Protein AF-0000000070791834 (afdb_homodimer)

Organism: Mycobacterium bovis (strain ATCC BAA-935 / AF2122/97) (NCBI:txid233413)

Secondary structure (DSSP, 8-state):
-------HHHHHHHHHHHHHHHHTS-GGG--TTSBGGGGT--HHHHHHHHHHHHHHH-----TTHHHHS-BHHHHHHHHHS---HHHHHHHHS--STTTTT-S-TT--EEEEEEEEEBTTTB-SHHHHHHHHHTT---EEPPP----TTGGG----EE--S-SS---TTTTT--HHHHTTS-HHHHHHHHHHHHHHHHHT--GGGGTTS-EEEEEE----HHHHHHHHS--PPP-TTHHHHH-SHHHHHHHHHHHT--S-EEEEE-GGGHHHHHHHHHHHHHHTTS-SEEEEEEEE----SHHHHHHHHHT-B-SSS---TTSTT---B-BB-EEEEEEEEEHHHHHHTT----EEE---------S-SSTTS--HHHHHHHHHHHHHHHT--GGG--EEE------HHHHHHHHHHHIIIIITT--TTSPPEEE-SHHHH-B-GGGHHHHHHHHHH---/-------HHHHHHHHHHHHHHHHTS-GGG--TTSBGGGGT--HHHHHHHHHHHHHHH-----TTHHHHS-BHHHHHHHHHS---HHHHHHHHS--STTTTT---TT--EEEEEEEEEBTTTB-SHHHHHHHHHTT---EEPPP----TTGGG----EE--S-SS---TTTTT--HHHHTTS-HHHHHHHHHHHHHHHHHT--GGGGTTS-EEEEEE----HHHHHHHHS--PPP-TTHHHHH-SHHHHHHHHHHHT--S-EEEEE-GGGHHHHHHHHHHHHHHTTS-SEEEEEEEE----SHHHHHHHHHT-B-SSS---TTSTT---B-BB-EEEEEEEEEHHHHHHTT----EEE---------S-SSTTS--HHHHHHHHHHHHHHHT--GGG--EEE------HHHHHHHHHHHIIIIITT--TTSPPEEE-SHHHH-B-GGGHHHHHHHHHH---

InterPro domains:
  IPR009081 Phosphopantetheine binding ACP domain [PF00550] (14-77)
  IPR009081 Phosphopantetheine binding ACP domain [PS50075] (5-83)
  IPR014030 Beta-ketoacyl synthase-like, N-terminal domain [PF00109] (107-346)
  IPR014031 Beta-ketoacyl synthase, C-terminal domain [PF02801] (354-456)
  IPR016039 Thiolase-like [G3DSA:3.40.47.10] (104-458)
  IPR016039 Thiolase-like [SSF53901] (106-456)
  IPR018201 Beta-ketoacyl synthase, active site [PS00606] (259-275)
  IPR020841 Polyketide synthase, beta-ketoacyl synthase domain [PS52004] (106-460)
  IPR020841 Polyketide synthase, beta-ketoacyl synthase domain [SM00825] (109-459)
  IPR036736 ACP-like superfamily [G3DSA:1.10.1200.10] (2-85)
  IPR036736 ACP-like superfamily [SSF47336] (7-121)
  IPR050091 Polyketide and Nonribosomal Peptide Biosynthesis Enzymes [PTHR43775] (90-456)

Nearest PDB structures (foldseek):
  7uwr-assembly1_B  TM=9.574E-01  e=1.425E-37  Streptomyces venezuelae
  6c9u-assembly1_A  TM=9.153E-01  e=6.834E-39  Saccharopolyspora erythraea
  4mz0-assembly1_B  TM=8.789E-01  e=1.156E-39  Moorena producens 3L
  4na3-assembly1_A  TM=9.513E-01  e=1.397E-35  Bacillus subtilis subsp. subtilis str. 168
  8i4z-assembly1_B  TM=9.394E-01  e=8.568E-33  Streptomyces chartreusis NRRL 3882

Foldseek 3Di:
DPPPPDDLVNLLVVVLVLLCVQLVHHSVPDDQQDFSVLSPDDPVSLQCVQVVCCVVPVDPDDSCLCVLQRGSSSSSCCRRVVCHLVVLAVVQPPPPPLVVPPQDLQFWKFFQFKFKFFAPRDTGLVSVVVCVVVVAARKDADDPPVPPCCVLSRAIFFEGPDLLDADCVVLSHDPVLSNLADSLLRQLLVRLVRRCVRSVHDLQSQAQAQEEEFEQEADQQSVVSVVPDPDDDDDPNNCLRRPQQNSQVSNCVSSNHDAHGDYAYPKQCRQVVSVVVVSSCQSSVSHFKYKGKYWFHDDHSVVVVVCVVVQAAAPVNFQDFLDPNQRHFHEFGMMMITMMGRPVVCVVVVGDGLDIQRFAFDDAQPDDPDRPAHHLVVLLVRVVVRCVSSVHQLQPAAEDADLRRSHPRRNVSNVVSNCVRNVPPHDPVRDRHYHYCCRRGTRRISRRNNVSVSVVSSDD/DPPPPPDLVNLLVVVLVLLCVQLVHHSVPDDQQDFSVLSPDDPVSLQCVQVVCCVVPVDPDDSCLCVLQRGSSSSSCCRRVVCHLVVLAVVQPPPPPLVVPPQDLQFWKFFQFKFKFFAPRDTGLVSVVVCVVVVAARKDADDPPVPPCCVLSRAIFFEGPDLLDADCVVLSHDPVLSNLADSLLRQLLVRLVRRCVRSVHDLQSQAQAQEEEFEQEADQQSVVSVVPDPDDDDDPNNCLRRPQQNSQVSNCVSSNHDAHGDYAYPKQCRQVVSVVVVSSCQSSVSHFKYKGKYWFHDDHSVVVVVCVVVQAAAPVNFQDFLDPNQRHFHEFGMMMITMMGRPVVCVVVVGDGLDIQRFAFDDAQPDDPDRPAHHLVVLLVRVVVRCVSSVHQLQPAAEDADLRRSHPRRNVSNVVSNCVRNVPPHDPVRDRHYHYCCRRGTRRISRRNNVSVSVVSSDD

Radius of gyration: 27.68 Å; Cα contacts (8 Å, |Δi|>4): 1989; chains: 2; bounding box: 63×102×67 Å

pLDDT: mean 88.22, std 13.07, range [26.06, 98.94]

Structure (mmCIF, N/CA/C/O backbone):
data_AF-0000000070791834-model_v1
#
loop_
_entity.id
_entity.type
_entity.pdbx_description
1 polymer 'PROBABLE MEMBRANE BOUND POLYKETIDE SYNTHASE PKS6A'
#
loop_
_atom_site.group_PDB
_atom_site.id
_atom_site.type_symbol
_atom_site.label_atom_id
_atom_site.label_alt_id
_atom_site.label_comp_id
_atom_site.label_asym_id
_atom_site.label_entity_id
_atom_site.label_seq_id
_atom_site.pdbx_PDB_ins_code
_atom_site.Cartn_x
_atom_site.Cartn_y
_atom_site.Cartn_z
_atom_site.occupancy
_atom_site.B_iso_or_equiv
_atom_site.auth_seq_id
_atom_site.auth_comp_id
_atom_site.auth_asym_id
_atom_site.auth_atom_id
_atom_site.pdbx_PDB_model_num
ATOM 1 N N . MET A 1 1 ? -9.789 49.188 34.062 1 26.08 1 MET A N 1
ATOM 2 C CA . MET A 1 1 ? -9.148 48.312 33.094 1 26.08 1 MET A CA 1
ATOM 3 C C . MET A 1 1 ? -9.992 47.062 32.812 1 26.08 1 MET A C 1
ATOM 5 O O . MET A 1 1 ? -10.219 46.25 33.719 1 26.08 1 MET A O 1
ATOM 9 N N . THR A 1 2 ? -11.148 47.094 32.312 1 33.62 2 THR A N 1
ATOM 10 C CA . THR A 1 2 ? -12.352 46.281 32.344 1 33.62 2 THR A CA 1
ATOM 11 C C . THR A 1 2 ? -12.031 44.844 31.984 1 33.62 2 THR A C 1
ATOM 13 O O . THR A 1 2 ? -11.461 44.562 30.922 1 33.62 2 THR A O 1
ATOM 16 N N . ASP A 1 3 ? -11.641 43.875 32.844 1 38.69 3 ASP A N 1
ATOM 17 C CA . ASP A 1 3 ? -11.117 42.531 33.156 1 38.69 3 ASP A CA 1
ATOM 18 C C . ASP A 1 3 ? -11.828 41.469 32.312 1 38.69 3 ASP A C 1
ATOM 20 O O . ASP A 1 3 ? -12 40.344 32.781 1 38.69 3 ASP A O 1
ATOM 24 N N . GLY A 1 4 ? -12.766 41.688 31.406 1 46.06 4 GLY A N 1
ATOM 25 C CA . GLY A 1 4 ? -13.812 40.844 30.906 1 46.06 4 GLY A CA 1
ATOM 26 C C . GLY A 1 4 ? -13.289 39.531 30.297 1 46.06 4 GLY A C 1
ATOM 27 O O . GLY A 1 4 ? -12.492 39.562 29.359 1 46.06 4 GLY A O 1
ATOM 28 N N . SER A 1 5 ? -13.25 38.375 31.078 1 64 5 SER A N 1
ATOM 29 C CA . SER A 1 5 ? -12.828 37 30.844 1 64 5 SER A CA 1
ATOM 30 C C . SER A 1 5 ? -13.266 36.531 29.453 1 64 5 SER A C 1
ATOM 32 O O . SER A 1 5 ? -14.422 36.688 29.078 1 64 5 SER A O 1
ATOM 34 N N . VAL A 1 6 ? -12.375 36.5 28.5 1 80.75 6 VAL A N 1
ATOM 35 C CA . VAL A 1 6 ? -12.641 35.969 27.172 1 80.75 6 VAL A CA 1
ATOM 36 C C . VAL A 1 6 ? -13.297 34.594 27.281 1 80.75 6 VAL A C 1
ATOM 38 O O . VAL A 1 6 ? -12.75 33.688 27.906 1 80.75 6 VAL A O 1
ATOM 41 N N . THR A 1 7 ? -14.609 34.625 27.078 1 84.75 7 THR A N 1
ATOM 42 C CA . THR A 1 7 ? -15.367 33.375 27.125 1 84.75 7 THR A CA 1
ATOM 43 C C . THR A 1 7 ? -15.375 32.688 25.766 1 84.75 7 THR A C 1
ATOM 45 O O . THR A 1 7 ? -15 33.312 24.75 1 84.75 7 THR A O 1
ATOM 48 N N . ALA A 1 8 ? -15.719 31.453 25.828 1 89.62 8 ALA A N 1
ATOM 49 C CA . ALA A 1 8 ? -15.844 30.688 24.594 1 89.62 8 ALA A CA 1
ATOM 50 C C . ALA A 1 8 ? -16.859 31.328 23.641 1 89.62 8 ALA A C 1
ATOM 52 O O . ALA A 1 8 ? -16.641 31.375 22.422 1 89.62 8 ALA A O 1
ATOM 53 N N . ASP A 1 9 ? -17.938 31.844 24.188 1 90.88 9 ASP A N 1
ATOM 54 C CA . ASP A 1 9 ? -19 32.438 23.391 1 90.88 9 ASP A CA 1
ATOM 55 C C . ASP A 1 9 ? -18.5 33.688 22.656 1 90.88 9 ASP A C 1
ATOM 57 O O . ASP A 1 9 ? -18.844 33.906 21.5 1 90.88 9 ASP A O 1
ATOM 61 N N . LYS A 1 10 ? -17.75 34.469 23.312 1 91.44 10 LYS A N 1
ATOM 62 C CA . LYS A 1 10 ? -17.203 35.656 22.719 1 91.44 10 LYS A CA 1
ATOM 63 C C . LYS A 1 10 ? -16.25 35.312 21.578 1 91.44 10 LYS A C 1
ATOM 65 O O . LYS A 1 10 ? -16.25 36 20.531 1 91.44 10 LYS A O 1
ATOM 70 N N . LEU A 1 11 ? -15.461 34.344 21.844 1 92.19 11 LEU A N 1
ATOM 71 C CA . LEU A 1 11 ? -14.516 33.906 20.828 1 92.19 11 LEU A CA 1
ATOM 72 C C . LEU A 1 11 ? -15.25 33.344 19.625 1 92.19 11 LEU A C 1
ATOM 74 O O . LEU A 1 11 ? -14.875 33.594 18.469 1 92.19 11 LEU A O 1
ATOM 78 N N . GLN A 1 12 ? -16.25 32.5 19.891 1 92.94 12 GLN A N 1
ATOM 79 C CA . GLN A 1 12 ? -17.031 31.922 18.812 1 92.94 12 GLN A CA 1
ATOM 80 C C . GLN A 1 12 ? -17.703 33 17.969 1 92.94 12 GLN A C 1
ATOM 82 O O . GLN A 1 12 ? -17.75 32.906 16.734 1 92.94 12 GLN A O 1
ATOM 87 N N . LYS A 1 13 ? -18.234 33.969 18.609 1 91.81 13 LYS A N 1
ATOM 88 C CA . LYS A 1 13 ? -18.859 35.094 17.891 1 91.81 13 LYS A CA 1
ATOM 89 C C . LYS A 1 13 ? -17.844 35.812 17.031 1 91.81 13 LYS A C 1
ATOM 91 O O . LYS A 1 13 ? -18.125 36.156 15.883 1 91.81 13 LYS A O 1
ATOM 96 N N . TRP A 1 14 ? -16.703 36.062 17.594 1 92.44 14 TRP A N 1
ATOM 97 C CA . TRP A 1 14 ? -15.648 36.719 16.844 1 92.44 14 TRP A CA 1
ATOM 98 C C . TRP A 1 14 ? -15.266 35.906 15.609 1 92.44 14 TRP A C 1
ATOM 100 O O . TRP A 1 14 ? -15.125 36.469 14.516 1 92.44 14 TRP A O 1
ATOM 110 N N . PHE A 1 15 ? -15.062 34.594 15.805 1 92.44 15 PHE A N 1
ATOM 111 C CA . PHE A 1 15 ? -14.68 33.75 14.695 1 92.44 15 PHE A CA 1
ATOM 112 C C . PHE A 1 15 ? -15.75 33.75 13.617 1 92.44 15 PHE A C 1
ATOM 114 O O . PHE A 1 15 ? -15.438 33.75 12.422 1 92.44 15 PHE A O 1
ATOM 121 N N . ARG A 1 16 ? -16.984 33.688 14.016 1 91.75 16 ARG A N 1
ATOM 122 C CA . ARG A 1 16 ? -18.078 33.688 13.039 1 91.75 16 ARG A CA 1
ATOM 123 C C . ARG A 1 16 ? -18.047 35 12.219 1 91.75 16 ARG A C 1
ATOM 125 O O . ARG A 1 16 ? -18.234 34.969 11 1 91.75 16 ARG A O 1
ATOM 132 N N . GLU A 1 17 ? -17.844 36.094 12.844 1 90.12 17 GLU A N 1
ATOM 133 C CA . GLU A 1 17 ? -17.766 37.375 12.164 1 90.12 17 GLU A CA 1
ATOM 134 C C . GLU A 1 17 ? -16.531 37.438 11.266 1 90.12 17 GLU A C 1
ATOM 136 O O . GLU A 1 17 ? -16.609 37.906 10.125 1 90.12 17 GLU A O 1
ATOM 141 N N . TYR A 1 18 ? -15.445 37.031 11.875 1 90.69 18 TYR A N 1
ATOM 142 C CA . TYR A 1 18 ? -14.188 37.031 11.141 1 90.69 18 TYR A CA 1
ATOM 143 C C . TYR A 1 18 ? -14.281 36.219 9.875 1 90.69 18 TYR A C 1
ATOM 145 O O . TYR A 1 18 ? -13.922 36.688 8.789 1 90.69 18 TYR A O 1
ATOM 153 N N . LEU A 1 19 ? -14.766 34.969 10 1 89.5 19 LEU A N 1
ATOM 154 C CA . LEU A 1 19 ? -14.852 34.031 8.883 1 89.5 19 LEU A CA 1
ATOM 155 C C . LEU A 1 19 ? -15.914 34.469 7.883 1 89.5 19 LEU A C 1
ATOM 157 O O . LEU A 1 19 ? -15.703 34.375 6.672 1 89.5 19 LEU A O 1
ATOM 161 N N . SER A 1 20 ? -17 34.938 8.383 1 88.44 20 SER A N 1
ATOM 162 C CA . SER A 1 20 ? -18.062 35.438 7.504 1 88.44 20 SER A CA 1
ATOM 163 C C . SER A 1 20 ? -17.562 36.562 6.605 1 88.44 20 SER A C 1
ATOM 165 O O . SER A 1 20 ? -17.922 36.625 5.43 1 88.44 20 SER A O 1
ATOM 167 N N . THR A 1 21 ? -16.766 37.406 7.102 1 86.06 21 THR A N 1
ATOM 168 C CA . THR A 1 21 ? -16.234 38.531 6.363 1 86.06 21 THR A CA 1
ATOM 169 C C . THR A 1 21 ? -15.234 38.094 5.305 1 86.06 21 THR A C 1
ATOM 171 O O . THR A 1 21 ? -15.227 38.594 4.184 1 86.06 21 THR A O 1
ATOM 174 N N . HIS A 1 22 ? -14.461 37.094 5.66 1 85.12 22 HIS A N 1
ATOM 175 C CA . HIS A 1 22 ? -13.391 36.656 4.777 1 85.12 22 HIS A CA 1
ATOM 176 C C . HIS A 1 22 ? -13.906 35.719 3.703 1 85.12 22 HIS A C 1
ATOM 178 O O . HIS A 1 22 ? -13.367 35.656 2.6 1 85.12 22 HIS A O 1
ATOM 184 N N . ILE A 1 23 ? -14.93 34.906 4.055 1 81.12 23 ILE A N 1
ATOM 185 C CA . ILE A 1 23 ? -15.43 33.906 3.105 1 81.12 23 ILE A CA 1
ATOM 186 C C . ILE A 1 23 ? -16.719 34.438 2.465 1 81.12 23 ILE A C 1
ATOM 188 O O . ILE A 1 23 ? -17.281 33.781 1.582 1 81.12 23 ILE A O 1
ATOM 192 N N . GLU A 1 24 ? -17.188 35.594 2.752 1 79.31 24 GLU A N 1
ATOM 193 C CA . GLU A 1 24 ? -18.359 36.25 2.205 1 79.31 24 GLU A CA 1
ATOM 194 C C . GLU A 1 24 ? -19.609 35.375 2.363 1 79.31 24 GLU A C 1
ATOM 196 O O . GLU A 1 24 ? -20.328 35.125 1.39 1 79.31 24 GLU A O 1
ATOM 201 N N . CYS A 1 25 ? -19.844 34.875 3.471 1 79.25 25 CYS A N 1
ATOM 202 C CA . CYS A 1 25 ? -21.047 34.125 3.803 1 79.25 25 CYS A CA 1
ATOM 203 C C . CYS A 1 25 ? -21.703 34.688 5.074 1 79.25 25 CYS A C 1
ATOM 205 O O . CYS A 1 25 ? -21.141 35.562 5.73 1 79.25 25 CYS A O 1
ATOM 207 N N . HIS A 1 26 ? -22.984 34.281 5.223 1 80.25 26 HIS A N 1
ATOM 208 C CA . HIS A 1 26 ? -23.672 34.688 6.445 1 80.25 26 HIS A CA 1
ATOM 209 C C . HIS A 1 26 ? -23.047 34.031 7.672 1 80.25 26 HIS A C 1
ATOM 211 O O . HIS A 1 26 ? -22.672 32.875 7.637 1 80.25 26 HIS A O 1
ATOM 217 N N . PRO A 1 27 ? -22.875 34.719 8.703 1 79.81 27 PRO A N 1
ATOM 218 C CA . PRO A 1 27 ? -22.234 34.219 9.922 1 79.81 27 PRO A CA 1
ATOM 219 C C . PRO A 1 27 ? -22.891 32.938 10.43 1 79.81 27 PRO A C 1
ATOM 221 O O . PRO A 1 27 ? -22.219 32.062 10.969 1 79.81 27 PRO A O 1
ATOM 224 N N . ASN A 1 28 ? -24.141 32.75 10.203 1 77.88 28 ASN A N 1
ATOM 225 C CA . ASN A 1 28 ? -24.859 31.594 10.695 1 77.88 28 ASN A CA 1
ATOM 226 C C . ASN A 1 28 ? -24.562 30.344 9.875 1 77.88 28 ASN A C 1
ATOM 228 O O . ASN A 1 28 ? -24.844 29.234 10.297 1 77.88 28 ASN A O 1
ATOM 232 N N . GLU A 1 29 ? -23.891 30.547 8.844 1 78.88 29 GLU A N 1
ATOM 233 C CA . GLU A 1 29 ? -23.609 29.422 7.941 1 78.88 29 GLU A CA 1
ATOM 234 C C . GLU A 1 29 ? -22.203 28.875 8.18 1 78.88 29 GLU A C 1
AT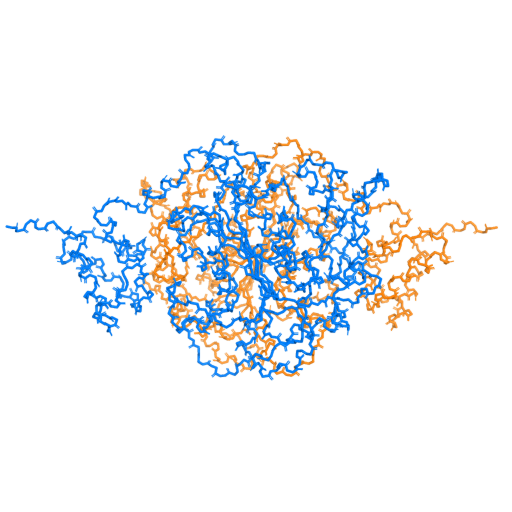OM 236 O O . GLU A 1 29 ? -21.828 27.859 7.602 1 78.88 29 GLU A O 1
ATOM 241 N N . VAL A 1 30 ? -21.562 29.562 9.078 1 83.75 30 VAL A N 1
ATOM 242 C CA . VAL A 1 30 ? -20.172 29.172 9.32 1 83.75 30 VAL A CA 1
ATOM 243 C C . VAL A 1 30 ? -20.125 28.094 10.391 1 83.75 30 VAL A C 1
ATOM 245 O O . VAL A 1 30 ? -20.578 28.297 11.516 1 83.75 30 VAL A O 1
ATOM 248 N N . SER A 1 31 ? -19.672 26.922 9.984 1 84.56 31 SER A N 1
ATOM 249 C CA . SER A 1 31 ? -19.422 25.875 10.977 1 84.56 31 SER A CA 1
ATOM 250 C C . SER A 1 31 ? -18.062 26.094 11.648 1 84.56 31 SER A C 1
ATOM 252 O O . SER A 1 31 ? -17.047 26.281 10.977 1 84.56 31 SER A O 1
ATOM 254 N N . LEU A 1 32 ? -18.078 26.094 12.992 1 89.5 32 LEU A N 1
ATOM 255 C CA . LEU A 1 32 ? -16.859 26.344 13.75 1 89.5 32 LEU A CA 1
ATOM 256 C C . LEU A 1 32 ? -16.125 25.031 14.031 1 89.5 32 LEU A C 1
ATOM 258 O O . LEU A 1 32 ? -15.047 25.047 14.633 1 89.5 32 LEU A O 1
ATOM 262 N N . ASP A 1 33 ? -16.641 23.906 13.461 1 83.94 33 ASP A N 1
ATOM 263 C CA . ASP A 1 33 ? -16.031 22.609 13.711 1 83.94 33 ASP A CA 1
ATOM 264 C C . ASP A 1 33 ? -15.281 22.109 12.477 1 83.94 33 ASP A C 1
ATOM 266 O O . ASP A 1 33 ? -14.594 21.094 12.539 1 83.94 33 ASP A O 1
ATOM 270 N N . VAL A 1 34 ? -15.383 22.906 11.414 1 81.75 34 VAL A N 1
ATOM 271 C CA . VAL A 1 34 ? -14.703 22.562 10.172 1 81.75 34 VAL A CA 1
ATOM 272 C C . VAL A 1 34 ? -13.344 23.266 10.117 1 81.75 34 VAL A C 1
ATOM 274 O O . VAL A 1 34 ? -13.203 24.406 10.562 1 81.75 34 VAL A O 1
ATOM 277 N N . PRO A 1 35 ? -12.359 22.547 9.602 1 82.56 35 PRO A N 1
ATOM 278 C CA . PRO A 1 35 ? -11.07 23.234 9.461 1 82.56 35 PRO A CA 1
ATOM 279 C C . PRO A 1 35 ? -11.195 24.562 8.727 1 82.56 35 PRO A C 1
ATOM 281 O O . PRO A 1 35 ? -11.914 24.672 7.734 1 82.56 35 PRO A O 1
ATOM 284 N N . ILE A 1 36 ? -10.5 25.531 9.25 1 83 36 ILE A N 1
ATOM 285 C CA . ILE A 1 36 ? -10.641 26.906 8.812 1 83 36 ILE A CA 1
ATOM 286 C C . ILE A 1 36 ? -10.312 27.016 7.324 1 83 36 ILE A C 1
ATOM 288 O O . ILE A 1 36 ? -10.992 27.734 6.586 1 83 36 ILE A O 1
ATOM 292 N N . ARG A 1 37 ? -9.391 26.234 6.902 1 78.62 37 ARG A N 1
ATOM 293 C CA . ARG A 1 37 ? -9.008 26.297 5.496 1 78.62 37 ARG A CA 1
ATOM 294 C C . ARG A 1 37 ? -10.094 25.703 4.605 1 78.62 37 ARG A C 1
ATOM 296 O O . ARG A 1 37 ? -10.266 26.141 3.465 1 78.62 37 ARG A O 1
ATOM 303 N N . ASP A 1 38 ? -10.766 24.75 5.102 1 77.62 38 ASP A N 1
ATOM 304 C CA . ASP A 1 38 ? -11.812 24.094 4.332 1 77.62 38 ASP A CA 1
ATOM 305 C C . ASP A 1 38 ? -13.008 25.016 4.121 1 77.62 38 ASP A C 1
ATOM 307 O O . ASP A 1 38 ? -13.852 24.766 3.26 1 77.62 38 ASP A O 1
ATOM 311 N N . LEU A 1 39 ? -13 26.109 4.887 1 77.69 39 LEU A N 1
ATOM 312 C CA . LEU A 1 39 ? -14.055 27.094 4.75 1 77.69 39 LEU A CA 1
ATOM 313 C C . LEU A 1 39 ? -13.75 28.062 3.611 1 77.69 39 LEU A C 1
ATOM 315 O O . LEU A 1 39 ? -14.602 28.875 3.24 1 77.69 39 LEU A O 1
ATOM 319 N N . GLY A 1 40 ? -12.539 27.953 3.053 1 75.19 40 GLY A N 1
ATOM 320 C CA . GLY A 1 40 ? -12.219 28.766 1.888 1 75.19 40 GLY A CA 1
ATOM 321 C C . GLY A 1 40 ? -11.211 29.859 2.18 1 75.19 40 GLY A C 1
ATOM 322 O O . GLY A 1 40 ? -10.898 30.672 1.307 1 75.19 40 GLY A O 1
ATOM 323 N N . LEU A 1 41 ? -10.727 29.859 3.396 1 78.69 41 LEU A N 1
ATOM 324 C CA . LEU A 1 41 ? -9.727 30.859 3.734 1 78.69 41 LEU A CA 1
ATOM 325 C C . LEU A 1 41 ? -8.383 30.531 3.096 1 78.69 41 LEU A C 1
ATOM 327 O O . LEU A 1 41 ? -7.984 29.375 3.047 1 78.69 41 LEU A O 1
ATOM 331 N N . LYS A 1 42 ? -7.789 31.562 2.668 1 74.62 42 LYS A N 1
ATOM 332 C CA . LYS A 1 42 ? -6.441 31.406 2.129 1 74.62 42 LYS A CA 1
ATOM 333 C C . LYS A 1 42 ? -5.422 31.219 3.248 1 74.62 42 LYS A C 1
ATOM 335 O O . LYS A 1 42 ? -5.672 31.594 4.395 1 74.62 42 LYS A O 1
ATOM 340 N N . SER A 1 43 ? -4.312 30.625 2.857 1 73.06 43 SER A N 1
ATOM 341 C CA . SER A 1 43 ? -3.273 30.312 3.838 1 73.06 43 SER A CA 1
ATOM 342 C C . SER A 1 43 ? -2.818 31.578 4.57 1 73.06 43 SER A C 1
ATOM 344 O O . SER A 1 43 ? -2.59 31.547 5.781 1 73.06 43 SER A O 1
ATOM 346 N N . ILE A 1 44 ? -2.777 32.656 3.85 1 72.88 44 ILE A N 1
ATOM 347 C CA . ILE A 1 44 ? -2.285 33.906 4.426 1 72.88 44 ILE A CA 1
ATOM 348 C C . ILE A 1 44 ? -3.275 34.406 5.469 1 72.88 44 ILE A C 1
ATOM 350 O O . ILE A 1 44 ? -2.875 35 6.48 1 72.88 44 ILE A O 1
ATOM 354 N N . ASP A 1 45 ? -4.551 34.156 5.148 1 81 45 ASP A N 1
ATOM 355 C CA . ASP A 1 45 ? -5.582 34.594 6.086 1 81 45 ASP A CA 1
ATOM 356 C C . ASP A 1 45 ? -5.574 33.75 7.352 1 81 45 ASP A C 1
ATOM 358 O O . ASP A 1 45 ? -5.809 34.25 8.453 1 81 45 ASP A O 1
ATOM 362 N N . VAL A 1 46 ? -5.293 32.469 7.148 1 83.44 46 VAL A N 1
ATOM 363 C CA . VAL A 1 46 ? -5.227 31.562 8.281 1 83.44 46 VAL A CA 1
ATOM 364 C C . VAL A 1 46 ? -4.051 31.938 9.18 1 83.44 46 VAL A C 1
ATOM 366 O O . VAL A 1 46 ? -4.172 31.938 10.406 1 83.44 46 VAL A O 1
ATOM 369 N N . LEU A 1 47 ? -2.969 32.375 8.594 1 78.5 47 LEU A N 1
ATOM 370 C CA . LEU A 1 47 ? -1.757 32.719 9.328 1 78.5 47 LEU A CA 1
ATOM 371 C C . LEU A 1 47 ? -1.953 34.031 10.125 1 78.5 47 LEU A C 1
ATOM 373 O O . LEU A 1 47 ? -1.251 34.25 11.109 1 78.5 47 LEU A O 1
ATOM 377 N N . ALA A 1 48 ? -2.924 34.844 9.758 1 85.06 48 ALA A N 1
ATOM 378 C CA . ALA A 1 48 ? -3.156 36.125 10.398 1 85.06 48 ALA A CA 1
ATOM 379 C C . ALA A 1 48 ? -4.016 35.969 11.648 1 85.06 48 ALA A C 1
ATOM 381 O O . ALA A 1 48 ? -4.047 36.875 12.508 1 85.06 48 ALA A O 1
ATOM 382 N N . ILE A 1 49 ? -4.609 34.875 11.805 1 88.88 49 ILE A N 1
ATOM 383 C CA . ILE A 1 49 ? -5.629 34.656 12.828 1 88.88 49 ILE A CA 1
ATOM 384 C C . ILE A 1 49 ? -5.008 34.812 14.211 1 88.88 49 ILE A C 1
ATOM 386 O O . ILE A 1 49 ? -5.543 35.562 15.062 1 88.88 49 ILE A O 1
ATOM 390 N N . PRO A 1 50 ? -3.881 34.188 14.477 1 86.69 50 PRO A N 1
ATOM 391 C CA . PRO A 1 50 ? -3.287 34.344 15.805 1 86.69 50 PRO A CA 1
ATOM 392 C C . PRO A 1 50 ? -3.01 35.812 16.141 1 86.69 50 PRO A C 1
ATOM 394 O O . PRO A 1 50 ? -3.283 36.25 17.266 1 86.69 50 PRO A O 1
ATOM 397 N N . GLY A 1 51 ? -2.477 36.5 15.188 1 86.25 51 GLY A N 1
ATOM 398 C CA . GLY A 1 51 ? -2.227 37.938 15.398 1 86.25 51 GLY A CA 1
ATOM 399 C C . GLY A 1 51 ? -3.492 38.719 15.656 1 86.25 51 GLY A C 1
ATOM 400 O O . GLY A 1 51 ? -3.535 39.562 16.578 1 86.25 51 GLY A O 1
ATOM 401 N N . ASP A 1 52 ? -4.535 38.469 14.891 1 90.31 52 ASP A N 1
ATOM 402 C CA . ASP A 1 52 ? -5.809 39.156 15.031 1 90.31 52 ASP A CA 1
ATOM 403 C C . ASP A 1 52 ? -6.449 38.875 16.391 1 90.31 52 ASP A C 1
ATOM 405 O O . ASP A 1 52 ? -7.016 39.75 17.016 1 90.31 52 ASP A O 1
ATOM 409 N N . LEU A 1 53 ? -6.387 37.656 16.766 1 88.88 53 LEU A N 1
ATOM 410 C CA . LEU A 1 53 ? -6.922 37.281 18.062 1 88.88 53 LEU A CA 1
ATOM 411 C C . LEU A 1 53 ? -6.152 37.938 19.188 1 88.88 53 LEU A C 1
ATOM 413 O O . LEU A 1 53 ? -6.738 38.344 20.203 1 88.88 53 LEU A O 1
ATOM 417 N N . GLY A 1 54 ? -4.852 37.969 19.031 1 87.19 54 GLY A N 1
ATOM 418 C CA . GLY A 1 54 ? -4.02 38.656 20 1 87.19 54 GLY A CA 1
ATOM 419 C C . GLY A 1 54 ? -4.355 40.125 20.125 1 87.19 54 GLY A C 1
ATOM 420 O O . GLY A 1 54 ? -4.469 40.656 21.25 1 87.19 54 GLY A O 1
ATOM 421 N N . ASP A 1 55 ? -4.535 40.75 19.047 1 88.12 55 ASP A N 1
ATOM 422 C CA . ASP A 1 55 ? -4.852 42.188 19.031 1 88.12 55 ASP A CA 1
ATOM 423 C C . ASP A 1 55 ? -6.203 42.438 19.688 1 88.12 55 ASP A C 1
ATOM 425 O O . ASP A 1 55 ? -6.359 43.438 20.438 1 88.12 55 ASP A O 1
ATOM 429 N N . ARG A 1 56 ? -7.117 41.562 19.406 1 89 56 ARG A N 1
ATOM 430 C CA . ARG A 1 56 ? -8.492 41.781 19.844 1 89 56 ARG A CA 1
ATOM 431 C C . ARG A 1 56 ? -8.672 41.375 21.297 1 89 56 ARG A C 1
ATOM 433 O O . ARG A 1 56 ? -9.422 42.031 22.047 1 89 56 ARG A O 1
ATOM 440 N N . PHE A 1 57 ? -8.039 40.25 21.688 1 88.75 57 PHE A N 1
ATOM 441 C CA . PHE A 1 57 ? -8.367 39.688 22.984 1 88.75 57 PHE A CA 1
ATOM 442 C C . PHE A 1 57 ? -7.137 39.625 23.875 1 88.75 57 PHE A C 1
ATOM 444 O O . PHE A 1 57 ? -7.234 39.25 25.047 1 88.75 57 PHE A O 1
ATOM 451 N N . GLY A 1 58 ? -5.984 39.906 23.344 1 80.88 58 GLY A N 1
ATOM 452 C CA . GLY A 1 58 ? -4.773 39.969 24.156 1 80.88 58 GLY A CA 1
ATOM 453 C C . GLY A 1 58 ? -4.109 38.594 24.328 1 80.88 58 GLY A C 1
ATOM 454 O O . GLY A 1 58 ? -3.268 38.438 25.203 1 80.88 58 GLY A O 1
ATOM 455 N N . PHE A 1 59 ? -4.5 37.562 23.484 1 74.19 59 PHE A N 1
ATOM 456 C CA . PHE A 1 59 ? -3.865 36.281 23.562 1 74.19 59 PHE A CA 1
ATOM 457 C C . PHE A 1 59 ? -2.479 36.312 22.922 1 74.19 59 PHE A C 1
ATOM 459 O O . PHE A 1 59 ? -2.262 37 21.922 1 74.19 59 PHE A O 1
ATOM 466 N N . CYS A 1 60 ? -1.52 35.719 23.609 1 78 60 CYS A N 1
ATOM 467 C CA . CYS A 1 60 ? -0.274 35.344 22.938 1 78 60 CYS A CA 1
ATOM 468 C C . CYS A 1 60 ? -0.377 33.969 22.328 1 78 60 CYS A C 1
ATOM 470 O O . CYS A 1 60 ? -0.252 32.938 23.016 1 78 60 CYS A O 1
ATOM 472 N N . ILE A 1 61 ? -0.742 33.906 21.047 1 79.25 61 ILE A N 1
ATOM 473 C CA . ILE A 1 61 ? -1.005 32.656 20.359 1 79.25 61 ILE A CA 1
ATOM 474 C C . ILE A 1 61 ? 0.148 32.344 19.406 1 79.25 61 ILE A C 1
ATOM 476 O O . ILE A 1 61 ? 0.521 33.156 18.578 1 79.25 61 ILE A O 1
ATOM 480 N N . PRO A 1 62 ? 0.729 31.172 19.578 1 76.94 62 PRO A N 1
ATOM 481 C CA . PRO A 1 62 ? 1.767 30.766 18.625 1 76.94 62 PRO A CA 1
ATOM 482 C C . PRO A 1 62 ? 1.28 30.812 17.172 1 76.94 62 PRO A C 1
ATOM 484 O O . PRO A 1 62 ? 0.126 30.469 16.891 1 76.94 62 PRO A O 1
ATOM 487 N N . ASP A 1 63 ? 2.17 31.172 16.25 1 77.5 63 ASP A N 1
ATOM 488 C CA . ASP A 1 63 ? 1.845 31.328 14.836 1 77.5 63 ASP A CA 1
ATOM 489 C C . ASP A 1 63 ? 1.247 30.047 14.266 1 77.5 63 ASP A C 1
ATOM 491 O O . ASP A 1 63 ? 0.356 30.109 13.414 1 77.5 63 ASP A O 1
ATOM 495 N N . LEU A 1 64 ? 1.653 28.906 14.852 1 77.12 64 LEU A N 1
ATOM 496 C CA . LEU A 1 64 ? 1.253 27.641 14.242 1 77.12 64 LEU A CA 1
ATOM 497 C C . LEU A 1 64 ? 0.092 27.016 15 1 77.12 64 LEU A C 1
ATOM 499 O O . LEU A 1 64 ? -0.333 25.906 14.68 1 77.12 64 LEU A O 1
ATOM 503 N N . ALA A 1 65 ? -0.461 27.719 15.875 1 81.25 65 ALA A N 1
ATOM 504 C CA . ALA A 1 65 ? -1.538 27.188 16.719 1 81.25 65 ALA A CA 1
ATOM 505 C C . ALA A 1 65 ? -2.746 26.797 15.859 1 81.25 65 ALA A C 1
ATOM 507 O O . ALA A 1 65 ? -3.453 25.828 16.188 1 81.25 65 ALA A O 1
ATOM 508 N N . VAL A 1 66 ? -2.936 27.547 14.773 1 84 66 VAL A N 1
ATOM 509 C CA . VAL A 1 66 ? -4.086 27.312 13.906 1 84 66 VAL A CA 1
ATOM 510 C C . VAL A 1 66 ? -3.893 26 13.141 1 84 66 VAL A C 1
ATOM 512 O O . VAL A 1 66 ? -4.867 25.375 12.727 1 84 66 VAL A O 1
ATOM 515 N N . TRP A 1 67 ? -2.721 25.594 13.008 1 81.56 67 TRP A N 1
ATOM 516 C CA . TRP A 1 67 ? -2.459 24.344 12.281 1 81.56 67 TRP A CA 1
ATOM 517 C C . TRP A 1 67 ? -2.52 23.141 13.219 1 81.56 67 TRP A C 1
ATOM 519 O O . TRP A 1 67 ? -2.795 22.031 12.781 1 81.56 67 TRP A O 1
ATOM 529 N N . ASP A 1 68 ? -2.314 23.406 14.5 1 79.88 68 ASP A N 1
ATOM 530 C CA . ASP A 1 68 ? -2.49 22.391 15.523 1 79.88 68 ASP A CA 1
ATOM 531 C C . ASP A 1 68 ? -3.969 22.203 15.859 1 79.88 68 ASP A C 1
ATOM 533 O O . ASP A 1 68 ? -4.367 21.141 16.328 1 79.88 68 ASP A O 1
ATOM 537 N N . ASN A 1 69 ? -4.672 23.266 15.695 1 82.88 69 ASN A N 1
ATOM 538 C CA . ASN A 1 69 ? -6.098 23.328 15.992 1 82.88 69 ASN A CA 1
ATOM 539 C C . ASN A 1 69 ? -6.906 23.781 14.773 1 82.88 69 ASN A C 1
ATOM 541 O O . ASN A 1 69 ? -7.293 24.938 14.672 1 82.88 69 ASN A O 1
ATOM 545 N N . PRO A 1 70 ? -7.215 22.828 13.953 1 82.94 70 PRO A N 1
ATOM 546 C CA . PRO A 1 70 ? -7.652 23.172 12.602 1 82.94 70 PRO A CA 1
ATOM 547 C C . PRO A 1 70 ? -9 23.891 12.586 1 82.94 70 PRO A C 1
ATOM 549 O O . PRO A 1 70 ? -9.289 24.656 11.656 1 82.94 70 PRO A O 1
ATOM 552 N N . SER A 1 71 ? -9.859 23.719 13.57 1 85.12 71 SER A N 1
ATOM 553 C CA . SER A 1 71 ? -11.148 24.391 13.578 1 85.12 71 SER A CA 1
ATOM 554 C C . SER A 1 71 ? -11.172 25.531 14.594 1 85.12 71 SER A C 1
ATOM 556 O O . SER A 1 71 ? -10.32 25.594 15.484 1 85.12 71 SER A O 1
ATOM 558 N N . ALA A 1 72 ? -12.086 26.422 14.375 1 89.5 72 ALA A N 1
ATOM 559 C CA . ALA A 1 72 ? -12.234 27.531 15.312 1 89.5 72 ALA A CA 1
ATOM 560 C C . ALA A 1 72 ? -12.477 27.031 16.734 1 89.5 72 ALA A C 1
ATOM 562 O O . ALA A 1 72 ? -11.844 27.5 17.688 1 89.5 72 ALA A O 1
ATOM 563 N N . ASN A 1 73 ? -13.297 26.016 16.812 1 88.56 73 ASN A N 1
ATOM 564 C CA . ASN A 1 73 ? -13.602 25.484 18.141 1 88.56 73 ASN A CA 1
ATOM 565 C C . ASN A 1 73 ? -12.391 24.781 18.734 1 88.56 73 ASN A C 1
ATOM 567 O O . ASN A 1 73 ? -12.164 24.859 19.953 1 88.56 73 ASN A O 1
ATOM 571 N N . ASP A 1 74 ? -11.633 24.172 17.906 1 86 74 ASP A N 1
ATOM 572 C CA . ASP A 1 74 ? -10.398 23.578 18.406 1 86 74 ASP A CA 1
ATOM 573 C C . ASP A 1 74 ? -9.461 24.641 18.969 1 86 74 ASP A C 1
ATOM 575 O O . ASP A 1 74 ? -8.852 24.438 20.016 1 86 74 ASP A O 1
ATOM 579 N N . LEU A 1 75 ? -9.352 25.734 18.25 1 86.88 75 LEU A N 1
ATOM 580 C CA . LEU A 1 75 ? -8.477 26.812 18.672 1 86.88 75 LEU A CA 1
ATOM 581 C C . LEU A 1 75 ? -8.992 27.469 19.938 1 86.88 75 LEU A C 1
ATOM 583 O O . LEU A 1 75 ? -8.227 27.734 20.859 1 86.88 75 LEU A O 1
ATOM 587 N N . ILE A 1 76 ? -10.266 27.672 20.016 1 87.94 76 ILE A N 1
ATOM 588 C CA . ILE A 1 76 ? -10.898 28.266 21.188 1 87.94 76 ILE A CA 1
ATOM 589 C C . ILE A 1 76 ? -10.648 27.391 22.406 1 87.94 76 ILE A C 1
ATOM 591 O O . ILE A 1 76 ? -10.266 27.891 23.469 1 87.94 76 ILE A O 1
ATOM 595 N N . ASP A 1 77 ? -10.867 26.125 22.219 1 84.88 77 ASP A N 1
ATOM 596 C CA . ASP A 1 77 ? -10.664 25.188 23.328 1 84.88 77 ASP A CA 1
ATOM 597 C C . ASP A 1 77 ? -9.211 25.219 23.797 1 84.88 77 ASP A C 1
ATOM 599 O O . ASP A 1 77 ? -8.938 25.141 25 1 84.88 77 ASP A O 1
ATOM 603 N N . SER A 1 78 ? -8.328 25.266 22.875 1 81.69 78 SER A N 1
ATOM 604 C CA . SER A 1 78 ? -6.914 25.297 23.219 1 81.69 78 SER A CA 1
ATOM 605 C C . SER A 1 78 ? -6.555 26.562 23.984 1 81.69 78 SER A C 1
ATOM 607 O O . SER A 1 78 ? -5.715 26.531 24.891 1 81.69 78 SER A O 1
ATOM 609 N N . LEU A 1 79 ? -7.203 27.594 23.594 1 81.44 79 LEU A N 1
ATOM 610 C CA . LEU A 1 79 ? -6.914 28.891 24.219 1 81.44 79 LEU A CA 1
ATOM 611 C C . LEU A 1 79 ? -7.5 28.969 25.625 1 81.44 79 LEU A C 1
ATOM 613 O O . LEU A 1 79 ? -6.863 29.5 26.531 1 81.44 79 LEU A O 1
ATOM 617 N N . LEU A 1 80 ? -8.742 28.422 25.828 1 80.56 80 LEU A N 1
ATOM 618 C CA . LEU A 1 80 ? -9.477 28.609 27.078 1 80.56 80 LEU A CA 1
ATOM 619 C C . LEU A 1 80 ? -9.164 27.484 28.047 1 80.56 80 LEU A C 1
ATOM 621 O O . LEU A 1 80 ? -9.133 27.703 29.266 1 80.56 80 LEU A O 1
ATOM 625 N N . ASN A 1 81 ? -9.359 26.25 27.656 1 66.19 81 ASN A N 1
ATOM 626 C CA . ASN A 1 81 ? -9.328 25.109 28.562 1 66.19 81 ASN A CA 1
ATOM 627 C C . ASN A 1 81 ? -7.93 24.5 28.656 1 66.19 81 ASN A C 1
ATOM 629 O O . ASN A 1 81 ? -7.707 23.562 29.422 1 66.19 81 ASN A O 1
ATOM 633 N N . GLN A 1 82 ? -7.137 25.141 28.281 1 57.5 82 GLN A N 1
ATOM 634 C CA . GLN A 1 82 ? -5.797 24.562 28.297 1 57.5 82 GLN A CA 1
ATOM 635 C C . GLN A 1 82 ? -5.836 23.078 27.953 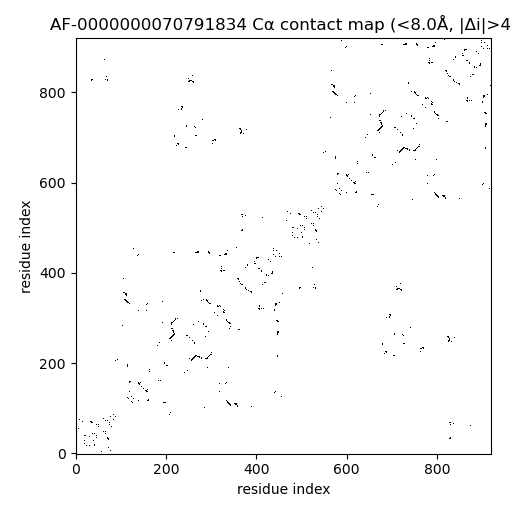1 57.5 82 GLN A C 1
ATOM 637 O O . GLN A 1 82 ? -4.91 22.344 28.281 1 57.5 82 GLN A O 1
ATOM 642 N N . ARG A 1 83 ? -7.195 22.594 27.844 1 55.06 83 ARG A N 1
ATOM 643 C CA . ARG A 1 83 ? -7.281 21.188 27.453 1 55.06 83 ARG A CA 1
ATOM 644 C C . ARG A 1 83 ? -6.668 20.953 26.078 1 55.06 83 ARG A C 1
ATOM 646 O O . ARG A 1 83 ? -7.246 21.359 25.062 1 55.06 83 ARG A O 1
ATOM 653 N N . SER A 1 84 ? -5.363 20.719 26.062 1 58.81 84 SER A N 1
ATOM 654 C CA . SER A 1 84 ? -4.48 20.734 24.906 1 58.81 84 SER A CA 1
ATOM 655 C C . SER A 1 84 ? -4.562 19.422 24.125 1 58.81 84 SER A C 1
ATOM 657 O O . SER A 1 84 ? -5.012 18.406 24.656 1 58.81 84 SER A O 1
ATOM 659 N N . ALA A 1 85 ? -4.883 19.547 22.875 1 63.62 85 ALA A N 1
ATOM 660 C CA . ALA A 1 85 ? -4.605 18.375 22.031 1 63.62 85 ALA A CA 1
ATOM 661 C C . ALA A 1 85 ? -3.641 17.422 22.734 1 63.62 85 ALA A C 1
ATOM 663 O O . ALA A 1 85 ? -3.779 16.203 22.609 1 63.62 85 ALA A O 1
ATOM 664 N N . ASP A 1 86 ? -2.986 17.906 23.641 1 65.38 86 ASP A N 1
ATOM 665 C CA . ASP A 1 86 ? -1.999 17.094 24.344 1 65.38 86 ASP A CA 1
ATOM 666 C C . ASP A 1 86 ? -2.664 16.234 25.422 1 65.38 86 ASP A C 1
ATOM 668 O O . ASP A 1 86 ? -2.297 15.07 25.609 1 65.38 86 ASP A O 1
ATOM 672 N N . SER A 1 87 ? -3.688 16.844 26.031 1 67.19 87 SER A N 1
ATOM 673 C CA . SER A 1 87 ? -4.391 16.094 27.062 1 67.19 87 SER A CA 1
ATOM 674 C C . SER A 1 87 ? -5.188 14.938 26.453 1 67.19 87 SER A C 1
ATOM 676 O O . SER A 1 87 ? -5.25 13.852 27.016 1 67.19 87 SER A O 1
ATOM 678 N N . LEU A 1 88 ? -5.75 15.234 25.438 1 68 88 LEU A N 1
ATOM 679 C CA . LEU A 1 88 ? -6.512 14.188 24.75 1 68 88 LEU A CA 1
ATOM 680 C C . LEU A 1 88 ? -5.59 13.07 24.281 1 68 88 LEU A C 1
ATOM 682 O O . LEU A 1 88 ? -5.918 11.891 24.422 1 68 88 LEU A O 1
ATOM 686 N N . ARG A 1 89 ? -4.559 13.422 23.734 1 71.38 89 ARG A N 1
ATOM 687 C CA . ARG A 1 89 ? -3.582 12.43 23.312 1 71.38 89 ARG A CA 1
ATOM 688 C C . ARG A 1 89 ? -3.102 11.594 24.5 1 71.38 89 ARG A C 1
ATOM 690 O O . ARG A 1 89 ? -2.941 10.375 24.391 1 71.38 89 ARG A O 1
ATOM 697 N N . GLU A 1 90 ? -2.865 12.266 25.531 1 68.62 90 GLU A N 1
ATOM 698 C CA . GLU A 1 90 ? -2.439 11.57 26.75 1 68.62 90 GLU A CA 1
ATOM 699 C C . GLU A 1 90 ? -3.521 10.617 27.25 1 68.62 90 GLU A C 1
ATOM 701 O O . GLU A 1 90 ? -3.215 9.539 27.75 1 68.62 90 GLU A O 1
ATOM 706 N N . SER A 1 91 ? -4.762 11.07 27.062 1 66.81 91 SER A N 1
ATOM 707 C CA . SER A 1 91 ? -5.867 10.234 27.516 1 66.81 91 SER A CA 1
ATOM 708 C C . SER A 1 91 ? -5.977 8.961 26.688 1 66.81 91 SER A C 1
ATOM 710 O O . SER A 1 91 ? -6.465 7.938 27.172 1 66.81 91 SER A O 1
ATOM 712 N N . HIS A 1 92 ? -5.68 9.141 25.469 1 65.56 92 HIS A N 1
ATOM 713 C CA . HIS A 1 92 ? -5.684 7.953 24.609 1 65.56 92 HIS A CA 1
ATOM 714 C C . HIS A 1 92 ? -4.477 7.066 24.906 1 65.56 92 HIS A C 1
ATOM 716 O O . HIS A 1 92 ? -4.477 5.883 24.547 1 65.56 92 HIS A O 1
ATOM 722 N N . GLY A 1 93 ? -3.383 7.77 25.188 1 59.72 93 GLY A N 1
ATOM 723 C CA . GLY A 1 93 ? -2.109 7.098 25.375 1 59.72 93 GLY A CA 1
ATOM 724 C C . GLY A 1 93 ? -2.15 6.039 26.469 1 59.72 93 GLY A C 1
ATOM 725 O O . GLY A 1 93 ? -2.449 6.34 27.625 1 59.72 93 GLY A O 1
ATOM 726 N N . HIS A 1 94 ? -2.791 4.883 26.109 1 49.88 94 HIS A N 1
ATOM 727 C CA . HIS A 1 94 ? -2.619 3.797 27.078 1 49.88 94 HIS A CA 1
ATOM 728 C C . HIS A 1 94 ? -1.258 3.875 27.75 1 49.88 94 HIS A C 1
ATOM 730 O O . HIS A 1 94 ? -0.246 4.141 27.094 1 49.88 94 HIS A O 1
ATOM 736 N N . ALA A 1 95 ? -1.2 4.148 29.016 1 38.66 95 ALA A N 1
ATOM 737 C CA . ALA A 1 95 ? -0.017 4.07 29.875 1 38.66 95 ALA A CA 1
ATOM 738 C C . ALA A 1 95 ? 1.105 3.299 29.188 1 38.66 95 ALA A C 1
ATOM 740 O O . ALA A 1 95 ? 0.863 2.551 28.234 1 38.66 95 ALA A O 1
ATOM 741 N N . ASP A 1 96 ? 2.316 3.383 29.75 1 44.72 96 ASP A N 1
ATOM 742 C CA . ASP A 1 96 ? 3.598 2.701 29.594 1 44.72 96 ASP A CA 1
ATOM 743 C C . ASP A 1 96 ? 3.402 1.301 29.016 1 44.72 96 ASP A C 1
ATOM 745 O O . ASP A 1 96 ? 4.211 0.404 29.266 1 44.72 96 ASP A O 1
ATOM 749 N N . ARG A 1 97 ? 2.322 1.087 28.531 1 42.22 97 ARG A N 1
ATOM 750 C CA . ARG A 1 97 ? 2.162 -0.33 28.219 1 42.22 97 ARG A CA 1
ATOM 751 C C . ARG A 1 97 ? 3.059 -0.739 27.062 1 42.22 97 ARG A C 1
ATOM 753 O O . ARG A 1 97 ? 3.113 -1.916 26.688 1 42.22 97 ARG A O 1
ATOM 760 N N . ASN A 1 98 ? 3.242 0.263 26.094 1 44.03 98 ASN A N 1
ATOM 761 C CA . ASN A 1 98 ? 4.176 0.031 25 1 44.03 98 ASN A CA 1
ATOM 762 C C . ASN A 1 98 ? 5.426 -0.704 25.469 1 44.03 98 ASN A C 1
ATOM 764 O O . ASN A 1 98 ? 5.918 -1.605 24.781 1 44.03 98 ASN A O 1
ATOM 768 N N . THR A 1 99 ? 6.109 0.177 26.406 1 37.06 99 THR A N 1
ATOM 769 C CA . THR A 1 99 ? 7.477 -0.16 26.797 1 37.06 99 THR A CA 1
ATOM 770 C C . THR A 1 99 ? 7.52 -1.491 27.531 1 37.06 99 THR A C 1
ATOM 772 O O . THR A 1 99 ? 8.594 -2.021 27.812 1 37.06 99 THR A O 1
ATOM 775 N N . GLN A 1 100 ? 6.484 -1.724 28.203 1 36.19 100 GLN A N 1
ATOM 776 C CA . GLN A 1 100 ? 6.773 -2.865 29.062 1 36.19 100 GLN A CA 1
ATOM 777 C C . GLN A 1 100 ? 6.664 -4.18 28.297 1 36.19 100 GLN A C 1
ATOM 779 O O . GLN A 1 100 ? 6.633 -5.254 28.891 1 36.19 100 GLN A O 1
ATOM 784 N N . GLY A 1 101 ? 7.004 -4.164 27.094 1 40.66 101 GLY A N 1
ATOM 785 C CA . GLY A 1 101 ? 7.277 -5.434 26.438 1 40.66 101 GLY A CA 1
ATOM 786 C C . GLY A 1 101 ? 6.109 -6.398 26.5 1 40.66 101 GLY A C 1
ATOM 787 O O . GLY A 1 101 ? 6.293 -7.613 26.391 1 40.66 101 GLY A O 1
ATOM 788 N N . ARG A 1 102 ? 4.918 -5.992 27.141 1 41.09 102 ARG A N 1
ATOM 789 C CA . ARG A 1 102 ? 3.988 -7.07 27.453 1 41.09 102 ARG A CA 1
ATOM 790 C C . ARG A 1 102 ? 3.207 -7.5 26.219 1 41.09 102 ARG A C 1
ATOM 792 O O . ARG A 1 102 ? 2.396 -8.422 26.281 1 41.09 102 ARG A O 1
ATOM 799 N N . GLY A 1 103 ? 3.148 -6.723 25.109 1 50.5 103 GLY A N 1
ATOM 800 C CA . GLY A 1 103 ? 2.363 -7.359 24.062 1 50.5 103 GLY A CA 1
ATOM 801 C C . GLY A 1 103 ? 3.107 -8.477 23.359 1 50.5 103 GLY A C 1
ATOM 802 O O . GLY A 1 103 ? 4.332 -8.43 23.234 1 50.5 103 GLY A O 1
ATOM 803 N N . SER A 1 104 ? 2.545 -9.641 23.422 1 60.31 104 SER A N 1
ATOM 804 C CA . SER A 1 104 ? 3.061 -10.781 22.656 1 60.31 104 SER A CA 1
ATOM 805 C C . SER A 1 104 ? 2.766 -10.625 21.172 1 60.31 104 SER A C 1
ATOM 807 O O . SER A 1 104 ? 1.67 -10.211 20.797 1 60.31 104 SER A O 1
ATOM 809 N N . ILE A 1 105 ? 3.768 -10.617 20.406 1 65.81 105 ILE A N 1
ATOM 810 C CA . ILE A 1 105 ? 3.639 -10.641 18.953 1 65.81 105 ILE A CA 1
ATOM 811 C C . ILE A 1 105 ? 2.535 -11.609 18.547 1 65.81 105 ILE A C 1
ATOM 813 O O . ILE A 1 105 ? 1.948 -11.484 17.469 1 65.81 105 ILE A O 1
ATOM 817 N N . ASN A 1 106 ? 2.094 -12.297 19.562 1 74.75 106 ASN A N 1
ATOM 818 C CA . ASN A 1 106 ? 1.138 -13.336 19.203 1 74.75 106 ASN A CA 1
ATOM 819 C C . ASN A 1 106 ? -0.237 -13.062 19.812 1 74.75 106 ASN A C 1
ATOM 821 O O . ASN A 1 106 ? -1.099 -13.945 19.828 1 74.75 106 ASN A O 1
ATOM 825 N N . GLU A 1 107 ? -0.413 -11.891 20.281 1 87 107 GLU A N 1
ATOM 826 C CA . GLU A 1 107 ? -1.732 -11.586 20.828 1 87 107 GLU A CA 1
ATOM 827 C C . GLU A 1 107 ? -2.797 -11.602 19.734 1 87 107 GLU A C 1
ATOM 829 O O . GLU A 1 107 ? -2.656 -10.922 18.703 1 87 107 GLU A O 1
ATOM 834 N N . PRO A 1 108 ? -3.885 -12.422 20 1 94.81 108 PRO A N 1
ATOM 835 C CA . PRO A 1 108 ? -4.957 -12.438 19 1 94.81 108 PRO A CA 1
ATOM 836 C C . PRO A 1 108 ? -5.652 -11.086 18.859 1 94.81 108 PRO A C 1
ATOM 838 O O . PRO A 1 108 ? -5.535 -10.234 19.75 1 94.81 108 PRO A O 1
ATOM 841 N N . VAL A 1 109 ? -6.312 -10.891 17.781 1 97.5 109 VAL A N 1
ATOM 842 C CA . VAL A 1 109 ? -6.977 -9.633 17.484 1 97.5 109 VAL A CA 1
ATOM 843 C C . VAL A 1 109 ? -8.484 -9.859 17.359 1 97.5 109 VAL A C 1
ATOM 845 O O . VAL A 1 109 ? -8.93 -10.805 16.719 1 97.5 109 VAL A O 1
ATOM 848 N N . ALA A 1 110 ? -9.281 -9.016 18 1 98 110 ALA A N 1
ATOM 849 C CA . ALA A 1 110 ? -10.742 -9.102 17.969 1 98 110 ALA A CA 1
ATOM 850 C C . ALA A 1 110 ? -11.305 -8.273 16.812 1 98 110 ALA A C 1
ATOM 852 O O . ALA A 1 110 ? -10.852 -7.148 16.578 1 98 110 ALA A O 1
ATOM 853 N N . VAL A 1 111 ? -12.188 -8.875 16.094 1 98.5 111 VAL A N 1
ATOM 854 C CA . VAL A 1 111 ? -13.062 -8.102 15.219 1 98.5 111 VAL A CA 1
ATOM 855 C C . VAL A 1 111 ? -14.258 -7.582 16.016 1 98.5 111 VAL A C 1
ATOM 857 O O . VAL A 1 111 ? -15.07 -8.367 16.516 1 98.5 111 VAL A O 1
ATOM 860 N N . ILE A 1 112 ? -14.414 -6.254 16.094 1 98.38 112 ILE A N 1
ATOM 861 C CA . ILE A 1 112 ? -15.406 -5.719 17.016 1 98.38 112 ILE A CA 1
ATOM 862 C C . ILE A 1 112 ? -16.469 -4.945 16.234 1 98.38 112 ILE A C 1
ATOM 864 O O . ILE A 1 112 ? -17.484 -4.52 16.812 1 98.38 112 ILE A O 1
ATOM 868 N N . GLY A 1 113 ? -16.312 -4.746 14.961 1 98.19 113 GLY A N 1
ATOM 869 C CA . GLY A 1 113 ? -17.266 -4.07 14.094 1 98.19 113 GLY A CA 1
ATOM 870 C C . GLY A 1 113 ? -17.094 -4.426 12.633 1 98.19 113 GLY A C 1
ATOM 871 O O . GLY A 1 113 ? -16.016 -4.82 12.203 1 98.19 113 GLY A O 1
ATOM 872 N N . VAL A 1 114 ? -18.234 -4.277 11.898 1 98.31 114 VAL A N 1
ATOM 873 C CA . VAL A 1 114 ? -18.234 -4.613 10.484 1 98.31 114 VAL A CA 1
ATOM 874 C C . VAL A 1 114 ? -19.156 -3.654 9.734 1 98.31 114 VAL A C 1
ATOM 876 O O . VAL A 1 114 ? -20.234 -3.299 10.227 1 98.31 114 VAL A O 1
ATOM 879 N N . GLY A 1 115 ? -18.656 -3.174 8.609 1 98.31 115 GLY A N 1
ATOM 880 C CA . GLY A 1 115 ? -19.484 -2.52 7.598 1 98.31 115 GLY A CA 1
ATOM 881 C C . GLY A 1 115 ? -19.219 -3.045 6.199 1 98.31 115 GLY A C 1
ATOM 882 O O . GLY A 1 115 ? -18.094 -3.408 5.859 1 98.31 115 GLY A O 1
ATOM 883 N N . CYS A 1 116 ? -20.328 -3.133 5.402 1 98.25 116 CYS A N 1
ATOM 884 C CA . CYS A 1 116 ? -20.109 -3.568 4.027 1 98.25 116 CYS A CA 1
ATOM 885 C C . CYS A 1 116 ? -21.188 -3.023 3.104 1 98.25 116 CYS A C 1
ATOM 887 O O . CYS A 1 116 ? -22.281 -2.691 3.555 1 98.25 116 CYS A O 1
ATOM 889 N N . ARG A 1 117 ? -20.875 -2.809 1.927 1 98.5 117 ARG A N 1
ATOM 890 C CA . ARG A 1 117 ? -21.719 -2.482 0.783 1 98.5 117 ARG A CA 1
ATOM 891 C C . ARG A 1 117 ? -21.391 -3.367 -0.414 1 98.5 117 ARG A C 1
ATOM 893 O O . ARG A 1 117 ? -20.312 -3.232 -1.013 1 98.5 117 ARG A O 1
ATOM 900 N N . PHE A 1 118 ? -22.281 -4.312 -0.694 1 98.56 118 PHE A N 1
ATOM 901 C CA . PHE A 1 118 ? -22.062 -5.273 -1.771 1 98.56 118 PHE A CA 1
ATOM 902 C C . PHE A 1 118 ? -23.25 -5.277 -2.738 1 98.56 118 PHE A C 1
ATOM 904 O O . PHE A 1 118 ? -24.297 -4.715 -2.443 1 98.56 118 PHE A O 1
ATOM 911 N N . PRO A 1 119 ? -23.062 -5.801 -3.938 1 97.81 119 PRO A N 1
ATOM 912 C CA . PRO A 1 119 ? -24.188 -5.949 -4.875 1 97.81 119 PRO A CA 1
ATOM 913 C C . PRO A 1 119 ? -25.359 -6.73 -4.281 1 97.81 119 PRO A C 1
ATOM 915 O O . PRO A 1 119 ? -25.156 -7.637 -3.469 1 97.81 119 PRO A O 1
ATOM 918 N N . GLY A 1 120 ? -26.578 -6.449 -4.793 1 97.31 120 GLY A N 1
ATOM 919 C CA . GLY A 1 120 ? -27.75 -7.113 -4.262 1 97.31 120 GLY A CA 1
ATOM 920 C C . GLY A 1 120 ? -28.391 -6.367 -3.107 1 97.31 120 GLY A C 1
ATOM 921 O O . GLY A 1 120 ? -29.047 -6.969 -2.26 1 97.31 120 GLY A O 1
ATOM 922 N N . ASP A 1 121 ? -28.094 -5.121 -2.988 1 96.62 121 ASP A N 1
ATOM 923 C CA . ASP A 1 121 ? -28.625 -4.238 -1.956 1 96.62 121 ASP A CA 1
ATOM 924 C C . ASP A 1 121 ? -28.172 -4.672 -0.567 1 96.62 121 ASP A C 1
ATOM 926 O O . ASP A 1 121 ? -28.953 -4.66 0.385 1 96.62 121 ASP A O 1
ATOM 930 N N . ILE A 1 122 ? -26.984 -5.133 -0.525 1 98 122 ILE A N 1
ATOM 931 C CA . ILE A 1 122 ? -26.375 -5.527 0.747 1 98 122 ILE A CA 1
ATOM 932 C C . ILE A 1 122 ? -25.719 -4.316 1.405 1 98 122 ILE A C 1
ATOM 934 O O . ILE A 1 122 ? -24.703 -3.82 0.926 1 98 122 ILE A O 1
ATOM 938 N N . ASP A 1 123 ? -26.219 -3.83 2.514 1 97 123 ASP A N 1
ATOM 939 C CA . ASP A 1 123 ? -25.703 -2.617 3.143 1 97 123 ASP A CA 1
ATOM 940 C C . ASP A 1 123 ? -25.312 -2.875 4.594 1 97 123 ASP A C 1
ATOM 942 O O . ASP A 1 123 ? -25.422 -1.988 5.441 1 97 123 ASP A O 1
ATOM 946 N N . GLY A 1 124 ? -24.938 -4.121 4.852 1 96.5 124 GLY A N 1
ATOM 947 C CA . GLY A 1 124 ? -24.5 -4.516 6.18 1 96.5 124 GLY A CA 1
ATOM 948 C C . GLY A 1 124 ? -24.406 -6.02 6.359 1 96.5 124 GLY A C 1
ATOM 949 O O . GLY A 1 124 ? -24.844 -6.777 5.496 1 96.5 124 GLY A O 1
ATOM 950 N N . PRO A 1 125 ? -23.828 -6.402 7.473 1 95.44 125 PRO A N 1
ATOM 951 C CA . PRO A 1 125 ? -23.594 -7.832 7.688 1 95.44 125 PRO A CA 1
ATOM 952 C C . PRO A 1 125 ? -24.891 -8.633 7.812 1 95.44 125 PRO A C 1
ATOM 954 O O . PRO A 1 125 ? -24.938 -9.789 7.383 1 95.44 125 PRO A O 1
ATOM 957 N N . GLU A 1 126 ? -25.938 -8.055 8.398 1 95.56 126 GLU A N 1
ATOM 958 C CA . GLU A 1 126 ? -27.203 -8.758 8.531 1 95.56 126 GLU A CA 1
ATOM 959 C C . GLU A 1 126 ? -27.812 -9.055 7.164 1 95.56 126 GLU A C 1
ATOM 961 O O . GLU A 1 126 ? -28.281 -10.172 6.91 1 95.56 126 GLU A O 1
ATOM 966 N N . ARG A 1 127 ? -27.828 -8.062 6.344 1 96.75 127 ARG A N 1
ATOM 967 C CA . ARG A 1 127 ? -28.359 -8.258 5.004 1 96.75 127 ARG A CA 1
ATOM 968 C C . ARG A 1 127 ? -27.5 -9.234 4.203 1 96.75 127 ARG A C 1
ATOM 970 O O . ARG A 1 127 ? -28.031 -9.992 3.387 1 96.75 127 ARG A O 1
ATOM 977 N N . LEU A 1 128 ? -26.203 -9.188 4.398 1 97.69 128 LEU A N 1
ATOM 978 C CA . LEU A 1 128 ? -25.328 -10.156 3.752 1 97.69 128 LEU A CA 1
ATOM 979 C C . LEU A 1 128 ? -25.719 -11.586 4.148 1 97.69 128 LEU A C 1
ATOM 981 O O . LEU A 1 128 ? -25.812 -12.469 3.293 1 97.69 128 LEU A O 1
ATOM 985 N N . TRP A 1 129 ? -25.922 -11.773 5.453 1 96.44 129 TRP A N 1
ATOM 986 C CA . TRP A 1 129 ? -26.328 -13.086 5.953 1 96.44 129 TRP A CA 1
ATOM 987 C C . TRP A 1 129 ? -27.609 -13.555 5.281 1 96.44 129 TRP A C 1
ATOM 989 O O . TRP A 1 129 ? -27.688 -14.68 4.785 1 96.44 129 TRP A O 1
ATOM 999 N N . ASP A 1 130 ? -28.609 -12.68 5.211 1 96.94 130 ASP A N 1
ATOM 1000 C CA . ASP A 1 130 ? -29.891 -13.023 4.59 1 96.94 130 ASP A CA 1
ATOM 1001 C C . ASP A 1 130 ? -29.703 -13.359 3.109 1 96.94 130 ASP A C 1
ATOM 1003 O O . ASP A 1 130 ? -30.25 -14.344 2.619 1 96.94 130 ASP A O 1
ATOM 1007 N N . PHE A 1 131 ? -28.969 -12.578 2.465 1 97.56 131 PHE A N 1
ATOM 1008 C CA . PHE A 1 131 ? -28.75 -12.742 1.034 1 97.56 131 PHE A CA 1
ATOM 1009 C C . PHE A 1 131 ? -28.109 -14.094 0.736 1 97.56 131 PHE A C 1
ATOM 1011 O O . PHE A 1 131 ? -28.516 -14.789 -0.195 1 97.56 131 PHE A O 1
ATOM 1018 N N . LEU A 1 132 ? -27.094 -14.492 1.568 1 96.81 132 LEU A N 1
ATOM 1019 C CA . LEU A 1 132 ? -26.359 -15.742 1.367 1 96.81 132 LEU A CA 1
ATOM 1020 C C . LEU A 1 132 ? -27.219 -16.938 1.737 1 96.81 132 LEU A C 1
ATOM 1022 O O . LEU A 1 132 ? -27.203 -17.969 1.051 1 96.81 132 LEU A O 1
ATOM 1026 N N . THR A 1 133 ? -27.969 -16.844 2.826 1 95.88 133 THR A N 1
ATOM 1027 C CA . THR A 1 133 ? -28.797 -17.953 3.275 1 95.88 133 THR A CA 1
ATOM 1028 C C . THR A 1 133 ? -29.969 -18.188 2.314 1 95.88 133 THR A C 1
ATOM 1030 O O . THR A 1 133 ? -30.469 -19.312 2.195 1 95.88 133 THR A O 1
ATOM 1033 N N . GLU A 1 134 ? -30.328 -17.156 1.586 1 96.94 134 GLU A N 1
ATOM 1034 C CA . GLU A 1 134 ? -31.375 -17.266 0.567 1 96.94 134 GLU A CA 1
ATOM 1035 C C . GLU A 1 134 ? -30.797 -17.75 -0.759 1 96.94 134 GLU A C 1
ATOM 1037 O O . GLU A 1 134 ? -31.531 -17.922 -1.734 1 96.94 134 GLU A O 1
ATOM 1042 N N . LYS A 1 135 ? -29.453 -17.938 -0.825 1 96.25 135 LYS A N 1
ATOM 1043 C CA . LYS A 1 135 ? -28.734 -18.469 -1.98 1 96.25 135 LYS A CA 1
ATOM 1044 C C . LYS A 1 135 ? -28.938 -17.578 -3.203 1 96.25 135 LYS A C 1
ATOM 1046 O O . LYS A 1 135 ? -29.156 -18.062 -4.309 1 96.25 135 LYS A O 1
ATOM 1051 N N . LYS A 1 136 ? -28.859 -16.266 -2.949 1 97.12 136 LYS A N 1
ATOM 1052 C CA . LYS A 1 136 ? -29.109 -15.297 -4.02 1 97.12 136 LYS A CA 1
ATOM 1053 C C . LYS A 1 136 ? -27.812 -14.984 -4.777 1 97.12 136 LYS A C 1
ATOM 1055 O O . LYS A 1 136 ? -26.719 -15.227 -4.273 1 97.12 136 LYS A O 1
ATOM 1060 N N . CYS A 1 137 ? -27.969 -14.539 -5.996 1 97.12 137 CYS A N 1
ATOM 1061 C CA . CYS A 1 137 ? -26.891 -14.102 -6.891 1 97.12 137 CYS A CA 1
ATOM 1062 C C . CYS A 1 137 ? -27.125 -12.672 -7.367 1 97.12 137 CYS A C 1
ATOM 1064 O O . CYS A 1 137 ? -28.188 -12.359 -7.906 1 97.12 137 CYS A O 1
ATOM 1066 N N . ALA A 1 138 ? -26.125 -11.836 -7.215 1 97.56 138 ALA A N 1
ATOM 1067 C CA . ALA A 1 138 ? -26.297 -10.422 -7.508 1 97.56 138 ALA A CA 1
ATOM 1068 C C . ALA A 1 138 ? -25.672 -10.062 -8.852 1 97.56 138 ALA A C 1
ATOM 1070 O O . ALA A 1 138 ? -25.516 -8.883 -9.18 1 97.56 138 ALA A O 1
ATOM 1071 N N . ILE A 1 139 ? -25.266 -11.023 -9.664 1 96.12 139 ILE A N 1
ATOM 1072 C CA . ILE A 1 139 ? -24.656 -10.773 -10.961 1 96.12 139 ILE A CA 1
ATOM 1073 C C . ILE A 1 139 ? -25.703 -10.297 -11.953 1 96.12 139 ILE A C 1
ATOM 1075 O O . ILE A 1 139 ? -26.766 -10.914 -12.102 1 96.12 139 ILE A O 1
ATOM 1079 N N . THR A 1 140 ? -25.469 -9.188 -12.609 1 93.44 140 THR A N 1
ATOM 1080 C CA . THR A 1 140 ? -26.359 -8.586 -13.594 1 93.44 140 THR A CA 1
ATOM 1081 C C . THR A 1 140 ? -25.547 -8.031 -14.773 1 93.44 140 THR A C 1
ATOM 1083 O O . THR A 1 140 ? -24.328 -8.031 -14.75 1 93.44 140 THR A O 1
ATOM 1086 N N . ALA A 1 141 ? -26.281 -7.586 -15.812 1 89.12 141 ALA A N 1
ATOM 1087 C CA . ALA A 1 141 ? -25.641 -6.801 -16.859 1 89.12 141 ALA A CA 1
ATOM 1088 C C . ALA A 1 141 ? -25.141 -5.465 -16.328 1 89.12 141 ALA A C 1
ATOM 1090 O O . ALA A 1 141 ? -25.609 -4.988 -15.289 1 89.12 141 ALA A O 1
ATOM 1091 N N . TYR A 1 142 ? -24.156 -4.961 -16.953 1 88.44 142 TYR A N 1
ATOM 1092 C CA . TYR A 1 142 ? -23.625 -3.668 -16.547 1 88.44 142 TYR A CA 1
ATOM 1093 C C . TYR A 1 142 ? -24.703 -2.6 -16.547 1 88.44 142 TYR A C 1
ATOM 1095 O O . TYR A 1 142 ? -25.438 -2.457 -17.531 1 88.44 142 TYR A O 1
ATOM 1103 N N . PRO A 1 143 ? -24.75 -1.867 -15.445 1 85.31 143 PRO A N 1
ATOM 1104 C CA . PRO A 1 143 ? -25.766 -0.813 -15.383 1 85.31 143 PRO A CA 1
ATOM 1105 C C . PRO A 1 143 ? -25.406 0.396 -16.25 1 85.31 143 PRO A C 1
ATOM 1107 O O . PRO A 1 143 ? -24.234 0.733 -16.391 1 85.31 143 PRO A O 1
ATOM 1110 N N . ASP A 1 144 ? -26.344 1.001 -16.922 1 80 144 ASP A N 1
ATOM 1111 C CA . ASP A 1 144 ? -26.094 2.211 -17.703 1 80 144 ASP A CA 1
ATOM 1112 C C . ASP A 1 144 ? -25.781 3.395 -16.797 1 80 144 ASP A C 1
ATOM 1114 O O . ASP A 1 144 ? -26.688 3.957 -16.172 1 80 144 ASP A O 1
ATOM 1118 N N . ARG A 1 145 ? -24.438 3.674 -16.641 1 79.25 145 ARG A N 1
ATOM 1119 C CA . ARG A 1 145 ? -24.031 4.785 -15.789 1 79.25 145 ARG A CA 1
ATOM 1120 C C . ARG A 1 145 ? -23.656 6.004 -16.625 1 79.25 145 ARG A C 1
ATOM 1122 O O . ARG A 1 145 ? -23.109 6.977 -16.094 1 79.25 145 ARG A O 1
ATOM 1129 N N . GLY A 1 146 ? -24.062 5.977 -17.859 1 69.06 146 GLY A N 1
ATOM 1130 C CA . GLY A 1 146 ? -23.812 7.125 -18.703 1 69.06 146 GLY A CA 1
ATOM 1131 C C . GLY A 1 146 ? -22.359 7.227 -19.156 1 69.06 146 GLY A C 1
ATOM 1132 O O . GLY A 1 146 ? -21.938 8.266 -19.672 1 69.06 146 GLY A O 1
ATOM 1133 N N . PHE A 1 147 ? -21.703 6.184 -18.828 1 61.5 147 PHE A N 1
ATOM 1134 C CA . PHE A 1 147 ? -20.344 6.254 -19.312 1 61.5 147 PHE A CA 1
ATOM 1135 C C . PHE A 1 147 ? -20.281 6.016 -20.812 1 61.5 147 PHE A C 1
ATOM 1137 O O . PHE A 1 147 ? -21.062 5.223 -21.344 1 61.5 147 PHE A O 1
ATOM 1144 N N . THR A 1 148 ? -19.875 7.012 -21.516 1 54.03 148 THR A N 1
ATOM 1145 C CA . THR A 1 148 ? -19.875 6.996 -22.984 1 54.03 148 THR A CA 1
ATOM 1146 C C . THR A 1 148 ? -19.453 5.621 -23.5 1 54.03 148 THR A C 1
ATOM 1148 O O . THR A 1 148 ? -19.953 5.176 -24.547 1 54.03 148 THR A O 1
ATOM 1151 N N . ASN A 1 149 ? -18.5 5.047 -23 1 52.66 149 ASN A N 1
ATOM 1152 C CA . ASN A 1 149 ? -17.984 3.814 -23.578 1 52.66 149 ASN A CA 1
ATOM 1153 C C . ASN A 1 149 ? -18.531 2.58 -22.875 1 52.66 149 ASN A C 1
ATOM 1155 O O . ASN A 1 149 ? -17.922 1.512 -22.906 1 52.66 149 ASN A O 1
ATOM 1159 N N . ALA A 1 150 ? -19.719 2.74 -22.312 1 51.28 150 ALA A N 1
ATOM 1160 C CA . ALA A 1 150 ? -20.359 1.702 -21.516 1 51.28 150 ALA A CA 1
ATOM 1161 C C . ALA A 1 150 ? -20.625 0.447 -22.344 1 51.28 150 ALA A C 1
ATOM 1163 O O . ALA A 1 150 ? -20.609 -0.667 -21.812 1 51.28 150 ALA A O 1
ATOM 1164 N N . GLY A 1 151 ? -21.047 0.655 -23.531 1 49.06 151 GLY A N 1
ATOM 1165 C CA . GLY A 1 151 ? -21.391 -0.476 -24.375 1 49.06 151 GLY A CA 1
ATOM 1166 C C . GLY A 1 151 ? -20.281 -1.508 -24.453 1 49.06 151 GLY A C 1
ATOM 1167 O O . GLY A 1 151 ? -20.516 -2.646 -24.875 1 49.06 151 GLY A O 1
ATOM 1168 N N . THR A 1 152 ? -19.125 -1.029 -24.234 1 53.53 152 THR A N 1
ATOM 1169 C CA . THR A 1 152 ? -17.984 -1.929 -24.375 1 53.53 152 THR A CA 1
ATOM 1170 C C . THR A 1 152 ? -17.781 -2.734 -23.094 1 53.53 152 THR A C 1
ATOM 1172 O O . THR A 1 152 ? -16.891 -3.578 -23.016 1 53.53 152 THR A O 1
ATOM 1175 N N . PHE A 1 153 ? -18.703 -2.391 -22.109 1 55.47 153 PHE A N 1
ATOM 1176 C CA . PHE A 1 153 ? -18.688 -3.127 -20.859 1 55.47 153 PHE A CA 1
ATOM 1177 C C . PHE A 1 153 ? -19.578 -4.359 -20.938 1 55.47 153 PHE A C 1
ATOM 1179 O O . PHE A 1 153 ? -20.719 -4.344 -20.469 1 55.47 153 PHE A O 1
ATOM 1186 N N . ALA A 1 154 ? -19.609 -5.008 -22.047 1 56.78 154 ALA A N 1
ATOM 1187 C CA . ALA A 1 154 ? -20.578 -6.082 -22.297 1 56.78 154 ALA A CA 1
ATOM 1188 C C . ALA A 1 154 ? -20.469 -7.168 -21.234 1 56.78 154 ALA A C 1
ATOM 1190 O O . ALA A 1 154 ? -21.141 -8.203 -21.328 1 56.78 154 ALA A O 1
ATOM 1191 N N . GLU A 1 155 ? -19.844 -6.844 -20.125 1 76.12 155 GLU A N 1
ATOM 1192 C CA . GLU A 1 155 ? -19.578 -8.008 -19.281 1 76.12 155 GLU A CA 1
ATOM 1193 C C . GLU A 1 155 ? -20.469 -8.008 -18.047 1 76.12 155 GLU A C 1
ATOM 1195 O O . GLU A 1 155 ? -20.969 -6.965 -17.625 1 76.12 155 GLU A O 1
ATOM 1200 N N . SER A 1 156 ? -21.141 -9.078 -17.812 1 89.19 156 SER A N 1
ATOM 1201 C CA . SER A 1 156 ? -21.844 -9.297 -16.562 1 89.19 156 SER A CA 1
ATOM 1202 C C . SER A 1 156 ? -20.906 -9.125 -15.367 1 89.19 156 SER A C 1
ATOM 1204 O O . SER A 1 156 ? -19.688 -9.273 -15.5 1 89.19 156 SER A O 1
ATOM 1206 N N . GLY A 1 157 ? -21.516 -8.609 -14.242 1 94.81 157 GLY A N 1
ATOM 1207 C CA . GLY A 1 157 ? -20.75 -8.422 -13.016 1 94.81 157 GLY A CA 1
ATOM 1208 C C . GLY A 1 157 ? -21.625 -8.109 -11.82 1 94.81 157 GLY A C 1
ATOM 1209 O O . GLY A 1 157 ? -22.844 -8.055 -11.93 1 94.81 157 GLY A O 1
ATOM 1210 N N . GLY A 1 158 ? -21.047 -8.148 -10.68 1 96.69 158 GLY A N 1
ATOM 1211 C CA . GLY A 1 158 ? -21.703 -7.629 -9.492 1 96.69 158 GLY A CA 1
ATOM 1212 C C . GLY A 1 158 ? -21.562 -6.125 -9.344 1 96.69 158 GLY A C 1
ATOM 1213 O O . GLY A 1 158 ? -20.453 -5.617 -9.148 1 96.69 158 GLY A O 1
ATOM 1214 N N . PHE A 1 159 ? -22.75 -5.414 -9.359 1 95.81 159 PHE A N 1
ATOM 1215 C CA . PHE A 1 159 ? -22.688 -3.955 -9.391 1 95.81 159 PHE A CA 1
ATOM 1216 C C . PHE A 1 159 ? -23.453 -3.354 -8.234 1 95.81 159 PHE A C 1
ATOM 1218 O O . PHE A 1 159 ? -24.531 -3.855 -7.863 1 95.81 159 PHE A O 1
ATOM 1225 N N . LEU A 1 160 ? -22.812 -2.297 -7.645 1 96.75 160 LEU A N 1
ATOM 1226 C CA . LEU A 1 160 ? -23.562 -1.494 -6.68 1 96.75 160 LEU A CA 1
ATOM 1227 C C . LEU A 1 160 ? -24.641 -0.674 -7.371 1 96.75 160 LEU A C 1
ATOM 1229 O O . LEU A 1 160 ? -24.453 -0.206 -8.492 1 96.75 160 LEU A O 1
ATOM 1233 N N . LYS A 1 161 ? -25.688 -0.472 -6.668 1 91.19 161 LYS A N 1
ATOM 1234 C CA . LYS A 1 161 ? -26.812 0.286 -7.219 1 91.19 161 LYS A CA 1
ATOM 1235 C C . LYS A 1 161 ? -26.453 1.76 -7.379 1 91.19 161 LYS A C 1
ATOM 1237 O O . LYS A 1 161 ? -26.844 2.396 -8.359 1 91.19 161 LYS A O 1
ATOM 1242 N N . ASP A 1 162 ? -25.781 2.307 -6.414 1 89.62 162 ASP A N 1
ATOM 1243 C CA . ASP A 1 162 ? -25.438 3.725 -6.414 1 89.62 162 ASP A CA 1
ATOM 1244 C C . ASP A 1 162 ? -23.953 3.93 -6.086 1 89.62 162 ASP A C 1
ATOM 1246 O O . ASP A 1 162 ? -23.516 3.637 -4.973 1 89.62 162 ASP A O 1
ATOM 1250 N N . VAL A 1 163 ? -23.25 4.473 -7.074 1 90.44 163 VAL A N 1
ATOM 1251 C CA . VAL A 1 163 ? -21.844 4.789 -6.828 1 90.44 163 VAL A CA 1
ATOM 1252 C C . VAL A 1 163 ? -21.641 6.301 -6.918 1 90.44 163 VAL A C 1
ATOM 1254 O O . VAL A 1 163 ? -20.562 6.801 -6.605 1 90.44 163 VAL A O 1
ATOM 1257 N N . ALA A 1 164 ? -22.656 7.016 -7.242 1 86.56 164 ALA A N 1
ATOM 1258 C CA . ALA A 1 164 ? -22.562 8.461 -7.445 1 86.56 164 ALA A CA 1
ATOM 1259 C C . ALA A 1 164 ? -22.984 9.219 -6.195 1 86.56 164 ALA A C 1
ATOM 1261 O O . ALA A 1 164 ? -22.438 10.273 -5.883 1 86.56 164 ALA A O 1
ATOM 1262 N N . GLY A 1 165 ? -23.922 8.711 -5.484 1 89.06 165 GLY A N 1
ATOM 1263 C CA . GLY A 1 165 ? -24.453 9.406 -4.324 1 89.06 165 GLY A CA 1
ATOM 1264 C C . GLY A 1 165 ? -23.469 9.492 -3.174 1 89.06 165 GLY A C 1
ATOM 1265 O O . GLY A 1 165 ? -22.703 8.555 -2.941 1 89.06 165 GLY A O 1
ATOM 1266 N N . PHE A 1 166 ? -23.594 10.719 -2.555 1 92 166 PHE A N 1
ATOM 1267 C CA . PHE A 1 166 ? -22.688 10.938 -1.433 1 92 166 PHE A CA 1
ATOM 1268 C C . PHE A 1 166 ? -23.188 12.094 -0.564 1 92 166 PHE A C 1
ATOM 1270 O O . PHE A 1 166 ? -23.547 13.148 -1.078 1 92 166 PHE A O 1
ATOM 1277 N N . ASP A 1 167 ? -23.234 11.836 0.718 1 93.06 167 ASP A N 1
ATOM 1278 C CA . ASP A 1 167 ? -23.609 12.891 1.646 1 93.06 167 ASP A CA 1
ATOM 1279 C C . ASP A 1 167 ? -22.406 13.742 2.035 1 93.06 167 ASP A C 1
ATOM 1281 O O . ASP A 1 167 ? -21.891 13.633 3.156 1 93.06 167 ASP A O 1
ATOM 1285 N N . ASN A 1 168 ? -22.062 14.586 1.163 1 92.94 168 ASN A N 1
ATOM 1286 C CA . ASN A 1 168 ? -20.859 15.398 1.366 1 92.94 168 ASN A CA 1
ATOM 1287 C C . ASN A 1 168 ? -21 16.297 2.586 1 92.94 168 ASN A C 1
ATOM 1289 O O . ASN A 1 168 ? -20.016 16.578 3.275 1 92.94 168 ASN A O 1
ATOM 1293 N N . ARG A 1 169 ? -22.203 16.781 2.959 1 89.56 169 ARG A N 1
ATOM 1294 C CA . ARG A 1 169 ? -22.422 17.656 4.102 1 89.56 169 ARG A CA 1
ATOM 1295 C C . ARG A 1 169 ? -22.125 16.938 5.414 1 89.56 169 ARG A C 1
ATOM 1297 O O . ARG A 1 169 ? -21.516 17.5 6.316 1 89.56 169 ARG A O 1
ATOM 1304 N N . PHE A 1 170 ? -22.578 15.703 5.375 1 91.88 170 PHE A N 1
ATOM 1305 C CA . PHE A 1 170 ? -22.328 14.898 6.57 1 91.88 170 PHE A CA 1
ATOM 1306 C C . PHE A 1 170 ? -20.844 14.773 6.836 1 91.88 170 PHE A C 1
ATOM 1308 O O . PHE A 1 170 ? -20.406 14.805 7.988 1 91.88 170 PHE A O 1
ATOM 1315 N N . PHE A 1 171 ? -20.031 14.648 5.879 1 93.44 171 PHE A N 1
ATOM 1316 C CA . PHE A 1 171 ? -18.609 14.398 6.023 1 93.44 171 PHE A CA 1
ATOM 1317 C C . PHE A 1 171 ? -17.812 15.695 5.926 1 93.44 171 PHE A C 1
ATOM 1319 O O . PHE A 1 171 ? -16.594 15.68 5.801 1 93.44 171 PHE A O 1
ATOM 1326 N N . ASP A 1 172 ? -18.484 16.844 5.832 1 86.56 172 ASP A N 1
ATOM 1327 C CA . ASP A 1 172 ? -17.875 18.172 5.82 1 86.56 172 ASP A CA 1
ATOM 1328 C C . ASP A 1 172 ? -16.984 18.359 4.594 1 86.56 172 ASP A C 1
ATOM 1330 O O . ASP A 1 172 ? -15.867 18.844 4.707 1 86.56 172 ASP A O 1
ATOM 1334 N N . ILE A 1 173 ? -17.438 17.859 3.467 1 90.31 173 ILE A N 1
ATOM 1335 C CA . ILE A 1 173 ? -16.703 18 2.207 1 90.31 173 ILE A CA 1
ATOM 1336 C C . ILE A 1 173 ? -17.469 18.938 1.273 1 90.31 173 ILE A C 1
ATOM 1338 O O . ILE A 1 173 ? -18.641 18.703 0.974 1 90.31 173 ILE A O 1
ATOM 1342 N N . PRO A 1 174 ? -16.844 20.031 0.829 1 85.81 174 PRO A N 1
ATOM 1343 C CA . PRO A 1 174 ? -17.531 20.938 -0.099 1 85.81 174 PRO A CA 1
ATOM 1344 C C . PRO A 1 174 ? -18 20.234 -1.374 1 85.81 174 PRO A C 1
ATOM 1346 O O . PRO A 1 174 ? -17.359 19.281 -1.826 1 85.81 174 PRO A O 1
ATOM 1349 N N . PRO A 1 175 ? -19.047 20.734 -1.933 1 88.94 175 PRO A N 1
ATOM 1350 C CA . PRO A 1 175 ? -19.625 20.094 -3.111 1 88.94 175 PRO A CA 1
ATOM 1351 C C . PRO A 1 175 ? -18.641 19.984 -4.27 1 88.94 175 PRO A C 1
ATOM 1353 O O . PRO A 1 175 ? -18.594 18.969 -4.961 1 88.94 175 PRO A O 1
ATOM 1356 N N . ASP A 1 176 ? -17.828 21 -4.5 1 87.31 176 ASP A N 1
ATOM 1357 C CA . ASP A 1 176 ? -16.891 21.016 -5.613 1 87.31 176 ASP A CA 1
ATOM 1358 C C . ASP A 1 176 ? -15.812 19.938 -5.434 1 87.31 176 ASP A C 1
ATOM 1360 O O . ASP A 1 176 ? -15.375 19.312 -6.406 1 87.31 176 ASP A O 1
ATOM 1364 N N . GLU A 1 177 ? -15.445 19.766 -4.211 1 90.88 177 GLU A N 1
ATOM 1365 C CA . GLU A 1 177 ? -14.492 18.703 -3.918 1 90.88 177 GLU A CA 1
ATOM 1366 C C . GLU A 1 177 ? -15.133 17.328 -4.074 1 90.88 177 GLU A C 1
ATOM 1368 O O . GLU A 1 177 ? -14.531 16.406 -4.648 1 90.88 177 GLU A O 1
ATOM 1373 N N . ALA A 1 178 ? -16.344 17.188 -3.609 1 94.12 178 ALA A N 1
ATOM 1374 C CA . ALA A 1 178 ? -17.062 15.914 -3.656 1 94.12 178 ALA A CA 1
ATOM 1375 C C . ALA A 1 178 ? -17.234 15.43 -5.094 1 94.12 178 ALA A C 1
ATOM 1377 O O . ALA A 1 178 ? -17.156 14.227 -5.363 1 94.12 178 ALA A O 1
ATOM 1378 N N . LEU A 1 179 ? -17.406 16.344 -5.973 1 91.75 179 LEU A N 1
ATOM 1379 C CA . LEU A 1 179 ? -17.641 16.031 -7.379 1 91.75 179 LEU A CA 1
ATOM 1380 C C . LEU A 1 179 ? -16.391 15.445 -8.023 1 91.75 179 LEU A C 1
ATOM 1382 O O . LEU A 1 179 ? -16.484 14.742 -9.031 1 91.75 179 LEU A O 1
ATOM 1386 N N . ARG A 1 180 ? -15.273 15.703 -7.398 1 92.19 180 ARG A N 1
ATOM 1387 C CA . ARG A 1 180 ? -14.016 15.305 -8 1 92.19 180 ARG A CA 1
ATOM 1388 C C . ARG A 1 180 ? -13.406 14.117 -7.262 1 92.19 180 ARG A C 1
ATOM 1390 O O . ARG A 1 180 ? -12.281 13.703 -7.555 1 92.19 180 ARG A O 1
ATOM 1397 N N . MET A 1 181 ? -14.188 13.547 -6.391 1 95.56 181 MET A N 1
ATOM 1398 C CA . MET A 1 181 ? -13.672 12.453 -5.578 1 95.56 181 MET A CA 1
ATOM 1399 C C . MET A 1 181 ? -13.883 11.109 -6.273 1 95.56 181 MET A C 1
ATOM 1401 O O . MET A 1 181 ? -14.961 10.852 -6.809 1 95.56 181 MET A O 1
ATOM 1405 N N . ASP A 1 182 ? -12.859 10.297 -6.266 1 95.81 182 ASP A N 1
ATOM 1406 C CA . ASP A 1 182 ? -13.023 8.883 -6.594 1 95.81 182 ASP A CA 1
ATOM 1407 C C . ASP A 1 182 ? -14.156 8.258 -5.793 1 95.81 182 ASP A C 1
ATOM 1409 O O . ASP A 1 182 ? -14.18 8.344 -4.562 1 95.81 182 ASP A O 1
ATOM 1413 N N . PRO A 1 183 ? -15.164 7.625 -6.453 1 96.12 183 PRO A N 1
ATOM 1414 C CA . PRO A 1 183 ? -16.25 6.984 -5.715 1 96.12 183 PRO A CA 1
ATOM 1415 C C . PRO A 1 183 ? -15.758 6.031 -4.633 1 96.12 183 PRO A C 1
ATOM 1417 O O . PRO A 1 183 ? -16.422 5.852 -3.609 1 96.12 183 PRO A O 1
ATOM 1420 N N . GLN A 1 184 ? -14.609 5.465 -4.762 1 97.44 184 GLN A N 1
ATOM 1421 C CA . GLN A 1 184 ? -14.047 4.566 -3.756 1 97.44 184 GLN A CA 1
ATOM 1422 C C . GLN A 1 184 ? -13.781 5.305 -2.445 1 97.44 184 GLN A C 1
ATOM 1424 O O . GLN A 1 184 ? -13.938 4.73 -1.363 1 97.44 184 GLN A O 1
ATOM 1429 N N . GLN A 1 185 ? -13.32 6.578 -2.535 1 97.62 185 GLN A N 1
ATOM 1430 C CA . GLN A 1 185 ? -13.125 7.391 -1.337 1 97.62 185 GLN A CA 1
ATOM 1431 C C . GLN A 1 185 ? -14.445 7.594 -0.59 1 97.62 185 GLN A C 1
ATOM 1433 O O . GLN A 1 185 ? -14.5 7.453 0.634 1 97.62 185 GLN A O 1
ATOM 1438 N N . ARG A 1 186 ? -15.469 7.902 -1.343 1 97.5 186 ARG A N 1
ATOM 1439 C CA . ARG A 1 186 ? -16.781 8.164 -0.776 1 97.5 186 ARG A CA 1
ATOM 1440 C C . ARG A 1 186 ? -17.359 6.91 -0.117 1 97.5 186 ARG A C 1
ATOM 1442 O O . ARG A 1 186 ? -17.828 6.965 1.019 1 97.5 186 ARG A O 1
ATOM 1449 N N . LEU A 1 187 ? -17.266 5.824 -0.829 1 97.19 187 LEU A N 1
ATOM 1450 C CA . LEU A 1 187 ? -17.781 4.555 -0.331 1 97.19 187 LEU A CA 1
ATOM 1451 C C . LEU A 1 187 ? -17.078 4.148 0.961 1 97.19 187 LEU A C 1
ATOM 1453 O O . LEU A 1 187 ? -17.734 3.717 1.917 1 97.19 187 LEU A O 1
ATOM 1457 N N . LEU A 1 188 ? -15.82 4.289 1.009 1 97.88 188 LEU A N 1
ATOM 1458 C CA . LEU A 1 188 ? -15.055 3.871 2.178 1 97.88 188 LEU A CA 1
ATOM 1459 C C . LEU A 1 188 ? -15.375 4.754 3.381 1 97.88 188 LEU A C 1
ATOM 1461 O O . LEU A 1 188 ? -15.352 4.289 4.523 1 97.88 188 LEU A O 1
ATOM 1465 N N . LEU A 1 189 ? -15.562 6.055 3.141 1 97.88 189 LEU A N 1
ATOM 1466 C CA . LEU A 1 189 ? -15.961 6.949 4.227 1 97.88 189 LEU A CA 1
ATOM 1467 C C . LEU A 1 189 ? -17.266 6.484 4.855 1 97.88 189 LEU A C 1
ATOM 1469 O O . LEU A 1 189 ? -17.359 6.363 6.082 1 97.88 189 LEU A O 1
ATOM 1473 N N . GLU A 1 190 ? -18.219 6.223 4.039 1 97.94 190 GLU A N 1
ATOM 1474 C CA . GLU A 1 190 ? -19.531 5.809 4.516 1 97.94 190 GLU A CA 1
ATOM 1475 C C . GLU A 1 190 ? -19.453 4.473 5.25 1 97.94 190 GLU A C 1
ATOM 1477 O O . GLU A 1 190 ? -19.969 4.336 6.355 1 97.94 190 GLU A O 1
ATOM 1482 N N . VAL A 1 191 ? -18.797 3.51 4.648 1 98.25 191 VAL A N 1
ATOM 1483 C CA . VAL A 1 191 ? -18.781 2.158 5.195 1 98.25 191 VAL A CA 1
ATOM 1484 C C . VAL A 1 191 ? -17.922 2.123 6.453 1 98.25 191 VAL A C 1
ATOM 1486 O O . VAL A 1 191 ? -18.203 1.373 7.391 1 98.25 191 VAL A O 1
ATOM 1489 N N . SER A 1 192 ? -16.875 2.957 6.52 1 98.56 192 SER A N 1
ATOM 1490 C CA . SER A 1 192 ? -16.078 3.068 7.742 1 98.56 192 SER A CA 1
ATOM 1491 C C . SER A 1 192 ? -16.906 3.613 8.891 1 98.56 192 SER A C 1
ATOM 1493 O O . SER A 1 192 ? -16.812 3.135 10.023 1 98.56 192 SER A O 1
ATOM 1495 N N . TRP A 1 193 ? -17.703 4.621 8.594 1 98 193 TRP A N 1
ATOM 1496 C CA . TRP A 1 193 ? -18.625 5.172 9.594 1 98 193 TRP A CA 1
ATOM 1497 C C . TRP A 1 193 ? -19.578 4.102 10.109 1 98 193 TRP A C 1
ATOM 1499 O O . TRP A 1 193 ? -19.766 3.959 11.32 1 98 193 TRP A O 1
ATOM 1509 N N . GLU A 1 194 ? -20.141 3.367 9.227 1 98 194 GLU A N 1
ATOM 1510 C CA . GLU A 1 194 ? -21.078 2.312 9.578 1 98 194 GLU A CA 1
ATOM 1511 C C . GLU A 1 194 ? -20.406 1.214 10.398 1 98 194 GLU A C 1
ATOM 1513 O O . GLU A 1 194 ? -21.016 0.648 11.305 1 98 194 GLU A O 1
ATOM 1518 N N . ALA A 1 195 ? -19.172 0.884 10.07 1 98.44 195 ALA A N 1
ATOM 1519 C CA . ALA A 1 195 ? -18.422 -0.125 10.82 1 98.44 195 ALA A CA 1
ATOM 1520 C C . ALA A 1 195 ? -18.203 0.32 12.266 1 98.44 195 ALA A C 1
ATOM 1522 O O . ALA A 1 195 ? -18.297 -0.49 13.195 1 98.44 195 ALA A O 1
ATOM 1523 N N . LEU A 1 196 ? -17.875 1.592 12.461 1 98.5 196 LEU A N 1
ATOM 1524 C CA . LEU A 1 196 ? -17.672 2.123 13.805 1 98.5 196 LEU A CA 1
ATOM 1525 C C . LEU A 1 196 ? -18.984 2.104 14.586 1 98.5 196 LEU A C 1
ATOM 1527 O O . LEU A 1 196 ? -19 1.78 15.781 1 98.5 196 LEU A O 1
ATOM 1531 N N . GLU A 1 197 ? -20.078 2.486 13.883 1 97.62 197 GLU A N 1
ATOM 1532 C CA . GLU A 1 197 ? -21.391 2.387 14.516 1 97.62 197 GLU A CA 1
ATOM 1533 C C . GLU A 1 197 ? -21.688 0.953 14.945 1 97.62 197 GLU A C 1
ATOM 1535 O O . GLU A 1 197 ? -22.188 0.719 16.047 1 97.62 197 GLU A O 1
ATOM 1540 N N . HIS A 1 198 ? -21.422 0.047 14.086 1 97.56 198 HIS A N 1
ATOM 1541 C CA . HIS A 1 198 ? -21.625 -1.366 14.375 1 97.56 198 HIS A CA 1
ATOM 1542 C C . HIS A 1 198 ? -20.797 -1.805 15.578 1 97.56 198 HIS A C 1
ATOM 1544 O O . HIS A 1 198 ? -21.219 -2.65 16.359 1 97.56 198 HIS A O 1
ATOM 1550 N N . ALA A 1 199 ? -19.625 -1.237 15.75 1 97.75 199 ALA A N 1
ATOM 1551 C CA . ALA A 1 199 ? -18.719 -1.561 16.859 1 97.75 199 ALA A CA 1
ATOM 1552 C C . ALA A 1 199 ? -19.156 -0.876 18.141 1 97.75 199 ALA A C 1
ATOM 1554 O O . ALA A 1 199 ? -18.625 -1.157 19.219 1 97.75 199 ALA A O 1
ATOM 1555 N N . GLY A 1 200 ? -20.109 0.038 18.031 1 97.56 200 GLY A N 1
ATOM 1556 C CA . GLY A 1 200 ? -20.531 0.81 19.188 1 97.56 200 GLY A CA 1
ATOM 1557 C C . GLY A 1 200 ? -19.516 1.862 19.609 1 97.56 200 GLY A C 1
ATOM 1558 O O . GLY A 1 200 ? -19.438 2.221 20.781 1 97.56 200 GLY A O 1
ATOM 1559 N N . ILE A 1 201 ? -18.719 2.277 18.688 1 97.19 201 ILE A N 1
ATOM 1560 C CA . ILE A 1 201 ? -17.719 3.297 18.984 1 97.19 201 ILE A CA 1
ATOM 1561 C C . ILE A 1 201 ? -18.203 4.656 18.484 1 97.19 201 ILE A C 1
ATOM 1563 O O . ILE A 1 201 ? -18.531 4.809 17.297 1 97.19 201 ILE A O 1
ATOM 1567 N N . ILE A 1 202 ? -18.25 5.59 19.359 1 94.62 202 ILE A N 1
ATOM 1568 C CA . ILE A 1 202 ? -18.562 6.969 18.984 1 94.62 202 ILE A CA 1
ATOM 1569 C C . ILE A 1 202 ? -17.344 7.598 18.297 1 94.62 202 ILE A C 1
ATOM 1571 O O . ILE A 1 202 ? -16.281 7.719 18.906 1 94.62 202 ILE A O 1
ATOM 1575 N N . PRO A 1 203 ? -17.453 7.969 17.078 1 91.81 203 PRO A N 1
ATOM 1576 C CA . PRO A 1 203 ? -16.297 8.453 16.328 1 91.81 203 PRO A CA 1
ATOM 1577 C C . PRO A 1 203 ? -15.547 9.578 17.047 1 91.81 203 PRO A C 1
ATOM 1579 O O . PRO A 1 203 ? -14.312 9.609 17.047 1 91.81 203 PRO A O 1
ATOM 1582 N N . GLU A 1 204 ? -16.219 10.469 17.719 1 88.25 204 GLU A N 1
ATOM 1583 C CA . GLU A 1 204 ? -15.602 11.578 18.438 1 88.25 204 GLU A CA 1
ATOM 1584 C C . GLU A 1 204 ? -14.664 11.078 19.531 1 88.25 204 GLU A C 1
ATOM 1586 O O . GLU A 1 204 ? -13.695 11.75 19.891 1 88.25 204 GLU A O 1
ATOM 1591 N N . SER A 1 205 ? -14.961 9.914 20.016 1 92.38 205 SER A N 1
ATOM 1592 C CA . SER A 1 205 ? -14.148 9.344 21.078 1 92.38 205 SER A CA 1
ATOM 1593 C C . SER A 1 205 ? -12.789 8.906 20.562 1 92.38 205 SER A C 1
ATOM 1595 O O . SER A 1 205 ? -11.867 8.672 21.359 1 92.38 205 SER A O 1
ATOM 1597 N N . LEU A 1 206 ? -12.602 8.812 19.25 1 94.81 206 LEU A N 1
ATOM 1598 C CA . LEU A 1 206 ? -11.344 8.359 18.656 1 94.81 206 LEU A CA 1
ATOM 1599 C C . LEU A 1 206 ? -10.438 9.539 18.344 1 94.81 206 LEU A C 1
ATOM 1601 O O . LEU A 1 206 ? -9.281 9.344 17.953 1 94.81 206 LEU A O 1
ATOM 1605 N N . ARG A 1 207 ? -10.945 10.766 18.516 1 91.31 207 ARG A N 1
ATOM 1606 C CA . ARG A 1 207 ? -10.18 11.945 18.125 1 91.31 207 ARG A CA 1
ATOM 1607 C C . ARG A 1 207 ? -8.797 11.938 18.766 1 91.31 207 ARG A C 1
ATOM 1609 O O . ARG A 1 207 ? -8.672 11.711 19.984 1 91.31 207 ARG A O 1
ATOM 1616 N N . LEU A 1 208 ? -7.73 12.078 17.875 1 90.38 208 LEU A N 1
ATOM 1617 C CA . LEU A 1 208 ? -6.324 12.203 18.25 1 90.38 208 LEU A CA 1
ATOM 1618 C C . LEU A 1 208 ? -5.789 10.891 18.812 1 90.38 208 LEU A C 1
ATOM 1620 O O . LEU A 1 208 ? -4.676 10.844 19.344 1 90.38 208 LEU A O 1
ATOM 1624 N N . SER A 1 209 ? -6.582 9.773 18.703 1 94.44 209 SER A N 1
ATOM 1625 C CA . SER A 1 209 ? -6.121 8.453 19.125 1 94.44 209 SER A CA 1
ATOM 1626 C C . SER A 1 209 ? -5.18 7.844 18.094 1 94.44 209 SER A C 1
ATOM 1628 O O . SER A 1 209 ? -5.113 8.305 16.953 1 94.44 209 SER A O 1
ATOM 1630 N N . ARG A 1 210 ? -4.516 6.797 18.531 1 96 210 ARG A N 1
ATOM 1631 C CA . ARG A 1 210 ? -3.656 6.031 17.641 1 96 210 ARG A CA 1
ATOM 1632 C C . ARG A 1 210 ? -4.449 4.957 16.906 1 96 210 ARG A C 1
ATOM 1634 O O . ARG A 1 210 ? -4.078 3.781 16.922 1 96 210 ARG A O 1
ATOM 1641 N N . THR A 1 211 ? -5.516 5.398 16.281 1 98.06 211 THR A N 1
ATOM 1642 C CA . THR A 1 211 ? -6.316 4.52 15.43 1 98.06 211 THR A CA 1
ATOM 1643 C C . THR A 1 211 ? -5.758 4.473 14.016 1 98.06 211 THR A C 1
ATOM 1645 O O . THR A 1 211 ? -5.562 5.512 13.383 1 98.06 211 THR A O 1
ATOM 1648 N N . GLY A 1 212 ? -5.465 3.238 13.562 1 98.69 212 GLY A N 1
ATOM 1649 C CA . GLY A 1 212 ? -4.895 3.07 12.234 1 98.69 212 GLY A CA 1
ATOM 1650 C C . GLY A 1 212 ? -5.941 2.791 11.172 1 98.69 212 GLY A C 1
ATOM 1651 O O . GLY A 1 212 ? -7.043 2.334 11.484 1 98.69 212 GLY A O 1
ATOM 1652 N N . VAL A 1 213 ? -5.652 3.143 9.953 1 98.94 213 VAL A N 1
ATOM 1653 C CA . VAL A 1 213 ? -6.469 2.857 8.781 1 98.94 213 VAL A CA 1
ATOM 1654 C C . VAL A 1 213 ? -5.637 2.117 7.738 1 98.94 213 VAL A C 1
ATOM 1656 O O . VAL A 1 213 ? -4.605 2.621 7.285 1 98.94 213 VAL A O 1
ATOM 1659 N N . PHE A 1 214 ? -6.004 0.894 7.398 1 98.88 214 PHE A N 1
ATOM 1660 C CA . PHE A 1 214 ? -5.355 0.05 6.402 1 98.88 214 PHE A CA 1
ATOM 1661 C C . PHE A 1 214 ? -6.336 -0.357 5.312 1 98.88 214 PHE A C 1
ATOM 1663 O O . PHE A 1 214 ? -7.328 -1.04 5.582 1 98.88 214 PHE A O 1
ATOM 1670 N N . VAL A 1 215 ? -6.062 0.033 4.043 1 98.88 215 VAL A N 1
ATOM 1671 C CA . VAL A 1 215 ? -7.055 -0.199 3 1 98.88 215 VAL A CA 1
ATOM 1672 C C . VAL A 1 215 ? -6.398 -0.902 1.812 1 98.88 215 VAL A C 1
ATOM 1674 O O . VAL A 1 215 ? -5.379 -0.442 1.295 1 98.88 215 VAL A O 1
ATOM 1677 N N . GLY A 1 216 ? -6.949 -2.053 1.422 1 98.62 216 GLY A N 1
ATOM 1678 C CA . GLY A 1 216 ? -6.555 -2.715 0.188 1 98.62 216 GLY A CA 1
ATOM 1679 C C . GLY A 1 216 ? -7.27 -2.17 -1.035 1 98.62 216 GLY A C 1
ATOM 1680 O O . GLY A 1 216 ? -8.492 -2.271 -1.143 1 98.62 216 GLY A O 1
ATOM 1681 N N . VAL A 1 217 ? -6.535 -1.558 -1.959 1 97.25 217 VAL A N 1
ATOM 1682 C CA . VAL A 1 217 ? -7.074 -1.015 -3.201 1 97.25 217 VAL A CA 1
ATOM 1683 C C . VAL A 1 217 ? -6.141 -1.343 -4.359 1 97.25 217 VAL A C 1
ATOM 1685 O O . VAL A 1 217 ? -4.922 -1.195 -4.242 1 97.25 217 VAL A O 1
ATOM 1688 N N . SER A 1 218 ? -6.758 -1.82 -5.469 1 95.56 218 SER A N 1
ATOM 1689 C CA . SER A 1 218 ? -5.91 -2.135 -6.617 1 95.56 218 SER A CA 1
ATOM 1690 C C . SER A 1 218 ? -6.43 -1.465 -7.883 1 95.56 218 SER A C 1
ATOM 1692 O O . SER A 1 218 ? -5.797 -1.549 -8.938 1 95.56 218 SER A O 1
ATOM 1694 N N . SER A 1 219 ? -7.508 -0.753 -7.82 1 92.94 219 SER A N 1
ATOM 1695 C CA . SER A 1 219 ? -8.125 -0.174 -9.008 1 92.94 219 SER A CA 1
ATOM 1696 C C . SER A 1 219 ? -7.707 1.281 -9.195 1 92.94 219 SER A C 1
ATOM 1698 O O . SER A 1 219 ? -7.598 2.029 -8.219 1 92.94 219 SER A O 1
ATOM 1700 N N . THR A 1 220 ? -7.512 1.638 -10.445 1 91.38 220 THR A N 1
ATOM 1701 C CA . THR A 1 220 ? -7.238 3.018 -10.828 1 91.38 220 THR A CA 1
ATOM 1702 C C . THR A 1 220 ? -8.281 3.52 -11.828 1 91.38 220 THR A C 1
ATOM 1704 O O . THR A 1 220 ? -7.973 4.352 -12.688 1 91.38 220 THR A O 1
ATOM 1707 N N . ASP A 1 221 ? -9.438 2.998 -11.781 1 91.38 221 ASP A N 1
ATOM 1708 C CA . ASP A 1 221 ? -10.461 3.27 -12.781 1 91.38 221 ASP A CA 1
ATOM 1709 C C . ASP A 1 221 ? -10.805 4.758 -12.828 1 91.38 221 ASP A C 1
ATOM 1711 O O . ASP A 1 221 ? -11.031 5.312 -13.906 1 91.38 221 ASP A O 1
ATOM 1715 N N . TYR A 1 222 ? -10.875 5.387 -11.711 1 92.06 222 TYR A N 1
ATOM 1716 C CA . TYR A 1 222 ? -11.258 6.797 -11.688 1 92.06 222 TYR A CA 1
ATOM 1717 C C . TYR A 1 222 ? -10.219 7.648 -12.406 1 92.06 222 TYR A C 1
ATOM 1719 O O . TYR A 1 222 ? -10.57 8.562 -13.156 1 92.06 222 TYR A O 1
ATOM 1727 N N . VAL A 1 223 ? -9.008 7.32 -12.133 1 90.62 223 VAL A N 1
ATOM 1728 C CA . VAL A 1 223 ? -7.922 8.047 -12.781 1 90.62 223 VAL A CA 1
ATOM 1729 C C . VAL A 1 223 ? -8.008 7.859 -14.289 1 90.62 223 VAL A C 1
ATOM 1731 O O . VAL A 1 223 ? -7.801 8.805 -15.055 1 90.62 223 VAL A O 1
ATOM 1734 N N . ARG A 1 224 ? -8.281 6.668 -14.727 1 88.19 224 ARG A N 1
ATOM 1735 C CA . ARG A 1 224 ? -8.461 6.383 -16.156 1 88.19 224 ARG A CA 1
ATOM 1736 C C . ARG A 1 224 ? -9.609 7.199 -16.734 1 88.19 224 ARG A C 1
ATOM 1738 O O . ARG A 1 224 ? -9.477 7.793 -17.797 1 88.19 224 ARG A O 1
ATOM 1745 N N . LEU A 1 225 ? -10.664 7.207 -16.016 1 86.62 225 LEU A N 1
ATOM 1746 C CA . LEU A 1 225 ? -11.867 7.898 -16.453 1 86.62 225 LEU A CA 1
ATOM 1747 C C . LEU A 1 225 ? -11.609 9.391 -16.625 1 86.62 225 LEU A C 1
ATOM 1749 O O . LEU A 1 225 ? -11.969 9.977 -17.641 1 86.62 225 LEU A O 1
ATOM 1753 N N . VAL A 1 226 ? -11.008 9.984 -15.648 1 86.56 226 VAL A N 1
ATOM 1754 C CA . VAL A 1 226 ? -10.766 11.422 -15.648 1 86.56 226 VAL A CA 1
ATOM 1755 C C . VAL A 1 226 ? -9.758 11.773 -16.734 1 86.56 226 VAL A C 1
ATOM 1757 O O . VAL A 1 226 ? -9.891 12.797 -17.422 1 86.56 226 VAL A O 1
ATOM 1760 N N . SER A 1 227 ? -8.781 10.938 -16.906 1 84.12 227 SER A N 1
ATOM 1761 C CA . SER A 1 227 ? -7.738 11.203 -17.891 1 84.12 227 SER A CA 1
ATOM 1762 C C . SER A 1 227 ? -8.273 11.086 -19.312 1 84.12 227 SER A C 1
ATOM 1764 O O . SER A 1 227 ? -7.797 11.773 -20.219 1 84.12 227 SER A O 1
ATOM 1766 N N . ALA A 1 228 ? -9.164 10.195 -19.484 1 79 228 ALA A N 1
ATOM 1767 C CA . ALA A 1 228 ? -9.742 9.977 -20.812 1 79 228 ALA A CA 1
ATOM 1768 C C . ALA A 1 228 ? -10.688 11.117 -21.188 1 79 228 ALA A C 1
ATOM 1770 O O . ALA A 1 228 ? -11 11.312 -22.359 1 79 228 ALA A O 1
ATOM 1771 N N . SER A 1 229 ? -11.188 11.648 -20.109 1 75 229 SER A N 1
ATOM 1772 C CA . SER A 1 229 ? -12.164 12.703 -20.359 1 75 229 SER A CA 1
ATOM 1773 C C . SER A 1 229 ? -11.484 14.008 -20.766 1 75 229 SER A C 1
ATOM 1775 O O . SER A 1 229 ? -10.352 14.273 -20.375 1 75 229 SER A O 1
ATOM 1777 N N . ALA A 1 230 ? -11.648 14.359 -22.078 1 61.75 230 ALA A N 1
ATOM 1778 C CA . ALA A 1 230 ? -11.07 15.539 -22.719 1 61.75 230 ALA A CA 1
ATOM 1779 C C . ALA A 1 230 ? -10.828 16.656 -21.703 1 61.75 230 ALA A C 1
ATOM 1781 O O . ALA A 1 230 ? -11.133 16.5 -20.516 1 61.75 230 ALA A O 1
ATOM 1782 N N . GLN A 1 231 ? -10.859 17.859 -22.031 1 59.91 231 GLN A N 1
ATOM 1783 C CA . GLN A 1 231 ? -10.359 19.219 -21.766 1 59.91 231 GLN A CA 1
ATOM 1784 C C . GLN A 1 231 ? -10.969 19.797 -20.5 1 59.91 231 GLN A C 1
ATOM 1786 O O . GLN A 1 231 ? -11.922 20.578 -20.562 1 59.91 231 GLN A O 1
ATOM 1791 N N . GLN A 1 232 ? -10.711 18.969 -19.391 1 66.31 232 GLN A N 1
ATOM 1792 C CA . GLN A 1 232 ? -11.227 19.719 -18.234 1 66.31 232 GLN A CA 1
ATOM 1793 C C . GLN A 1 232 ? -10.133 20.547 -17.594 1 66.31 232 GLN A C 1
ATOM 1795 O O . GLN A 1 232 ? -8.961 20.172 -17.594 1 66.31 232 GLN A O 1
ATOM 1800 N N . LYS A 1 233 ? -10.555 21.719 -17.203 1 79.62 233 LYS A N 1
ATOM 1801 C CA . LYS A 1 233 ? -9.672 22.625 -16.469 1 79.62 233 LYS A CA 1
ATOM 1802 C C . LYS A 1 233 ? -9.211 21.984 -15.156 1 79.62 233 LYS A C 1
ATOM 1804 O O . LYS A 1 233 ? -10.008 21.375 -14.445 1 79.62 233 LYS A O 1
ATOM 1809 N N . SER A 1 234 ? -7.965 22.062 -14.938 1 83.94 234 SER A N 1
ATOM 1810 C CA . SER A 1 234 ? -7.395 21.547 -13.695 1 83.94 234 SER A CA 1
ATOM 1811 C C . SER A 1 234 ? -7.949 22.297 -12.484 1 83.94 234 SER A C 1
ATOM 1813 O O . SER A 1 234 ? -8.219 23.5 -12.555 1 83.94 234 SER A O 1
ATOM 1815 N N . THR A 1 235 ? -8.195 21.609 -11.406 1 85.06 235 THR A N 1
ATOM 1816 C CA . THR A 1 235 ? -8.625 22.188 -10.141 1 85.06 235 THR A CA 1
ATOM 1817 C C . THR A 1 235 ? -7.707 21.75 -9 1 85.06 235 THR A C 1
ATOM 1819 O O . THR A 1 235 ? -6.867 20.875 -9.18 1 85.06 235 THR A O 1
ATOM 1822 N N . ILE A 1 236 ? -7.93 22.312 -7.855 1 83.75 236 ILE A N 1
ATOM 1823 C CA . ILE A 1 236 ? -7.137 22.016 -6.668 1 83.75 236 ILE A CA 1
ATOM 1824 C C . ILE A 1 236 ? -7.453 20.594 -6.184 1 83.75 236 ILE A C 1
ATOM 1826 O O . ILE A 1 236 ? -6.68 20.016 -5.422 1 83.75 236 ILE A O 1
ATOM 1830 N N . TRP A 1 237 ? -8.555 20 -6.711 1 88.75 237 TRP A N 1
ATOM 1831 C CA . TRP A 1 237 ? -9.047 18.75 -6.156 1 88.75 237 TRP A CA 1
ATOM 1832 C C . TRP A 1 237 ? -8.625 17.562 -7.023 1 88.75 237 TRP A C 1
ATOM 1834 O O . TRP A 1 237 ? -8.828 16.406 -6.645 1 88.75 237 TRP A O 1
ATOM 1844 N N . ASP A 1 238 ? -8.016 17.797 -8.133 1 87.5 238 ASP A N 1
ATOM 1845 C CA . ASP A 1 238 ? -7.719 16.75 -9.094 1 87.5 238 ASP A CA 1
ATOM 1846 C C . ASP A 1 238 ? -6.77 15.711 -8.5 1 87.5 238 ASP A C 1
ATOM 1848 O O . ASP A 1 238 ? -7 14.5 -8.633 1 87.5 238 ASP A O 1
ATOM 1852 N N . ASN A 1 239 ? -5.781 16.219 -7.781 1 90 239 ASN A N 1
ATOM 1853 C CA . ASN A 1 239 ? -4.789 15.289 -7.254 1 90 239 ASN A CA 1
ATOM 1854 C C . ASN A 1 239 ? -5.328 14.516 -6.055 1 90 239 ASN A C 1
ATOM 1856 O O . ASN A 1 239 ? -5.129 13.305 -5.949 1 90 239 ASN A O 1
ATOM 1860 N N . THR A 1 240 ? -6.066 15.164 -5.207 1 92.19 240 THR A N 1
ATOM 1861 C CA . THR A 1 240 ? -6.602 14.477 -4.035 1 92.19 240 THR A CA 1
ATOM 1862 C C . THR A 1 240 ? -7.742 13.547 -4.43 1 92.19 240 THR A C 1
ATOM 1864 O O . THR A 1 240 ? -7.902 12.469 -3.848 1 92.19 240 THR A O 1
ATOM 1867 N N . GLY A 1 241 ? -8.492 13.93 -5.406 1 93.25 241 GLY A N 1
ATOM 1868 C CA . GLY A 1 241 ? -9.633 13.141 -5.824 1 93.25 241 GLY A CA 1
ATOM 1869 C C . GLY A 1 241 ? -9.242 11.812 -6.445 1 93.25 241 GLY A C 1
ATOM 1870 O O . GLY A 1 241 ? -9.961 10.82 -6.305 1 93.25 241 GLY A O 1
ATOM 1871 N N . GLY A 1 242 ? -8.109 11.805 -7.074 1 92.75 242 GLY A N 1
ATOM 1872 C CA . GLY A 1 242 ? -7.723 10.609 -7.812 1 92.75 242 GLY A CA 1
ATOM 1873 C C . GLY A 1 242 ? -6.57 9.859 -7.172 1 92.75 242 GLY A C 1
ATOM 1874 O O . GLY A 1 242 ? -6.141 8.82 -7.68 1 92.75 242 GLY A O 1
ATOM 1875 N N . SER A 1 243 ? -6.074 10.328 -6.07 1 94.12 243 SER A N 1
ATOM 1876 C CA . SER A 1 243 ? -4.926 9.695 -5.426 1 94.12 243 SER A CA 1
ATOM 1877 C C . SER A 1 243 ? -5.359 8.531 -4.543 1 94.12 243 SER A C 1
ATOM 1879 O O . SER A 1 243 ? -6.281 8.664 -3.736 1 94.12 243 SER A O 1
ATOM 1881 N N . SER A 1 244 ? -4.66 7.414 -4.656 1 95.12 244 SER A N 1
ATOM 1882 C CA . SER A 1 244 ? -5.012 6.223 -3.891 1 95.12 244 SER A CA 1
ATOM 1883 C C . SER A 1 244 ? -4.754 6.43 -2.4 1 95.12 244 SER A C 1
ATOM 1885 O O . SER A 1 244 ? -5.504 5.93 -1.561 1 95.12 244 SER A O 1
ATOM 1887 N N . SER A 1 245 ? -3.643 7.152 -2.047 1 97 245 SER A N 1
ATOM 1888 C CA . SER A 1 245 ? -3.316 7.355 -0.639 1 97 245 SER A CA 1
ATOM 1889 C C . SER A 1 245 ? -4.457 8.055 0.097 1 97 245 SER A C 1
ATOM 1891 O O . SER A 1 245 ? -4.684 7.801 1.282 1 97 245 SER A O 1
ATOM 1893 N N . ILE A 1 246 ? -5.184 8.914 -0.622 1 96.94 246 ILE A N 1
ATOM 1894 C CA . ILE A 1 246 ? -6.211 9.75 -0.02 1 96.94 246 ILE A CA 1
ATOM 1895 C C . ILE A 1 246 ? -7.398 8.883 0.406 1 96.94 246 ILE A C 1
ATOM 1897 O O . ILE A 1 246 ? -8.164 9.266 1.294 1 96.94 246 ILE A O 1
ATOM 1901 N N . ILE A 1 247 ? -7.539 7.715 -0.159 1 96.88 247 ILE A N 1
ATOM 1902 C CA . ILE A 1 247 ? -8.625 6.801 0.193 1 96.88 247 ILE A CA 1
ATOM 1903 C C . ILE A 1 247 ? -8.555 6.465 1.682 1 96.88 247 ILE A C 1
ATOM 1905 O O . ILE A 1 247 ? -9.57 6.477 2.377 1 96.88 247 ILE A O 1
ATOM 1909 N N . ALA A 1 248 ? -7.402 6.223 2.197 1 98.25 248 ALA A N 1
ATOM 1910 C CA . ALA A 1 248 ? -7.207 5.957 3.619 1 98.25 248 ALA A CA 1
ATOM 1911 C C . ALA A 1 248 ? -7.102 7.258 4.41 1 98.25 248 ALA A C 1
ATOM 1913 O O . ALA A 1 248 ? -7.691 7.387 5.488 1 98.25 248 ALA A O 1
ATOM 1914 N N . ASN A 1 249 ? -6.406 8.227 3.852 1 97.25 249 ASN A N 1
ATOM 1915 C CA . ASN A 1 249 ? -6.105 9.461 4.566 1 97.25 249 ASN A CA 1
ATOM 1916 C C . ASN A 1 249 ? -7.371 10.258 4.871 1 97.25 249 ASN A C 1
ATOM 1918 O O . ASN A 1 249 ? -7.449 10.945 5.891 1 97.25 249 ASN A O 1
ATOM 1922 N N . ARG A 1 250 ? -8.32 10.188 3.967 1 96.69 250 ARG A N 1
ATOM 1923 C CA . ARG A 1 250 ? -9.562 10.914 4.16 1 96.69 250 ARG A CA 1
ATOM 1924 C C . ARG A 1 250 ? -10.312 10.414 5.391 1 96.69 250 ARG A C 1
ATOM 1926 O O . ARG A 1 250 ? -11.008 11.18 6.059 1 96.69 250 ARG A O 1
ATOM 1933 N N . ILE A 1 251 ? -10.258 9.156 5.633 1 98.06 251 ILE A N 1
ATOM 1934 C CA . ILE A 1 251 ? -10.867 8.586 6.832 1 98.06 251 ILE A CA 1
ATOM 1935 C C . ILE A 1 251 ? -10.164 9.125 8.078 1 98.06 251 ILE A C 1
ATOM 1937 O O . ILE A 1 251 ? -10.812 9.586 9.016 1 98.06 251 ILE A O 1
ATOM 1941 N N . SER A 1 252 ? -8.812 9.078 8.086 1 98.12 252 SER A N 1
ATOM 1942 C CA . SER A 1 252 ? -8.023 9.586 9.203 1 98.12 252 SER A CA 1
ATOM 1943 C C . SER A 1 252 ? -8.289 11.07 9.445 1 98.12 252 SER A C 1
ATOM 1945 O O . SER A 1 252 ? -8.391 11.508 10.586 1 98.12 252 SER A O 1
ATOM 1947 N N . TYR A 1 253 ? -8.406 11.797 8.344 1 95.06 253 TYR A N 1
ATOM 1948 C CA . TYR A 1 253 ? -8.656 13.234 8.398 1 95.06 253 TYR A CA 1
ATOM 1949 C C . TYR A 1 253 ? -10.023 13.531 9 1 95.06 253 TYR A C 1
ATOM 1951 O O . TYR A 1 253 ? -10.141 14.352 9.906 1 95.06 253 TYR A O 1
ATOM 1959 N N . PHE A 1 254 ? -11.047 12.867 8.531 1 94.81 254 PHE A N 1
ATOM 1960 C CA . PHE A 1 254 ? -12.422 13.117 8.961 1 94.81 254 PHE A CA 1
ATOM 1961 C C . PHE A 1 254 ? -12.594 12.742 10.43 1 94.81 254 PHE A C 1
ATOM 1963 O O . PHE A 1 254 ? -13.211 13.492 11.195 1 94.81 254 PHE A O 1
ATOM 1970 N N . LEU A 1 255 ? -11.977 11.602 10.812 1 95.88 255 LEU A N 1
ATOM 1971 C CA . LEU A 1 255 ? -12.133 11.102 12.18 1 95.88 255 LEU A CA 1
ATOM 1972 C C . LEU A 1 255 ? -11.133 11.766 13.117 1 95.88 255 LEU A C 1
ATOM 1974 O O . LEU A 1 255 ? -11.227 11.609 14.336 1 95.88 255 LEU A O 1
ATOM 1978 N N . ASP A 1 256 ? -10.148 12.492 12.602 1 94 256 ASP A N 1
ATOM 1979 C CA . ASP A 1 256 ? -9.086 13.133 13.375 1 94 256 ASP A CA 1
ATOM 1980 C C . ASP A 1 256 ? -8.312 12.102 14.195 1 94 256 ASP A C 1
ATOM 1982 O O . ASP A 1 256 ? -8.148 12.266 15.406 1 94 256 ASP A O 1
ATOM 1986 N N . ILE A 1 257 ? -7.918 11.039 13.539 1 96.06 257 ILE A N 1
ATOM 1987 C CA . ILE A 1 257 ? -7.16 9.984 14.195 1 96.06 257 ILE A CA 1
ATOM 1988 C C . ILE A 1 257 ? -5.723 9.984 13.68 1 96.06 257 ILE A C 1
ATOM 1990 O O . ILE A 1 257 ? -5.457 10.406 12.555 1 96.06 257 ILE A O 1
ATOM 1994 N N . GLN A 1 258 ? -4.773 9.461 14.477 1 96.06 258 GLN A N 1
ATOM 1995 C CA . GLN A 1 258 ? -3.367 9.742 14.195 1 96.06 258 GLN A CA 1
ATOM 1996 C C . GLN A 1 258 ? -2.549 8.453 14.141 1 96.06 258 GLN A C 1
ATOM 1998 O O . GLN A 1 258 ? -1.33 8.477 14.32 1 96.06 258 GLN A O 1
ATOM 2003 N N . GLY A 1 259 ? -3.154 7.273 13.969 1 97.31 259 GLY A N 1
ATOM 2004 C CA . GLY A 1 259 ? -2.422 6.055 13.68 1 97.31 259 GLY A CA 1
ATOM 2005 C C . GLY A 1 259 ? -1.964 5.961 12.234 1 97.31 259 GLY A C 1
ATOM 2006 O O . GLY A 1 259 ? -2.143 6.906 11.461 1 97.31 259 GLY A O 1
ATOM 2007 N N . PRO A 1 260 ? -1.348 4.809 11.898 1 98.19 260 PRO A N 1
ATOM 2008 C CA . PRO A 1 260 ? -0.965 4.617 10.5 1 98.19 260 PRO A CA 1
ATOM 2009 C C . PRO A 1 260 ? -2.146 4.742 9.539 1 98.19 260 PRO A C 1
ATOM 2011 O O . PRO A 1 260 ? -3.26 4.324 9.867 1 98.19 260 PRO A O 1
ATOM 2014 N N . SER A 1 261 ? -1.967 5.352 8.422 1 98.69 261 SER A N 1
ATOM 2015 C CA . SER A 1 261 ? -2.939 5.492 7.344 1 98.69 261 SER A CA 1
ATOM 2016 C C . SER A 1 261 ? -2.348 5.059 6.008 1 98.69 261 SER A C 1
ATOM 2018 O O . SER A 1 261 ? -1.637 5.828 5.359 1 98.69 261 SER A O 1
ATOM 2020 N N . ILE A 1 262 ? -2.672 3.805 5.562 1 98.75 262 ILE A N 1
ATOM 2021 C CA . ILE A 1 262 ? -1.87 3.17 4.523 1 98.75 262 ILE A CA 1
ATOM 2022 C C . ILE A 1 262 ? -2.787 2.514 3.492 1 98.75 262 ILE A C 1
ATOM 2024 O O . ILE A 1 262 ? -3.73 1.805 3.854 1 98.75 262 ILE A O 1
ATOM 2028 N N . VAL A 1 263 ? -2.525 2.777 2.242 1 98.75 263 VAL A N 1
ATOM 2029 C CA . VAL A 1 263 ? -3.123 2.004 1.159 1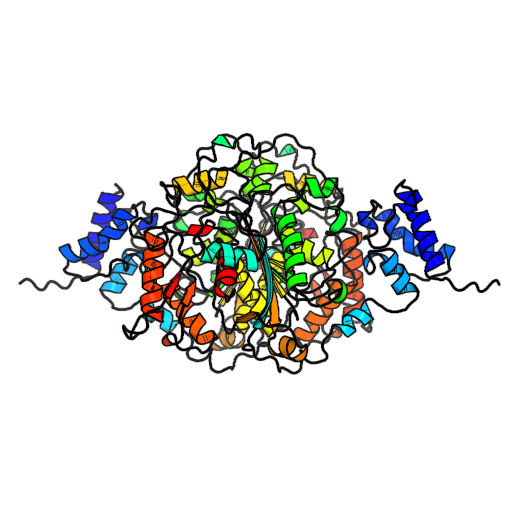 98.75 263 VAL A CA 1
ATOM 2030 C C . VAL A 1 263 ? -2.145 0.928 0.691 1 98.75 263 VAL A C 1
ATOM 2032 O O . VAL A 1 263 ? -0.958 1.201 0.499 1 98.75 263 VAL A O 1
ATOM 2035 N N . ILE A 1 264 ? -2.711 -0.284 0.549 1 98.56 264 ILE A N 1
ATOM 2036 C CA . ILE A 1 264 ? -1.94 -1.472 0.2 1 98.56 264 ILE A CA 1
ATOM 2037 C C . ILE A 1 264 ? -2.428 -2.029 -1.136 1 98.56 264 ILE A C 1
ATOM 2039 O O . ILE A 1 264 ? -3.633 -2.184 -1.348 1 98.56 264 ILE A O 1
ATOM 2043 N N . ASP A 1 265 ? -1.441 -2.307 -2.039 1 98.38 265 ASP A N 1
ATOM 2044 C CA . ASP A 1 265 ? -1.808 -2.924 -3.311 1 98.38 265 ASP A CA 1
ATOM 2045 C C . ASP A 1 265 ? -0.984 -4.184 -3.564 1 98.38 265 ASP A C 1
ATOM 2047 O O . ASP A 1 265 ? 0.212 -4.105 -3.852 1 98.38 265 ASP A O 1
ATOM 2051 N N . THR A 1 266 ? -1.611 -5.301 -3.434 1 98.06 266 THR A N 1
ATOM 2052 C CA . THR A 1 266 ? -1.083 -6.605 -3.824 1 98.06 266 THR A CA 1
ATOM 2053 C C . THR A 1 266 ? -2.039 -7.312 -4.781 1 98.06 266 THR A C 1
ATOM 2055 O O . THR A 1 266 ? -2.182 -8.539 -4.734 1 98.06 266 THR A O 1
ATOM 2058 N N . ALA A 1 267 ? -2.83 -6.535 -5.488 1 96.69 267 ALA A N 1
ATOM 2059 C CA . ALA A 1 267 ? -3.844 -6.992 -6.434 1 96.69 267 ALA A CA 1
ATOM 2060 C C . ALA A 1 267 ? -5.062 -7.547 -5.703 1 96.69 267 ALA A C 1
ATOM 2062 O O . ALA A 1 267 ? -5.645 -6.871 -4.848 1 96.69 267 ALA A O 1
ATOM 2063 N N . CYS A 1 268 ? -5.484 -8.727 -6.012 1 96.56 268 CYS A N 1
ATOM 2064 C CA . CYS A 1 268 ? -6.746 -9.242 -5.484 1 96.56 268 CYS A CA 1
ATOM 2065 C C . CYS A 1 268 ? -6.609 -9.617 -4.016 1 96.56 268 CYS A C 1
ATOM 2067 O O . CYS A 1 268 ? -7.613 -9.758 -3.311 1 96.56 268 CYS A O 1
ATOM 2069 N N . SER A 1 269 ? -5.402 -9.773 -3.496 1 97.62 269 SER A N 1
ATOM 2070 C CA . SER A 1 269 ? -5.176 -10.133 -2.1 1 97.62 269 SER A CA 1
ATOM 2071 C C . SER A 1 269 ? -5.016 -8.891 -1.229 1 97.62 269 SER A C 1
ATOM 2073 O O . SER A 1 269 ? -4.762 -9 -0.027 1 97.62 269 SER A O 1
ATOM 2075 N N . SER A 1 270 ? -5.16 -7.715 -1.738 1 98.56 270 SER A N 1
ATOM 2076 C CA . SER A 1 270 ? -4.797 -6.449 -1.11 1 98.56 270 SER A CA 1
ATOM 2077 C C . SER A 1 270 ? -5.461 -6.297 0.254 1 98.56 270 SER A C 1
ATOM 2079 O O . SER A 1 270 ? -4.805 -5.926 1.23 1 98.56 270 SER A O 1
ATOM 2081 N N . SER A 1 271 ? -6.742 -6.551 0.354 1 98.75 271 SER A N 1
ATOM 2082 C CA . SER A 1 271 ? -7.441 -6.266 1.602 1 98.75 271 SER A CA 1
ATOM 2083 C C . SER A 1 271 ? -7.102 -7.293 2.674 1 98.75 271 SER A C 1
ATOM 2085 O O . SER A 1 271 ? -7.113 -6.98 3.867 1 98.75 271 SER A O 1
ATOM 2087 N N . LEU A 1 272 ? -6.766 -8.547 2.312 1 98.38 272 LEU A N 1
ATOM 2088 C CA . LEU A 1 272 ? -6.324 -9.516 3.311 1 98.38 272 LEU A CA 1
ATOM 2089 C C . LEU A 1 272 ? -4.918 -9.188 3.801 1 98.38 272 LEU A C 1
ATOM 2091 O O . LEU A 1 272 ? -4.598 -9.422 4.969 1 98.38 272 LEU A O 1
ATOM 2095 N N . VAL A 1 273 ? -4.09 -8.719 2.881 1 98.69 273 VAL A N 1
ATOM 2096 C CA . VAL A 1 273 ? -2.766 -8.266 3.289 1 98.69 273 VAL A CA 1
ATOM 2097 C C . VAL A 1 273 ? -2.895 -7.055 4.211 1 98.69 273 VAL A C 1
ATOM 2099 O O . VAL A 1 273 ? -2.129 -6.91 5.168 1 98.69 273 VAL A O 1
ATOM 2102 N N . ALA A 1 274 ? -3.887 -6.199 3.912 1 98.75 274 ALA A N 1
ATOM 2103 C CA . ALA A 1 274 ? -4.164 -5.078 4.809 1 98.75 274 ALA A CA 1
ATOM 2104 C C . ALA A 1 274 ? -4.52 -5.57 6.207 1 98.75 274 ALA A C 1
ATOM 2106 O O . ALA A 1 274 ? -4.078 -4.996 7.207 1 98.75 274 ALA A O 1
ATOM 2107 N N . VAL A 1 275 ? -5.277 -6.613 6.297 1 98.56 275 VAL A N 1
ATOM 2108 C CA . VAL A 1 275 ? -5.633 -7.199 7.586 1 98.56 275 VAL A CA 1
ATOM 2109 C C . VAL A 1 275 ? -4.375 -7.695 8.297 1 98.56 275 VAL A C 1
ATOM 2111 O O . VAL A 1 275 ? -4.191 -7.449 9.492 1 98.56 275 VAL A O 1
ATOM 2114 N N . HIS A 1 276 ? -3.527 -8.383 7.566 1 97.88 276 HIS A N 1
ATOM 2115 C CA . HIS A 1 276 ? -2.275 -8.875 8.125 1 97.88 276 HIS A CA 1
ATOM 2116 C C . HIS A 1 276 ? -1.443 -7.742 8.711 1 97.88 276 HIS A C 1
ATOM 2118 O O . HIS A 1 276 ? -0.959 -7.844 9.844 1 97.88 276 HIS A O 1
ATOM 2124 N N . LEU A 1 277 ? -1.329 -6.695 7.973 1 98 277 LEU A N 1
ATOM 2125 C CA . LEU A 1 277 ? -0.499 -5.578 8.406 1 98 277 LEU A CA 1
ATOM 2126 C C . LEU A 1 277 ? -1.13 -4.859 9.594 1 98 277 LEU A C 1
ATOM 2128 O O . LEU A 1 277 ? -0.423 -4.383 10.484 1 98 277 LEU A O 1
ATOM 2132 N N . ALA A 1 278 ? -2.436 -4.746 9.586 1 98.06 278 ALA A N 1
ATOM 2133 C CA . ALA A 1 278 ? -3.125 -4.145 10.727 1 98.06 278 ALA A CA 1
ATOM 2134 C C . ALA A 1 278 ? -2.914 -4.969 11.992 1 98.06 278 ALA A C 1
ATOM 2136 O O . ALA A 1 278 ? -2.686 -4.418 13.07 1 98.06 278 ALA A O 1
ATOM 2137 N N . CYS A 1 279 ? -2.99 -6.266 11.859 1 96.62 279 CYS A N 1
ATOM 2138 C CA . CYS A 1 279 ? -2.744 -7.137 13 1 96.62 279 CYS A CA 1
ATOM 2139 C C . CYS A 1 279 ? -1.328 -6.953 13.531 1 96.62 279 CYS A C 1
ATOM 2141 O O . CYS A 1 279 ? -1.119 -6.895 14.742 1 96.62 279 CYS A O 1
ATOM 2143 N N . ARG A 1 280 ? -0.373 -6.863 12.633 1 93.94 280 ARG A N 1
ATOM 2144 C CA . ARG A 1 280 ? 1.006 -6.625 13.047 1 93.94 280 ARG A CA 1
ATOM 2145 C C . ARG A 1 280 ? 1.145 -5.281 13.75 1 93.94 280 ARG A C 1
ATOM 2147 O O . ARG A 1 280 ? 1.852 -5.168 14.758 1 93.94 280 ARG A O 1
ATOM 2154 N N . SER A 1 281 ? 0.47 -4.254 13.195 1 95 281 SER A N 1
ATOM 2155 C CA . SER A 1 281 ? 0.512 -2.92 13.789 1 95 281 SER A CA 1
ATOM 2156 C C . SER A 1 281 ? -0.054 -2.924 15.203 1 95 281 SER A C 1
ATOM 2158 O O . SER A 1 281 ? 0.474 -2.25 16.094 1 95 281 SER A O 1
ATOM 2160 N N . LEU A 1 282 ? -1.105 -3.646 15.398 1 94.69 282 LEU A N 1
ATOM 2161 C CA . LEU A 1 282 ? -1.702 -3.791 16.719 1 94.69 282 LEU A CA 1
ATOM 2162 C C . LEU A 1 282 ? -0.758 -4.527 17.672 1 94.69 282 LEU A C 1
ATOM 2164 O O . LEU A 1 282 ? -0.606 -4.141 18.828 1 94.69 282 LEU A O 1
ATOM 2168 N N . SER A 1 283 ? -0.106 -5.52 17.141 1 89.81 283 SER A N 1
ATOM 2169 C CA . SER A 1 283 ? 0.788 -6.336 17.953 1 89.81 283 SER A CA 1
ATOM 2170 C C . SER A 1 283 ? 2.033 -5.559 18.359 1 89.81 283 SER A C 1
ATOM 2172 O O . SER A 1 283 ? 2.576 -5.77 19.453 1 89.81 283 SER A O 1
ATOM 2174 N N . THR A 1 284 ? 2.463 -4.707 17.453 1 86.56 284 THR A N 1
ATOM 2175 C CA . THR A 1 284 ? 3.686 -3.959 17.734 1 86.56 284 THR A CA 1
ATOM 2176 C C . THR A 1 284 ? 3.363 -2.617 18.375 1 86.56 284 THR A C 1
ATOM 2178 O O . THR A 1 284 ? 4.258 -1.8 18.609 1 86.56 284 THR A O 1
ATOM 2181 N N . TRP A 1 285 ? 2.08 -2.289 18.594 1 89.56 285 TRP A N 1
ATOM 2182 C CA . TRP A 1 285 ? 1.594 -1.119 19.312 1 89.56 285 TRP A CA 1
ATOM 2183 C C . TRP A 1 285 ? 1.809 0.152 18.5 1 89.56 285 TRP A C 1
ATOM 2185 O O . TRP A 1 285 ? 1.98 1.235 19.062 1 89.56 285 TRP A O 1
ATOM 2195 N N . ASP A 1 286 ? 1.862 -0.074 17.203 1 91.5 286 ASP A N 1
ATOM 2196 C CA . ASP A 1 286 ? 1.853 1.101 16.328 1 91.5 286 ASP A CA 1
ATOM 2197 C C . ASP A 1 286 ? 0.484 1.779 16.344 1 91.5 286 ASP A C 1
ATOM 2199 O O . ASP A 1 286 ? 0.377 2.975 16.062 1 91.5 286 ASP A O 1
ATOM 2203 N N . CYS A 1 287 ? -0.571 1.027 16.594 1 95.25 287 CYS A N 1
ATOM 2204 C CA . CYS A 1 287 ? -1.923 1.546 16.781 1 95.25 287 CYS A CA 1
ATOM 2205 C C . CYS A 1 287 ? -2.676 0.749 17.844 1 95.25 287 CYS A C 1
ATOM 2207 O O . CYS A 1 287 ? -2.227 -0.321 18.25 1 95.25 287 CYS A O 1
ATOM 2209 N N . ASP A 1 288 ? -3.785 1.254 18.281 1 95.69 288 ASP A N 1
ATOM 2210 C CA . ASP A 1 288 ? -4.574 0.621 19.344 1 95.69 288 ASP A CA 1
ATOM 2211 C C . ASP A 1 288 ? -5.883 0.062 18.781 1 95.69 288 ASP A C 1
ATOM 2213 O O . ASP A 1 288 ? -6.438 -0.894 19.328 1 95.69 288 ASP A O 1
ATOM 2217 N N . ILE A 1 289 ? -6.391 0.682 17.844 1 97.94 289 ILE A N 1
ATOM 2218 C CA . ILE A 1 289 ? -7.551 0.28 17.047 1 97.94 289 ILE A CA 1
ATOM 2219 C C . ILE A 1 289 ? -7.234 0.422 15.57 1 97.94 289 ILE A C 1
ATOM 2221 O O . ILE A 1 289 ? -6.406 1.249 15.18 1 97.94 289 ILE A O 1
ATOM 2225 N N . ALA A 1 290 ? -7.777 -0.442 14.766 1 98.81 290 ALA A N 1
ATOM 2226 C CA . ALA A 1 290 ? -7.523 -0.344 13.328 1 98.81 290 ALA A CA 1
ATOM 2227 C C . ALA A 1 290 ? -8.82 -0.496 12.531 1 98.81 290 ALA A C 1
ATOM 2229 O O . ALA A 1 290 ? -9.617 -1.391 12.805 1 98.81 290 ALA A O 1
ATOM 2230 N N . LEU A 1 291 ? -9.102 0.44 11.672 1 98.94 291 LEU A N 1
ATOM 2231 C CA . LEU A 1 291 ? -10.062 0.252 10.586 1 98.94 291 LEU A CA 1
ATOM 2232 C C . LEU A 1 291 ? -9.391 -0.378 9.375 1 98.94 291 LEU A C 1
ATOM 2234 O O . LEU A 1 291 ? -8.422 0.168 8.844 1 98.94 291 LEU A O 1
ATOM 2238 N N . VAL A 1 292 ? -9.844 -1.561 8.992 1 98.94 292 VAL A N 1
ATOM 2239 C CA . VAL A 1 292 ? -9.25 -2.283 7.875 1 98.94 292 VAL A CA 1
ATOM 2240 C C . VAL A 1 292 ? -10.305 -2.551 6.812 1 98.94 292 VAL A C 1
ATOM 2242 O O . VAL A 1 292 ? -11.406 -3.025 7.121 1 98.94 292 VAL A O 1
ATOM 2245 N N . GLY A 1 293 ? -10 -2.252 5.559 1 98.38 293 GLY A N 1
ATOM 2246 C CA . GLY A 1 293 ? -11.031 -2.463 4.551 1 98.38 293 GLY A CA 1
ATOM 2247 C C . GLY A 1 293 ? -10.469 -2.574 3.145 1 98.38 293 GLY A C 1
ATOM 2248 O O . GLY A 1 293 ? -9.266 -2.758 2.963 1 98.38 293 GLY A O 1
ATOM 2249 N N . GLY A 1 294 ? -11.273 -2.676 2.189 1 98.62 294 GLY A N 1
ATOM 2250 C CA . GLY A 1 294 ? -11.023 -2.686 0.756 1 98.62 294 GLY A CA 1
ATOM 2251 C C . GLY A 1 294 ? -12.211 -2.203 -0.059 1 98.62 294 GLY A C 1
ATOM 2252 O O . GLY A 1 294 ? -13.344 -2.191 0.43 1 98.62 294 GLY A O 1
ATOM 2253 N N . THR A 1 295 ? -11.93 -1.742 -1.247 1 98.5 295 THR A N 1
ATOM 2254 C CA . THR A 1 295 ? -12.977 -1.229 -2.127 1 98.5 295 THR A CA 1
ATOM 2255 C C . THR A 1 295 ? -12.633 -1.505 -3.588 1 98.5 295 THR A C 1
ATOM 2257 O O . THR A 1 295 ? -11.477 -1.743 -3.928 1 98.5 295 THR A O 1
ATOM 2260 N N . ASN A 1 296 ? -13.633 -1.606 -4.371 1 98.06 296 ASN A N 1
ATOM 2261 C CA . ASN A 1 296 ? -13.531 -1.731 -5.824 1 98.06 296 ASN A CA 1
ATOM 2262 C C . ASN A 1 296 ? -14.758 -1.161 -6.523 1 98.06 296 ASN A C 1
ATOM 2264 O O . ASN A 1 296 ? -15.891 -1.508 -6.18 1 98.06 296 ASN A O 1
ATOM 2268 N N . VAL A 1 297 ? -14.57 -0.262 -7.371 1 95.81 297 VAL A N 1
ATOM 2269 C CA . VAL A 1 297 ? -15.633 0.306 -8.203 1 95.81 297 VAL A CA 1
ATOM 2270 C C . VAL A 1 297 ? -15.234 0.222 -9.672 1 95.81 297 VAL A C 1
ATOM 2272 O O . VAL A 1 297 ? -14.109 0.568 -10.039 1 95.81 297 VAL A O 1
ATOM 2275 N N . LEU A 1 298 ? -16.109 -0.276 -10.492 1 93.38 298 LEU A N 1
ATOM 2276 C CA . LEU A 1 298 ? -15.859 -0.53 -11.906 1 93.38 298 LEU A CA 1
ATOM 2277 C C . LEU A 1 298 ? -16.453 0.581 -12.773 1 93.38 298 LEU A C 1
ATOM 2279 O O . LEU A 1 298 ? -17.625 0.527 -13.148 1 93.38 298 LEU A O 1
ATOM 2283 N N . ILE A 1 299 ? -15.516 1.553 -13.211 1 89.94 299 ILE A N 1
ATOM 2284 C CA . ILE A 1 299 ? -16.078 2.695 -13.93 1 89.94 299 ILE A CA 1
ATOM 2285 C C . ILE A 1 299 ? -15.219 2.996 -15.164 1 89.94 299 ILE A C 1
ATOM 2287 O O . ILE A 1 299 ? -15.336 4.074 -15.758 1 89.94 299 ILE A O 1
ATOM 2291 N N . SER A 1 300 ? -14.312 2.135 -15.508 1 88.31 300 SER A N 1
ATOM 2292 C CA . SER A 1 300 ? -13.508 2.25 -16.719 1 88.31 300 SER A CA 1
ATOM 2293 C C . SER A 1 300 ? -13.523 0.948 -17.516 1 88.31 300 SER A C 1
ATOM 2295 O O . SER A 1 300 ? -13.383 -0.135 -16.953 1 88.31 300 SER A O 1
ATOM 2297 N N . PRO A 1 301 ? -13.586 0.96 -18.828 1 83.81 301 PRO A N 1
ATOM 2298 C CA . PRO A 1 301 ? -13.664 -0.244 -19.656 1 83.81 301 PRO A CA 1
ATOM 2299 C C . PRO A 1 301 ? -12.297 -0.889 -19.891 1 83.81 301 PRO A C 1
ATOM 2301 O O . PRO A 1 301 ? -12.219 -2.08 -20.203 1 83.81 301 PRO A O 1
ATOM 2304 N N . GLU A 1 302 ? -11.219 -0.153 -19.719 1 85.31 302 GLU A N 1
ATOM 2305 C CA . GLU A 1 302 ? -9.898 -0.579 -20.156 1 85.31 302 GLU A CA 1
ATOM 2306 C C . GLU A 1 302 ? -9.453 -1.85 -19.438 1 85.31 302 GLU A C 1
ATOM 2308 O O . GLU A 1 302 ? -8.953 -2.783 -20.078 1 85.31 302 GLU A O 1
ATOM 2313 N N . PRO A 1 303 ? -9.68 -1.912 -18.141 1 89.12 303 PRO A N 1
ATOM 2314 C CA . PRO A 1 303 ? -9.266 -3.146 -17.469 1 89.12 303 PRO A CA 1
ATOM 2315 C C . PRO A 1 303 ? -10.023 -4.375 -17.969 1 89.12 303 PRO A C 1
ATOM 2317 O O . PRO A 1 303 ? -9.477 -5.477 -18 1 89.12 303 PRO A O 1
ATOM 2320 N N . TRP A 1 304 ? -11.227 -4.219 -18.422 1 89.44 304 TRP A N 1
ATOM 2321 C CA . TRP A 1 304 ? -12.008 -5.324 -18.969 1 89.44 304 TRP A CA 1
ATOM 2322 C C . TRP A 1 304 ? -11.344 -5.891 -20.219 1 89.44 304 TRP A C 1
ATOM 2324 O O . TRP A 1 304 ? -11.289 -7.109 -20.406 1 89.44 304 TRP A O 1
ATOM 2334 N N . GLY A 1 305 ? -10.953 -4.953 -21.078 1 87 305 GLY A N 1
ATOM 2335 C CA . GLY A 1 305 ? -10.258 -5.391 -22.281 1 87 305 GLY A CA 1
ATOM 2336 C C . GLY A 1 305 ? -9.031 -6.234 -21.984 1 87 305 GLY A C 1
ATOM 2337 O O . GLY A 1 305 ? -8.812 -7.266 -22.625 1 87 305 GLY A O 1
ATOM 2338 N N . GLY A 1 306 ? -8.234 -5.785 -21.031 1 88.38 306 GLY A N 1
ATOM 2339 C CA . GLY A 1 306 ? -7.055 -6.535 -20.641 1 88.38 306 GLY A CA 1
ATOM 2340 C C . GLY A 1 306 ? -7.375 -7.91 -20.078 1 88.38 306 GLY A C 1
ATOM 2341 O O . GLY A 1 306 ? -6.707 -8.891 -20.422 1 88.38 306 GLY A O 1
ATOM 2342 N N . PHE A 1 307 ? -8.375 -8.016 -19.281 1 90.31 307 PHE A N 1
ATOM 2343 C CA . PHE A 1 307 ? -8.766 -9.289 -18.672 1 90.31 307 PHE A CA 1
ATOM 2344 C C . PHE A 1 307 ? -9.32 -10.234 -19.734 1 90.31 307 PHE A C 1
ATOM 2346 O O . PHE A 1 307 ? -9.109 -11.445 -19.656 1 90.31 307 PHE A O 1
ATOM 2353 N N . ARG A 1 308 ? -10.023 -9.664 -20.641 1 88.62 308 ARG A N 1
ATOM 2354 C CA . ARG A 1 308 ? -10.555 -10.477 -21.734 1 88.62 308 ARG A CA 1
ATOM 2355 C C . ARG A 1 308 ? -9.43 -11.094 -22.547 1 88.62 308 ARG A C 1
ATOM 2357 O O . ARG A 1 308 ? -9.461 -12.289 -22.859 1 88.62 308 ARG A O 1
ATOM 2364 N N . GLU A 1 309 ? -8.5 -10.25 -22.922 1 88.06 309 GLU A N 1
ATOM 2365 C CA . GLU A 1 309 ? -7.371 -10.719 -23.719 1 88.06 309 GLU A CA 1
ATOM 2366 C C . GLU A 1 309 ? -6.551 -11.758 -22.953 1 88.06 309 GLU A C 1
ATOM 2368 O O . GLU A 1 309 ? -5.988 -12.672 -23.562 1 88.06 309 GLU A O 1
ATOM 2373 N N . ALA A 1 310 ? -6.555 -11.609 -21.641 1 85.62 310 ALA A N 1
ATOM 2374 C CA . ALA A 1 310 ? -5.816 -12.555 -20.812 1 85.62 310 ALA A CA 1
ATOM 2375 C C . ALA A 1 310 ? -6.594 -13.852 -20.625 1 85.62 310 ALA A C 1
ATOM 2377 O O . ALA A 1 310 ? -6.055 -14.844 -20.141 1 85.62 310 ALA A O 1
ATOM 2378 N N . GLY A 1 311 ? -7.859 -13.875 -20.953 1 85.25 311 GLY A N 1
ATOM 2379 C CA . GLY A 1 311 ? -8.68 -15.078 -20.906 1 85.25 311 GLY A CA 1
ATOM 2380 C C . GLY A 1 311 ? -9.125 -15.438 -19.516 1 85.25 311 GLY A C 1
ATOM 2381 O O . GLY A 1 311 ? -9.352 -16.609 -19.219 1 85.25 311 GLY A O 1
ATOM 2382 N N . ILE A 1 312 ? -9.281 -14.422 -18.672 1 88.75 312 ILE A N 1
ATOM 2383 C CA . ILE A 1 312 ? -9.562 -14.789 -17.281 1 88.75 312 ILE A CA 1
ATOM 2384 C C . ILE A 1 312 ? -11.023 -14.453 -16.953 1 88.75 312 ILE A C 1
ATOM 2386 O O . ILE A 1 312 ? -11.523 -14.844 -15.891 1 88.75 312 ILE A O 1
ATOM 2390 N N . LEU A 1 313 ? -11.711 -13.797 -17.875 1 92.38 313 LEU A N 1
ATOM 2391 C CA . LEU A 1 313 ? -13.117 -13.484 -17.641 1 92.38 313 LEU A CA 1
ATOM 2392 C C . LEU A 1 313 ? -14.008 -14.648 -18.062 1 92.38 313 LEU A C 1
ATOM 2394 O O . LEU A 1 313 ? -13.758 -15.305 -19.078 1 92.38 313 LEU A O 1
ATOM 2398 N N . SER A 1 314 ? -15.008 -14.812 -17.281 1 93.56 314 SER A N 1
ATOM 2399 C CA . SER A 1 314 ? -15.992 -15.836 -17.609 1 93.56 314 SER A CA 1
ATOM 2400 C C . SER A 1 314 ? -16.688 -15.531 -18.938 1 93.56 314 SER A C 1
ATOM 2402 O O . SER A 1 314 ? -17.094 -14.398 -19.172 1 93.56 314 SER A O 1
ATOM 2404 N N . GLN A 1 315 ? -16.859 -16.516 -19.688 1 88.56 315 GLN A N 1
ATOM 2405 C CA . GLN A 1 315 ? -17.562 -16.391 -20.969 1 88.56 315 GLN A CA 1
ATOM 2406 C C . GLN A 1 315 ? -19.078 -16.5 -20.766 1 88.56 315 GLN A C 1
ATOM 2408 O O . GLN A 1 315 ? -19.844 -15.992 -21.594 1 88.56 315 GLN A O 1
ATOM 2413 N N . THR A 1 316 ? -19.469 -17.062 -19.734 1 88.81 316 THR A N 1
ATOM 2414 C CA . THR A 1 316 ? -20.891 -17.281 -19.469 1 88.81 316 THR A CA 1
ATOM 2415 C C . THR A 1 316 ? -21.453 -16.172 -18.578 1 88.81 316 THR A C 1
ATOM 2417 O O . THR A 1 316 ? -22.656 -16.062 -18.391 1 88.81 316 THR A O 1
ATOM 2420 N N . GLY A 1 317 ? -20.547 -15.43 -18 1 89.31 317 GLY A N 1
ATOM 2421 C CA . GLY A 1 317 ? -20.984 -14.328 -17.156 1 89.31 317 GLY A CA 1
ATOM 2422 C C . GLY A 1 317 ? -21.344 -14.766 -15.742 1 89.31 317 GLY A C 1
ATOM 2423 O O . GLY A 1 317 ? -22 -14.023 -15.008 1 89.31 317 GLY A O 1
ATOM 2424 N N . CYS A 1 318 ? -20.969 -15.938 -15.406 1 90.62 318 CYS A N 1
ATOM 2425 C CA . CYS A 1 318 ? -21.188 -16.469 -14.07 1 90.62 318 CYS A CA 1
ATOM 2426 C C . CYS A 1 318 ? -19.891 -17 -13.469 1 90.62 318 CYS A C 1
ATOM 2428 O O . CYS A 1 318 ? -19.047 -17.531 -14.188 1 90.62 318 CYS A O 1
ATOM 2430 N N . CYS A 1 319 ? -19.766 -16.719 -12.203 1 93.12 319 CYS A N 1
ATOM 2431 C CA . CYS A 1 319 ? -18.609 -17.281 -11.508 1 93.12 319 CYS A CA 1
ATOM 2432 C C . CYS A 1 319 ? -18.922 -18.672 -10.969 1 93.12 319 CYS A C 1
ATOM 2434 O O . CYS A 1 319 ? -19.75 -18.828 -10.07 1 93.12 319 CYS A O 1
ATOM 2436 N N . HIS A 1 320 ? -18.281 -19.672 -11.445 1 93.69 320 HIS A N 1
ATOM 2437 C CA . HIS A 1 320 ? -18.5 -21.062 -11.07 1 93.69 320 HIS A CA 1
ATOM 2438 C C . HIS A 1 320 ? -17.328 -21.594 -10.25 1 93.69 320 HIS A C 1
ATOM 2440 O O . HIS A 1 320 ? -16.734 -22.609 -10.609 1 93.69 320 HIS A O 1
ATOM 2446 N N . ALA A 1 321 ? -17.109 -21 -9.125 1 94.75 321 ALA A N 1
ATOM 2447 C CA . ALA A 1 321 ? -15.953 -21.359 -8.305 1 94.75 321 ALA A CA 1
ATOM 2448 C C . ALA A 1 321 ? -15.969 -22.828 -7.938 1 94.75 321 ALA A C 1
ATOM 2450 O O . ALA A 1 321 ? -16.969 -23.344 -7.434 1 94.75 321 ALA A O 1
ATOM 2451 N N . PHE A 1 322 ? -14.883 -23.578 -8.234 1 93.56 322 PHE A N 1
ATOM 2452 C CA . PHE A 1 322 ? -14.594 -24.953 -7.891 1 93.56 322 PHE A CA 1
ATOM 2453 C C . PHE A 1 322 ? -15.57 -25.906 -8.586 1 93.56 322 PHE A C 1
ATOM 2455 O O . PHE A 1 322 ? -15.734 -27.047 -8.164 1 93.56 322 PHE A O 1
ATOM 2462 N N . ASP A 1 323 ? -16.25 -25.406 -9.562 1 93.44 323 ASP A N 1
ATOM 2463 C CA . ASP A 1 323 ? -17.141 -26.234 -10.383 1 93.44 323 ASP A CA 1
ATOM 2464 C C . ASP A 1 323 ? -16.438 -26.672 -11.664 1 93.44 323 ASP A C 1
ATOM 2466 O O . ASP A 1 323 ? -15.531 -26.016 -12.148 1 93.44 323 ASP A O 1
ATOM 2470 N N . LYS A 1 324 ? -16.891 -27.766 -12.156 1 91.88 324 LYS A N 1
ATOM 2471 C CA . LYS A 1 324 ? -16.344 -28.266 -13.414 1 91.88 324 LYS A CA 1
ATOM 2472 C C . LYS A 1 324 ? -16.562 -27.266 -14.547 1 91.88 324 LYS A C 1
ATOM 2474 O O . LYS A 1 324 ? -15.82 -27.25 -15.523 1 91.88 324 LYS A O 1
ATOM 2479 N N . SER A 1 325 ? -17.5 -26.453 -14.375 1 92.5 325 SER A N 1
ATOM 2480 C CA . SER A 1 325 ? -17.859 -25.484 -15.406 1 92.5 325 SER A CA 1
ATOM 2481 C C . SER A 1 325 ? -17.125 -24.156 -15.211 1 92.5 325 SER A C 1
ATOM 2483 O O . SER A 1 325 ? -17.391 -23.172 -15.898 1 92.5 325 SER A O 1
ATOM 2485 N N . ALA A 1 326 ? -16.172 -24.156 -14.273 1 93.06 326 ALA A N 1
ATOM 2486 C CA . ALA A 1 326 ? -15.414 -22.938 -14.039 1 93.06 326 ALA A CA 1
ATOM 2487 C C . ALA A 1 326 ? -14.758 -22.438 -15.328 1 93.06 326 ALA A C 1
ATOM 2489 O O . ALA A 1 326 ? -13.977 -23.172 -15.945 1 93.06 326 ALA A O 1
ATOM 2490 N N . ASP A 1 327 ? -15.078 -21.188 -15.711 1 92 327 ASP A N 1
ATOM 2491 C CA . ASP A 1 327 ? -14.562 -20.688 -16.984 1 92 327 ASP A CA 1
ATOM 2492 C C . ASP A 1 327 ? -14.023 -19.266 -16.844 1 92 327 ASP A C 1
ATOM 2494 O O . ASP A 1 327 ? -13.805 -18.578 -17.844 1 92 327 ASP A O 1
ATOM 2498 N N . GLY A 1 328 ? -13.961 -18.781 -15.617 1 92.94 328 GLY A N 1
ATOM 2499 C CA . GLY A 1 328 ? -13.367 -17.469 -15.453 1 92.94 328 GLY A CA 1
ATOM 2500 C C . GLY A 1 328 ? -14.016 -16.656 -14.352 1 92.94 328 GLY A C 1
ATOM 2501 O O . GLY A 1 328 ? -15.039 -17.062 -13.797 1 92.94 328 GLY A O 1
ATOM 2502 N N . MET A 1 329 ? -13.469 -15.531 -14.109 1 94.5 329 MET A N 1
ATOM 2503 C CA . MET A 1 329 ? -13.953 -14.664 -13.039 1 94.5 329 MET A CA 1
ATOM 2504 C C . MET A 1 329 ? -15.031 -13.727 -13.555 1 94.5 329 MET A C 1
ATOM 2506 O O . MET A 1 329 ? -15.148 -13.5 -14.766 1 94.5 329 MET A O 1
ATOM 2510 N N . VAL A 1 330 ? -15.859 -13.273 -12.727 1 95.75 330 VAL A N 1
ATOM 2511 C CA . VAL A 1 330 ? -16.828 -12.211 -12.93 1 95.75 330 VAL A CA 1
ATOM 2512 C C . VAL A 1 330 ? -16.531 -11.047 -11.992 1 95.75 330 VAL A C 1
ATOM 2514 O O . VAL A 1 330 ? -16.516 -11.211 -10.766 1 95.75 330 VAL A O 1
ATOM 2517 N N . ARG A 1 331 ? -16.281 -9.883 -12.555 1 96 331 ARG A N 1
ATOM 2518 C CA . ARG A 1 331 ? -15.836 -8.758 -11.742 1 96 331 ARG A CA 1
ATOM 2519 C C . ARG A 1 331 ? -16.969 -8.227 -10.875 1 96 331 ARG A C 1
ATOM 2521 O O . ARG A 1 331 ? -18.156 -8.445 -11.18 1 96 331 ARG A O 1
ATOM 2528 N N . GLY A 1 332 ? -16.656 -7.602 -9.805 1 96.94 332 GLY A N 1
ATOM 2529 C CA . GLY A 1 332 ? -17.656 -7.055 -8.898 1 96.94 332 GLY A CA 1
ATOM 2530 C C . GLY A 1 332 ? -17.203 -5.77 -8.227 1 96.94 332 GLY A C 1
ATOM 2531 O O . GLY A 1 332 ? -16 -5.465 -8.195 1 96.94 332 GLY A O 1
ATOM 2532 N N . GLU A 1 333 ? -18.219 -5.008 -7.777 1 97.44 333 GLU A N 1
ATOM 2533 C CA . GLU A 1 333 ? -18.016 -3.793 -6.992 1 97.44 333 GLU A CA 1
ATOM 2534 C C . GLU A 1 333 ? -18.344 -4.031 -5.52 1 97.44 333 GLU A C 1
ATOM 2536 O O . GLU A 1 333 ? -19.062 -4.973 -5.18 1 97.44 333 GLU A O 1
ATOM 2541 N N . GLY A 1 334 ? -17.719 -3.135 -4.695 1 98.38 334 GLY A N 1
ATOM 2542 C CA . GLY A 1 334 ? -18.125 -3.188 -3.301 1 98.38 334 GLY A CA 1
ATOM 2543 C C . GLY A 1 334 ? -17.078 -2.635 -2.352 1 98.38 334 GLY A C 1
ATOM 2544 O O . GLY A 1 334 ? -16.047 -2.127 -2.789 1 98.38 334 GLY A O 1
ATOM 2545 N N . CYS A 1 335 ? -17.438 -2.678 -1.135 1 98.5 335 CYS A N 1
ATOM 2546 C CA . CYS A 1 335 ? -16.609 -2.16 -0.052 1 98.5 335 CYS A CA 1
ATOM 2547 C C . CYS A 1 335 ? -16.875 -2.922 1.243 1 98.5 335 CYS A C 1
ATOM 2549 O O . CYS A 1 335 ? -18.016 -3.256 1.555 1 98.5 335 CYS A O 1
ATOM 2551 N N . GLY A 1 336 ? -15.852 -3.314 1.903 1 98.69 336 GLY A N 1
ATOM 2552 C CA . GLY A 1 336 ? -15.922 -3.887 3.238 1 98.69 336 GLY A CA 1
ATOM 2553 C C . GLY A 1 336 ? -14.938 -3.266 4.207 1 98.69 336 GLY A C 1
ATOM 2554 O O . GLY A 1 336 ? -13.82 -2.916 3.824 1 98.69 336 GLY A O 1
ATOM 2555 N N . VAL A 1 337 ? -15.367 -3.066 5.461 1 98.81 337 VAL A N 1
ATOM 2556 C CA . VAL A 1 337 ? -14.516 -2.531 6.52 1 98.81 337 VAL A CA 1
ATOM 2557 C C . VAL A 1 337 ? -14.75 -3.309 7.812 1 98.81 337 VAL A C 1
ATOM 2559 O O . VAL A 1 337 ? -15.891 -3.609 8.164 1 98.81 337 VAL A O 1
ATOM 2562 N N . ILE A 1 338 ? -13.688 -3.668 8.484 1 98.81 338 ILE A N 1
ATOM 2563 C CA . ILE A 1 338 ? -13.789 -4.238 9.828 1 98.81 338 ILE A CA 1
ATOM 2564 C C . ILE A 1 338 ? -13.016 -3.365 10.812 1 98.81 338 ILE A C 1
ATOM 2566 O O . ILE A 1 338 ? -12.102 -2.635 10.422 1 98.81 338 ILE A O 1
ATOM 2570 N N . VAL A 1 339 ? -13.445 -3.396 12.039 1 98.81 339 VAL A N 1
ATOM 2571 C CA . VAL A 1 339 ? -12.766 -2.715 1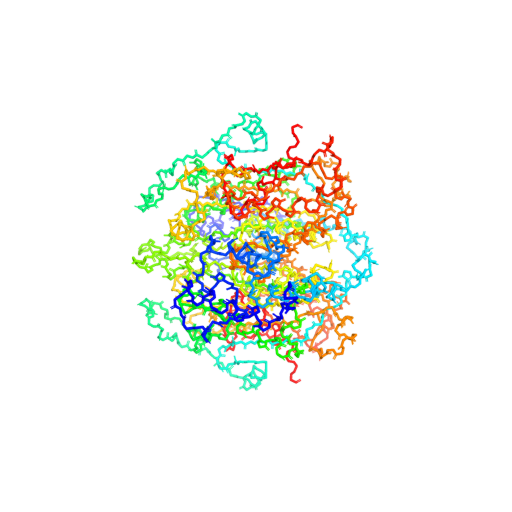3.133 1 98.81 339 VAL A CA 1
ATOM 2572 C C . VAL A 1 339 ? -12.047 -3.738 14.008 1 98.81 339 VAL A C 1
ATOM 2574 O O . VAL A 1 339 ? -12.664 -4.688 14.5 1 98.81 339 VAL A O 1
ATOM 2577 N N . LEU A 1 340 ? -10.734 -3.564 14.227 1 98.69 340 LEU A N 1
ATOM 2578 C CA . LEU A 1 340 ? -9.898 -4.5 14.969 1 98.69 340 LEU A CA 1
ATOM 2579 C C . LEU A 1 340 ? -9.367 -3.861 16.25 1 98.69 340 LEU A C 1
ATOM 2581 O O . LEU A 1 340 ? -9.086 -2.66 16.266 1 98.69 340 LEU A O 1
ATOM 2585 N N . GLN A 1 341 ? -9.242 -4.645 17.203 1 98.19 341 GLN A N 1
ATOM 2586 C CA . GLN A 1 341 ? -8.641 -4.273 18.469 1 98.19 341 GLN A CA 1
ATOM 2587 C C . GLN A 1 341 ? -7.949 -5.469 19.125 1 98.19 341 GLN A C 1
ATOM 2589 O O . GLN A 1 341 ? -8.359 -6.617 18.922 1 98.19 341 GLN A O 1
ATOM 2594 N N . ARG A 1 342 ? -6.801 -5.207 19.781 1 96.88 342 ARG A N 1
ATOM 2595 C CA . ARG A 1 342 ? -6.215 -6.305 20.547 1 96.88 342 ARG A CA 1
ATOM 2596 C C . ARG A 1 342 ? -7.27 -6.988 21.406 1 96.88 342 ARG A C 1
ATOM 2598 O O . ARG A 1 342 ? -8.102 -6.32 22.031 1 96.88 342 ARG A O 1
ATOM 2605 N N . LEU A 1 343 ? -7.273 -8.281 21.453 1 96.5 343 LEU A N 1
ATOM 2606 C CA . LEU A 1 343 ? -8.297 -9.047 22.156 1 96.5 343 LEU A CA 1
ATOM 2607 C C . LEU A 1 343 ? -8.344 -8.664 23.641 1 96.5 343 LEU A C 1
ATOM 2609 O O . LEU A 1 343 ? -9.422 -8.5 24.203 1 96.5 343 LEU A O 1
ATOM 2613 N N . SER A 1 344 ? -7.199 -8.523 24.281 1 95 344 SER A N 1
ATOM 2614 C CA . SER A 1 344 ? -7.137 -8.164 25.688 1 95 344 SER A CA 1
ATOM 2615 C C . SER A 1 344 ? -7.805 -6.816 25.953 1 95 344 SER A C 1
ATOM 2617 O O . SER A 1 344 ? -8.562 -6.668 26.906 1 95 344 SER A O 1
ATOM 2619 N N . ASP A 1 345 ? -7.562 -5.832 25.078 1 95.44 345 ASP A N 1
ATOM 2620 C CA . ASP A 1 345 ? -8.164 -4.512 25.219 1 95.44 345 ASP A CA 1
ATOM 2621 C C . ASP A 1 345 ? -9.68 -4.574 25 1 95.44 345 ASP A C 1
ATOM 2623 O O . ASP A 1 345 ? -10.438 -3.92 25.703 1 95.44 345 ASP A O 1
ATOM 2627 N N . ALA A 1 346 ? -10.086 -5.301 23.984 1 96.69 346 ALA A N 1
ATOM 2628 C CA . ALA A 1 346 ? -11.508 -5.445 23.672 1 96.69 346 ALA A CA 1
ATOM 2629 C C . ALA A 1 346 ? -12.258 -6.043 24.859 1 96.69 346 ALA A C 1
ATOM 2631 O O . ALA A 1 346 ? -13.359 -5.594 25.203 1 96.69 346 ALA A O 1
ATOM 2632 N N . ARG A 1 347 ? -11.664 -7.039 25.5 1 96.69 347 ARG A N 1
ATOM 2633 C CA . ARG A 1 347 ? -12.273 -7.68 26.656 1 96.69 347 ARG A CA 1
ATOM 2634 C C . ARG A 1 347 ? -12.328 -6.723 27.844 1 96.69 347 ARG A C 1
ATOM 2636 O O . ARG A 1 347 ? -13.344 -6.641 28.531 1 96.69 347 ARG A O 1
ATOM 2643 N N . LEU A 1 348 ? -11.258 -6.07 28.062 1 95.25 348 LEU A N 1
ATOM 2644 C CA . LEU A 1 348 ? -11.172 -5.121 29.172 1 95.25 348 LEU A CA 1
ATOM 2645 C C . LEU A 1 348 ? -12.242 -4.039 29.047 1 95.25 348 LEU A C 1
ATOM 2647 O O . LEU A 1 348 ? -12.812 -3.596 30.047 1 95.25 348 LEU A O 1
ATOM 2651 N N . GLU A 1 349 ? -12.492 -3.66 27.812 1 94.81 349 GLU A N 1
ATOM 2652 C CA . GLU A 1 349 ? -13.43 -2.568 27.562 1 94.81 349 GLU A CA 1
ATOM 2653 C C . GLU A 1 349 ? -14.852 -3.092 27.375 1 94.81 349 GLU A C 1
ATOM 2655 O O . GLU A 1 349 ? -15.781 -2.318 27.125 1 94.81 349 GLU A O 1
ATOM 2660 N N . GLY A 1 350 ? -15.055 -4.391 27.438 1 96.38 350 GLY A N 1
ATOM 2661 C CA . GLY A 1 350 ? -16.375 -4.996 27.344 1 96.38 350 GLY A CA 1
ATOM 2662 C C . GLY A 1 350 ? -16.984 -4.902 25.953 1 96.38 350 GLY A C 1
ATOM 2663 O O . GLY A 1 350 ? -18.203 -4.77 25.812 1 96.38 350 GLY A O 1
ATOM 2664 N N . ARG A 1 351 ? -16.188 -4.938 24.938 1 96.19 351 ARG A N 1
ATOM 2665 C CA . ARG A 1 351 ? -16.656 -4.859 23.547 1 96.19 351 ARG A CA 1
ATOM 2666 C C . ARG A 1 351 ? -17.328 -6.164 23.125 1 96.19 351 ARG A C 1
ATOM 2668 O O . ARG A 1 351 ? -16.969 -7.242 23.594 1 96.19 351 ARG A O 1
ATOM 2675 N N . ARG A 1 352 ? -18.297 -5.969 22.297 1 95.62 352 ARG A N 1
ATOM 2676 C CA . ARG A 1 352 ? -18.781 -7.145 21.594 1 95.62 352 ARG A CA 1
ATOM 2677 C C . ARG A 1 352 ? -17.734 -7.691 20.641 1 95.62 352 ARG A C 1
ATOM 2679 O O . ARG A 1 352 ? -17.156 -6.945 19.844 1 95.62 352 ARG A O 1
ATOM 2686 N N . ILE A 1 353 ? -17.422 -8.977 20.688 1 97.19 353 ILE A N 1
ATOM 2687 C CA . ILE A 1 353 ? -16.422 -9.625 19.844 1 97.19 353 ILE A CA 1
ATOM 2688 C C . ILE A 1 353 ? -17.125 -10.5 18.812 1 97.19 353 ILE A C 1
ATOM 2690 O O . ILE A 1 353 ? -17.797 -11.477 19.156 1 97.19 353 ILE A O 1
ATOM 2694 N N . LEU A 1 354 ? -16.953 -10.203 17.547 1 96.94 354 LEU A N 1
ATOM 2695 C CA . LEU A 1 354 ? -17.609 -10.922 16.453 1 96.94 354 LEU A CA 1
ATOM 2696 C C . LEU A 1 354 ? -16.797 -12.133 16.031 1 96.94 354 LEU A C 1
ATOM 2698 O O . LEU A 1 354 ? -17.359 -13.164 15.656 1 96.94 354 LEU A O 1
ATOM 2702 N N . ALA A 1 355 ? -15.508 -12.031 16 1 97.31 355 ALA A N 1
ATOM 2703 C CA . ALA A 1 355 ? -14.547 -13.055 15.625 1 97.31 355 ALA A CA 1
ATOM 2704 C C . ALA A 1 355 ? -13.172 -12.766 16.219 1 97.31 355 ALA A C 1
ATOM 2706 O O . ALA A 1 355 ? -12.898 -11.641 16.656 1 97.31 355 ALA A O 1
ATOM 2707 N N . ILE A 1 356 ? -12.359 -13.75 16.344 1 97.38 356 ILE A N 1
ATOM 2708 C CA . ILE A 1 356 ? -10.984 -13.609 16.812 1 97.38 356 ILE A CA 1
ATOM 2709 C C . ILE A 1 356 ? -10.016 -14.055 15.727 1 97.38 356 ILE A C 1
ATOM 2711 O O . ILE A 1 356 ? -10.109 -15.172 15.219 1 97.38 356 ILE A O 1
ATOM 2715 N N . LEU A 1 357 ? -9.203 -13.156 15.266 1 97.06 357 LEU A N 1
ATOM 2716 C CA . LEU A 1 357 ? -8.094 -13.484 14.367 1 97.06 357 LEU A CA 1
ATOM 2717 C C . LEU A 1 357 ? -6.887 -13.977 15.148 1 97.06 357 LEU A C 1
ATOM 2719 O O . LEU A 1 357 ? -6.273 -13.219 15.898 1 97.06 357 LEU A O 1
ATOM 2723 N N . THR A 1 358 ? -6.5 -15.203 14.922 1 95.69 358 THR A N 1
ATOM 2724 C CA . THR A 1 358 ? -5.5 -15.844 15.773 1 95.69 358 THR A CA 1
ATOM 2725 C C . THR A 1 358 ? -4.145 -15.883 15.07 1 95.69 358 THR A C 1
ATOM 2727 O O . THR A 1 358 ? -3.117 -16.109 15.719 1 95.69 358 THR A O 1
ATOM 2730 N N . GLY A 1 359 ? -4.184 -15.695 13.766 1 94.44 359 GLY A N 1
ATOM 2731 C CA . GLY A 1 359 ? -2.947 -15.703 13 1 94.44 359 GLY A CA 1
ATOM 2732 C C . GLY A 1 359 ? -3.141 -15.305 11.547 1 94.44 359 GLY A C 1
ATOM 2733 O O . GLY A 1 359 ? -4.273 -15.234 11.062 1 94.44 359 GLY A O 1
ATOM 2734 N N . SER A 1 360 ? -2.105 -15.016 10.898 1 95.81 360 SER A N 1
ATOM 2735 C CA . SER A 1 360 ? -2.092 -14.664 9.477 1 95.81 360 SER A CA 1
ATOM 2736 C C . SER A 1 360 ? -0.714 -14.898 8.867 1 95.81 360 SER A C 1
ATOM 2738 O O . SER A 1 360 ? 0.279 -15.016 9.586 1 95.81 360 SER A O 1
ATOM 2740 N N . ALA A 1 361 ? -0.695 -15.008 7.566 1 96.31 361 ALA A N 1
ATOM 2741 C CA . ALA A 1 361 ? 0.559 -15.156 6.832 1 96.31 361 ALA A CA 1
ATOM 2742 C C . ALA A 1 361 ? 0.463 -14.523 5.445 1 96.31 361 ALA A C 1
ATOM 2744 O O . ALA A 1 361 ? -0.624 -14.445 4.867 1 96.31 361 ALA A O 1
ATOM 2745 N N . VAL A 1 362 ? 1.524 -14.023 4.992 1 97.38 362 VAL A N 1
ATOM 2746 C CA . VAL A 1 362 ? 1.638 -13.43 3.662 1 97.38 362 VAL A CA 1
ATOM 2747 C C . VAL A 1 362 ? 2.877 -13.977 2.957 1 97.38 362 VAL A C 1
ATOM 2749 O O . VAL A 1 362 ? 3.928 -14.148 3.578 1 97.38 362 VAL A O 1
ATOM 2752 N N . ASN A 1 363 ? 2.742 -14.336 1.729 1 96.12 363 ASN A N 1
ATOM 2753 C CA . ASN A 1 363 ? 3.871 -14.656 0.859 1 96.12 363 ASN A CA 1
ATOM 2754 C C . ASN A 1 363 ? 3.592 -14.266 -0.589 1 96.12 363 ASN A C 1
ATOM 2756 O O . ASN A 1 363 ? 2.734 -13.414 -0.854 1 96.12 363 ASN A O 1
ATOM 2760 N N . GLN A 1 364 ? 4.402 -14.641 -1.456 1 94.31 364 GLN A N 1
ATOM 2761 C CA . GLN A 1 364 ? 4.27 -14.43 -2.895 1 94.31 364 GLN A CA 1
ATOM 2762 C C . GLN A 1 364 ? 4.621 -15.703 -3.668 1 94.31 364 GLN A C 1
ATOM 2764 O O . GLN A 1 364 ? 5.305 -16.578 -3.146 1 94.31 364 GLN A O 1
ATOM 2769 N N . ASP A 1 365 ? 4.199 -15.758 -4.859 1 91 365 ASP A N 1
ATOM 2770 C CA . ASP A 1 365 ? 4.301 -16.969 -5.676 1 91 365 ASP A CA 1
ATOM 2771 C C . ASP A 1 365 ? 5.746 -17.219 -6.094 1 91 365 ASP A C 1
ATOM 2773 O O . ASP A 1 365 ? 6.141 -18.375 -6.309 1 91 365 ASP A O 1
ATOM 2777 N N . GLY A 1 366 ? 6.582 -16.219 -6.125 1 91.69 366 GLY A N 1
ATOM 2778 C CA . GLY A 1 366 ? 7.824 -16.344 -6.867 1 91.69 366 GLY A CA 1
ATOM 2779 C C . GLY A 1 366 ? 7.613 -16.516 -8.359 1 91.69 366 GLY A C 1
ATOM 2780 O O . GLY A 1 366 ? 6.738 -15.883 -8.945 1 91.69 366 GLY A O 1
ATOM 2781 N N . LYS A 1 367 ? 8.5 -17.25 -8.906 1 86.62 367 LYS A N 1
ATOM 2782 C CA . LYS A 1 367 ? 8.344 -17.531 -10.328 1 86.62 367 LYS A CA 1
ATOM 2783 C C . LYS A 1 367 ? 7.258 -18.578 -10.562 1 86.62 367 LYS A C 1
ATOM 2785 O O . LYS A 1 367 ? 7.176 -19.562 -9.836 1 86.62 367 LYS A O 1
ATOM 2790 N N . SER A 1 368 ? 6.32 -18.281 -11.414 1 83.75 368 SER A N 1
ATOM 2791 C CA . SER A 1 368 ? 5.234 -19.156 -11.836 1 83.75 368 SER A CA 1
ATOM 2792 C C . SER A 1 368 ? 5.094 -19.172 -13.352 1 83.75 368 SER A C 1
ATOM 2794 O O . SER A 1 368 ? 5.883 -18.562 -14.062 1 83.75 368 SER A O 1
ATOM 2796 N N . ASN A 1 369 ? 4.234 -19.984 -13.875 1 80 369 ASN A N 1
ATOM 2797 C CA . ASN A 1 369 ? 4.031 -20.031 -15.32 1 80 369 ASN A CA 1
ATOM 2798 C C . ASN A 1 369 ? 3.234 -18.812 -15.812 1 80 369 ASN A C 1
ATOM 2800 O O . ASN A 1 369 ? 2.176 -18.969 -16.422 1 80 369 ASN A O 1
ATOM 2804 N N . GLY A 1 370 ? 3.834 -17.734 -15.586 1 80 370 GLY A N 1
ATOM 2805 C CA . GLY A 1 370 ? 3.244 -16.438 -15.844 1 80 370 GLY A CA 1
ATOM 2806 C C . GLY A 1 370 ? 3.021 -15.625 -14.578 1 80 370 GLY A C 1
ATOM 2807 O O . GLY A 1 370 ? 2.605 -16.172 -13.555 1 80 370 GLY A O 1
ATOM 2808 N N . ILE A 1 371 ? 3.209 -14.367 -14.641 1 81.56 371 ILE A N 1
ATOM 2809 C CA . ILE A 1 371 ? 3.221 -13.5 -13.469 1 81.56 371 ILE A CA 1
ATOM 2810 C C . ILE A 1 371 ? 1.827 -13.461 -12.844 1 81.56 371 ILE A C 1
ATOM 2812 O O . ILE A 1 371 ? 1.682 -13.18 -11.648 1 81.56 371 ILE A O 1
ATOM 2816 N N . MET A 1 372 ? 0.805 -13.805 -13.633 1 80.25 372 MET A N 1
ATOM 2817 C CA . MET A 1 372 ? -0.562 -13.766 -13.117 1 80.25 372 MET A CA 1
ATOM 2818 C C . MET A 1 372 ? -0.994 -15.141 -12.617 1 80.25 372 MET A C 1
ATOM 2820 O O . MET A 1 372 ? -2.057 -15.273 -12.008 1 80.25 372 MET A O 1
ATOM 2824 N N . ALA A 1 373 ? -0.182 -16.141 -12.867 1 80.75 373 ALA A N 1
ATOM 2825 C CA . ALA A 1 373 ? -0.554 -17.5 -12.477 1 80.75 373 ALA A CA 1
ATOM 2826 C C . ALA A 1 373 ? -0.116 -17.797 -11.039 1 80.75 373 ALA A C 1
ATOM 2828 O O . ALA A 1 373 ? 0.959 -17.359 -10.617 1 80.75 373 ALA A O 1
ATOM 2829 N N . PRO A 1 374 ? -0.913 -18.547 -10.398 1 86.5 374 PRO A N 1
ATOM 2830 C CA . PRO A 1 374 ? -0.519 -18.953 -9.055 1 86.5 374 PRO A CA 1
ATOM 2831 C C . PRO A 1 374 ? 0.553 -20.047 -9.055 1 86.5 374 PRO A C 1
ATOM 2833 O O . PRO A 1 374 ? 0.853 -20.625 -10.102 1 86.5 374 PRO A O 1
ATOM 2836 N N . ASN A 1 375 ? 1.178 -20.25 -7.953 1 88.38 375 ASN A N 1
ATOM 2837 C CA . ASN A 1 375 ? 2.133 -21.312 -7.68 1 88.38 375 ASN A CA 1
ATOM 2838 C C . ASN A 1 375 ? 1.636 -22.234 -6.574 1 88.38 375 ASN A C 1
ATOM 2840 O O . ASN A 1 375 ? 1.433 -21.812 -5.441 1 88.38 375 ASN A O 1
ATOM 2844 N N . PRO A 1 376 ? 1.435 -23.547 -6.898 1 86.88 376 PRO A N 1
ATOM 2845 C CA . PRO A 1 376 ? 0.853 -24.469 -5.918 1 86.88 376 PRO A CA 1
ATOM 2846 C C . PRO A 1 376 ? 1.667 -24.547 -4.629 1 86.88 376 PRO A C 1
ATOM 2848 O O . PRO A 1 376 ? 1.104 -24.484 -3.535 1 86.88 376 PRO A O 1
ATOM 2851 N N . SER A 1 377 ? 2.941 -24.641 -4.738 1 86.62 377 SER A N 1
ATOM 2852 C CA . SER A 1 377 ? 3.795 -24.781 -3.562 1 86.62 377 SER A CA 1
ATOM 2853 C C . SER A 1 377 ? 3.742 -23.531 -2.688 1 86.62 377 SER A C 1
ATOM 2855 O O . SER A 1 377 ? 3.781 -23.625 -1.46 1 86.62 377 SER A O 1
ATOM 2857 N N . ALA A 1 378 ? 3.74 -22.391 -3.316 1 91.12 378 ALA A N 1
ATOM 2858 C CA . ALA A 1 378 ? 3.623 -21.156 -2.561 1 91.12 378 ALA A CA 1
ATOM 2859 C C . ALA A 1 378 ? 2.291 -21.078 -1.818 1 91.12 378 ALA A C 1
ATOM 2861 O O . ALA A 1 378 ? 2.225 -20.594 -0.691 1 91.12 378 ALA A O 1
ATOM 2862 N N . GLN A 1 379 ? 1.229 -21.531 -2.451 1 93.56 379 GLN A N 1
ATOM 2863 C CA . GLN A 1 379 ? -0.079 -21.547 -1.804 1 93.56 379 GLN A CA 1
ATOM 2864 C C . GLN A 1 379 ? -0.09 -22.5 -0.609 1 93.56 379 GLN A C 1
ATOM 2866 O O . GLN A 1 379 ? -0.663 -22.188 0.436 1 93.56 379 GLN A O 1
ATOM 2871 N N . ILE A 1 380 ? 0.517 -23.703 -0.796 1 92.25 380 ILE A N 1
ATOM 2872 C CA . ILE A 1 380 ? 0.641 -24.641 0.32 1 92.25 380 ILE A CA 1
ATOM 2873 C C . ILE A 1 380 ? 1.413 -23.969 1.46 1 92.25 380 ILE A C 1
ATOM 2875 O O . ILE A 1 380 ? 0.987 -24.016 2.615 1 92.25 380 ILE A O 1
ATOM 2879 N N . GLY A 1 381 ? 2.506 -23.297 1.114 1 92.94 381 GLY A N 1
ATOM 2880 C CA . GLY A 1 381 ? 3.352 -22.656 2.104 1 92.94 381 GLY A CA 1
ATOM 2881 C C . GLY A 1 381 ? 2.617 -21.609 2.93 1 92.94 381 GLY A C 1
ATOM 2882 O O . GLY A 1 381 ? 2.777 -21.562 4.148 1 92.94 381 GLY A O 1
ATOM 2883 N N . VAL A 1 382 ? 1.817 -20.75 2.305 1 96.31 382 VAL A N 1
ATOM 2884 C CA . VAL A 1 382 ? 1.147 -19.672 3.031 1 96.31 382 VAL A CA 1
ATOM 2885 C C . VAL A 1 382 ? 0.083 -20.266 3.955 1 96.31 382 VAL A C 1
ATOM 2887 O O . VAL A 1 382 ? -0.168 -19.734 5.039 1 96.31 382 VAL A O 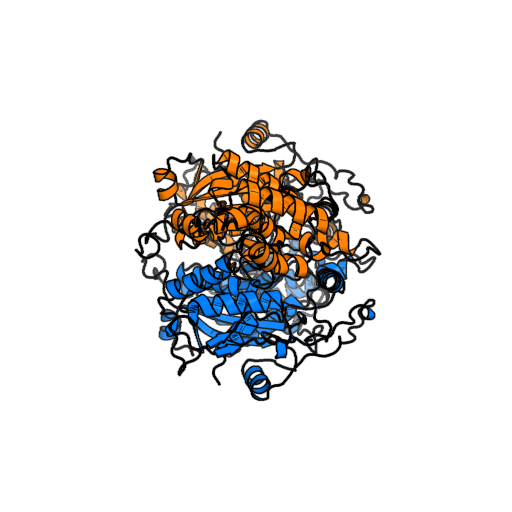1
ATOM 2890 N N . LEU A 1 383 ? -0.617 -21.359 3.543 1 96.25 383 LEU A N 1
ATOM 2891 C CA . LEU A 1 383 ? -1.603 -22.016 4.387 1 96.25 383 LEU A CA 1
ATOM 2892 C C . LEU A 1 383 ? -0.939 -22.641 5.613 1 96.25 383 LEU A C 1
ATOM 2894 O O . LEU A 1 383 ? -1.445 -22.5 6.73 1 96.25 383 LEU A O 1
ATOM 2898 N N . GLU A 1 384 ? 0.183 -23.281 5.418 1 94.31 384 GLU A N 1
ATOM 2899 C CA . GLU A 1 384 ? 0.922 -23.875 6.523 1 94.31 384 GLU A CA 1
ATOM 2900 C C . GLU A 1 384 ? 1.416 -22.812 7.5 1 94.31 384 GLU A C 1
ATOM 2902 O O . GLU A 1 384 ? 1.305 -22.969 8.719 1 94.31 384 GLU A O 1
ATOM 2907 N N . ASN A 1 385 ? 1.938 -21.75 6.938 1 94.75 385 ASN A N 1
ATOM 2908 C CA . ASN A 1 385 ? 2.455 -20.672 7.773 1 94.75 385 ASN A CA 1
ATOM 2909 C C . ASN A 1 385 ? 1.343 -20 8.57 1 94.75 385 ASN A C 1
ATOM 2911 O O . ASN A 1 385 ? 1.563 -19.547 9.695 1 94.75 385 ASN A O 1
ATOM 2915 N N . ALA A 1 386 ? 0.177 -19.859 7.922 1 95.62 386 ALA A N 1
ATOM 2916 C CA . ALA A 1 386 ? -0.959 -19.297 8.641 1 95.62 386 ALA A CA 1
ATOM 2917 C C . ALA A 1 386 ? -1.351 -20.172 9.828 1 95.62 386 ALA A C 1
ATOM 2919 O O . ALA A 1 386 ? -1.645 -19.656 10.914 1 95.62 386 ALA A O 1
ATOM 2920 N N . CYS A 1 387 ? -1.366 -21.469 9.648 1 95 387 CYS A N 1
ATOM 2921 C CA . CYS A 1 387 ? -1.674 -22.406 10.727 1 95 387 CYS A CA 1
ATOM 2922 C C . CYS A 1 387 ? -0.627 -22.312 11.836 1 95 387 CYS A C 1
ATOM 2924 O O . CYS A 1 387 ? -0.969 -22.312 13.016 1 95 387 CYS A O 1
ATOM 2926 N N . LYS A 1 388 ? 0.606 -22.234 11.438 1 92.94 388 LYS A N 1
ATOM 2927 C CA . LYS A 1 388 ? 1.693 -22.125 12.406 1 92.94 388 LYS A CA 1
ATOM 2928 C C . LYS A 1 388 ? 1.583 -20.844 13.211 1 92.94 388 LYS A C 1
ATOM 2930 O O . LYS A 1 388 ? 1.733 -20.844 14.438 1 92.94 388 LYS A O 1
ATOM 2935 N N . SER A 1 389 ? 1.315 -19.781 12.477 1 92.06 389 SER A N 1
ATOM 2936 C CA . SER A 1 389 ? 1.176 -18.484 13.125 1 92.06 389 SER A CA 1
ATOM 2937 C C . SER A 1 389 ? 0.03 -18.484 14.133 1 92.06 389 SER A C 1
ATOM 2939 O O . SER A 1 389 ? 0.114 -17.844 15.18 1 92.06 389 SER A O 1
ATOM 2941 N N . ALA A 1 390 ? -0.991 -19.203 13.812 1 93.88 390 ALA A N 1
ATOM 2942 C CA . ALA A 1 390 ? -2.176 -19.281 14.664 1 93.88 390 ALA A CA 1
ATOM 2943 C C . ALA A 1 390 ? -2.02 -20.359 15.727 1 93.88 390 ALA A C 1
ATOM 2945 O O . ALA A 1 390 ? -2.836 -20.453 16.641 1 93.88 390 ALA A O 1
ATOM 2946 N N . ARG A 1 391 ? -1 -21.219 15.578 1 93.38 391 ARG A N 1
ATOM 2947 C CA . ARG A 1 391 ? -0.803 -22.375 16.438 1 93.38 391 ARG A CA 1
ATOM 2948 C C . ARG A 1 391 ? -2.033 -23.281 16.438 1 93.38 391 ARG A C 1
ATOM 2950 O O . ARG A 1 391 ? -2.531 -23.672 17.5 1 93.38 391 ARG A O 1
ATOM 2957 N N . VAL A 1 392 ? -2.488 -23.516 15.25 1 94.44 392 VAL A N 1
ATOM 2958 C CA . VAL A 1 392 ? -3.652 -24.391 15.086 1 94.44 392 VAL A CA 1
ATOM 2959 C C . VAL A 1 392 ? -3.285 -25.594 14.219 1 94.44 392 VAL A C 1
ATOM 2961 O O . VAL A 1 392 ? -2.549 -25.453 13.242 1 94.44 392 VAL A O 1
ATOM 2964 N N . ASP A 1 393 ? -3.82 -26.703 14.594 1 94.44 393 ASP A N 1
ATOM 2965 C CA . ASP A 1 393 ? -3.705 -27.891 13.758 1 94.44 393 ASP A CA 1
ATOM 2966 C C . ASP A 1 393 ? -4.602 -27.781 12.523 1 94.44 393 ASP A C 1
ATOM 2968 O O . ASP A 1 393 ? -5.789 -27.484 12.633 1 94.44 393 ASP A O 1
ATOM 2972 N N . PRO A 1 394 ? -4.043 -28.031 11.391 1 94.88 394 PRO A N 1
ATOM 2973 C CA . PRO A 1 394 ? -4.844 -27.969 10.172 1 94.88 394 PRO A CA 1
ATOM 2974 C C . PRO A 1 394 ? -6.133 -28.781 10.258 1 94.88 394 PRO A C 1
ATOM 2976 O O . PRO A 1 394 ? -7.137 -28.422 9.641 1 94.88 394 PRO A O 1
ATOM 2979 N N . LEU A 1 395 ? -6.141 -29.812 11.016 1 93.12 395 LEU A N 1
ATOM 2980 C CA . LEU A 1 395 ? -7.301 -30.688 11.148 1 93.12 395 LEU A CA 1
ATOM 2981 C C . LEU A 1 395 ? -8.414 -30 11.938 1 93.12 395 LEU A C 1
ATOM 2983 O O . LEU A 1 395 ? -9.562 -30.453 11.914 1 93.12 395 LEU A O 1
ATOM 2987 N N . GLU A 1 396 ? -8.078 -28.984 12.617 1 93.69 396 GLU A N 1
ATOM 2988 C CA . GLU A 1 396 ? -9.062 -28.266 13.414 1 93.69 396 GLU A CA 1
ATOM 2989 C C . GLU A 1 396 ? -9.844 -27.266 12.555 1 93.69 396 GLU A C 1
ATOM 2991 O O . GLU A 1 396 ? -10.875 -26.75 12.984 1 93.69 396 GLU A O 1
ATOM 2996 N N . ILE A 1 397 ? -9.398 -27.047 11.367 1 95.31 397 ILE A N 1
ATOM 2997 C CA . ILE A 1 397 ? -10.078 -26.109 10.477 1 95.31 397 ILE A CA 1
ATOM 2998 C C . ILE A 1 397 ? -11.336 -26.766 9.914 1 95.31 397 ILE A C 1
ATOM 3000 O O . ILE A 1 397 ? -11.266 -27.828 9.297 1 95.31 397 ILE A O 1
ATOM 3004 N N . GLY A 1 398 ? -12.461 -26.125 10.141 1 93.81 398 GLY A N 1
ATOM 3005 C CA . GLY A 1 398 ? -13.719 -26.688 9.688 1 93.81 398 GLY A CA 1
ATOM 3006 C C . GLY A 1 398 ? -14.219 -26.078 8.398 1 93.81 398 GLY A C 1
ATOM 3007 O O . GLY A 1 398 ? -15.008 -26.703 7.676 1 93.81 398 GLY A O 1
ATOM 3008 N N . TYR A 1 399 ? -13.852 -24.891 8.078 1 95.62 399 TYR A N 1
ATOM 3009 C CA . TYR A 1 399 ? -14.328 -24.141 6.918 1 95.62 399 TYR A CA 1
ATOM 3010 C C . TYR A 1 399 ? -13.234 -23.25 6.352 1 95.62 399 TYR A C 1
ATOM 3012 O O . TYR A 1 399 ? -12.477 -22.625 7.105 1 95.62 399 TYR A O 1
ATOM 3020 N N . VAL A 1 400 ? -13.109 -23.25 5.039 1 96.88 400 VAL A N 1
ATOM 3021 C CA . VAL A 1 400 ? -12.211 -22.328 4.352 1 96.88 400 VAL A CA 1
ATOM 3022 C C . VAL A 1 400 ? -13.016 -21.453 3.389 1 96.88 400 VAL A C 1
ATOM 3024 O O . VAL A 1 400 ? -13.688 -21.953 2.492 1 96.88 400 VAL A O 1
ATOM 3027 N N . GLU A 1 401 ? -13.055 -20.172 3.611 1 97.62 401 GLU A N 1
ATOM 3028 C CA . GLU A 1 401 ? -13.461 -19.219 2.574 1 97.62 401 GLU A CA 1
ATOM 3029 C C . GLU A 1 401 ? -12.328 -18.969 1.581 1 97.62 401 GLU A C 1
ATOM 3031 O O . GLU A 1 401 ? -11.406 -18.219 1.865 1 97.62 401 GLU A O 1
ATOM 3036 N N . ALA A 1 402 ? -12.414 -19.547 0.433 1 97.62 402 ALA A N 1
ATOM 3037 C CA . ALA A 1 402 ? -11.336 -19.562 -0.552 1 97.62 402 ALA A CA 1
ATOM 3038 C C . ALA A 1 402 ? -11.391 -18.312 -1.437 1 97.62 402 ALA A C 1
ATOM 3040 O O . ALA A 1 402 ? -12.359 -17.562 -1.399 1 97.62 402 ALA A O 1
ATOM 3041 N N . HIS A 1 403 ? -10.266 -18.062 -2.076 1 96.44 403 HIS A N 1
ATOM 3042 C CA . HIS A 1 403 ? -10.266 -17.047 -3.125 1 96.44 403 HIS A CA 1
ATOM 3043 C C . HIS A 1 403 ? -11.266 -17.391 -4.227 1 96.44 403 HIS A C 1
ATOM 3045 O O . HIS A 1 403 ? -12.117 -16.562 -4.574 1 96.44 403 HIS A O 1
ATOM 3051 N N . GLY A 1 404 ? -11.195 -18.672 -4.777 1 95.75 404 GLY A N 1
ATOM 3052 C CA . GLY A 1 404 ? -12.211 -19.188 -5.672 1 95.75 404 GLY A CA 1
ATOM 3053 C C . GLY A 1 404 ? -12.531 -18.234 -6.82 1 95.75 404 GLY A C 1
ATOM 3054 O O . GLY A 1 404 ? -13.664 -17.766 -6.945 1 95.75 404 GLY A O 1
ATOM 3055 N N . THR A 1 405 ? -11.648 -18.016 -7.668 1 92.69 405 THR A N 1
ATOM 3056 C CA . THR A 1 405 ? -11.797 -17.031 -8.727 1 92.69 405 THR A CA 1
ATOM 3057 C C . THR A 1 405 ? -12.766 -17.516 -9.797 1 92.69 405 THR A C 1
ATOM 3059 O O . THR A 1 405 ? -13.281 -16.719 -10.578 1 92.69 405 THR A O 1
ATOM 3062 N N . GLY A 1 406 ? -12.953 -18.797 -9.867 1 92.94 406 GLY A N 1
ATOM 3063 C CA . GLY A 1 406 ? -13.797 -19.344 -10.906 1 92.94 406 GLY A CA 1
ATOM 3064 C C . GLY A 1 406 ? -13.055 -19.641 -12.195 1 92.94 406 GLY A C 1
ATOM 3065 O O . GLY A 1 406 ? -13.664 -19.938 -13.219 1 92.94 406 GLY A O 1
ATOM 3066 N N . THR A 1 407 ? -11.766 -19.5 -12.156 1 89.56 407 THR A N 1
ATOM 3067 C CA . THR A 1 407 ? -10.953 -19.938 -13.281 1 89.56 407 THR A CA 1
ATOM 3068 C C . THR A 1 407 ? -10.586 -21.422 -13.148 1 89.56 407 THR A C 1
ATOM 3070 O O . THR A 1 407 ? -10.344 -21.906 -12.047 1 89.56 407 THR A O 1
ATOM 3073 N N . SER A 1 408 ? -10.523 -22.078 -14.266 1 85.75 408 SER A N 1
ATOM 3074 C CA . SER A 1 408 ? -10.25 -23.5 -14.25 1 85.75 408 SER A CA 1
ATOM 3075 C C . SER A 1 408 ? -8.906 -23.812 -13.586 1 85.75 408 SER A C 1
ATOM 3077 O O . SER A 1 408 ? -8.828 -24.656 -12.695 1 85.75 408 SER A O 1
ATOM 3079 N N . LEU A 1 409 ? -7.914 -23.109 -13.977 1 82.44 409 LEU A N 1
ATOM 3080 C CA . LEU A 1 409 ? -6.574 -23.328 -13.445 1 82.44 409 LEU A CA 1
ATOM 3081 C C . LEU A 1 409 ? -6.473 -22.875 -11.992 1 82.44 409 LEU A C 1
ATOM 3083 O O . LEU A 1 409 ? -5.965 -23.594 -11.141 1 82.44 409 LEU A O 1
ATOM 3087 N N . GLY A 1 410 ? -6.898 -21.656 -11.695 1 88.56 410 GLY A N 1
ATOM 3088 C CA . GLY A 1 410 ? -6.805 -21.094 -10.352 1 88.56 410 GLY A CA 1
ATOM 3089 C C . GLY A 1 410 ? -7.512 -21.953 -9.312 1 88.56 410 GLY A C 1
ATOM 3090 O O . GLY A 1 410 ? -6.961 -22.219 -8.242 1 88.56 410 GLY A O 1
ATOM 3091 N N . ASP A 1 411 ? -8.688 -22.375 -9.648 1 92.25 411 ASP A N 1
ATOM 3092 C CA . ASP A 1 411 ? -9.477 -23.188 -8.719 1 92.25 411 ASP A CA 1
ATOM 3093 C C . ASP A 1 411 ? -8.82 -24.547 -8.477 1 92.25 411 ASP A C 1
ATOM 3095 O O . ASP A 1 411 ? -8.836 -25.047 -7.355 1 92.25 411 ASP A O 1
ATOM 3099 N N . ARG A 1 412 ? -8.289 -25.125 -9.508 1 88.25 412 ARG A N 1
ATOM 3100 C CA . ARG A 1 412 ? -7.637 -26.422 -9.383 1 88.25 412 ARG A CA 1
ATOM 3101 C C . ARG A 1 412 ? -6.406 -26.328 -8.492 1 88.25 412 ARG A C 1
ATOM 3103 O O . ARG A 1 412 ? -6.188 -27.203 -7.637 1 88.25 412 ARG A O 1
ATOM 3110 N N . ILE A 1 413 ? -5.641 -25.328 -8.711 1 89.12 413 ILE A N 1
ATOM 3111 C CA . ILE A 1 413 ? -4.426 -25.141 -7.926 1 89.12 413 ILE A CA 1
ATOM 3112 C C . ILE A 1 413 ? -4.789 -24.859 -6.469 1 89.12 413 ILE A C 1
ATOM 3114 O O . ILE A 1 413 ? -4.176 -25.422 -5.555 1 89.12 413 ILE A O 1
ATOM 3118 N N . GLU A 1 414 ? -5.758 -24 -6.281 1 94.5 414 GLU A N 1
ATOM 3119 C CA . GLU A 1 414 ? -6.184 -23.672 -4.922 1 94.5 414 GLU A CA 1
ATOM 3120 C C . GLU A 1 414 ? -6.762 -24.906 -4.215 1 94.5 414 GLU A C 1
ATOM 3122 O O . GLU A 1 414 ? -6.453 -25.156 -3.049 1 94.5 414 GLU A O 1
ATOM 3127 N N . ALA A 1 415 ? -7.629 -25.672 -4.891 1 93.69 415 ALA A N 1
ATOM 3128 C CA . ALA A 1 415 ? -8.188 -26.891 -4.316 1 93.69 415 ALA A CA 1
ATOM 3129 C C . ALA A 1 415 ? -7.082 -27.891 -3.945 1 93.69 415 ALA A C 1
ATOM 3131 O O . ALA A 1 415 ? -7.152 -28.547 -2.904 1 93.69 415 ALA A O 1
ATOM 3132 N N . HIS A 1 416 ? -6.117 -27.984 -4.812 1 90.19 416 HIS A N 1
ATOM 3133 C CA . HIS A 1 416 ? -4.973 -28.859 -4.543 1 90.19 416 HIS A CA 1
ATOM 3134 C C . HIS A 1 416 ? -4.242 -28.422 -3.273 1 90.19 416 HIS A C 1
ATOM 3136 O O . HIS A 1 416 ? -3.938 -29.266 -2.42 1 90.19 416 HIS A O 1
ATOM 3142 N N . ALA A 1 417 ? -3.977 -27.156 -3.141 1 92.62 417 ALA A N 1
ATOM 3143 C CA . ALA A 1 417 ? -3.281 -26.641 -1.968 1 92.62 417 ALA A CA 1
ATOM 3144 C C . ALA A 1 417 ? -4.082 -26.891 -0.695 1 92.62 417 ALA A C 1
ATOM 3146 O O . ALA A 1 417 ? -3.529 -27.328 0.319 1 92.62 417 ALA A O 1
ATOM 3147 N N . LEU A 1 418 ? -5.383 -26.656 -0.756 1 95.19 418 LEU A N 1
ATOM 3148 C CA . LEU A 1 418 ? -6.254 -26.906 0.386 1 95.19 418 LEU A CA 1
ATOM 3149 C C . LEU A 1 418 ? -6.246 -28.391 0.766 1 95.19 418 LEU A C 1
ATOM 3151 O O . LEU A 1 418 ? -6.219 -28.734 1.951 1 95.19 418 LEU A O 1
ATOM 3155 N N . GLY A 1 419 ? -6.301 -29.266 -0.237 1 93.44 419 GLY A N 1
ATOM 3156 C CA . GLY A 1 419 ? -6.25 -30.688 0.009 1 93.44 419 GLY A CA 1
ATOM 3157 C C . GLY A 1 419 ? -4.961 -31.141 0.674 1 93.44 419 GLY A C 1
ATOM 3158 O O . GLY A 1 419 ? -4.984 -31.969 1.589 1 93.44 419 GLY A O 1
ATOM 3159 N N . MET A 1 420 ? -3.877 -30.562 0.253 1 90.12 420 MET A N 1
ATOM 3160 C CA . MET A 1 420 ? -2.562 -30.938 0.764 1 90.12 420 MET A CA 1
ATOM 3161 C C . MET A 1 420 ? -2.4 -30.516 2.219 1 90.12 420 MET A C 1
ATOM 3163 O O . MET A 1 420 ? -1.775 -31.219 3.012 1 90.12 420 MET A O 1
ATOM 3167 N N . VAL A 1 421 ? -2.973 -29.375 2.605 1 94.12 421 VAL A N 1
ATOM 3168 C CA . VAL A 1 421 ? -2.732 -28.812 3.934 1 94.12 421 VAL A CA 1
ATOM 3169 C C . VAL A 1 421 ? -3.832 -29.266 4.891 1 94.12 421 VAL A C 1
ATOM 3171 O O . VAL A 1 421 ? -3.557 -29.625 6.035 1 94.12 421 VAL A O 1
ATOM 3174 N N . PHE A 1 422 ? -5.059 -29.281 4.391 1 94.62 422 PHE A N 1
ATOM 3175 C CA . PHE A 1 422 ? -6.176 -29.484 5.301 1 94.62 422 PHE A CA 1
ATOM 3176 C C . PHE A 1 422 ? -6.824 -30.844 5.059 1 94.62 422 PHE A C 1
ATOM 3178 O O . PHE A 1 422 ? -7.613 -31.312 5.883 1 94.62 422 PHE A O 1
ATOM 3185 N N . GLY A 1 423 ? -6.605 -31.422 4.016 1 91.25 423 GLY A N 1
ATOM 3186 C CA . GLY A 1 423 ? -7.336 -32.625 3.625 1 91.25 423 GLY A CA 1
ATOM 3187 C C . GLY A 1 423 ? -6.605 -33.906 3.973 1 91.25 423 GLY A C 1
ATOM 3188 O O . GLY A 1 423 ? -7.234 -34.938 4.184 1 91.25 423 GLY A O 1
ATOM 3189 N N . ARG A 1 424 ? -5.312 -33.719 4.066 1 84.25 424 ARG A N 1
ATOM 3190 C CA . ARG A 1 424 ? -4.527 -34.938 4.309 1 84.25 424 ARG A CA 1
ATOM 3191 C C . ARG A 1 424 ? -4.848 -35.531 5.68 1 84.25 424 ARG A C 1
ATOM 3193 O O . ARG A 1 424 ? -4.922 -34.812 6.672 1 84.25 424 ARG A O 1
ATOM 3200 N N . LYS A 1 425 ? -5.145 -36.656 5.797 1 84.56 425 LYS A N 1
ATOM 3201 C CA . LYS A 1 425 ? -5.367 -37.406 7.031 1 84.56 425 LYS A CA 1
ATOM 3202 C C . LYS A 1 425 ? -6.746 -37.125 7.609 1 84.56 425 LYS A C 1
ATOM 3204 O O . LYS A 1 425 ? -7.055 -37.531 8.734 1 84.56 425 LYS A O 1
ATOM 3209 N N . ARG A 1 426 ? -7.445 -36.219 6.949 1 88.94 426 ARG A N 1
ATOM 3210 C CA . ARG A 1 426 ? -8.789 -35.875 7.426 1 88.94 426 ARG A CA 1
ATOM 3211 C C . ARG A 1 426 ? -9.719 -37.094 7.273 1 88.94 426 ARG A C 1
ATOM 3213 O O . ARG A 1 426 ? -9.75 -37.719 6.223 1 88.94 426 ARG A O 1
ATOM 3220 N N . PRO A 1 427 ? -10.367 -37.438 8.398 1 85.38 427 PRO A N 1
ATOM 3221 C CA . PRO A 1 427 ? -11.32 -38.531 8.273 1 85.38 427 PRO A CA 1
ATOM 3222 C C . PRO A 1 427 ? -12.492 -38.219 7.352 1 85.38 427 PRO A C 1
ATOM 3224 O O . PRO A 1 427 ? -12.906 -37.031 7.277 1 85.38 427 PRO A O 1
ATOM 3227 N N . GLY A 1 428 ? -12.984 -39.156 6.652 1 81.38 428 GLY A N 1
ATOM 3228 C CA . GLY A 1 428 ? -14.094 -38.969 5.734 1 81.38 428 GLY A CA 1
ATOM 3229 C C . GLY A 1 428 ? -15.336 -38.438 6.41 1 81.38 428 GLY A C 1
ATOM 3230 O O . GLY A 1 428 ? -16.141 -37.75 5.785 1 81.38 428 GLY A O 1
ATOM 3231 N N . SER A 1 429 ? -15.531 -38.656 7.664 1 86.31 429 SER A N 1
ATOM 3232 C CA . SER A 1 429 ? -16.719 -38.25 8.406 1 86.31 429 SER A CA 1
ATOM 3233 C C . SER A 1 429 ? -16.672 -36.75 8.773 1 86.31 429 SER A C 1
ATOM 3235 O O . SER A 1 429 ? -17.703 -36.188 9.141 1 86.31 429 SER A O 1
ATOM 3237 N N . GLY A 1 430 ? -15.602 -36.094 8.555 1 88 430 GLY A N 1
ATOM 3238 C CA . GLY A 1 430 ? -15.461 -34.688 8.875 1 88 430 GLY A CA 1
ATOM 3239 C C . GLY A 1 430 ? -14.812 -33.906 7.77 1 88 430 GLY A C 1
ATOM 3240 O O . GLY A 1 430 ? -13.734 -33.312 7.957 1 88 430 GLY A O 1
ATOM 3241 N N . PRO A 1 431 ? -15.516 -33.719 6.73 1 90.62 431 PRO A N 1
ATOM 3242 C CA . PRO A 1 431 ? -14.898 -33.062 5.57 1 90.62 431 PRO A CA 1
ATOM 3243 C C . PRO A 1 431 ? -14.648 -31.594 5.789 1 90.62 431 PRO A C 1
ATOM 3245 O O . PRO A 1 431 ? -15.336 -30.953 6.594 1 90.62 431 PRO A O 1
ATOM 3248 N N . LEU A 1 432 ? -13.625 -31.094 5.152 1 94.25 432 LEU A N 1
ATOM 3249 C CA . LEU A 1 432 ? -13.391 -29.656 5.086 1 94.25 432 LEU A CA 1
ATOM 3250 C C . LEU A 1 432 ? -14.43 -28.984 4.199 1 94.25 432 LEU A C 1
ATOM 3252 O O . LEU A 1 432 ? -14.625 -29.375 3.047 1 94.25 432 LEU A O 1
ATOM 3256 N N . MET A 1 433 ? -15.156 -28.062 4.75 1 94.56 433 MET A N 1
ATOM 3257 C CA . MET A 1 433 ? -16.078 -27.266 3.932 1 94.56 433 MET A CA 1
ATOM 3258 C C . MET A 1 433 ? -15.336 -26.125 3.254 1 94.56 433 MET A C 1
ATOM 3260 O O . MET A 1 433 ? -14.516 -25.453 3.879 1 94.56 433 MET A O 1
ATOM 3264 N N . ILE A 1 434 ? -15.547 -25.984 1.964 1 95.38 434 ILE A N 1
ATOM 3265 C CA . ILE A 1 434 ? -14.93 -24.922 1.188 1 95.38 434 ILE A CA 1
ATOM 3266 C C . ILE A 1 434 ? -16.016 -24.047 0.554 1 95.38 434 ILE A C 1
ATOM 3268 O O . ILE A 1 434 ? -17.016 -24.562 0.054 1 95.38 434 ILE A O 1
ATOM 3272 N N . GLY A 1 435 ? -15.859 -22.75 0.602 1 94.81 435 GLY A N 1
ATOM 3273 C CA . GLY A 1 435 ? -16.781 -21.812 -0.035 1 94.81 435 GLY A CA 1
ATOM 3274 C C . GLY A 1 435 ? -16.078 -20.609 -0.638 1 94.81 435 GLY A C 1
ATOM 3275 O O . GLY A 1 435 ? -14.867 -20.438 -0.461 1 94.81 435 GLY A O 1
ATOM 3276 N N . SER A 1 436 ? -16.797 -19.891 -1.424 1 96.88 436 SER A N 1
ATOM 3277 C CA . SER A 1 436 ? -16.391 -18.594 -1.976 1 96.88 436 SER A CA 1
ATOM 3278 C C . SER A 1 436 ? -17.594 -17.672 -2.17 1 96.88 436 SER A C 1
ATOM 3280 O O . SER A 1 436 ? -18.672 -18.125 -2.561 1 96.88 436 SER A O 1
ATOM 3282 N N . ILE A 1 437 ? -17.406 -16.469 -1.903 1 97.44 437 ILE A N 1
ATOM 3283 C CA . ILE A 1 437 ? -18.516 -15.523 -1.991 1 97.44 437 ILE A CA 1
ATOM 3284 C C . ILE A 1 437 ? -18.656 -15.039 -3.43 1 97.44 437 ILE A C 1
ATOM 3286 O O . ILE A 1 437 ? -19.672 -14.445 -3.789 1 97.44 437 ILE A O 1
ATOM 3290 N N . LYS A 1 438 ? -17.688 -15.266 -4.277 1 97.19 438 LYS A N 1
ATOM 3291 C CA . LYS A 1 438 ? -17.578 -14.633 -5.582 1 97.19 438 LYS A CA 1
ATOM 3292 C C . LYS A 1 438 ? -18.734 -15.031 -6.5 1 97.19 438 LYS A C 1
ATOM 3294 O O . LYS A 1 438 ? -19.203 -14.227 -7.297 1 97.19 438 LYS A O 1
ATOM 3299 N N . PRO A 1 439 ? -19.234 -16.297 -6.422 1 96.88 439 PRO A N 1
ATOM 3300 C CA . PRO A 1 439 ? -20.406 -16.609 -7.246 1 96.88 439 PRO A CA 1
ATOM 3301 C C . PRO A 1 439 ? -21.625 -15.75 -6.895 1 96.88 439 PRO A C 1
ATOM 3303 O O . PRO A 1 439 ? -22.516 -15.555 -7.734 1 96.88 439 PRO A O 1
ATOM 3306 N N . ASN A 1 440 ? -21.703 -15.234 -5.676 1 97.62 440 ASN A N 1
ATOM 3307 C CA . ASN A 1 440 ? -22.859 -14.461 -5.223 1 97.62 440 ASN A CA 1
ATOM 3308 C C . ASN A 1 440 ? -22.734 -12.992 -5.613 1 97.62 440 ASN A C 1
ATOM 3310 O O . ASN A 1 440 ? -23.719 -12.375 -6.031 1 97.62 440 ASN A O 1
ATOM 3314 N N . ILE A 1 441 ? -21.516 -12.414 -5.496 1 98 441 ILE A N 1
ATOM 3315 C CA . ILE A 1 441 ? -21.453 -10.961 -5.594 1 98 441 ILE A CA 1
ATOM 3316 C C . ILE A 1 441 ? -20.391 -10.547 -6.605 1 98 441 ILE A C 1
ATOM 3318 O O . ILE A 1 441 ? -20.188 -9.352 -6.84 1 98 441 ILE A O 1
ATOM 3322 N N . GLY A 1 442 ? -19.719 -11.492 -7.227 1 97.31 442 GLY A N 1
ATOM 3323 C CA . GLY A 1 442 ? -18.625 -11.188 -8.133 1 97.31 442 GLY A CA 1
ATOM 3324 C C . GLY A 1 442 ? -17.281 -11.055 -7.418 1 97.31 442 GLY A C 1
ATOM 3325 O O . GLY A 1 442 ? -17.219 -11.172 -6.191 1 97.31 442 GLY A O 1
ATOM 3326 N N . HIS A 1 443 ? -16.219 -10.953 -8.211 1 97.75 443 HIS A N 1
ATOM 3327 C CA . HIS A 1 443 ? -14.867 -10.75 -7.723 1 97.75 443 HIS A CA 1
ATOM 3328 C C . HIS A 1 443 ? -14.578 -9.273 -7.488 1 97.75 443 HIS A C 1
ATOM 3330 O O . HIS A 1 443 ? -14.406 -8.508 -8.438 1 97.75 443 HIS A O 1
ATOM 3336 N N . LEU A 1 444 ? -14.398 -8.922 -6.25 1 98.19 444 LEU A N 1
ATOM 3337 C CA . LEU A 1 444 ? -14.305 -7.516 -5.883 1 98.19 444 LEU A CA 1
ATOM 3338 C C . LEU A 1 444 ? -12.859 -7.027 -5.984 1 98.19 444 LEU A C 1
ATOM 3340 O O . LEU A 1 444 ? -12.531 -5.945 -5.492 1 98.19 444 LEU A O 1
ATOM 3344 N N . GLU A 1 445 ? -11.961 -7.805 -6.516 1 96.69 445 GLU A N 1
ATOM 3345 C CA . GLU A 1 445 ? -10.562 -7.441 -6.738 1 96.69 445 GLU A CA 1
ATOM 3346 C C . GLU A 1 445 ? -9.906 -6.965 -5.449 1 96.69 445 GLU A C 1
ATOM 3348 O O . GLU A 1 445 ? -9.859 -7.699 -4.457 1 96.69 445 GLU A O 1
ATOM 3353 N N . GLY A 1 446 ? -9.547 -5.738 -5.316 1 96.88 446 GLY A N 1
ATOM 3354 C CA . GLY A 1 446 ? -8.875 -5.273 -4.113 1 96.88 446 GLY A CA 1
ATOM 3355 C C . GLY A 1 446 ? -9.688 -5.5 -2.85 1 96.88 446 GLY A C 1
ATOM 3356 O O . GLY A 1 446 ? -9.133 -5.543 -1.749 1 96.88 446 GLY A O 1
ATOM 3357 N N . ALA A 1 447 ? -10.969 -5.691 -2.98 1 98.5 447 ALA A N 1
ATOM 3358 C CA . ALA A 1 447 ? -11.852 -5.883 -1.831 1 98.5 447 ALA A CA 1
ATOM 3359 C C . ALA A 1 447 ? -12.273 -7.344 -1.701 1 98.5 447 ALA A C 1
ATOM 3361 O O . ALA A 1 447 ? -13.109 -7.68 -0.857 1 98.5 447 ALA A O 1
ATOM 3362 N N . ALA A 1 448 ? -11.688 -8.242 -2.498 1 98.25 448 ALA A N 1
ATOM 3363 C CA . ALA A 1 448 ? -12.094 -9.641 -2.492 1 98.25 448 ALA A CA 1
ATOM 3364 C C . ALA A 1 448 ? -11.812 -10.289 -1.14 1 98.25 448 ALA A C 1
ATOM 3366 O O . ALA A 1 448 ? -12.664 -11.008 -0.6 1 98.25 448 ALA A O 1
ATOM 3367 N N . GLY A 1 449 ? -10.641 -9.992 -0.585 1 97.81 449 GLY A N 1
ATOM 3368 C CA . GLY A 1 449 ? -10.242 -10.594 0.678 1 97.81 449 GLY A CA 1
ATOM 3369 C C . GLY A 1 449 ? -11.141 -10.203 1.834 1 97.81 449 GLY A C 1
ATOM 3370 O O . GLY A 1 449 ? -11.555 -11.055 2.621 1 97.81 449 GLY A O 1
ATOM 3371 N N . ILE A 1 450 ? -11.453 -8.945 1.936 1 98.5 450 ILE A N 1
ATOM 3372 C CA . ILE A 1 450 ? -12.258 -8.453 3.053 1 98.5 450 ILE A CA 1
ATOM 3373 C C . ILE A 1 450 ? -13.68 -8.977 2.938 1 98.5 450 ILE A C 1
ATOM 3375 O O . ILE A 1 450 ? -14.336 -9.242 3.949 1 98.5 450 ILE A O 1
ATOM 3379 N N . ALA A 1 451 ? -14.219 -9.055 1.707 1 98.44 451 ALA A N 1
ATOM 3380 C CA . ALA A 1 451 ? -15.555 -9.625 1.502 1 98.44 451 ALA A CA 1
ATOM 3381 C C . ALA A 1 451 ? -15.617 -11.062 1.995 1 98.44 451 ALA A C 1
ATOM 3383 O O . ALA A 1 451 ? -16.578 -11.461 2.658 1 98.44 451 ALA A O 1
ATOM 3384 N N . GLY A 1 452 ? -14.594 -11.859 1.627 1 97.94 452 GLY A N 1
ATOM 3385 C CA . GLY A 1 452 ? -14.523 -13.234 2.104 1 97.94 452 GLY A CA 1
ATOM 3386 C C . GLY A 1 452 ? -14.414 -13.336 3.613 1 97.94 452 GLY A C 1
ATOM 3387 O O . GLY A 1 452 ? -15.039 -14.203 4.23 1 97.94 452 GLY A O 1
ATOM 3388 N N . LEU A 1 453 ? -13.609 -12.492 4.211 1 98.12 453 LEU A N 1
ATOM 3389 C CA . LEU A 1 453 ? -13.414 -12.5 5.656 1 98.12 453 LEU A CA 1
ATOM 3390 C C . LEU A 1 453 ? -14.711 -12.164 6.383 1 98.12 453 LEU A C 1
ATOM 3392 O O . LEU A 1 453 ? -15.047 -12.789 7.391 1 98.12 453 LEU A O 1
ATOM 3396 N N . ILE A 1 454 ? -15.438 -11.133 5.887 1 98.31 454 ILE A N 1
ATOM 3397 C CA . ILE A 1 454 ? -16.719 -10.75 6.488 1 98.31 454 ILE A CA 1
ATOM 3398 C C . ILE A 1 454 ? -17.703 -11.906 6.402 1 98.31 454 ILE A C 1
ATOM 3400 O O . ILE A 1 454 ? -18.375 -12.234 7.387 1 98.31 454 ILE A O 1
ATOM 3404 N N . LYS A 1 455 ? -17.734 -12.531 5.25 1 97.56 455 LYS A N 1
ATOM 3405 C CA . LYS A 1 455 ? -18.609 -13.688 5.109 1 97.56 455 LYS A CA 1
ATOM 3406 C C . LYS A 1 455 ? -18.266 -14.773 6.125 1 97.56 455 LYS A C 1
ATOM 3408 O O . LYS A 1 455 ? -19.141 -15.312 6.793 1 97.56 455 LYS A O 1
ATOM 3413 N N . ALA A 1 456 ? -16.953 -15.055 6.227 1 95.44 456 ALA A N 1
ATOM 3414 C CA . ALA A 1 456 ? -16.5 -16.125 7.098 1 95.44 456 ALA A CA 1
ATOM 3415 C C . ALA A 1 456 ? -16.812 -15.82 8.562 1 95.44 456 ALA A C 1
ATOM 3417 O O . ALA A 1 456 ? -17 -16.734 9.367 1 95.44 456 ALA A O 1
ATOM 3418 N N . GLY A 1 457 ? -16.75 -14.492 8.938 1 86.44 457 GLY A N 1
ATOM 3419 C CA . GLY A 1 457 ? -16.984 -14.07 10.312 1 86.44 457 GLY A CA 1
ATOM 3420 C C . GLY A 1 457 ? -18.453 -13.93 10.648 1 86.44 457 GLY A C 1
ATOM 3421 O O . GLY A 1 457 ? -18.828 -13.812 11.82 1 86.44 457 GLY A O 1
ATOM 3422 N N . VAL A 1 458 ? -19.297 -13.688 9.688 1 70.44 458 VAL A N 1
ATOM 3423 C CA . VAL A 1 458 ? -20.719 -13.484 9.898 1 70.44 458 VAL A CA 1
ATOM 3424 C C . VAL A 1 458 ? -21.391 -14.812 10.266 1 70.44 458 VAL A C 1
ATOM 3426 O O . VAL A 1 458 ? -21.266 -15.797 9.539 1 70.44 458 VAL A O 1
ATOM 3429 N N . ASP A 1 459 ? -21.203 -15.125 11.578 1 58.19 459 ASP A N 1
ATOM 3430 C CA . ASP A 1 459 ? -21.891 -16.297 12.109 1 58.19 459 ASP A CA 1
ATOM 3431 C C . ASP A 1 459 ? -23.406 -16.109 12.055 1 58.19 459 ASP A C 1
ATOM 3433 O O . ASP A 1 459 ? -23.906 -14.977 12.172 1 58.19 459 ASP A O 1
ATOM 3437 N N . GLY A 1 460 ? -24.234 -16.766 11.172 1 42.69 460 GLY A N 1
ATOM 3438 C CA . GLY A 1 460 ? -25.625 -16.797 11.57 1 42.69 460 GLY A CA 1
ATOM 3439 C C . GLY A 1 460 ? -25.812 -16.922 13.07 1 42.69 460 GLY A C 1
ATOM 3440 O O . GLY A 1 460 ? -24.891 -17.328 13.789 1 42.69 460 GLY A O 1
ATOM 3441 N N . MET B 1 1 ? 14.508 -55.062 -22.375 1 26.06 1 MET B N 1
ATOM 3442 C CA . MET B 1 1 ? 13.742 -53.938 -21.844 1 26.06 1 MET B CA 1
ATOM 3443 C C . MET B 1 1 ? 14.625 -52.719 -21.641 1 26.06 1 MET B C 1
ATOM 3445 O O . MET B 1 1 ? 15.508 -52.719 -20.766 1 26.06 1 MET B O 1
ATOM 3449 N N . THR B 1 2 ? 15.242 -52.125 -22.578 1 33.72 2 THR B N 1
ATOM 3450 C CA . THR B 1 2 ? 16.422 -51.25 -22.688 1 33.72 2 THR B CA 1
ATOM 3451 C C . THR B 1 2 ? 16.328 -50.094 -21.688 1 33.72 2 THR B C 1
ATOM 3453 O O . THR B 1 2 ? 15.367 -49.344 -21.688 1 33.72 2 THR B O 1
ATOM 3456 N N . ASP B 1 3 ? 16.734 -50.156 -20.422 1 38.84 3 ASP B N 1
ATOM 3457 C CA . ASP B 1 3 ? 16.812 -49.562 -19.078 1 38.84 3 ASP B CA 1
ATOM 3458 C C . ASP B 1 3 ? 17.203 -48.094 -19.125 1 38.84 3 ASP B C 1
ATOM 3460 O O . ASP B 1 3 ? 17.891 -47.594 -18.234 1 38.84 3 ASP B O 1
ATOM 3464 N N . GLY B 1 4 ? 17.406 -47.375 -20.234 1 46.25 4 GLY B N 1
ATOM 3465 C CA . GLY B 1 4 ? 18.172 -46.188 -20.484 1 46.25 4 GLY B CA 1
ATOM 3466 C C . GLY B 1 4 ? 17.766 -45 -19.609 1 46.25 4 GLY B C 1
ATOM 3467 O O . GLY B 1 4 ? 16.609 -44.594 -19.641 1 46.25 4 GLY B O 1
ATOM 3468 N N . SER B 1 5 ? 18.453 -44.75 -18.422 1 63.84 5 SER B N 1
ATOM 3469 C CA . SER B 1 5 ? 18.344 -43.75 -17.375 1 63.84 5 SER B CA 1
ATOM 3470 C C . SER B 1 5 ? 18.062 -42.375 -17.953 1 63.84 5 SER B C 1
ATOM 3472 O O . SER B 1 5 ? 18.734 -41.906 -18.891 1 63.84 5 SER B O 1
ATOM 3474 N N . VAL B 1 6 ? 16.844 -41.938 -17.922 1 80.56 6 VAL B N 1
ATOM 3475 C CA . VAL B 1 6 ? 16.453 -40.594 -18.344 1 80.56 6 VAL B CA 1
ATOM 3476 C C . VAL B 1 6 ? 17.391 -39.562 -17.703 1 80.56 6 VAL B C 1
ATOM 3478 O O . VAL B 1 6 ? 17.516 -39.5 -16.484 1 80.56 6 VAL B O 1
ATOM 3481 N N . THR B 1 7 ? 18.328 -39.094 -18.531 1 84.81 7 THR B N 1
ATOM 3482 C CA . THR B 1 7 ? 19.266 -38.094 -18.078 1 84.81 7 THR B CA 1
ATOM 3483 C C . THR B 1 7 ? 18.703 -36.688 -18.281 1 84.81 7 THR B C 1
ATOM 3485 O O . THR B 1 7 ? 17.719 -36.5 -18.984 1 84.81 7 THR B O 1
ATOM 3488 N N . ALA B 1 8 ? 19.328 -35.812 -17.594 1 89.56 8 ALA B N 1
ATOM 3489 C CA . ALA B 1 8 ? 18.953 -34.406 -17.75 1 89.56 8 ALA B CA 1
ATOM 3490 C C . ALA B 1 8 ? 19.094 -33.938 -19.188 1 89.56 8 ALA B C 1
ATOM 3492 O O . ALA B 1 8 ? 18.25 -33.219 -19.703 1 89.56 8 ALA B O 1
ATOM 3493 N N . ASP B 1 9 ? 20.141 -34.406 -19.859 1 90.81 9 ASP B N 1
ATOM 3494 C CA . ASP B 1 9 ? 20.406 -34 -21.234 1 90.81 9 ASP B CA 1
ATOM 3495 C C . ASP B 1 9 ? 19.297 -34.469 -22.172 1 90.81 9 ASP B C 1
ATOM 3497 O O . ASP B 1 9 ? 18.891 -33.75 -23.078 1 90.81 9 ASP B O 1
ATOM 3501 N N . LYS B 1 10 ? 18.859 -35.656 -21.984 1 91.38 10 LYS B N 1
ATOM 3502 C CA . LYS B 1 10 ? 17.797 -36.219 -22.797 1 91.38 10 LYS B CA 1
ATOM 3503 C C . LYS B 1 10 ? 16.5 -35.438 -22.609 1 91.38 10 LYS B C 1
ATOM 3505 O O . LYS B 1 10 ? 15.766 -35.156 -23.562 1 91.38 10 LYS B O 1
ATOM 3510 N N . LEU B 1 11 ? 16.25 -35.125 -21.391 1 92.12 11 LEU B N 1
ATOM 3511 C CA . LEU B 1 11 ? 15.039 -34.375 -21.078 1 92.12 11 LEU B CA 1
ATOM 3512 C C . LEU B 1 11 ? 15.125 -32.969 -21.672 1 92.12 11 LEU B C 1
ATOM 3514 O O . LEU B 1 11 ? 14.141 -32.469 -22.219 1 92.12 11 LEU B O 1
ATOM 3518 N N . GLN B 1 12 ? 16.281 -32.344 -21.516 1 92.88 12 GLN B N 1
ATOM 3519 C CA . GLN B 1 12 ? 16.484 -31.016 -22.078 1 92.88 12 GLN B CA 1
ATOM 3520 C C . GLN B 1 12 ? 16.297 -31.016 -23.594 1 92.88 12 GLN B C 1
ATOM 3522 O O . GLN B 1 12 ? 15.695 -30.094 -24.156 1 92.88 12 GLN B O 1
ATOM 3527 N N . LYS B 1 13 ? 16.828 -31.984 -24.219 1 91.75 13 LYS B N 1
ATOM 3528 C CA . LYS B 1 13 ? 16.672 -32.125 -25.672 1 91.75 13 LYS B CA 1
ATOM 3529 C C . LYS B 1 13 ? 15.203 -32.281 -26.047 1 91.75 13 LYS B C 1
ATOM 3531 O O . LYS B 1 13 ? 14.727 -31.656 -27 1 91.75 13 LYS B O 1
ATOM 3536 N N . TRP B 1 14 ? 14.539 -33.094 -25.312 1 92.44 14 TRP B N 1
ATOM 3537 C CA . TRP B 1 14 ? 13.117 -33.312 -25.562 1 92.44 14 TRP B CA 1
ATOM 3538 C C . TRP B 1 14 ? 12.344 -32 -25.422 1 92.44 14 TRP B C 1
ATOM 3540 O O . TRP B 1 14 ? 11.5 -31.672 -26.25 1 92.44 14 TRP B O 1
ATOM 3550 N N . PHE B 1 15 ? 12.602 -31.297 -24.312 1 92.31 15 PHE B N 1
ATOM 3551 C CA . PHE B 1 15 ? 11.914 -30.047 -24.062 1 92.31 15 PHE B CA 1
ATOM 3552 C C . PHE B 1 15 ? 12.188 -29.031 -25.188 1 92.31 15 PHE B C 1
ATOM 3554 O O . PHE B 1 15 ? 11.289 -28.312 -25.609 1 92.31 15 PHE B O 1
ATOM 3561 N N . ARG B 1 16 ? 13.43 -28.953 -25.594 1 91.69 16 ARG B N 1
ATOM 3562 C CA . ARG B 1 16 ? 13.773 -28.047 -26.688 1 91.69 16 ARG B CA 1
ATOM 3563 C C . ARG B 1 16 ? 12.984 -28.375 -27.953 1 91.69 16 ARG B C 1
ATOM 3565 O O . ARG B 1 16 ? 12.477 -27.469 -28.625 1 91.69 16 ARG B O 1
ATOM 3572 N N . GLU B 1 17 ? 12.883 -29.609 -28.281 1 90.06 17 GLU B N 1
ATOM 3573 C CA . GLU B 1 17 ? 12.133 -30.047 -29.453 1 90.06 17 GLU B CA 1
ATOM 3574 C C . GLU B 1 17 ? 10.641 -29.781 -29.281 1 90.06 17 GLU B C 1
ATOM 3576 O O . GLU B 1 17 ? 9.969 -29.312 -30.203 1 90.06 17 GLU B O 1
ATOM 3581 N N . TYR B 1 18 ? 10.195 -30.172 -28.125 1 90.62 18 TYR B N 1
ATOM 3582 C CA . TYR B 1 18 ? 8.781 -30 -27.797 1 90.62 18 TYR B CA 1
ATOM 3583 C C . TYR B 1 18 ? 8.383 -28.531 -27.906 1 90.62 18 TYR B C 1
ATOM 3585 O O . TYR B 1 18 ? 7.387 -28.203 -28.562 1 90.62 18 TYR B O 1
ATOM 3593 N N . LEU B 1 19 ? 9.148 -27.656 -27.25 1 89.31 19 LEU B N 1
ATOM 3594 C CA . LEU B 1 19 ? 8.844 -26.219 -27.203 1 89.31 19 LEU B CA 1
ATOM 3595 C C . LEU B 1 19 ? 9.047 -25.594 -28.578 1 89.31 19 LEU B C 1
ATOM 3597 O O . LEU B 1 19 ? 8.242 -24.75 -29 1 89.31 19 LEU B O 1
ATOM 3601 N N . SER B 1 20 ? 10.07 -25.969 -29.25 1 88.31 20 SER B N 1
ATOM 3602 C CA . SER B 1 20 ? 10.32 -25.453 -30.578 1 88.31 20 SER B CA 1
ATOM 3603 C C . SER B 1 20 ? 9.148 -25.734 -31.516 1 88.31 20 SER B C 1
ATOM 3605 O O . SER B 1 20 ? 8.789 -24.891 -32.344 1 88.31 20 SER B O 1
ATOM 3607 N N . THR B 1 21 ? 8.578 -26.859 -31.422 1 85.81 21 THR B N 1
ATOM 3608 C CA . THR B 1 21 ? 7.469 -27.266 -32.281 1 85.81 21 THR B CA 1
ATOM 3609 C C . THR B 1 21 ? 6.207 -26.469 -31.953 1 85.81 21 THR B C 1
ATOM 3611 O O . THR B 1 21 ? 5.465 -26.078 -32.844 1 85.81 21 THR B O 1
ATOM 3614 N N . HIS B 1 22 ? 6.027 -26.219 -30.672 1 84.88 22 HIS B N 1
ATOM 3615 C CA . HIS B 1 22 ? 4.793 -25.578 -30.234 1 84.88 22 HIS B CA 1
ATOM 3616 C C . HIS B 1 22 ? 4.871 -24.062 -30.391 1 84.88 22 HIS B C 1
ATOM 3618 O O . HIS B 1 22 ? 3.854 -23.406 -30.609 1 84.88 22 HIS B O 1
ATOM 3624 N N . ILE B 1 23 ? 6.082 -23.484 -30.203 1 80.88 23 ILE B N 1
ATOM 3625 C CA . ILE B 1 23 ? 6.223 -22.047 -30.281 1 80.88 23 ILE B CA 1
ATOM 3626 C C . ILE B 1 23 ? 6.789 -21.641 -31.641 1 80.88 23 ILE B C 1
ATOM 3628 O O . ILE B 1 23 ? 6.926 -20.453 -31.938 1 80.88 23 ILE B O 1
ATOM 3632 N N . GLU B 1 24 ? 7.031 -22.516 -32.531 1 79.19 24 GLU B N 1
ATOM 3633 C CA . GLU B 1 24 ? 7.512 -22.312 -33.906 1 79.19 24 GLU B CA 1
ATOM 3634 C C . GLU B 1 24 ? 8.82 -21.516 -33.906 1 79.19 24 GLU B C 1
ATOM 3636 O O . GLU B 1 24 ? 8.93 -20.516 -34.625 1 79.19 24 GLU B O 1
ATOM 3641 N N . CYS B 1 25 ? 9.727 -21.859 -33.156 1 79 25 CYS B N 1
ATOM 3642 C CA . CYS B 1 25 ? 11.062 -21.281 -33.125 1 79 25 CYS B CA 1
ATOM 3643 C C . CYS B 1 25 ? 12.133 -22.359 -33.219 1 79 25 CYS B C 1
ATOM 3645 O O . CYS B 1 25 ? 11.82 -23.547 -33.219 1 79 25 CYS B O 1
ATOM 3647 N N . HIS B 1 26 ? 13.344 -21.891 -33.594 1 80 26 HIS B N 1
ATOM 3648 C CA . HIS B 1 26 ? 14.445 -22.859 -33.625 1 80 26 HIS B CA 1
ATOM 3649 C C . HIS B 1 26 ? 14.773 -23.391 -32.25 1 80 26 HIS B C 1
ATOM 3651 O O . HIS B 1 26 ? 14.766 -22.641 -31.266 1 80 26 HIS B O 1
ATOM 3657 N N . PRO B 1 27 ? 15.016 -24.609 -32.125 1 79.5 27 PRO B N 1
ATOM 3658 C CA . PRO B 1 27 ? 15.289 -25.234 -30.828 1 79.5 27 PRO B CA 1
ATOM 3659 C C . PRO B 1 27 ? 16.422 -24.547 -30.062 1 79.5 27 PRO B C 1
ATOM 3661 O O . PRO B 1 27 ? 16.391 -24.484 -28.828 1 79.5 27 PRO B O 1
ATOM 3664 N N . ASN B 1 28 ? 17.328 -23.969 -30.719 1 77.94 28 ASN B N 1
ATOM 3665 C CA . ASN B 1 28 ? 18.469 -23.328 -30.078 1 77.94 28 ASN B CA 1
ATOM 3666 C C . ASN B 1 28 ? 18.078 -21.984 -29.469 1 77.94 28 ASN B C 1
ATOM 3668 O O . ASN B 1 28 ? 18.828 -21.422 -28.672 1 77.94 28 ASN B O 1
ATOM 3672 N N . GLU B 1 29 ? 16.953 -21.562 -29.75 1 78.81 29 GLU B N 1
ATOM 3673 C CA . GLU B 1 29 ? 16.516 -20.25 -29.281 1 78.81 29 GLU B CA 1
ATOM 3674 C C . GLU B 1 29 ? 15.641 -20.391 -28.031 1 78.81 29 GLU B C 1
ATOM 3676 O O . GLU B 1 29 ? 15.273 -19.375 -27.422 1 78.81 29 GLU B O 1
ATOM 3681 N N . VAL B 1 30 ? 15.445 -21.625 -27.703 1 83.44 30 VAL B N 1
ATOM 3682 C CA . VAL B 1 30 ? 14.562 -21.859 -26.578 1 83.44 30 VAL B CA 1
ATOM 3683 C C . VAL B 1 30 ? 15.367 -21.859 -25.281 1 83.44 30 VAL B C 1
ATOM 3685 O O . VAL B 1 30 ? 16.281 -22.656 -25.109 1 83.44 30 VAL B O 1
ATOM 3688 N N . SER B 1 31 ? 15.07 -20.891 -24.453 1 84.5 31 SER B N 1
ATOM 3689 C CA . SER B 1 31 ? 15.648 -20.922 -23.109 1 84.5 31 SER B CA 1
ATOM 3690 C C . SER B 1 31 ? 14.875 -21.859 -22.188 1 84.5 31 SER B C 1
ATOM 3692 O O . SER B 1 31 ? 13.648 -21.781 -22.094 1 84.5 31 SER B O 1
ATOM 3694 N N . LEU B 1 32 ? 15.617 -22.766 -21.531 1 89.44 32 LEU B N 1
ATOM 3695 C CA . LEU B 1 32 ? 14.984 -23.75 -20.656 1 89.44 32 LEU B CA 1
ATOM 3696 C C . LEU B 1 32 ? 14.867 -23.219 -19.234 1 89.44 32 LEU B C 1
ATOM 3698 O O . LEU B 1 32 ? 14.32 -23.891 -18.359 1 89.44 32 LEU B O 1
ATOM 3702 N N . ASP B 1 33 ? 15.258 -21.922 -19.047 1 84 33 ASP B N 1
ATOM 3703 C CA . ASP B 1 33 ? 15.219 -21.359 -17.703 1 84 33 ASP B CA 1
ATOM 3704 C C . ASP B 1 33 ? 14.078 -20.359 -17.562 1 84 33 ASP B C 1
ATOM 3706 O O . ASP B 1 33 ? 13.805 -19.859 -16.469 1 84 33 ASP B O 1
ATOM 3710 N N . VAL B 1 34 ? 13.383 -20.156 -18.688 1 81.56 34 VAL B N 1
ATOM 3711 C CA . VAL B 1 34 ? 12.25 -19.234 -18.703 1 81.56 34 VAL B CA 1
ATOM 3712 C C . VAL B 1 34 ? 10.953 -20.016 -18.469 1 81.56 34 VAL B C 1
ATOM 3714 O O . VAL B 1 34 ? 10.805 -21.141 -18.938 1 81.56 34 VAL B O 1
ATOM 3717 N N . PRO B 1 35 ? 10.07 -19.406 -17.688 1 82.44 35 PRO B N 1
ATOM 3718 C CA . PRO B 1 35 ? 8.789 -20.094 -17.531 1 82.44 35 PRO B CA 1
ATOM 3719 C C . PRO B 1 35 ? 8.156 -20.484 -18.859 1 82.44 35 PRO B C 1
ATOM 3721 O O . PRO B 1 35 ? 8.18 -19.703 -19.812 1 82.44 35 PRO B O 1
ATOM 3724 N N . ILE B 1 36 ? 7.633 -21.672 -18.875 1 83.06 36 ILE B N 1
ATOM 3725 C CA . ILE B 1 36 ? 7.164 -22.297 -20.109 1 83.06 36 ILE B CA 1
ATOM 3726 C C . ILE B 1 36 ? 6.07 -21.438 -20.75 1 83.06 36 ILE B C 1
ATOM 3728 O O . ILE B 1 36 ? 6.039 -21.266 -21.969 1 83.06 36 ILE B O 1
ATOM 3732 N N . ARG B 1 37 ? 5.297 -20.844 -19.922 1 78.56 37 ARG B N 1
ATOM 3733 C CA . ARG B 1 37 ? 4.211 -20.016 -20.438 1 78.56 37 ARG B CA 1
ATOM 3734 C C . ARG B 1 37 ? 4.75 -18.734 -21.062 1 78.56 37 ARG B C 1
ATOM 3736 O O . ARG B 1 37 ? 4.164 -18.203 -22.016 1 78.56 37 ARG B O 1
ATOM 3743 N N . ASP B 1 38 ? 5.805 -18.25 -20.547 1 77.5 38 ASP B N 1
ATOM 3744 C CA . ASP B 1 38 ? 6.395 -17.016 -21.047 1 77.5 38 ASP B CA 1
ATOM 3745 C C . ASP B 1 38 ? 7.012 -17.219 -22.422 1 77.5 38 ASP B C 1
ATOM 3747 O O . ASP B 1 38 ? 7.297 -16.25 -23.141 1 77.5 38 ASP B O 1
ATOM 3751 N N . LEU B 1 39 ? 7.145 -18.484 -22.781 1 77.69 39 LEU B N 1
ATOM 3752 C CA . LEU B 1 39 ? 7.676 -18.812 -24.094 1 77.69 39 LEU B CA 1
ATOM 3753 C C . LEU B 1 39 ? 6.578 -18.781 -25.156 1 77.69 39 LEU B C 1
ATOM 3755 O O . LEU B 1 39 ? 6.859 -18.891 -26.344 1 77.69 39 LEU B O 1
ATOM 3759 N N . GLY B 1 40 ? 5.324 -18.625 -24.703 1 74.81 40 GLY B N 1
ATOM 3760 C CA . GLY B 1 40 ? 4.238 -18.469 -25.656 1 74.81 40 GLY B CA 1
ATOM 3761 C C . GLY B 1 40 ? 3.316 -19.656 -25.719 1 74.81 40 GLY B C 1
ATOM 3762 O O . GLY B 1 40 ? 2.389 -19.703 -26.516 1 74.81 40 GLY B O 1
ATOM 3763 N N . LEU B 1 41 ? 3.588 -20.594 -24.844 1 78.5 41 LEU B N 1
ATOM 3764 C CA . LEU B 1 41 ? 2.717 -21.766 -24.828 1 78.5 41 LEU B CA 1
ATOM 3765 C C . LEU B 1 41 ? 1.375 -21.438 -24.188 1 78.5 41 LEU B C 1
ATOM 3767 O O . LEU B 1 41 ? 1.319 -20.703 -23.203 1 78.5 41 LEU B O 1
ATOM 3771 N N . LYS B 1 42 ? 0.403 -22 -24.781 1 74.62 42 LYS B N 1
ATOM 3772 C CA . LYS B 1 42 ? -0.933 -21.859 -24.203 1 74.62 42 LYS B CA 1
ATOM 3773 C C . LYS B 1 42 ? -1.101 -22.734 -22.969 1 74.62 42 LYS B C 1
ATOM 3775 O O . LYS B 1 42 ? -0.375 -23.719 -22.812 1 74.62 42 LYS B O 1
ATOM 3780 N N . SER B 1 43 ? -2.051 -22.344 -22.156 1 73 43 SER B N 1
ATOM 3781 C CA . SER B 1 43 ? -2.281 -23.062 -20.906 1 73 43 SER B CA 1
ATOM 3782 C C . SER B 1 43 ? -2.564 -24.531 -21.156 1 73 43 SER B C 1
ATOM 3784 O O . SER B 1 43 ? -2.088 -25.406 -20.422 1 73 43 SER B O 1
ATOM 3786 N N . ILE B 1 44 ? -3.246 -24.797 -22.219 1 72.88 44 ILE B N 1
ATOM 3787 C CA . ILE B 1 44 ? -3.641 -26.172 -22.531 1 72.88 44 ILE B CA 1
ATOM 3788 C C . ILE B 1 44 ? -2.408 -26.984 -22.891 1 72.88 44 ILE B C 1
ATOM 3790 O O . ILE B 1 44 ? -2.328 -28.172 -22.578 1 72.88 44 ILE B O 1
ATOM 3794 N N . ASP B 1 45 ? -1.497 -26.281 -23.578 1 80.94 45 ASP B N 1
ATOM 3795 C CA . ASP B 1 45 ? -0.272 -26.969 -23.969 1 80.94 45 ASP B CA 1
ATOM 3796 C C . ASP B 1 45 ? 0.617 -27.25 -22.766 1 80.94 45 ASP B C 1
ATOM 3798 O O . ASP B 1 45 ? 1.272 -28.281 -22.688 1 80.94 45 ASP B O 1
ATOM 3802 N N . VAL B 1 46 ? 0.593 -26.297 -21.844 1 83.38 46 VAL B N 1
ATOM 3803 C CA . VAL B 1 46 ? 1.38 -26.469 -20.625 1 83.38 46 VAL B CA 1
ATOM 3804 C C . VAL B 1 46 ? 0.826 -27.625 -19.797 1 83.38 46 VAL B C 1
ATOM 3806 O O . VAL B 1 46 ? 1.589 -28.438 -19.25 1 83.38 46 VAL B O 1
ATOM 3809 N N . LEU B 1 47 ? -0.465 -27.812 -19.812 1 78.5 47 LEU B N 1
ATOM 3810 C CA . LEU B 1 47 ? -1.129 -28.844 -19.031 1 78.5 47 LEU B CA 1
ATOM 3811 C C . LEU B 1 47 ? -0.856 -30.234 -19.625 1 78.5 47 LEU B C 1
ATOM 3813 O O . LEU B 1 47 ? -0.947 -31.234 -18.922 1 78.5 47 LEU B O 1
ATOM 3817 N N . ALA B 1 48 ? -0.476 -30.297 -20.891 1 85.12 48 ALA B N 1
ATOM 3818 C CA . ALA B 1 48 ? -0.265 -31.562 -21.578 1 85.12 48 ALA B CA 1
ATOM 3819 C C . ALA B 1 48 ? 1.141 -32.094 -21.312 1 85.12 48 ALA B C 1
ATOM 3821 O O . ALA B 1 48 ? 1.403 -33.281 -21.516 1 85.12 48 ALA B O 1
ATOM 3822 N N . ILE B 1 49 ? 1.971 -31.297 -20.812 1 88.81 49 ILE B N 1
ATOM 3823 C CA . ILE B 1 49 ? 3.393 -31.609 -20.719 1 88.81 49 ILE B CA 1
ATOM 3824 C C . ILE B 1 49 ? 3.598 -32.812 -19.828 1 88.81 49 ILE B C 1
ATOM 3826 O O . ILE B 1 49 ? 4.305 -33.75 -20.188 1 88.81 49 ILE B O 1
ATOM 3830 N N . PRO B 1 50 ? 2.988 -32.844 -18.641 1 86.75 50 PRO B N 1
ATOM 3831 C CA . PRO B 1 50 ? 3.188 -34 -17.781 1 86.75 50 PRO B CA 1
ATOM 3832 C C . PRO B 1 50 ? 2.787 -35.312 -18.453 1 86.75 50 PRO B C 1
ATOM 3834 O O . PRO B 1 50 ? 3.506 -36.312 -18.344 1 86.75 50 PRO B O 1
ATOM 3837 N N . GLY B 1 51 ? 1.677 -35.281 -19.109 1 86.31 51 GLY B N 1
ATOM 3838 C CA . GLY B 1 51 ? 1.235 -36.438 -19.844 1 86.31 51 GLY B CA 1
ATOM 3839 C C . GLY B 1 51 ? 2.197 -36.875 -20.938 1 86.31 51 GLY B C 1
ATOM 3840 O O . GLY B 1 51 ? 2.525 -38.031 -21.062 1 86.31 51 GLY B O 1
ATOM 3841 N N . ASP B 1 52 ? 2.688 -35.906 -21.703 1 90.38 52 ASP B N 1
ATOM 3842 C CA . ASP B 1 52 ? 3.611 -36.156 -22.797 1 90.38 52 ASP B CA 1
ATOM 3843 C C . ASP B 1 52 ? 4.93 -36.719 -22.266 1 90.38 52 ASP B C 1
ATOM 3845 O O . ASP B 1 52 ? 5.504 -37.656 -22.875 1 90.38 52 ASP B O 1
ATOM 3849 N N . LEU B 1 53 ? 5.383 -36.156 -21.234 1 88.88 53 LEU B N 1
ATOM 3850 C CA . LEU B 1 53 ? 6.613 -36.656 -20.625 1 88.88 53 LEU B CA 1
ATOM 3851 C C . LEU B 1 53 ? 6.438 -38.094 -20.094 1 88.88 53 LEU B C 1
ATOM 3853 O O . LEU B 1 53 ? 7.355 -38.906 -20.203 1 88.88 53 LEU B O 1
ATOM 3857 N N . GLY B 1 54 ? 5.297 -38.281 -19.5 1 87.19 54 GLY B N 1
ATOM 3858 C CA . GLY B 1 54 ? 4.977 -39.625 -19.031 1 87.19 54 GLY B CA 1
ATOM 3859 C C . GLY B 1 54 ? 4.957 -40.656 -20.156 1 87.19 54 GLY B C 1
ATOM 3860 O O . GLY B 1 54 ? 5.52 -41.75 -20.031 1 87.19 54 GLY B O 1
ATOM 3861 N N . ASP B 1 55 ? 4.352 -40.312 -21.203 1 88.25 55 ASP B N 1
ATOM 3862 C CA . ASP B 1 55 ? 4.246 -41.219 -22.359 1 88.25 55 ASP B CA 1
ATOM 3863 C C . ASP B 1 55 ? 5.621 -41.5 -22.953 1 88.25 55 ASP B C 1
ATOM 3865 O O . ASP B 1 55 ? 5.906 -42.656 -23.328 1 88.25 55 ASP B O 1
ATOM 3869 N N . ARG B 1 56 ? 6.43 -40.5 -22.984 1 89.06 56 ARG B N 1
ATOM 3870 C CA . ARG B 1 56 ? 7.715 -40.594 -23.672 1 89.06 56 ARG B CA 1
ATOM 3871 C C . ARG B 1 56 ? 8.75 -41.281 -22.766 1 89.06 56 ARG B C 1
ATOM 3873 O O . ARG B 1 56 ? 9.586 -42.031 -23.25 1 89.06 56 ARG B O 1
ATOM 3880 N N . PHE B 1 57 ? 8.719 -40.906 -21.484 1 88.81 57 PHE B N 1
ATOM 3881 C CA . PHE B 1 57 ? 9.836 -41.344 -20.625 1 88.81 57 PHE B CA 1
ATOM 3882 C C . PHE B 1 57 ? 9.344 -42.219 -19.484 1 88.81 57 PHE B C 1
ATOM 3884 O O . PHE B 1 57 ? 10.141 -42.719 -18.703 1 88.81 57 PHE B O 1
ATOM 3891 N N . GLY B 1 58 ? 8.055 -42.312 -19.312 1 81.06 58 GLY B N 1
ATOM 3892 C CA . GLY B 1 58 ? 7.504 -43.188 -18.297 1 81.06 58 GLY B CA 1
ATOM 3893 C C . GLY B 1 58 ? 7.395 -42.562 -16.922 1 81.06 58 GLY B C 1
ATOM 3894 O O . GLY B 1 58 ? 7.246 -43.219 -15.914 1 81.06 58 GLY B O 1
ATOM 3895 N N . PHE B 1 59 ? 7.516 -41.188 -16.859 1 74.81 59 PHE B N 1
ATOM 3896 C CA . PHE B 1 59 ? 7.375 -40.469 -15.586 1 74.81 59 PHE B CA 1
ATOM 3897 C C . PHE B 1 59 ? 5.91 -40.406 -15.164 1 74.81 59 PHE B C 1
ATOM 3899 O O . PHE B 1 59 ? 5.023 -40.25 -16.016 1 74.81 59 PHE B O 1
ATOM 3906 N N . CYS B 1 60 ? 5.645 -40.719 -13.914 1 77.69 60 CYS B N 1
ATOM 3907 C CA . CYS B 1 60 ? 4.379 -40.312 -13.32 1 77.69 60 CYS B CA 1
ATOM 3908 C C . CYS B 1 60 ? 4.473 -38.906 -12.727 1 77.69 60 CYS B C 1
ATOM 3910 O O . CYS B 1 60 ? 5.008 -38.719 -11.633 1 77.69 60 CYS B O 1
ATOM 3912 N N . ILE B 1 61 ? 4.086 -37.906 -13.508 1 79.38 61 ILE B N 1
ATOM 3913 C CA . ILE B 1 61 ? 4.234 -36.5 -13.133 1 79.38 61 ILE B CA 1
ATOM 3914 C C . ILE B 1 61 ? 2.873 -35.938 -12.766 1 79.38 61 ILE B C 1
ATOM 3916 O O . ILE B 1 61 ? 1.917 -36.031 -13.539 1 79.38 61 ILE B O 1
ATOM 3920 N N . PRO B 1 62 ? 2.781 -35.375 -11.562 1 77.25 62 PRO B N 1
ATOM 3921 C CA . PRO B 1 62 ? 1.528 -34.719 -11.203 1 77.25 62 PRO B CA 1
ATOM 3922 C C . PRO B 1 62 ? 1.13 -33.625 -12.203 1 77.25 62 PRO B C 1
ATOM 3924 O O . PRO B 1 62 ? 1.994 -32.906 -12.727 1 77.25 62 PRO B O 1
ATOM 3927 N N . ASP B 1 63 ? -0.168 -33.469 -12.43 1 77.44 63 ASP B N 1
ATOM 3928 C CA . ASP B 1 63 ? -0.71 -32.531 -13.406 1 77.44 63 ASP B CA 1
ATOM 3929 C C . ASP B 1 63 ? -0.221 -31.109 -13.141 1 77.44 63 ASP B C 1
ATOM 3931 O O . ASP B 1 63 ? 0.024 -30.344 -14.07 1 77.44 63 ASP B O 1
ATOM 3935 N N . LEU B 1 64 ? 0.053 -30.828 -11.844 1 77.31 64 LEU B N 1
ATOM 3936 C CA . LEU B 1 64 ? 0.355 -29.453 -11.5 1 77.31 64 LEU B CA 1
ATOM 3937 C C . LEU B 1 64 ? 1.856 -29.25 -11.328 1 77.31 64 LEU B C 1
ATOM 3939 O O . LEU B 1 64 ? 2.301 -28.156 -10.953 1 77.31 64 LEU B O 1
ATOM 3943 N N . ALA B 1 65 ? 2.609 -30.188 -11.672 1 81.25 65 ALA B N 1
ATOM 3944 C CA . ALA B 1 65 ? 4.055 -30.125 -11.492 1 81.25 65 ALA B CA 1
ATOM 3945 C C . ALA B 1 65 ? 4.664 -28.984 -12.297 1 81.25 65 ALA B C 1
ATOM 3947 O O . ALA B 1 65 ? 5.641 -28.359 -11.867 1 81.25 65 ALA B O 1
ATOM 3948 N N . VAL B 1 66 ? 4.039 -28.719 -13.453 1 83.94 66 VAL B N 1
ATOM 3949 C CA . VAL B 1 66 ? 4.559 -27.672 -14.336 1 83.94 66 VAL B CA 1
ATOM 3950 C C . VAL B 1 66 ? 4.309 -26.297 -13.727 1 83.94 66 VAL B C 1
ATOM 3952 O O . VAL B 1 66 ? 5.023 -25.344 -14.023 1 83.94 66 VAL B O 1
ATOM 3955 N N . TRP B 1 67 ? 3.395 -26.219 -12.867 1 81.62 67 TRP B N 1
ATOM 3956 C CA . TRP B 1 67 ? 3.098 -24.938 -12.242 1 81.62 67 TRP B CA 1
ATOM 3957 C C . TRP B 1 67 ? 3.951 -24.719 -11 1 81.62 67 TRP B C 1
ATOM 3959 O O . TRP B 1 67 ? 4.227 -23.594 -10.609 1 81.62 67 TRP B O 1
ATOM 3969 N N . ASP B 1 68 ? 4.414 -25.828 -10.422 1 79.88 68 ASP B N 1
ATOM 3970 C CA . ASP B 1 68 ? 5.367 -25.781 -9.32 1 79.88 68 ASP B CA 1
ATOM 3971 C C . ASP B 1 68 ? 6.785 -25.516 -9.828 1 79.88 68 ASP B C 1
ATOM 3973 O O . ASP B 1 68 ? 7.625 -25 -9.086 1 79.88 68 ASP B O 1
ATOM 3977 N N . ASN B 1 69 ? 6.992 -25.969 -11.023 1 83 69 ASN B N 1
ATOM 3978 C CA . ASN B 1 69 ? 8.281 -25.859 -11.695 1 83 69 ASN B CA 1
ATOM 3979 C C . ASN B 1 69 ? 8.164 -25.125 -13.031 1 83 69 ASN B C 1
ATOM 3981 O O . ASN B 1 69 ? 8.125 -25.766 -14.086 1 83 69 ASN B O 1
ATOM 3985 N N . PRO B 1 70 ? 8.203 -23.844 -12.953 1 82.75 70 PRO B N 1
ATOM 3986 C CA . PRO B 1 70 ? 7.738 -23.047 -14.094 1 82.75 70 PRO B CA 1
ATOM 3987 C C . PRO B 1 70 ? 8.633 -23.203 -15.32 1 82.75 70 PRO B C 1
ATOM 3989 O O . PRO B 1 70 ? 8.18 -23.016 -16.453 1 82.75 70 PRO B O 1
ATOM 3992 N N . SER B 1 71 ? 9.906 -23.531 -15.18 1 85.19 71 SER B N 1
ATOM 3993 C CA . SER B 1 71 ? 10.781 -23.688 -16.328 1 85.19 71 SER B CA 1
ATOM 3994 C C . SER B 1 71 ? 11.062 -25.156 -16.625 1 85.19 71 SER B C 1
ATOM 3996 O O . SER B 1 71 ? 10.844 -26.016 -15.773 1 85.19 71 SER B O 1
ATOM 3998 N N . ALA B 1 72 ? 11.461 -25.406 -17.844 1 89.56 72 ALA B N 1
ATOM 3999 C CA . ALA B 1 72 ? 11.812 -26.781 -18.219 1 89.56 72 ALA B CA 1
ATOM 4000 C C . ALA B 1 72 ? 12.898 -27.344 -17.297 1 89.56 72 ALA B C 1
ATOM 4002 O O . ALA B 1 72 ? 12.789 -28.469 -16.812 1 89.56 72 ALA B O 1
ATOM 4003 N N . ASN B 1 73 ? 13.852 -26.484 -17.016 1 88.56 73 ASN B N 1
ATOM 4004 C CA . ASN B 1 73 ? 14.945 -26.953 -16.156 1 88.56 73 ASN B CA 1
ATOM 4005 C C . ASN B 1 73 ? 14.469 -27.172 -14.727 1 88.56 73 ASN B C 1
ATOM 4007 O O . ASN B 1 73 ? 14.922 -28.109 -14.062 1 88.56 73 ASN B O 1
ATOM 4011 N N . ASP B 1 74 ? 13.562 -26.375 -14.312 1 86 74 ASP B N 1
ATOM 4012 C CA . ASP B 1 74 ? 12.977 -26.609 -12.992 1 86 74 ASP B CA 1
ATOM 4013 C C . ASP B 1 74 ? 12.266 -27.953 -12.93 1 86 74 ASP B C 1
ATOM 4015 O O . ASP B 1 74 ? 12.398 -28.688 -11.945 1 86 74 ASP B O 1
ATOM 4019 N N . LEU B 1 75 ? 11.523 -28.234 -13.977 1 86.94 75 LEU B N 1
ATOM 4020 C CA . LEU B 1 75 ? 10.781 -29.484 -14.031 1 86.94 75 LEU B CA 1
ATOM 4021 C C . LEU B 1 75 ? 11.727 -30.672 -14.133 1 86.94 75 LEU B C 1
ATOM 4023 O O . LEU B 1 75 ? 11.539 -31.688 -13.445 1 86.94 75 LEU B O 1
ATOM 4027 N N . ILE B 1 76 ? 12.734 -30.562 -14.922 1 88 76 ILE B N 1
ATOM 4028 C CA . ILE B 1 76 ? 13.727 -31.625 -15.102 1 88 76 ILE B CA 1
ATOM 4029 C C . ILE B 1 76 ? 14.406 -31.906 -13.766 1 88 76 ILE B C 1
ATOM 4031 O O . ILE B 1 76 ? 14.539 -33.062 -13.375 1 88 76 ILE B O 1
ATOM 4035 N N . ASP B 1 77 ? 14.789 -30.859 -13.109 1 84.88 77 ASP B N 1
ATOM 4036 C CA . ASP B 1 77 ? 15.445 -31.016 -11.82 1 84.88 77 ASP B CA 1
ATOM 4037 C C . ASP B 1 77 ? 14.531 -31.703 -10.82 1 84.88 77 ASP B C 1
ATOM 4039 O O . ASP B 1 77 ? 14.977 -32.562 -10.031 1 84.88 77 ASP B O 1
ATOM 4043 N N . SER B 1 78 ? 13.32 -31.344 -10.828 1 81.75 78 SER B N 1
ATOM 4044 C CA . SER B 1 78 ? 12.352 -31.938 -9.914 1 81.75 78 SER B CA 1
ATOM 4045 C C . SER B 1 78 ? 12.172 -33.438 -10.203 1 81.75 78 SER B C 1
ATOM 4047 O O . SER B 1 78 ? 11.992 -34.219 -9.281 1 81.75 78 SER B O 1
ATOM 4049 N N . LEU B 1 79 ? 12.219 -33.719 -11.445 1 81.5 79 LEU B N 1
ATOM 4050 C CA . LEU B 1 79 ? 12 -35.094 -11.867 1 81.5 79 LEU B CA 1
ATOM 4051 C C . LEU B 1 79 ? 13.211 -35.969 -11.539 1 81.5 79 LEU B C 1
ATOM 4053 O O . LEU B 1 79 ? 13.062 -37.125 -11.117 1 81.5 79 LEU B O 1
ATOM 4057 N N . LEU B 1 80 ? 14.445 -35.406 -11.758 1 80.81 80 LEU B N 1
ATOM 4058 C CA . LEU B 1 80 ? 15.664 -36.219 -11.656 1 80.81 80 LEU B CA 1
ATOM 4059 C C . LEU B 1 80 ? 16.219 -36.188 -10.242 1 80.81 80 LEU B C 1
ATOM 4061 O O . LEU B 1 80 ? 16.797 -37.156 -9.773 1 80.81 80 LEU B O 1
ATOM 4065 N N . ASN B 1 81 ? 16.453 -35.031 -9.703 1 66.56 81 ASN B N 1
ATOM 4066 C CA . ASN B 1 81 ? 17.203 -34.875 -8.453 1 66.56 81 ASN B CA 1
ATOM 4067 C C . ASN B 1 81 ? 16.266 -34.875 -7.246 1 66.56 81 ASN B C 1
ATOM 4069 O O . ASN B 1 81 ? 16.734 -34.781 -6.102 1 66.56 81 ASN B O 1
ATOM 4073 N N . GLN B 1 82 ? 15.266 -35.25 -7.441 1 57.84 82 GLN B N 1
ATOM 4074 C CA . GLN B 1 82 ? 14.328 -35.188 -6.324 1 57.84 82 GLN B CA 1
ATOM 4075 C C . GLN B 1 82 ? 14.531 -33.906 -5.504 1 57.84 82 GLN B C 1
ATOM 4077 O O . GLN B 1 82 ? 14.156 -33.875 -4.332 1 57.84 82 GLN B O 1
ATOM 4082 N N . ARG B 1 83 ? 15.688 -33.156 -5.957 1 55.16 83 ARG B N 1
ATOM 4083 C CA . ARG B 1 83 ? 15.891 -31.906 -5.238 1 55.16 83 ARG B CA 1
ATOM 4084 C C . ARG B 1 83 ? 14.695 -30.984 -5.418 1 55.16 83 ARG B C 1
ATOM 4086 O O . ARG B 1 83 ? 14.508 -30.406 -6.5 1 55.16 83 ARG B O 1
ATOM 4093 N N . SER B 1 84 ? 13.719 -31.141 -4.543 1 58.78 84 SER B N 1
ATOM 4094 C CA . SER B 1 84 ? 12.375 -30.578 -4.645 1 58.78 84 SER B CA 1
ATOM 4095 C C . SER B 1 84 ? 12.352 -29.125 -4.18 1 58.78 84 SER B C 1
ATOM 4097 O O . SER B 1 84 ? 13.258 -28.672 -3.471 1 58.78 84 SER B O 1
ATOM 4099 N N . ALA B 1 85 ? 11.922 -28.266 -5.039 1 63.66 85 ALA B N 1
ATOM 4100 C CA . ALA B 1 85 ? 11.547 -26.969 -4.512 1 63.66 85 ALA B CA 1
ATOM 4101 C C . ALA B 1 85 ? 11.391 -27 -2.994 1 63.66 85 ALA B C 1
ATOM 4103 O O . ALA B 1 85 ? 11.75 -26.062 -2.297 1 63.66 85 ALA B O 1
ATOM 4104 N N . ASP B 1 86 ? 11.227 -28.125 -2.521 1 65.19 86 ASP B N 1
ATOM 4105 C CA . ASP B 1 86 ? 11.023 -28.297 -1.086 1 65.19 86 ASP B CA 1
ATOM 4106 C C . ASP B 1 86 ? 12.359 -28.266 -0.336 1 65.19 86 ASP B C 1
ATOM 4108 O O . ASP B 1 86 ? 12.453 -27.672 0.744 1 65.19 86 ASP B O 1
ATOM 4112 N N . SER B 1 87 ? 13.359 -28.844 -1.009 1 67.25 87 SER B N 1
ATOM 4113 C CA . SER B 1 87 ? 14.672 -28.844 -0.37 1 67.25 87 SER B CA 1
ATOM 4114 C C . SER B 1 87 ? 15.273 -27.453 -0.325 1 67.25 87 SER B C 1
ATOM 4116 O O . SER B 1 87 ? 15.906 -27.062 0.663 1 67.25 87 SER B O 1
ATOM 4118 N N . LEU B 1 88 ? 15.109 -26.812 -1.332 1 67.88 88 LEU B N 1
ATOM 4119 C CA . LEU B 1 88 ? 15.609 -25.438 -1.372 1 67.88 88 LEU B CA 1
ATOM 4120 C C . LEU B 1 88 ? 14.898 -24.578 -0.347 1 67.88 88 LEU B C 1
ATOM 4122 O O . LEU B 1 88 ? 15.531 -23.766 0.344 1 67.88 88 LEU B O 1
ATOM 4126 N N . ARG B 1 89 ? 13.68 -24.703 -0.286 1 71.31 89 ARG B N 1
ATOM 4127 C CA . ARG B 1 89 ? 12.922 -23.969 0.715 1 71.31 89 ARG B CA 1
ATOM 4128 C C . ARG B 1 89 ? 13.383 -24.312 2.125 1 71.31 89 ARG B C 1
ATOM 4130 O O . ARG B 1 89 ? 13.492 -23.438 2.982 1 71.31 89 ARG B O 1
ATOM 4137 N N . GLU B 1 90 ? 13.594 -25.547 2.303 1 68.75 90 GLU B N 1
ATOM 4138 C CA . GLU B 1 90 ? 14.078 -26 3.602 1 68.75 90 GLU B CA 1
ATOM 4139 C C . GLU B 1 90 ? 15.453 -25.422 3.906 1 68.75 90 GLU B C 1
ATOM 4141 O O . GLU B 1 90 ? 15.758 -25.094 5.059 1 68.75 90 GLU B O 1
ATOM 4146 N N . SER B 1 91 ? 16.25 -25.297 2.828 1 66.81 91 SER B N 1
ATOM 4147 C CA . SER B 1 91 ? 17.594 -24.75 3.018 1 66.81 91 SER B CA 1
ATOM 4148 C C . SER B 1 91 ? 17.547 -23.281 3.422 1 66.81 91 SER B C 1
ATOM 4150 O O . SER B 1 91 ? 18.453 -22.797 4.094 1 66.81 91 SER B O 1
ATOM 4152 N N . HIS B 1 92 ? 16.594 -22.641 2.869 1 65.38 92 HIS B N 1
ATOM 4153 C CA . HIS B 1 92 ? 16.438 -21.25 3.254 1 65.38 92 HIS B CA 1
ATOM 4154 C C . HIS B 1 92 ? 15.836 -21.125 4.652 1 65.38 92 HIS B C 1
ATOM 4156 O O . HIS B 1 92 ? 15.922 -20.062 5.277 1 65.38 92 HIS B O 1
ATOM 4162 N N . GLY B 1 93 ? 14.922 -22.078 4.91 1 59.5 93 GLY B N 1
ATOM 4163 C CA . GLY B 1 93 ? 14.164 -22.047 6.152 1 59.5 93 GLY B CA 1
ATOM 4164 C C . GLY B 1 93 ? 15.047 -22.047 7.387 1 59.5 93 GLY B C 1
ATOM 4165 O O . GLY B 1 93 ? 15.844 -22.953 7.594 1 59.5 93 GLY B O 1
ATOM 4166 N N . HIS B 1 94 ? 15.641 -20.875 7.684 1 49.5 94 HIS B N 1
ATOM 4167 C CA . HIS B 1 94 ? 16.266 -20.812 8.992 1 49.5 94 HIS B CA 1
ATOM 4168 C C . HIS B 1 94 ? 15.523 -21.672 10.008 1 49.5 94 HIS B C 1
ATOM 4170 O O . HIS B 1 94 ? 14.289 -21.672 10.031 1 49.5 94 HIS B O 1
ATOM 4176 N N . ALA B 1 95 ? 16.078 -22.766 10.469 1 38.75 95 ALA B N 1
ATOM 4177 C CA . ALA B 1 95 ? 15.562 -23.594 11.562 1 38.75 95 ALA B CA 1
ATOM 4178 C C . ALA B 1 95 ? 14.477 -22.859 12.344 1 38.75 95 ALA B C 1
ATOM 4180 O O . ALA B 1 95 ? 14.359 -21.625 12.258 1 38.75 95 ALA B O 1
ATOM 4181 N N . ASP B 1 96 ? 13.797 -23.594 13.258 1 44.12 96 ASP B N 1
ATOM 4182 C CA . ASP B 1 96 ? 12.867 -23.297 14.344 1 44.12 96 ASP B CA 1
ATOM 4183 C C . ASP B 1 96 ? 13.078 -21.891 14.891 1 44.12 96 ASP B C 1
ATOM 4185 O O . ASP B 1 96 ? 12.781 -21.625 16.062 1 44.12 96 ASP B O 1
ATOM 4189 N N . ARG B 1 97 ? 13.742 -21.172 14.219 1 42.72 97 ARG B N 1
ATOM 4190 C CA . ARG B 1 97 ? 14.07 -19.938 14.945 1 42.72 97 ARG B CA 1
ATOM 4191 C C . ARG B 1 97 ? 12.828 -19.078 15.141 1 42.72 97 ARG B C 1
ATOM 4193 O O . ARG B 1 97 ? 12.883 -18.047 15.805 1 42.72 97 ARG B O 1
ATOM 4200 N N . ASN B 1 98 ? 11.906 -19.141 14.078 1 44.16 98 ASN B N 1
ATOM 4201 C CA . ASN B 1 98 ? 10.625 -18.453 14.219 1 44.16 98 ASN B CA 1
ATOM 4202 C C . ASN B 1 98 ? 10.055 -18.594 15.625 1 44.16 98 ASN B C 1
ATOM 4204 O O . ASN B 1 98 ? 9.508 -17.641 16.188 1 44.16 98 ASN B O 1
ATOM 4208 N N . THR B 1 99 ? 9.844 -20.031 15.867 1 37.03 99 THR B N 1
ATOM 4209 C CA . THR B 1 99 ? 9.047 -20.406 17.031 1 37.03 99 THR B CA 1
ATOM 4210 C C . THR B 1 99 ? 9.758 -20.016 18.328 1 37.03 99 THR B C 1
ATOM 4212 O O . THR B 1 99 ? 9.188 -20.125 19.406 1 37.03 99 THR B O 1
ATOM 4215 N N . GLN B 1 100 ? 11.008 -20.016 18.234 1 36.28 100 GLN B N 1
ATOM 4216 C CA . GLN B 1 100 ? 11.531 -19.875 19.594 1 36.28 100 GLN B CA 1
ATOM 4217 C C . GLN B 1 100 ? 11.492 -18.406 20.047 1 36.28 100 GLN B C 1
ATOM 4219 O O . GLN B 1 100 ? 12.086 -18.062 21.078 1 36.28 100 GLN B O 1
ATOM 4224 N N . GLY B 1 101 ? 10.555 -17.719 19.609 1 40.59 101 GLY B N 1
ATOM 4225 C CA . GLY B 1 101 ? 10.266 -16.453 20.281 1 40.59 101 GLY B CA 1
ATOM 4226 C C . GLY B 1 101 ? 11.469 -15.539 20.359 1 40.59 101 GLY B C 1
ATOM 4227 O O . GLY B 1 101 ? 11.531 -14.672 21.234 1 40.59 101 GLY B O 1
ATOM 4228 N N . ARG B 1 102 ? 12.695 -15.945 19.797 1 41.03 102 ARG B N 1
ATOM 4229 C CA . ARG B 1 102 ? 13.859 -15.172 20.203 1 41.03 102 ARG B CA 1
ATOM 4230 C C . ARG B 1 102 ? 13.93 -13.844 19.453 1 41.03 102 ARG B C 1
ATOM 4232 O O . ARG B 1 102 ? 14.836 -13.047 19.672 1 41.03 102 ARG B O 1
ATOM 4239 N N . GLY B 1 103 ? 13.172 -13.633 18.328 1 50.53 103 GLY B N 1
ATOM 4240 C CA . GLY B 1 103 ? 13.383 -12.289 17.812 1 50.53 103 GLY B CA 1
ATOM 4241 C C . GLY B 1 103 ? 12.688 -11.219 18.625 1 50.53 103 GLY B C 1
ATOM 4242 O O . GLY B 1 103 ? 11.641 -11.469 19.219 1 50.53 103 GLY B O 1
ATOM 4243 N N . SER B 1 104 ? 13.469 -10.305 19.141 1 59.97 104 SER B N 1
ATOM 4244 C CA . SER B 1 104 ? 12.938 -9.133 19.812 1 59.97 104 SER B CA 1
ATOM 4245 C C . SER B 1 104 ? 12.336 -8.141 18.828 1 59.97 104 SER B C 1
ATOM 4247 O O . SER B 1 104 ? 12.914 -7.895 17.766 1 59.97 104 SER B O 1
ATOM 4249 N N . ILE B 1 105 ? 11.125 -7.883 18.984 1 65.5 105 ILE B N 1
ATOM 4250 C CA . ILE B 1 105 ? 10.453 -6.836 18.203 1 65.5 105 ILE B CA 1
ATOM 4251 C C . ILE B 1 105 ? 11.375 -5.625 18.078 1 65.5 105 ILE B C 1
ATOM 4253 O O . ILE B 1 105 ? 11.242 -4.836 17.141 1 65.5 105 ILE B O 1
ATOM 4257 N N . ASN B 1 106 ? 12.438 -5.746 18.797 1 74.62 106 ASN B N 1
ATOM 4258 C CA . ASN B 1 106 ? 13.281 -4.555 18.828 1 74.62 106 ASN B CA 1
ATOM 4259 C C . ASN B 1 106 ? 14.641 -4.82 18.188 1 74.62 106 ASN B C 1
ATOM 4261 O O . ASN B 1 106 ? 15.57 -4.02 18.344 1 74.62 106 ASN B O 1
ATOM 4265 N N . GLU B 1 107 ? 14.742 -5.902 17.531 1 86.94 107 GLU B N 1
ATOM 4266 C CA . GLU B 1 107 ? 16.016 -6.16 16.875 1 86.94 107 GLU B CA 1
ATOM 4267 C C . GLU B 1 107 ? 16.297 -5.145 15.766 1 86.94 107 GLU B C 1
ATOM 4269 O O . GLU B 1 107 ? 15.461 -4.953 14.875 1 86.94 107 GLU B O 1
ATOM 4274 N N . PRO B 1 108 ? 17.516 -4.5 15.875 1 94.75 108 PRO B N 1
ATOM 4275 C CA . PRO B 1 108 ? 17.844 -3.547 14.812 1 94.75 108 PRO B CA 1
ATOM 4276 C C . PRO B 1 108 ? 18 -4.215 13.445 1 94.75 108 PRO B C 1
ATOM 4278 O O . PRO B 1 108 ? 18.172 -5.434 13.367 1 94.75 108 PRO B O 1
ATOM 4281 N N . VAL B 1 109 ? 17.906 -3.443 12.422 1 97.5 109 VAL B N 1
ATOM 4282 C CA . VAL B 1 109 ? 17.953 -3.939 11.047 1 97.5 109 VAL B CA 1
ATOM 4283 C C . VAL B 1 109 ? 19.156 -3.336 10.328 1 97.5 109 VAL B C 1
ATOM 4285 O O . VAL B 1 109 ? 19.406 -2.129 10.414 1 97.5 109 VAL B O 1
ATOM 4288 N N . ALA B 1 110 ? 19.938 -4.164 9.641 1 97.94 110 ALA B N 1
ATOM 42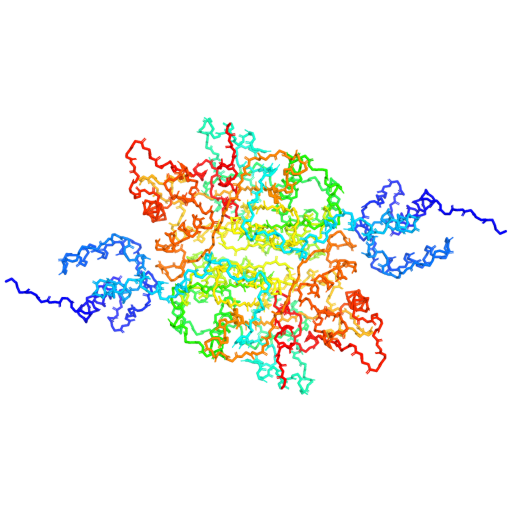89 C CA . ALA B 1 110 ? 21.109 -3.721 8.891 1 97.94 110 ALA B CA 1
ATOM 4290 C C . ALA B 1 110 ? 20.75 -3.369 7.457 1 97.94 110 ALA B C 1
ATOM 4292 O O . ALA B 1 110 ? 19.969 -4.082 6.816 1 97.94 110 ALA B O 1
ATOM 4293 N N . VAL B 1 111 ? 21.219 -2.242 7.031 1 98.5 111 VAL B N 1
ATOM 4294 C CA . VAL B 1 111 ? 21.25 -1.962 5.598 1 98.5 111 VAL B CA 1
ATOM 4295 C C . VAL B 1 111 ? 22.516 -2.564 4.992 1 98.5 111 VAL B C 1
ATOM 4297 O O . VAL B 1 111 ? 23.625 -2.158 5.332 1 98.5 111 VAL B O 1
ATOM 4300 N N . ILE B 1 112 ? 22.359 -3.494 4.035 1 98.31 112 ILE B N 1
ATOM 4301 C CA . ILE B 1 112 ? 23.516 -4.242 3.59 1 98.31 112 ILE B CA 1
ATOM 4302 C C . ILE B 1 112 ? 23.766 -3.984 2.105 1 98.31 112 ILE B C 1
ATOM 4304 O O . ILE B 1 112 ? 24.781 -4.402 1.554 1 98.31 112 ILE B O 1
ATOM 4308 N N . GLY B 1 113 ? 22.906 -3.283 1.426 1 98.19 113 GLY B N 1
ATOM 4309 C CA . GLY B 1 113 ? 23.031 -2.922 0.023 1 98.19 113 GLY B CA 1
ATOM 4310 C C . GLY B 1 113 ? 22.203 -1.722 -0.365 1 98.19 113 GLY B C 1
ATOM 4311 O O . GLY B 1 113 ? 21.188 -1.427 0.283 1 98.19 113 GLY B O 1
ATOM 4312 N N . VAL B 1 114 ? 22.672 -1.047 -1.435 1 98.25 114 VAL B N 1
ATOM 4313 C CA . VAL B 1 114 ? 21.984 0.152 -1.911 1 98.25 114 VAL B CA 1
ATOM 4314 C C . VAL B 1 114 ? 22.094 0.234 -3.432 1 98.25 114 VAL B C 1
ATOM 4316 O O . VAL B 1 114 ? 23.125 -0.087 -4.012 1 98.25 114 VAL B O 1
ATOM 4319 N N . GLY B 1 115 ? 20.969 0.55 -4.043 1 98.31 115 GLY B N 1
ATOM 4320 C CA . GLY B 1 115 ? 20.906 0.99 -5.43 1 98.31 115 GLY B CA 1
ATOM 4321 C C . GLY B 1 115 ? 20.078 2.244 -5.625 1 98.31 115 GLY B C 1
ATOM 4322 O O . GLY B 1 115 ? 19.078 2.445 -4.934 1 98.31 115 GLY B O 1
ATOM 4323 N N . CYS B 1 116 ? 20.562 3.113 -6.551 1 98.25 116 CYS B N 1
ATOM 4324 C CA . CYS B 1 116 ? 19.75 4.297 -6.812 1 98.25 116 CYS B CA 1
ATOM 4325 C C . CYS B 1 116 ? 19.984 4.816 -8.227 1 98.25 116 CYS B C 1
ATOM 4327 O O . CYS B 1 116 ? 21.031 4.547 -8.828 1 98.25 116 CYS B O 1
ATOM 4329 N N . ARG B 1 117 ? 19.047 5.406 -8.781 1 98.5 117 ARG B N 1
ATOM 4330 C CA . ARG B 1 117 ? 19.016 6.168 -10.023 1 98.5 117 ARG B CA 1
ATOM 4331 C C . ARG B 1 117 ? 18.328 7.512 -9.836 1 98.5 117 ARG B C 1
ATOM 4333 O O . ARG B 1 117 ? 17.109 7.562 -9.641 1 98.5 117 ARG B O 1
ATOM 4340 N N . PHE B 1 118 ? 19.141 8.57 -9.805 1 98.56 118 PHE B N 1
ATOM 4341 C CA . PHE B 1 118 ? 18.609 9.914 -9.562 1 98.56 118 PHE B CA 1
ATOM 4342 C C . PHE B 1 118 ? 19.047 10.867 -10.68 1 98.56 118 PHE B C 1
ATOM 4344 O O . PHE B 1 118 ? 19.906 10.531 -11.484 1 98.56 118 PHE B O 1
ATOM 4351 N N . PRO B 1 119 ? 18.375 12.008 -10.82 1 97.81 119 PRO B N 1
ATOM 4352 C CA . PRO B 1 119 ? 18.812 13.023 -11.781 1 97.81 119 PRO B CA 1
ATOM 4353 C C . PRO B 1 119 ? 20.266 13.445 -11.594 1 97.81 119 PRO B C 1
ATOM 4355 O O . PRO B 1 119 ? 20.766 13.461 -10.461 1 97.81 119 PRO B O 1
ATOM 4358 N N . GLY B 1 120 ? 20.891 13.898 -12.695 1 97.31 120 GLY B N 1
ATOM 4359 C CA . GLY B 1 120 ? 22.297 14.289 -12.625 1 97.31 120 GLY B CA 1
ATOM 4360 C C . GLY B 1 120 ? 23.25 13.141 -12.906 1 97.31 120 GLY B C 1
ATOM 4361 O O . GLY B 1 120 ? 24.391 13.148 -12.438 1 97.31 120 GLY B O 1
ATOM 4362 N N . ASP B 1 121 ? 22.766 12.133 -13.531 1 96.69 121 ASP B N 1
ATOM 4363 C CA . ASP B 1 121 ? 23.531 10.953 -13.914 1 96.69 121 ASP B CA 1
ATOM 4364 C C . ASP B 1 121 ? 24.016 10.188 -12.688 1 96.69 121 ASP B C 1
ATOM 4366 O O . ASP B 1 121 ? 25.156 9.727 -12.648 1 96.69 121 ASP B O 1
ATOM 4370 N N . ILE B 1 122 ? 23.203 10.18 -11.711 1 98 122 ILE B N 1
ATOM 4371 C CA . ILE B 1 122 ? 23.5 9.438 -10.492 1 98 122 ILE B CA 1
ATOM 4372 C C . ILE B 1 122 ? 23.031 7.992 -10.641 1 98 122 ILE B C 1
ATOM 4374 O O . ILE B 1 122 ? 21.812 7.727 -10.656 1 98 122 ILE B O 1
ATOM 4378 N N . ASP B 1 123 ? 23.906 7.023 -10.688 1 97.06 123 ASP B N 1
ATOM 4379 C CA . ASP B 1 123 ? 23.531 5.633 -10.93 1 97.06 123 ASP B CA 1
ATOM 4380 C C . ASP B 1 123 ? 24.062 4.719 -9.82 1 97.06 123 ASP B C 1
ATOM 4382 O O . ASP B 1 123 ? 24.375 3.553 -10.07 1 97.06 123 ASP B O 1
ATOM 4386 N N . GLY B 1 124 ? 24.219 5.32 -8.656 1 96.44 124 GLY B N 1
ATOM 4387 C CA . GLY B 1 124 ? 24.672 4.57 -7.5 1 96.44 124 GLY B CA 1
ATOM 4388 C C . GLY B 1 124 ? 25.062 5.461 -6.332 1 96.44 124 GLY B C 1
ATOM 4389 O O . GLY B 1 124 ? 25.125 6.684 -6.473 1 96.44 124 GLY B O 1
ATOM 4390 N N . PRO B 1 125 ? 25.297 4.816 -5.207 1 95.5 125 PRO B N 1
ATOM 4391 C CA . PRO B 1 125 ? 25.562 5.594 -3.996 1 95.5 125 PRO B CA 1
ATOM 4392 C C . PRO B 1 125 ? 26.875 6.379 -4.086 1 95.5 125 PRO B C 1
ATOM 4394 O O . PRO B 1 125 ? 26.969 7.48 -3.541 1 95.5 125 PRO B O 1
ATOM 4397 N N . GLU B 1 126 ? 27.891 5.848 -4.766 1 95.56 126 GLU B N 1
ATOM 4398 C CA . GLU B 1 126 ? 29.156 6.555 -4.906 1 95.56 126 GLU B CA 1
ATOM 4399 C C . GLU B 1 126 ? 28.984 7.844 -5.711 1 95.56 126 GLU B C 1
ATOM 4401 O O . GLU B 1 126 ? 29.5 8.898 -5.32 1 95.56 126 GLU B O 1
ATOM 4406 N N . ARG B 1 127 ? 28.312 7.719 -6.793 1 96.75 127 ARG B N 1
ATOM 4407 C CA . ARG B 1 127 ? 28.062 8.906 -7.613 1 96.75 127 ARG B CA 1
ATOM 4408 C C . ARG B 1 127 ? 27.188 9.906 -6.875 1 96.75 127 ARG B C 1
ATOM 4410 O O . ARG B 1 127 ? 27.344 11.117 -7.039 1 96.75 127 ARG B O 1
ATOM 4417 N N . LEU B 1 128 ? 26.234 9.422 -6.105 1 97.69 128 LEU B N 1
ATOM 4418 C CA . LEU B 1 128 ? 25.422 10.32 -5.285 1 97.69 128 LEU B CA 1
ATOM 4419 C C . LEU B 1 128 ? 26.297 11.117 -4.324 1 97.69 128 LEU B C 1
ATOM 4421 O O . LEU B 1 128 ? 26.125 12.336 -4.195 1 97.69 128 LEU B O 1
ATOM 4425 N N . TRP B 1 129 ? 27.219 10.422 -3.668 1 96.38 129 TRP B N 1
ATOM 4426 C CA . TRP B 1 129 ? 28.141 11.078 -2.742 1 96.38 129 TRP B CA 1
ATOM 4427 C C . TRP B 1 129 ? 28.922 12.18 -3.445 1 96.38 129 TRP B C 1
ATOM 4429 O O . TRP B 1 129 ? 29 13.312 -2.959 1 96.38 129 TRP B O 1
ATOM 4439 N N . ASP B 1 130 ? 29.469 11.875 -4.621 1 96.88 130 ASP B N 1
ATOM 4440 C CA . ASP B 1 130 ? 30.25 12.852 -5.387 1 96.88 130 ASP B CA 1
ATOM 4441 C C . ASP B 1 130 ? 29.391 14.047 -5.785 1 96.88 130 ASP B C 1
ATOM 4443 O O . ASP B 1 130 ? 29.812 15.195 -5.645 1 96.88 130 ASP B O 1
ATOM 4447 N N . PHE B 1 131 ? 28.25 13.766 -6.23 1 97.5 131 PHE B N 1
ATOM 4448 C CA . PHE B 1 131 ? 27.344 14.805 -6.699 1 97.5 131 PHE B CA 1
ATOM 4449 C C . PHE B 1 131 ? 27 15.781 -5.578 1 97.5 131 PHE B C 1
ATOM 4451 O O . PHE B 1 131 ? 27 17 -5.789 1 97.5 131 PHE B O 1
ATOM 4458 N N . LEU B 1 132 ? 26.734 15.227 -4.348 1 96.81 132 LEU B N 1
ATOM 4459 C CA . LEU B 1 132 ? 26.344 16.047 -3.201 1 96.81 132 LEU B CA 1
ATOM 4460 C C . LEU B 1 132 ? 27.531 16.828 -2.668 1 96.81 132 LEU B C 1
ATOM 4462 O O . LEU B 1 132 ? 27.406 18 -2.293 1 96.81 132 LEU B O 1
ATOM 4466 N N . THR B 1 133 ? 28.703 16.203 -2.609 1 95.88 133 THR B N 1
ATOM 4467 C CA . THR B 1 133 ? 29.875 16.875 -2.078 1 95.88 133 THR B CA 1
ATOM 4468 C C . THR B 1 133 ? 30.344 17.969 -3.021 1 95.88 133 THR B C 1
ATOM 4470 O O . THR B 1 133 ? 30.969 18.953 -2.588 1 95.88 133 THR B O 1
ATOM 4473 N N . GLU B 1 134 ? 30 17.859 -4.289 1 96.94 134 GLU B N 1
ATOM 4474 C CA . GLU B 1 134 ? 30.312 18.875 -5.277 1 96.94 134 GLU B CA 1
ATOM 4475 C C . GLU B 1 134 ? 29.25 19.984 -5.281 1 96.94 134 GLU B C 1
ATOM 4477 O O . GLU B 1 134 ? 29.344 20.938 -6.043 1 96.94 134 GLU B O 1
ATOM 4482 N N . LYS B 1 135 ? 28.188 19.828 -4.465 1 96.25 135 LYS B N 1
ATOM 4483 C CA . LYS B 1 135 ? 27.109 20.797 -4.285 1 96.25 135 LYS B CA 1
ATOM 4484 C C . LYS B 1 135 ? 26.391 21.062 -5.602 1 96.25 135 LYS B C 1
ATOM 4486 O O . LYS B 1 135 ? 26.094 22.219 -5.93 1 96.25 135 LYS B O 1
ATOM 4491 N N . LYS B 1 136 ? 26.141 19.969 -6.324 1 97.19 136 LYS B N 1
ATOM 4492 C CA . LYS B 1 136 ? 25.516 20.094 -7.637 1 97.19 136 LYS B CA 1
ATOM 4493 C C . LYS B 1 136 ? 23.984 20.078 -7.523 1 97.19 136 LYS B C 1
ATOM 4495 O O . LYS B 1 136 ? 23.438 19.625 -6.516 1 97.19 136 LYS B O 1
ATOM 4500 N N . CYS B 1 137 ? 23.344 20.625 -8.508 1 97.19 137 CYS B N 1
ATOM 4501 C CA . CYS B 1 137 ? 21.891 20.672 -8.664 1 97.19 137 CYS B CA 1
ATOM 4502 C C . CYS B 1 137 ? 21.469 20.078 -10.008 1 97.19 137 CYS B C 1
ATOM 4504 O O . CYS B 1 137 ? 21.969 20.5 -11.055 1 97.19 137 CYS B O 1
ATOM 4506 N N . ALA B 1 138 ? 20.547 19.156 -9.953 1 97.56 138 ALA B N 1
ATOM 4507 C CA . ALA B 1 138 ? 20.172 18.422 -11.164 1 97.56 138 ALA B CA 1
ATOM 4508 C C . ALA B 1 138 ? 18.859 18.938 -11.734 1 97.56 138 ALA B C 1
ATOM 4510 O O . ALA B 1 138 ? 18.266 18.312 -12.617 1 97.56 138 ALA B O 1
ATOM 4511 N N . ILE B 1 139 ? 18.328 20.062 -11.266 1 96.19 139 ILE B N 1
ATOM 4512 C CA . ILE B 1 139 ? 17.078 20.625 -11.742 1 96.19 139 ILE B CA 1
ATOM 4513 C C . ILE B 1 139 ? 17.266 21.219 -13.133 1 96.19 139 ILE B C 1
ATOM 4515 O O . ILE B 1 139 ? 18.188 22 -13.352 1 96.19 139 ILE B O 1
ATOM 4519 N N . THR B 1 140 ? 16.453 20.844 -14.078 1 93.5 140 THR B N 1
ATOM 4520 C CA . THR B 1 140 ? 16.484 21.312 -15.453 1 93.5 140 THR B CA 1
ATOM 4521 C C . THR B 1 140 ? 15.07 21.547 -15.977 1 93.5 140 THR B C 1
ATOM 4523 O O . THR B 1 140 ? 14.094 21.219 -15.297 1 93.5 140 THR B O 1
ATOM 4526 N N . ALA B 1 141 ? 14.984 22.109 -17.188 1 89.31 141 ALA B N 1
ATOM 4527 C CA . ALA B 1 141 ? 13.703 22.141 -17.906 1 89.31 141 ALA B CA 1
ATOM 4528 C C . ALA B 1 141 ? 13.258 20.719 -18.266 1 89.31 141 ALA B C 1
ATOM 4530 O O . ALA B 1 141 ? 14.078 19.797 -18.344 1 89.31 141 ALA B O 1
ATOM 4531 N N . TYR B 1 142 ? 12 20.562 -18.406 1 88.44 142 TYR B N 1
ATOM 4532 C CA . TYR B 1 142 ? 11.469 19.266 -18.797 1 88.44 142 TYR B CA 1
ATOM 4533 C C . TYR B 1 142 ? 12.078 18.797 -20.109 1 88.44 142 TYR B C 1
ATOM 4535 O O . TYR B 1 142 ? 12.117 19.547 -21.078 1 88.44 142 TYR B O 1
ATOM 4543 N N . PRO B 1 143 ? 12.531 17.547 -20.078 1 85.44 143 PRO B N 1
ATOM 4544 C CA . PRO B 1 143 ? 13.125 17.031 -21.312 1 85.44 143 PRO B CA 1
ATOM 4545 C C . PRO B 1 143 ? 12.07 16.703 -22.375 1 85.44 143 PRO B C 1
ATOM 4547 O O . PRO B 1 143 ? 10.969 16.266 -22.031 1 85.44 143 PRO B O 1
ATOM 4550 N N . ASP B 1 144 ? 12.305 16.984 -23.609 1 80 144 ASP B N 1
ATOM 4551 C CA . ASP B 1 144 ? 11.383 16.609 -24.688 1 80 144 ASP B CA 1
ATOM 4552 C C . ASP B 1 144 ? 11.336 15.102 -24.891 1 80 144 ASP B C 1
ATOM 4554 O O . ASP B 1 144 ? 12.266 14.508 -25.438 1 80 144 ASP B O 1
ATOM 4558 N N . ARG B 1 145 ? 10.273 14.469 -24.281 1 79.25 145 ARG B N 1
ATOM 4559 C CA . ARG B 1 145 ? 10.148 13.023 -24.406 1 79.25 145 ARG B CA 1
ATOM 4560 C C . ARG B 1 145 ? 9.094 12.648 -25.438 1 79.25 145 ARG B C 1
ATOM 4562 O O . ARG B 1 145 ? 8.703 11.484 -25.547 1 79.25 145 ARG B O 1
ATOM 4569 N N . GLY B 1 146 ? 8.758 13.602 -26.266 1 69.06 146 GLY B N 1
ATOM 4570 C CA . GLY B 1 146 ? 7.82 13.328 -27.344 1 69.06 146 GLY B CA 1
ATOM 4571 C C . GLY B 1 146 ? 6.387 13.203 -26.859 1 69.06 146 GLY B C 1
ATOM 4572 O O . GLY B 1 146 ? 5.523 12.719 -27.609 1 69.06 146 GLY B O 1
ATOM 4573 N N . PHE B 1 147 ? 6.289 13.523 -25.641 1 61.53 147 PHE B N 1
ATOM 4574 C CA . PHE B 1 147 ? 4.898 13.461 -25.203 1 61.53 147 PHE B CA 1
ATOM 4575 C C . PHE B 1 147 ? 4.098 14.633 -25.766 1 61.53 147 PHE B C 1
ATOM 4577 O O . PHE B 1 147 ? 4.625 15.734 -25.906 1 61.53 147 PHE B O 1
ATOM 4584 N N . THR B 1 148 ? 3.141 14.312 -26.562 1 54.03 148 THR B N 1
ATOM 4585 C CA . THR B 1 148 ? 2.355 15.312 -27.281 1 54.03 148 THR B CA 1
ATOM 4586 C C . THR B 1 148 ? 2.064 16.516 -26.391 1 54.03 148 THR B C 1
ATOM 4588 O O . THR B 1 148 ? 1.995 17.656 -26.875 1 54.03 148 THR B O 1
ATOM 4591 N N . ASN B 1 149 ? 1.752 16.344 -25.219 1 53 149 ASN B N 1
ATOM 4592 C CA . ASN B 1 149 ? 1.319 17.453 -24.375 1 53 149 ASN B CA 1
ATOM 4593 C C . ASN B 1 149 ? 2.459 17.969 -23.516 1 53 149 ASN B C 1
ATOM 4595 O O . ASN B 1 149 ? 2.219 18.562 -22.453 1 53 149 ASN B O 1
ATOM 4599 N N . ALA B 1 150 ? 3.676 17.812 -24.016 1 51.47 150 ALA B N 1
ATOM 4600 C CA . ALA B 1 150 ? 4.891 18.156 -23.281 1 51.47 150 ALA B CA 1
ATOM 4601 C C . ALA B 1 150 ? 4.922 19.641 -22.938 1 51.47 150 ALA B C 1
ATOM 4603 O O . ALA B 1 150 ? 5.48 20.031 -21.906 1 51.47 150 ALA B O 1
ATOM 4604 N N . GLY B 1 151 ? 4.539 20.422 -23.844 1 49.38 151 GLY B N 1
ATOM 4605 C CA . GLY B 1 151 ? 4.59 21.859 -23.641 1 49.38 151 GLY B CA 1
ATOM 4606 C C . GLY B 1 151 ? 3.906 22.297 -22.359 1 49.38 151 GLY B C 1
ATOM 4607 O O . GLY B 1 151 ? 4.137 23.422 -21.875 1 49.38 151 GLY B O 1
ATOM 4608 N N . THR B 1 152 ? 3.031 21.484 -21.953 1 54.25 152 THR B N 1
ATOM 4609 C CA . THR B 1 152 ? 2.25 21.844 -20.766 1 54.25 152 THR B CA 1
ATOM 4610 C C . THR B 1 152 ? 2.994 21.469 -19.484 1 54.25 152 THR B C 1
ATOM 4612 O O . THR B 1 152 ? 2.512 21.734 -18.391 1 54.25 152 THR B O 1
ATOM 4615 N N . PHE B 1 153 ? 4.219 20.859 -19.766 1 56.53 153 PHE B N 1
ATOM 4616 C CA . PHE B 1 153 ? 5.102 20.516 -18.656 1 56.53 153 PHE B CA 1
ATOM 4617 C C . PHE B 1 153 ? 6.059 21.656 -18.344 1 56.53 153 PHE B C 1
ATOM 4619 O O . PHE B 1 153 ? 7.27 21.531 -18.547 1 56.53 153 PHE B O 1
ATOM 4626 N N . ALA B 1 154 ? 5.645 22.844 -18.469 1 57.34 154 ALA B N 1
ATOM 4627 C CA . ALA B 1 154 ? 6.527 24 -18.391 1 57.34 154 ALA B CA 1
ATOM 4628 C C . ALA B 1 154 ? 7.273 24.047 -17.062 1 57.34 154 ALA B C 1
ATOM 4630 O O . ALA B 1 154 ? 8 25 -16.766 1 57.34 154 ALA B O 1
ATOM 4631 N N . GLU B 1 155 ? 7.297 22.922 -16.391 1 76.12 155 GLU B N 1
ATOM 4632 C CA . GLU B 1 155 ? 7.812 23.094 -15.039 1 76.12 155 GLU B CA 1
ATOM 4633 C C . GLU B 1 155 ? 9.203 22.469 -14.898 1 76.12 155 GLU B C 1
ATOM 4635 O O . GLU B 1 155 ? 9.586 21.594 -15.672 1 76.12 155 GLU B O 1
ATOM 4640 N N . SER B 1 156 ? 10.117 23.234 -14.391 1 89.31 156 SER B N 1
ATOM 4641 C CA . SER B 1 156 ? 11.414 22.703 -14 1 89.31 156 SER B CA 1
ATOM 4642 C C . SER B 1 156 ? 11.266 21.547 -13.031 1 89.31 156 SER B C 1
ATOM 4644 O O . SER B 1 156 ? 10.25 21.422 -12.336 1 89.31 156 SER B O 1
ATOM 4646 N N . GLY B 1 157 ? 12.242 20.594 -13.133 1 94.94 157 GLY B N 1
ATOM 4647 C CA . GLY B 1 157 ? 12.242 19.438 -12.25 1 94.94 157 GLY B CA 1
ATOM 4648 C C . GLY B 1 157 ? 13.516 18.609 -12.344 1 94.94 157 GLY B C 1
ATOM 4649 O O . GLY B 1 157 ? 14.43 18.953 -13.102 1 94.94 157 GLY B O 1
ATOM 4650 N N . GLY B 1 158 ? 13.68 17.719 -11.445 1 96.75 158 GLY B N 1
ATOM 4651 C CA . GLY B 1 158 ? 14.727 16.719 -11.578 1 96.75 158 GLY B CA 1
ATOM 4652 C C . GLY B 1 158 ? 14.32 15.547 -12.453 1 96.75 158 GLY B C 1
ATOM 4653 O O . GLY B 1 158 ? 13.414 14.797 -12.102 1 96.75 158 GLY B O 1
ATOM 4654 N N . PHE B 1 159 ? 15.086 15.359 -13.578 1 95.88 159 PHE B N 1
ATOM 4655 C CA . PHE B 1 159 ? 14.656 14.359 -14.555 1 95.88 159 PHE B CA 1
ATOM 4656 C C . PHE B 1 159 ? 15.766 13.344 -14.812 1 95.88 159 PHE B C 1
ATOM 4658 O O . PHE B 1 159 ? 16.938 13.703 -14.859 1 95.88 159 PHE B O 1
ATOM 4665 N N . LEU B 1 160 ? 15.305 12.055 -14.891 1 96.75 160 LEU B N 1
ATOM 4666 C CA . LEU B 1 160 ? 16.219 11.023 -15.367 1 96.75 160 LEU B CA 1
ATOM 4667 C C . LEU B 1 160 ? 16.516 11.203 -16.859 1 96.75 160 LEU B C 1
ATOM 4669 O O . LEU B 1 160 ? 15.633 11.602 -17.625 1 96.75 160 LEU B O 1
ATOM 4673 N N . LYS B 1 161 ? 17.688 10.852 -17.219 1 91.12 161 LYS B N 1
ATOM 4674 C CA . LYS B 1 161 ? 18.109 10.977 -18.609 1 91.12 161 LYS B CA 1
ATOM 4675 C C . LYS B 1 161 ? 17.359 9.984 -19.5 1 91.12 161 LYS B C 1
ATOM 4677 O O . LYS B 1 161 ? 17 10.305 -20.625 1 91.12 161 LYS B O 1
ATOM 4682 N N . ASP B 1 162 ? 17.203 8.781 -19.031 1 89.62 162 ASP B N 1
ATOM 4683 C CA . ASP B 1 162 ? 16.578 7.719 -19.797 1 89.62 162 ASP B CA 1
ATOM 4684 C C . ASP B 1 162 ? 15.523 6.988 -18.984 1 89.62 162 ASP B C 1
ATOM 4686 O O . ASP B 1 162 ? 15.844 6.328 -17.984 1 89.62 162 ASP B O 1
ATOM 4690 N N . VAL B 1 163 ? 14.289 7.109 -19.469 1 90.38 163 VAL B N 1
ATOM 4691 C CA . VAL B 1 163 ? 13.219 6.371 -18.797 1 90.38 163 VAL B CA 1
ATOM 4692 C C . VAL B 1 163 ? 12.625 5.344 -19.766 1 90.38 163 VAL B C 1
ATOM 4694 O O . VAL B 1 163 ? 11.797 4.52 -19.359 1 90.38 163 VAL B O 1
ATOM 4697 N N . ALA B 1 164 ? 13.102 5.328 -20.953 1 86.69 164 ALA B N 1
ATOM 4698 C CA . ALA B 1 164 ? 12.555 4.449 -21.984 1 86.69 164 ALA B CA 1
ATOM 4699 C C . ALA B 1 164 ? 13.391 3.178 -22.125 1 86.69 164 ALA B C 1
ATOM 4701 O O . ALA B 1 164 ? 12.852 2.102 -22.391 1 86.69 164 ALA B O 1
ATOM 4702 N N . GLY B 1 165 ? 14.648 3.275 -21.938 1 88.94 165 GLY B N 1
ATOM 4703 C CA . GLY B 1 165 ? 15.531 2.139 -22.125 1 88.94 165 GLY B CA 1
ATOM 4704 C C . GLY B 1 165 ? 15.336 1.051 -21.078 1 88.94 165 GLY B C 1
ATOM 4705 O O . GLY B 1 165 ? 15.07 1.342 -19.906 1 88.94 165 GLY B O 1
ATOM 4706 N N . PHE B 1 166 ? 15.469 -0.182 -21.688 1 91.75 166 PHE B N 1
ATOM 4707 C CA . PHE B 1 166 ? 15.289 -1.325 -20.797 1 91.75 166 PHE B CA 1
ATOM 4708 C C . PHE B 1 166 ? 15.867 -2.59 -21.422 1 91.75 166 PHE B C 1
ATOM 4710 O O . PHE B 1 166 ? 15.625 -2.877 -22.594 1 91.75 166 PHE B O 1
ATOM 4717 N N . ASP B 1 167 ? 16.656 -3.27 -20.625 1 93.06 167 ASP B N 1
ATOM 4718 C CA . ASP B 1 167 ? 17.203 -4.539 -21.094 1 93.06 167 ASP B CA 1
ATOM 4719 C C . ASP B 1 167 ? 16.234 -5.688 -20.828 1 93.06 167 ASP B C 1
ATOM 4721 O O . ASP B 1 167 ? 16.453 -6.5 -19.938 1 93.06 167 ASP B O 1
ATOM 4725 N N . ASN B 1 168 ? 15.281 -5.762 -21.656 1 92.88 168 ASN B N 1
ATOM 4726 C CA . ASN B 1 168 ? 14.227 -6.754 -21.469 1 92.88 168 ASN B CA 1
ATOM 4727 C C . ASN B 1 168 ? 14.766 -8.18 -21.547 1 92.88 168 ASN B C 1
ATOM 4729 O O . ASN B 1 168 ? 14.281 -9.07 -20.875 1 92.88 168 ASN B O 1
ATOM 4733 N N . ARG B 1 169 ? 15.82 -8.461 -22.344 1 89.56 169 ARG B N 1
ATOM 4734 C CA . ARG B 1 169 ? 16.391 -9.797 -22.484 1 89.56 169 ARG B CA 1
ATOM 4735 C C . ARG B 1 169 ? 17.047 -10.266 -21.188 1 89.56 169 ARG B C 1
ATOM 4737 O O . ARG B 1 169 ? 16.906 -11.422 -20.797 1 89.56 169 ARG B O 1
ATOM 4744 N N . PHE B 1 170 ? 17.703 -9.273 -20.625 1 91.75 170 PHE B N 1
ATOM 4745 C CA . PHE B 1 170 ? 18.344 -9.602 -19.344 1 91.75 170 PHE B CA 1
ATOM 4746 C C . PHE B 1 170 ? 17.312 -10.07 -18.328 1 91.75 170 PHE B C 1
ATOM 4748 O O . PHE B 1 170 ? 17.578 -10.977 -17.547 1 91.75 170 PHE B O 1
ATOM 4755 N N . PHE B 1 171 ? 16.188 -9.523 -18.281 1 93.25 171 PHE B N 1
ATOM 4756 C CA . PHE B 1 171 ? 15.172 -9.805 -17.266 1 93.25 171 PHE B CA 1
ATOM 4757 C C . PHE B 1 171 ? 14.164 -10.828 -17.766 1 93.25 171 PHE B C 1
ATOM 4759 O O . PHE B 1 171 ? 13.109 -11.031 -17.156 1 93.25 171 PHE B O 1
ATOM 4766 N N . ASP B 1 172 ? 14.375 -11.383 -18.953 1 86.44 172 ASP B N 1
ATOM 4767 C CA . ASP B 1 172 ? 13.555 -12.445 -19.547 1 86.44 172 ASP B CA 1
ATOM 4768 C C . ASP B 1 172 ? 12.133 -11.953 -19.797 1 86.44 172 ASP B C 1
ATOM 4770 O O . ASP B 1 172 ? 11.164 -12.641 -19.469 1 86.44 172 ASP B O 1
ATOM 4774 N N . ILE B 1 173 ? 11.992 -10.742 -20.25 1 90 173 ILE B N 1
ATOM 4775 C CA . ILE B 1 173 ? 10.695 -10.148 -20.578 1 90 173 ILE B CA 1
ATOM 4776 C C . ILE B 1 173 ? 10.57 -9.977 -22.094 1 90 173 ILE B C 1
ATOM 4778 O O . ILE B 1 173 ? 11.414 -9.328 -22.719 1 90 173 ILE B O 1
ATOM 4782 N N . PRO B 1 174 ? 9.57 -10.578 -22.719 1 85.56 174 PRO B N 1
ATOM 4783 C CA . PRO B 1 174 ? 9.391 -10.398 -24.156 1 85.56 174 PRO B CA 1
ATOM 4784 C C . PRO B 1 174 ? 9.25 -8.938 -24.562 1 85.56 174 PRO B C 1
ATOM 4786 O O . PRO B 1 174 ? 8.727 -8.125 -23.797 1 85.56 174 PRO B O 1
ATOM 4789 N N . PRO B 1 175 ? 9.664 -8.641 -25.75 1 88.56 175 PRO B N 1
ATOM 4790 C CA . PRO B 1 175 ? 9.656 -7.25 -26.203 1 88.56 175 PRO B CA 1
ATOM 4791 C C . PRO B 1 175 ? 8.258 -6.633 -26.172 1 88.56 175 PRO B C 1
ATOM 4793 O O . PRO B 1 175 ? 8.102 -5.469 -25.797 1 88.56 175 PRO B O 1
ATOM 4796 N N . ASP B 1 176 ? 7.238 -7.375 -26.531 1 87.06 176 ASP B N 1
ATOM 4797 C CA . ASP B 1 176 ? 5.875 -6.852 -26.578 1 87.06 176 ASP B CA 1
ATOM 4798 C C . ASP B 1 176 ? 5.379 -6.5 -25.188 1 87.06 176 ASP B C 1
ATOM 4800 O O . ASP B 1 176 ? 4.652 -5.52 -25 1 87.06 176 ASP B O 1
ATOM 4804 N N . GLU B 1 177 ? 5.777 -7.305 -24.266 1 90.69 177 GLU B N 1
ATOM 4805 C CA . GLU B 1 177 ? 5.426 -7.004 -22.875 1 90.69 177 GLU B CA 1
ATOM 4806 C C . GLU B 1 177 ? 6.199 -5.793 -22.359 1 90.69 177 GLU B C 1
ATOM 4808 O O . GLU B 1 177 ? 5.625 -4.922 -21.703 1 90.69 177 GLU B O 1
ATOM 4813 N N . ALA B 1 178 ? 7.469 -5.715 -22.703 1 94 178 ALA B N 1
ATOM 4814 C CA . ALA B 1 178 ? 8.336 -4.629 -22.25 1 94 178 ALA B CA 1
ATOM 4815 C C . ALA B 1 178 ? 7.812 -3.275 -22.719 1 94 178 ALA B C 1
ATOM 4817 O O . ALA B 1 178 ? 7.898 -2.283 -21.984 1 94 178 ALA B O 1
ATOM 4818 N N . LEU B 1 179 ? 7.246 -3.258 -23.859 1 91.69 179 LEU B N 1
ATOM 4819 C CA . LEU B 1 179 ? 6.758 -2.023 -24.469 1 91.69 179 LEU B CA 1
ATOM 4820 C C . LEU B 1 179 ? 5.543 -1.492 -23.719 1 91.69 179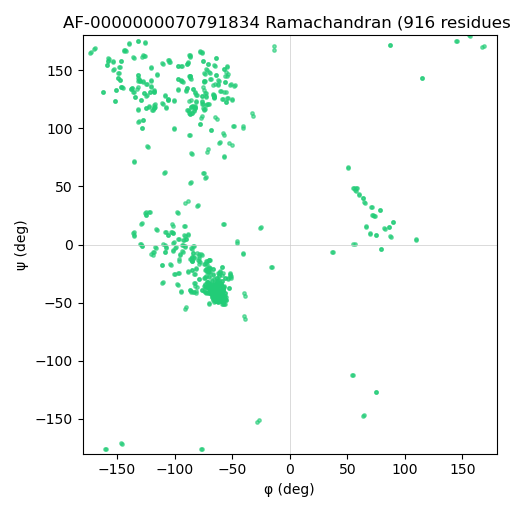 LEU B C 1
ATOM 4822 O O . LEU B 1 179 ? 5.238 -0.3 -23.781 1 91.69 179 LEU B O 1
ATOM 4826 N N . ARG B 1 180 ? 4.926 -2.371 -22.969 1 92.06 180 ARG B N 1
ATOM 4827 C CA . ARG B 1 180 ? 3.68 -1.994 -22.312 1 92.06 180 ARG B CA 1
ATOM 4828 C C . ARG B 1 180 ? 3.887 -1.834 -20.812 1 92.06 180 ARG B C 1
ATOM 4830 O O . ARG B 1 180 ? 2.928 -1.625 -20.062 1 92.06 180 ARG B O 1
ATOM 4837 N N . MET B 1 181 ? 5.129 -1.842 -20.422 1 95.5 181 MET B N 1
ATOM 4838 C CA . MET B 1 181 ? 5.422 -1.772 -18.984 1 95.5 181 MET B CA 1
ATOM 4839 C C . MET B 1 181 ? 5.543 -0.323 -18.531 1 95.5 181 MET B C 1
ATOM 4841 O O . MET B 1 181 ? 6.184 0.493 -19.203 1 95.5 181 MET B O 1
ATOM 4845 N N . ASP B 1 182 ? 4.922 -0.011 -17.422 1 95.81 182 ASP B N 1
ATOM 4846 C CA . ASP B 1 182 ? 5.223 1.225 -16.703 1 95.81 182 ASP B CA 1
ATOM 4847 C C . ASP B 1 182 ? 6.727 1.387 -16.484 1 95.81 182 ASP B C 1
ATOM 4849 O O . ASP B 1 182 ? 7.383 0.495 -15.953 1 95.81 182 ASP B O 1
ATOM 4853 N N . PRO B 1 183 ? 7.332 2.52 -16.922 1 96.12 183 PRO B N 1
ATOM 4854 C CA . PRO B 1 183 ? 8.766 2.725 -16.719 1 96.12 183 PRO B CA 1
ATOM 4855 C C . PRO B 1 183 ? 9.188 2.521 -15.266 1 96.12 183 PRO B C 1
ATOM 4857 O O . PRO B 1 183 ? 10.32 2.111 -15 1 96.12 183 PRO B O 1
ATOM 4860 N N . GLN B 1 184 ? 8.336 2.713 -14.32 1 97.44 184 GLN B N 1
ATOM 4861 C CA . GLN B 1 184 ? 8.648 2.508 -12.906 1 97.44 184 GLN B CA 1
ATOM 4862 C C . GLN B 1 184 ? 8.969 1.042 -12.625 1 97.44 184 GLN B C 1
ATOM 4864 O O . GLN B 1 184 ? 9.82 0.737 -11.789 1 97.44 184 GLN B O 1
ATOM 4869 N N . GLN B 1 185 ? 8.234 0.112 -13.289 1 97.56 185 GLN B N 1
ATOM 4870 C CA . GLN B 1 185 ? 8.523 -1.311 -13.148 1 97.56 185 GLN B CA 1
ATOM 4871 C C . GLN B 1 185 ? 9.938 -1.634 -13.625 1 97.56 185 GLN B C 1
ATOM 4873 O O . GLN B 1 185 ? 10.68 -2.357 -12.961 1 97.56 185 GLN B O 1
ATOM 4878 N N . ARG B 1 186 ? 10.273 -1.081 -14.758 1 97.56 186 ARG B N 1
ATOM 4879 C CA . ARG B 1 186 ? 11.578 -1.322 -15.375 1 97.56 186 ARG B CA 1
ATOM 4880 C C . ARG B 1 186 ? 12.703 -0.771 -14.508 1 97.56 186 ARG B C 1
ATOM 4882 O O . ARG B 1 186 ? 13.688 -1.464 -14.234 1 97.56 186 ARG B O 1
ATOM 4889 N N . LEU B 1 187 ? 12.516 0.441 -14.07 1 97.19 187 LEU B N 1
ATOM 4890 C CA . LEU B 1 187 ? 13.516 1.103 -13.234 1 97.19 187 LEU B CA 1
ATOM 4891 C C . LEU B 1 187 ? 13.75 0.326 -11.945 1 97.19 187 LEU B C 1
ATOM 4893 O O . LEU B 1 187 ? 14.898 0.135 -11.531 1 97.19 187 LEU B O 1
ATOM 4897 N N . LEU B 1 188 ? 12.727 -0.12 -11.336 1 97.94 188 LEU B N 1
ATOM 4898 C CA . LEU B 1 188 ? 12.852 -0.822 -10.062 1 97.94 188 LEU B CA 1
ATOM 4899 C C . LEU B 1 188 ? 13.539 -2.17 -10.25 1 97.94 188 LEU B C 1
ATOM 4901 O O . LEU B 1 188 ? 14.25 -2.635 -9.359 1 97.94 188 LEU B O 1
ATOM 4905 N N . LEU B 1 189 ? 13.234 -2.848 -11.352 1 97.88 189 LEU B N 1
ATOM 4906 C CA . LEU B 1 189 ? 13.922 -4.102 -11.648 1 97.88 189 LEU B CA 1
ATOM 4907 C C . LEU B 1 189 ? 15.43 -3.889 -11.727 1 97.88 189 LEU B C 1
ATOM 4909 O O . LEU B 1 189 ? 16.203 -4.617 -11.094 1 97.88 189 LEU B O 1
ATOM 4913 N N . GLU B 1 190 ? 15.812 -2.914 -12.461 1 97.88 190 GLU B N 1
ATOM 4914 C CA . GLU B 1 190 ? 17.234 -2.629 -12.656 1 97.88 190 GLU B CA 1
ATOM 4915 C C . GLU B 1 190 ? 17.891 -2.229 -11.344 1 97.88 190 GLU B C 1
ATOM 4917 O O . GLU B 1 190 ? 18.953 -2.76 -10.992 1 97.88 190 GLU B O 1
ATOM 4922 N N . VAL B 1 191 ? 17.281 -1.315 -10.633 1 98.25 191 VAL B N 1
ATOM 4923 C CA . VAL B 1 191 ? 17.891 -0.762 -9.43 1 98.25 191 VAL B CA 1
ATOM 4924 C C . VAL B 1 191 ? 17.891 -1.81 -8.32 1 98.25 191 VAL B C 1
ATOM 4926 O O . VAL B 1 191 ? 18.812 -1.86 -7.504 1 98.25 191 VAL B O 1
ATOM 4929 N N . SER B 1 192 ? 16.875 -2.697 -8.289 1 98.56 192 SER B N 1
ATOM 4930 C CA . SER B 1 192 ? 16.875 -3.801 -7.332 1 98.56 192 SER B CA 1
ATOM 4931 C C . SER B 1 192 ? 18.047 -4.754 -7.59 1 98.56 192 SER B C 1
ATOM 4933 O O . SER B 1 192 ? 18.688 -5.223 -6.648 1 98.56 192 SER B O 1
ATOM 4935 N N . TRP B 1 193 ? 18.266 -5.047 -8.852 1 97.94 193 TRP B N 1
ATOM 4936 C CA . TRP B 1 193 ? 19.406 -5.879 -9.227 1 97.94 193 TRP B CA 1
ATOM 4937 C C . TRP B 1 193 ? 20.719 -5.258 -8.758 1 97.94 193 TRP B C 1
ATOM 4939 O O . TRP B 1 193 ? 21.562 -5.938 -8.164 1 97.94 193 TRP B O 1
ATOM 4949 N N . GLU B 1 194 ? 20.875 -4.012 -9 1 98 194 GLU B N 1
ATOM 4950 C CA . GLU B 1 194 ? 22.078 -3.289 -8.617 1 98 194 GLU B CA 1
ATOM 4951 C C . GLU B 1 194 ? 22.25 -3.262 -7.102 1 98 194 GLU B C 1
ATOM 4953 O O . GLU B 1 194 ? 23.375 -3.34 -6.598 1 98 194 GLU B O 1
ATOM 4958 N N . ALA B 1 195 ? 21.156 -3.121 -6.363 1 98.44 195 ALA B N 1
ATOM 4959 C CA . ALA B 1 195 ? 21.219 -3.123 -4.902 1 98.44 195 ALA B CA 1
ATOM 4960 C C . ALA B 1 195 ? 21.703 -4.469 -4.375 1 98.44 195 ALA B C 1
ATOM 4962 O O . ALA B 1 195 ? 22.469 -4.523 -3.412 1 98.44 195 ALA B O 1
ATOM 4963 N N . LEU B 1 196 ? 21.234 -5.555 -4.969 1 98.44 196 LEU B N 1
ATOM 4964 C CA . LEU B 1 196 ? 21.672 -6.887 -4.562 1 98.44 196 LEU B CA 1
ATOM 4965 C C . LEU B 1 196 ? 23.156 -7.086 -4.871 1 98.44 196 LEU B C 1
ATOM 4967 O O . LEU B 1 196 ? 23.875 -7.672 -4.066 1 98.44 196 LEU B O 1
ATOM 4971 N N . GLU B 1 197 ? 23.562 -6.598 -6.066 1 97.62 197 GLU B N 1
ATOM 4972 C CA . GLU B 1 197 ? 24.984 -6.641 -6.395 1 97.62 197 GLU B CA 1
ATOM 4973 C C . GLU B 1 197 ? 25.812 -5.871 -5.371 1 97.62 197 GLU B C 1
ATOM 4975 O O . GLU B 1 197 ? 26.859 -6.344 -4.93 1 97.62 197 GLU B O 1
ATOM 4980 N N . HIS B 1 198 ? 25.359 -4.723 -5.047 1 97.56 198 HIS B N 1
ATOM 4981 C CA . HIS B 1 198 ? 26.031 -3.898 -4.047 1 97.56 198 HIS B CA 1
ATOM 4982 C C . HIS B 1 198 ? 26.109 -4.621 -2.705 1 97.56 198 HIS B C 1
ATOM 4984 O O . HIS B 1 198 ? 27.094 -4.469 -1.973 1 97.56 198 HIS B O 1
ATOM 4990 N N . ALA B 1 199 ? 25.125 -5.426 -2.373 1 97.75 199 ALA B N 1
ATOM 4991 C CA . ALA B 1 199 ? 25.062 -6.176 -1.12 1 97.75 199 ALA B CA 1
ATOM 4992 C C . ALA B 1 199 ? 25.953 -7.422 -1.189 1 97.75 199 ALA B C 1
ATOM 4994 O O . ALA B 1 199 ? 26.172 -8.094 -0.177 1 97.75 199 ALA B O 1
ATOM 4995 N N . GLY B 1 200 ? 26.422 -7.738 -2.373 1 97.56 200 GLY B N 1
ATOM 4996 C CA . GLY B 1 200 ? 27.188 -8.953 -2.557 1 97.56 200 GLY B CA 1
ATOM 4997 C C . GLY B 1 200 ? 26.344 -10.211 -2.523 1 97.56 200 GLY B C 1
ATOM 4998 O O . GLY B 1 200 ? 26.828 -11.281 -2.145 1 97.56 200 GLY B O 1
ATOM 4999 N N . ILE B 1 201 ? 25.109 -10.078 -2.83 1 97.12 201 ILE B N 1
ATOM 5000 C CA . ILE B 1 201 ? 24.203 -11.219 -2.84 1 97.12 201 ILE B CA 1
ATOM 5001 C C . ILE B 1 201 ? 24 -11.695 -4.277 1 97.12 201 ILE B C 1
ATOM 5003 O O . ILE B 1 201 ? 23.594 -10.922 -5.141 1 97.12 201 ILE B O 1
ATOM 5007 N N . ILE B 1 202 ? 24.281 -12.93 -4.504 1 94.44 202 ILE B N 1
ATOM 5008 C CA . ILE B 1 202 ? 23.984 -13.547 -5.793 1 94.44 202 ILE B CA 1
ATOM 5009 C C . ILE B 1 202 ? 22.484 -13.812 -5.906 1 94.44 202 ILE B C 1
ATOM 5011 O O . ILE B 1 202 ? 21.906 -14.57 -5.113 1 94.44 202 ILE B O 1
ATOM 5015 N N . PRO B 1 203 ? 21.812 -13.219 -6.812 1 91.56 203 PRO B N 1
ATOM 5016 C CA . PRO B 1 203 ? 20.344 -13.328 -6.895 1 91.56 203 PRO B CA 1
ATOM 5017 C C . PRO B 1 203 ? 19.859 -14.773 -6.898 1 91.56 203 PRO B C 1
ATOM 5019 O O . PRO B 1 203 ? 18.859 -15.094 -6.25 1 91.56 203 PRO B O 1
ATOM 5022 N N . GLU B 1 204 ? 20.547 -15.672 -7.527 1 88.06 204 GLU B N 1
ATOM 5023 C CA . GLU B 1 204 ? 20.172 -17.078 -7.598 1 88.06 204 GLU B CA 1
ATOM 5024 C C . GLU B 1 204 ? 20.141 -17.719 -6.207 1 88.06 204 GLU B C 1
ATOM 5026 O O . GLU B 1 204 ? 19.375 -18.656 -5.969 1 88.06 204 GLU B O 1
ATOM 5031 N N . SER B 1 205 ? 20.906 -17.156 -5.344 1 92.38 205 SER B N 1
ATOM 5032 C CA . SER B 1 205 ? 20.984 -17.688 -3.988 1 92.38 205 SER B CA 1
ATOM 5033 C C . SER B 1 205 ? 19.719 -17.375 -3.203 1 92.38 205 SER B C 1
ATOM 5035 O O . SER B 1 205 ? 19.453 -17.984 -2.158 1 92.38 205 SER B O 1
ATOM 5037 N N . LEU B 1 206 ? 18.875 -16.469 -3.693 1 94.75 206 LEU B N 1
ATOM 5038 C CA . LEU B 1 206 ? 17.656 -16.062 -2.996 1 94.75 206 LEU B CA 1
ATOM 5039 C C . LEU B 1 206 ? 16.469 -16.875 -3.469 1 94.75 206 LEU B C 1
ATOM 5041 O O . LEU B 1 206 ? 15.375 -16.766 -2.902 1 94.75 206 LEU B O 1
ATOM 5045 N N . ARG B 1 207 ? 16.672 -17.719 -4.492 1 91.19 207 ARG B N 1
ATOM 5046 C CA . ARG B 1 207 ? 15.555 -18.453 -5.07 1 91.19 207 ARG B CA 1
ATOM 5047 C C . ARG B 1 207 ? 14.797 -19.234 -3.998 1 91.19 207 ARG B C 1
ATOM 5049 O O . ARG B 1 207 ? 15.398 -19.922 -3.182 1 91.19 207 ARG B O 1
ATOM 5056 N N . LEU B 1 208 ? 13.414 -18.984 -3.959 1 90.31 208 LEU B N 1
ATOM 5057 C CA . LEU B 1 208 ? 12.453 -19.656 -3.104 1 90.31 208 LEU B CA 1
ATOM 5058 C C . LEU B 1 208 ? 12.641 -19.266 -1.643 1 90.31 208 LEU B C 1
ATOM 5060 O O . LEU B 1 208 ? 12.039 -19.875 -0.75 1 90.31 208 LEU B O 1
ATOM 5064 N N . SER B 1 209 ? 13.508 -18.234 -1.364 1 94.38 209 SER B N 1
ATOM 5065 C CA . SER B 1 209 ? 13.688 -17.734 -0.008 1 94.38 209 SER B CA 1
ATOM 5066 C C . SER B 1 209 ? 12.523 -16.828 0.406 1 94.38 209 SER B C 1
ATOM 5068 O O . SER B 1 209 ? 11.742 -16.391 -0.438 1 94.38 209 SER B O 1
ATOM 5070 N N . ARG B 1 210 ? 12.477 -16.594 1.703 1 96 210 ARG B N 1
ATOM 5071 C CA . ARG B 1 210 ? 11.492 -15.664 2.248 1 96 210 ARG B CA 1
ATOM 5072 C C . ARG B 1 210 ? 12 -14.227 2.188 1 96 210 ARG B C 1
ATOM 5074 O O . ARG B 1 210 ? 12.008 -13.523 3.199 1 96 210 ARG B O 1
ATOM 5081 N N . THR B 1 211 ? 12.406 -13.828 0.996 1 98 211 THR B N 1
ATOM 5082 C CA . THR B 1 211 ? 12.812 -12.453 0.748 1 98 211 THR B CA 1
ATOM 5083 C C . THR B 1 211 ? 11.617 -11.586 0.379 1 98 211 THR B C 1
ATOM 5085 O O . THR B 1 211 ? 10.859 -11.922 -0.535 1 98 211 THR B O 1
ATOM 5088 N N . GLY B 1 212 ? 11.438 -10.508 1.161 1 98.69 212 GLY B N 1
ATOM 5089 C CA . GLY B 1 212 ? 10.312 -9.625 0.925 1 98.69 212 GLY B CA 1
ATOM 5090 C C . GLY B 1 212 ? 10.648 -8.453 0.026 1 98.69 212 GLY B C 1
ATOM 5091 O O . GLY B 1 212 ? 11.812 -8.078 -0.104 1 98.69 212 GLY B O 1
ATOM 5092 N N . VAL B 1 213 ? 9.664 -7.934 -0.656 1 98.94 213 VAL B N 1
ATOM 5093 C CA . VAL B 1 213 ? 9.758 -6.734 -1.484 1 98.94 213 VAL B CA 1
ATOM 5094 C C . VAL B 1 213 ? 8.711 -5.719 -1.045 1 98.94 213 VAL B C 1
ATOM 5096 O O . VAL B 1 213 ? 7.512 -6.008 -1.059 1 98.94 213 VAL B O 1
ATOM 5099 N N . PHE B 1 214 ? 9.125 -4.555 -0.575 1 98.88 214 PHE B N 1
ATOM 5100 C CA . PHE B 1 214 ? 8.273 -3.453 -0.14 1 98.88 214 PHE B CA 1
ATOM 5101 C C . PHE B 1 214 ? 8.578 -2.188 -0.933 1 98.88 214 PHE B C 1
ATOM 5103 O O . PHE B 1 214 ? 9.688 -1.66 -0.868 1 98.88 214 PHE B O 1
ATOM 5110 N N . VAL B 1 215 ? 7.578 -1.656 -1.673 1 98.88 215 VAL B N 1
ATOM 5111 C CA . VAL B 1 215 ? 7.871 -0.54 -2.566 1 98.88 215 VAL B CA 1
ATOM 5112 C C . VAL B 1 215 ? 6.875 0.593 -2.32 1 98.88 215 VAL B C 1
ATOM 5114 O O . VAL B 1 215 ? 5.66 0.377 -2.346 1 98.88 215 VAL B O 1
ATOM 5117 N N . GLY B 1 216 ? 7.383 1.783 -2.016 1 98.62 216 GLY B N 1
ATOM 5118 C CA . GLY B 1 216 ? 6.562 2.982 -1.963 1 98.62 216 GLY B CA 1
ATOM 5119 C C . GLY B 1 216 ? 6.344 3.615 -3.324 1 98.62 216 GLY B C 1
ATOM 5120 O O . GLY B 1 216 ? 7.293 4.062 -3.967 1 98.62 216 GLY B O 1
ATOM 5121 N N . VAL B 1 217 ? 5.105 3.645 -3.801 1 97.31 217 VAL B N 1
ATOM 5122 C CA . VAL B 1 217 ? 4.734 4.25 -5.078 1 97.31 217 VAL B CA 1
ATOM 5123 C C . VAL B 1 217 ? 3.438 5.039 -4.918 1 97.31 217 VAL B C 1
ATOM 5125 O O . VAL B 1 217 ? 2.484 4.559 -4.297 1 97.31 217 VAL B O 1
ATOM 5128 N N . SER B 1 218 ? 3.453 6.273 -5.473 1 95.62 218 SER B N 1
ATOM 5129 C CA . SER B 1 218 ? 2.232 7.062 -5.363 1 95.62 218 SER B CA 1
ATOM 5130 C C . SER B 1 218 ? 1.793 7.594 -6.723 1 95.62 218 SER B C 1
ATOM 5132 O O . SER B 1 218 ? 0.733 8.211 -6.84 1 95.62 218 SER B O 1
ATOM 5134 N N . SER B 1 219 ? 2.516 7.332 -7.766 1 92.94 219 SER B N 1
ATOM 5135 C CA . SER B 1 219 ? 2.221 7.902 -9.078 1 92.94 219 SER B CA 1
ATOM 5136 C C . SER B 1 219 ? 1.426 6.926 -9.938 1 92.94 219 SER B C 1
ATOM 5138 O O . SER B 1 219 ? 1.68 5.719 -9.914 1 92.94 219 SER B O 1
ATOM 5140 N N . THR B 1 220 ? 0.503 7.488 -10.688 1 91.38 220 THR B N 1
ATOM 5141 C CA . THR B 1 220 ? -0.265 6.734 -11.672 1 91.38 220 THR B CA 1
ATOM 5142 C C . THR B 1 220 ? -0.086 7.324 -13.07 1 91.38 220 THR B C 1
ATOM 5144 O O . THR B 1 220 ? -0.998 7.262 -13.898 1 91.38 220 THR B O 1
ATOM 5147 N N . ASP B 1 221 ? 1.004 7.934 -13.312 1 91.56 221 ASP B N 1
ATOM 5148 C CA . ASP B 1 221 ? 1.23 8.68 -14.547 1 91.56 221 ASP B CA 1
ATOM 5149 C C . ASP B 1 221 ? 1.105 7.77 -15.773 1 91.56 221 ASP B C 1
ATOM 5151 O O . ASP B 1 221 ? 0.573 8.18 -16.797 1 91.56 221 ASP B O 1
ATOM 5155 N N . TYR B 1 222 ? 1.614 6.59 -15.688 1 92.12 222 TYR B N 1
ATOM 5156 C CA . TYR B 1 222 ? 1.581 5.703 -16.844 1 92.12 222 TYR B CA 1
ATOM 5157 C C . TYR B 1 222 ? 0.147 5.344 -17.219 1 92.12 222 TYR B C 1
ATOM 5159 O O . TYR B 1 222 ? -0.205 5.316 -18.391 1 92.12 222 TYR B O 1
ATOM 5167 N N . VAL B 1 223 ? -0.6 5.082 -16.203 1 90.69 223 VAL B N 1
ATOM 5168 C CA . VAL B 1 223 ? -2.004 4.758 -16.422 1 90.69 223 VAL B CA 1
ATOM 5169 C C . VAL B 1 223 ? -2.707 5.941 -17.094 1 90.69 223 VAL B C 1
ATOM 5171 O O . VAL B 1 223 ? -3.518 5.758 -18 1 90.69 223 VAL B O 1
ATOM 5174 N N . ARG B 1 224 ? -2.42 7.133 -16.641 1 88.31 224 ARG B N 1
ATOM 5175 C CA . ARG B 1 224 ? -2.975 8.344 -17.234 1 88.31 224 ARG B CA 1
ATOM 5176 C C . ARG B 1 224 ? -2.564 8.461 -18.703 1 88.31 224 ARG B C 1
ATOM 5178 O O . ARG B 1 224 ? -3.398 8.75 -19.562 1 88.31 224 ARG B O 1
ATOM 5185 N N . LEU B 1 225 ? -1.327 8.219 -18.938 1 86.75 225 LEU B N 1
ATOM 5186 C CA . LEU B 1 225 ? -0.77 8.344 -20.266 1 86.75 225 LEU B CA 1
ATOM 5187 C C . LEU B 1 225 ? -1.438 7.363 -21.234 1 86.75 225 LEU B C 1
ATOM 5189 O O . LEU B 1 225 ? -1.842 7.742 -22.328 1 86.75 225 LEU B O 1
ATOM 5193 N N . VAL B 1 226 ? -1.55 6.141 -20.828 1 86.62 226 VAL B N 1
ATOM 5194 C CA . VAL B 1 226 ? -2.105 5.094 -21.672 1 86.62 226 VAL B CA 1
ATOM 5195 C C . VAL B 1 226 ? -3.594 5.344 -21.906 1 86.62 226 VAL B C 1
ATOM 5197 O O . VAL B 1 226 ? -4.105 5.141 -23.016 1 86.62 226 VAL B O 1
ATOM 5200 N N . SER B 1 227 ? -4.25 5.801 -20.891 1 84.19 227 SER B N 1
ATOM 5201 C CA . SER B 1 227 ? -5.691 6.027 -20.984 1 84.19 227 SER B CA 1
ATOM 5202 C C . SER B 1 227 ? -6 7.215 -21.891 1 84.19 227 SER B C 1
ATOM 5204 O O . SER B 1 227 ? -7.043 7.242 -22.547 1 84.19 227 SER B O 1
ATOM 5206 N N . ALA B 1 228 ? -5.156 8.172 -21.859 1 79.06 228 ALA B N 1
ATOM 5207 C CA . ALA B 1 228 ? -5.352 9.367 -22.672 1 79.06 228 ALA B CA 1
ATOM 5208 C C . ALA B 1 228 ? -5.078 9.07 -24.141 1 79.06 228 ALA B C 1
ATOM 5210 O O . ALA B 1 228 ? -5.516 9.82 -25.031 1 79.06 228 ALA B O 1
ATOM 5211 N N . SER B 1 229 ? -4.227 8.094 -24.25 1 75 229 SER B N 1
ATOM 5212 C CA . SER B 1 229 ? -3.836 7.77 -25.625 1 75 229 SER B CA 1
ATOM 5213 C C . SER B 1 229 ? -4.934 7 -26.344 1 75 229 SER B C 1
ATOM 5215 O O . SER B 1 229 ? -5.703 6.266 -25.719 1 75 229 SER B O 1
ATOM 5217 N N . ALA B 1 230 ? -5.57 7.691 -27.344 1 61.88 230 ALA B N 1
ATOM 5218 C CA . ALA B 1 230 ? -6.672 7.172 -28.141 1 61.88 230 ALA B CA 1
ATOM 5219 C C . ALA B 1 230 ? -6.594 5.652 -28.266 1 61.88 230 ALA B C 1
ATOM 5221 O O . ALA B 1 230 ? -5.664 5.031 -27.734 1 61.88 230 ALA B O 1
ATOM 5222 N N . GLN B 1 231 ? -7.07 5.043 -29.234 1 60.03 231 GLN B N 1
ATOM 5223 C CA . GLN B 1 231 ? -7.676 3.809 -29.734 1 60.03 231 GLN B CA 1
ATOM 5224 C C . GLN B 1 231 ? -6.637 2.695 -29.844 1 60.03 231 GLN B C 1
ATOM 5226 O O . GLN B 1 231 ? -6.113 2.436 -30.938 1 60.03 231 GLN B O 1
ATOM 5231 N N . GLN B 1 232 ? -6.031 2.439 -28.594 1 66.62 232 GLN B N 1
ATOM 5232 C CA . GLN B 1 232 ? -5.18 1.274 -28.812 1 66.62 232 GLN B CA 1
ATOM 5233 C C . GLN B 1 232 ? -5.918 -0.018 -28.484 1 66.62 232 GLN B C 1
ATOM 5235 O O . GLN B 1 232 ? -6.77 -0.037 -27.594 1 66.62 232 GLN B O 1
ATOM 5240 N N . LYS B 1 233 ? -5.66 -0.986 -29.328 1 79.88 233 LYS B N 1
ATOM 5241 C CA . LYS B 1 233 ? -6.191 -2.328 -29.094 1 79.88 233 LYS B CA 1
ATOM 5242 C C . LYS B 1 233 ? -5.695 -2.898 -27.766 1 79.88 233 LYS B C 1
ATOM 5244 O O . LYS B 1 233 ? -4.52 -2.764 -27.438 1 79.88 233 LYS B O 1
ATOM 5249 N N . SER B 1 234 ? -6.598 -3.416 -27.031 1 83.94 234 SER B N 1
ATOM 5250 C CA . SER B 1 234 ? -6.262 -4.059 -25.766 1 83.94 234 SER B CA 1
ATOM 5251 C C . SER B 1 234 ? -5.34 -5.254 -25.984 1 83.94 234 SER B C 1
ATOM 5253 O O . SER B 1 234 ? -5.465 -5.969 -26.969 1 83.94 234 SER B O 1
ATOM 5255 N N . THR B 1 235 ? -4.383 -5.445 -25.125 1 85.12 235 THR B N 1
ATOM 5256 C CA . THR B 1 235 ? -3.5 -6.609 -25.141 1 85.12 235 THR B CA 1
ATOM 5257 C C . THR B 1 235 ? -3.516 -7.316 -23.781 1 85.12 235 THR B C 1
ATOM 5259 O O . THR B 1 235 ? -4.07 -6.797 -22.812 1 85.12 235 THR B O 1
ATOM 5262 N N . ILE B 1 236 ? -2.863 -8.43 -23.719 1 83.88 236 ILE B N 1
ATOM 5263 C CA . ILE B 1 236 ? -2.781 -9.234 -22.5 1 83.88 236 ILE B CA 1
ATOM 5264 C C . ILE B 1 236 ? -1.916 -8.516 -21.469 1 83.88 236 ILE B C 1
ATOM 5266 O O . ILE B 1 236 ? -1.977 -8.828 -20.281 1 83.88 236 ILE B O 1
ATOM 5270 N N . TRP B 1 237 ? -1.165 -7.465 -21.922 1 88.88 237 TRP B N 1
ATOM 5271 C CA . TRP B 1 237 ? -0.158 -6.863 -21.062 1 88.88 237 TRP B CA 1
ATOM 5272 C C . TRP B 1 237 ? -0.669 -5.559 -20.453 1 88.88 237 TRP B C 1
ATOM 5274 O O . TRP B 1 237 ? -0.017 -4.969 -19.594 1 88.88 237 TRP B O 1
ATOM 5284 N N . ASP B 1 238 ? -1.82 -5.117 -20.828 1 87.56 238 ASP B N 1
ATOM 5285 C CA . ASP B 1 238 ? -2.318 -3.809 -20.422 1 87.56 238 ASP B CA 1
ATOM 5286 C C . ASP B 1 238 ? -2.506 -3.738 -18.906 1 87.56 238 ASP B C 1
ATOM 5288 O O . ASP B 1 238 ? -2.094 -2.768 -18.266 1 87.56 238 ASP B O 1
ATOM 5292 N N . ASN B 1 239 ? -3.035 -4.824 -18.375 1 90 239 ASN B N 1
ATOM 5293 C CA . ASN B 1 239 ? -3.318 -4.785 -16.938 1 90 239 ASN B CA 1
ATOM 5294 C C . ASN B 1 239 ? -2.047 -4.949 -16.109 1 90 239 ASN B C 1
ATOM 5296 O O . ASN B 1 239 ? -1.854 -4.242 -15.117 1 90 239 ASN B O 1
ATOM 5300 N N . THR B 1 240 ? -1.157 -5.789 -16.531 1 92.19 240 THR B N 1
ATOM 5301 C CA . THR B 1 240 ? 0.076 -5.984 -15.781 1 92.19 240 THR B CA 1
ATOM 5302 C C . THR B 1 240 ? 1.011 -4.789 -15.953 1 92.19 240 THR B C 1
ATOM 5304 O O . THR B 1 240 ? 1.719 -4.406 -15.023 1 92.19 240 THR B O 1
ATOM 5307 N N . GLY B 1 241 ? 1 -4.207 -17.094 1 93.19 241 GLY B N 1
ATOM 5308 C CA . GLY B 1 241 ? 1.89 -3.092 -17.391 1 93.19 241 GLY B CA 1
ATOM 5309 C C . GLY B 1 241 ? 1.561 -1.847 -16.578 1 93.19 241 GLY B C 1
ATOM 5310 O O . GLY B 1 241 ? 2.455 -1.073 -16.234 1 93.19 241 GLY B O 1
ATOM 5311 N N . GLY B 1 242 ? 0.302 -1.688 -16.281 1 92.75 242 GLY B N 1
ATOM 5312 C CA . GLY B 1 242 ? -0.119 -0.459 -15.633 1 92.75 242 GLY B CA 1
ATOM 5313 C C . GLY B 1 242 ? -0.506 -0.658 -14.18 1 92.75 242 GLY B C 1
ATOM 5314 O O . GLY B 1 242 ? -0.855 0.301 -13.484 1 92.75 242 GLY B O 1
ATOM 5315 N N . SER B 1 243 ? -0.423 -1.862 -13.688 1 94.19 243 SER B N 1
ATOM 5316 C CA . SER B 1 243 ? -0.84 -2.148 -12.312 1 94.19 243 SER B CA 1
ATOM 5317 C C . SER B 1 243 ? 0.273 -1.835 -11.32 1 94.19 243 SER B C 1
ATOM 5319 O O . SER B 1 243 ? 1.418 -2.248 -11.516 1 94.19 243 SER B O 1
ATOM 5321 N N . SER B 1 244 ? -0.073 -1.154 -10.234 1 95.19 244 SER B N 1
ATOM 5322 C CA . SER B 1 244 ? 0.917 -0.771 -9.234 1 95.19 244 SER B CA 1
ATOM 5323 C C . SER B 1 244 ? 1.463 -1.991 -8.5 1 95.19 244 SER B C 1
ATOM 5325 O O . SER B 1 244 ? 2.645 -2.033 -8.156 1 95.19 244 SER B O 1
ATOM 5327 N N . SER B 1 245 ? 0.584 -3.008 -8.227 1 97 245 SER B N 1
ATOM 5328 C CA . SER B 1 245 ? 1.032 -4.188 -7.492 1 97 245 SER B CA 1
ATOM 5329 C C . SER B 1 245 ? 2.174 -4.891 -8.219 1 97 245 SER B C 1
ATOM 5331 O O . SER B 1 245 ? 3.057 -5.473 -7.59 1 97 245 SER B O 1
ATOM 5333 N N . ILE B 1 246 ? 2.158 -4.809 -9.555 1 96.94 246 ILE B N 1
ATOM 5334 C CA . ILE B 1 246 ? 3.105 -5.543 -10.383 1 96.94 246 ILE B CA 1
ATOM 5335 C C . ILE B 1 246 ? 4.5 -4.945 -10.227 1 96.94 246 ILE B C 1
ATOM 5337 O O . ILE B 1 246 ? 5.504 -5.621 -10.461 1 96.94 246 ILE B O 1
ATOM 5341 N N . ILE B 1 247 ? 4.602 -3.719 -9.773 1 96.88 247 ILE B N 1
ATOM 5342 C CA . ILE B 1 247 ? 5.887 -3.064 -9.562 1 96.88 247 ILE B CA 1
ATOM 5343 C C . ILE B 1 247 ? 6.715 -3.869 -8.562 1 96.88 247 ILE B C 1
ATOM 5345 O O . ILE B 1 247 ? 7.906 -4.102 -8.781 1 96.88 247 ILE B O 1
ATOM 5349 N N . ALA B 1 248 ? 6.129 -4.336 -7.52 1 98.25 248 ALA B N 1
ATOM 5350 C CA . ALA B 1 248 ? 6.805 -5.176 -6.535 1 98.25 248 ALA B CA 1
ATOM 5351 C C . ALA B 1 248 ? 6.828 -6.637 -6.977 1 98.25 248 ALA B C 1
ATOM 5353 O O . ALA B 1 248 ? 7.852 -7.312 -6.855 1 98.25 248 ALA B O 1
ATOM 5354 N N . ASN B 1 249 ? 5.719 -7.09 -7.539 1 97.19 249 ASN B N 1
ATOM 5355 C CA . ASN B 1 249 ? 5.559 -8.5 -7.871 1 97.19 249 ASN B CA 1
ATOM 5356 C C . ASN B 1 249 ? 6.547 -8.945 -8.945 1 97.19 249 ASN B C 1
ATOM 5358 O O . ASN B 1 249 ? 6.988 -10.094 -8.953 1 97.19 249 ASN B O 1
ATOM 5362 N N . ARG B 1 250 ? 6.844 -8.047 -9.852 1 96.62 250 ARG B N 1
ATOM 5363 C CA . ARG B 1 250 ? 7.77 -8.375 -10.93 1 96.62 250 ARG B CA 1
ATOM 5364 C C . ARG B 1 250 ? 9.156 -8.688 -10.375 1 96.62 250 ARG B C 1
ATOM 5366 O O . ARG B 1 250 ? 9.891 -9.5 -10.945 1 96.62 250 ARG B O 1
ATOM 5373 N N . ILE B 1 251 ? 9.555 -7.988 -9.375 1 98.06 251 ILE B N 1
ATOM 5374 C CA . ILE B 1 251 ? 10.836 -8.266 -8.727 1 98.06 251 ILE B CA 1
ATOM 5375 C C . ILE B 1 251 ? 10.805 -9.656 -8.094 1 98.06 251 ILE B C 1
ATOM 5377 O O . ILE B 1 251 ? 11.727 -10.453 -8.297 1 98.06 251 ILE B O 1
ATOM 5381 N N . SER B 1 252 ? 9.734 -9.961 -7.332 1 98.12 252 SER B N 1
ATOM 5382 C CA . SER B 1 252 ? 9.578 -11.266 -6.695 1 98.12 252 SER B CA 1
ATOM 5383 C C . SER B 1 252 ? 9.555 -12.391 -7.734 1 98.12 252 SER B C 1
ATOM 5385 O O . SER B 1 252 ? 10.148 -13.445 -7.527 1 98.12 252 SER B O 1
ATOM 5387 N N . TYR B 1 253 ? 8.875 -12.109 -8.828 1 94.94 253 TYR B N 1
ATOM 5388 C CA . TYR B 1 253 ? 8.742 -13.078 -9.914 1 94.94 253 TYR B CA 1
ATOM 5389 C C . TYR B 1 253 ? 10.094 -13.359 -10.562 1 94.94 253 TYR B C 1
ATOM 5391 O O . TYR B 1 253 ? 10.477 -14.516 -10.742 1 94.94 253 TYR B O 1
ATOM 5399 N N . PHE B 1 254 ? 10.828 -12.328 -10.906 1 94.69 254 PHE B N 1
ATOM 5400 C CA . PHE B 1 254 ? 12.102 -12.453 -11.602 1 94.69 254 PHE B CA 1
ATOM 5401 C C . PHE B 1 254 ? 13.133 -13.156 -10.719 1 94.69 254 PHE B C 1
ATOM 5403 O O . PHE B 1 254 ? 13.852 -14.047 -11.18 1 94.69 254 PHE B O 1
ATOM 5410 N N . LEU B 1 255 ? 13.125 -12.789 -9.414 1 95.81 255 LEU B N 1
ATOM 5411 C CA . LEU B 1 255 ? 14.117 -13.336 -8.484 1 95.81 255 LEU B CA 1
ATOM 5412 C C . LEU B 1 255 ? 13.656 -14.68 -7.934 1 95.81 255 LEU B C 1
ATOM 5414 O O . LEU B 1 255 ? 14.43 -15.375 -7.273 1 95.81 255 LEU B O 1
ATOM 5418 N N . ASP B 1 256 ? 12.406 -15.07 -8.156 1 93.94 256 ASP B N 1
ATOM 5419 C CA . ASP B 1 256 ? 11.812 -16.297 -7.633 1 93.94 256 ASP B CA 1
ATOM 5420 C C . ASP B 1 256 ? 11.883 -16.344 -6.109 1 93.94 256 ASP B C 1
ATOM 5422 O O . ASP B 1 256 ? 12.359 -17.312 -5.531 1 93.94 256 ASP B O 1
ATOM 5426 N N . ILE B 1 257 ? 11.469 -15.266 -5.492 1 96 257 ILE B N 1
ATOM 5427 C CA . ILE B 1 257 ? 11.477 -15.172 -4.039 1 96 257 ILE B CA 1
ATOM 5428 C C . ILE B 1 257 ? 10.047 -15.172 -3.516 1 96 257 ILE B C 1
ATOM 5430 O O . ILE B 1 257 ? 9.117 -14.758 -4.219 1 96 257 ILE B O 1
ATOM 5434 N N . GLN B 1 258 ? 9.844 -15.586 -2.25 1 96.06 258 GLN B N 1
ATOM 5435 C CA . GLN B 1 258 ? 8.492 -15.93 -1.825 1 96.06 258 GLN B CA 1
ATOM 5436 C C . GLN B 1 258 ? 8.117 -15.211 -0.534 1 96.06 258 GLN B C 1
ATOM 5438 O O . GLN B 1 258 ? 7.215 -15.641 0.188 1 96.06 258 GLN B O 1
ATOM 5443 N N . GLY B 1 259 ? 8.812 -14.133 -0.132 1 97.25 259 GLY B N 1
ATOM 5444 C CA . GLY B 1 259 ? 8.367 -13.273 0.951 1 97.25 259 GLY B CA 1
ATOM 5445 C C . GLY B 1 259 ? 7.238 -12.336 0.546 1 97.25 259 GLY B C 1
ATOM 5446 O O . GLY B 1 259 ? 6.727 -12.422 -0.571 1 97.25 259 GLY B O 1
ATOM 5447 N N . PRO B 1 260 ? 6.844 -11.461 1.491 1 98.19 260 PRO B N 1
ATOM 5448 C CA . PRO B 1 260 ? 5.824 -10.469 1.137 1 98.19 260 PRO B CA 1
ATOM 5449 C C . PRO B 1 260 ? 6.227 -9.617 -0.062 1 98.19 260 PRO B C 1
ATOM 5451 O O . PRO B 1 260 ? 7.402 -9.281 -0.219 1 98.19 260 PRO B O 1
ATOM 5454 N N . SER B 1 261 ? 5.332 -9.32 -0.929 1 98.69 261 SER B N 1
ATOM 5455 C CA . SER B 1 261 ? 5.5 -8.438 -2.082 1 98.69 261 SER B CA 1
ATOM 5456 C C . SER B 1 261 ? 4.41 -7.375 -2.127 1 98.69 261 SER B C 1
ATOM 5458 O O . SER B 1 261 ? 3.299 -7.633 -2.596 1 98.69 261 SER B O 1
ATOM 5460 N N . ILE B 1 262 ? 4.738 -6.125 -1.658 1 98.75 262 ILE B N 1
ATOM 5461 C CA . ILE B 1 262 ? 3.686 -5.176 -1.31 1 98.75 262 ILE B CA 1
ATOM 5462 C C . ILE B 1 262 ? 4.027 -3.799 -1.869 1 98.75 262 ILE B C 1
ATOM 5464 O O . ILE B 1 262 ? 5.156 -3.324 -1.721 1 98.75 262 ILE B O 1
ATOM 5468 N N . VAL B 1 263 ? 3.084 -3.199 -2.521 1 98.75 263 VAL B N 1
ATOM 5469 C CA . VAL B 1 263 ? 3.17 -1.779 -2.852 1 98.75 263 VAL B CA 1
ATOM 5470 C C . VAL B 1 263 ? 2.396 -0.961 -1.82 1 98.75 263 VAL B C 1
ATOM 5472 O O . VAL B 1 263 ? 1.27 -1.31 -1.46 1 98.75 263 VAL B O 1
ATOM 5475 N N . ILE B 1 264 ? 3.068 0.104 -1.367 1 98.56 264 ILE B N 1
ATOM 5476 C CA . ILE B 1 264 ? 2.553 0.967 -0.309 1 98.56 264 ILE B CA 1
ATOM 5477 C C . ILE B 1 264 ? 2.361 2.383 -0.847 1 98.56 264 ILE B C 1
ATOM 5479 O O . ILE B 1 264 ? 3.252 2.934 -1.498 1 98.56 264 ILE B O 1
ATOM 5483 N N . ASP B 1 265 ? 1.149 2.953 -0.575 1 98.38 265 ASP B N 1
ATOM 5484 C CA . ASP B 1 265 ? 0.91 4.336 -0.974 1 98.38 265 ASP B CA 1
ATOM 5485 C C . ASP B 1 265 ? 0.42 5.172 0.206 1 98.38 265 ASP B C 1
ATOM 5487 O O . ASP B 1 265 ? -0.715 5.012 0.659 1 98.38 265 ASP B O 1
ATOM 5491 N N . THR B 1 266 ? 1.273 6.008 0.695 1 98.06 266 THR B N 1
ATOM 5492 C CA . THR B 1 266 ? 0.958 7.035 1.679 1 98.06 266 THR B CA 1
ATOM 5493 C C . THR B 1 266 ? 1.379 8.414 1.176 1 98.06 266 THR B C 1
ATOM 5495 O O . THR B 1 266 ? 1.813 9.258 1.959 1 98.06 266 THR B O 1
ATOM 5498 N N . ALA B 1 267 ? 1.447 8.57 -0.134 1 96.75 267 ALA B N 1
ATOM 5499 C CA . ALA B 1 267 ? 1.865 9.781 -0.835 1 96.75 267 ALA B CA 1
ATOM 5500 C C . ALA B 1 267 ? 3.377 9.969 -0.755 1 96.75 267 ALA B C 1
ATOM 5502 O O . ALA B 1 267 ? 4.141 9.062 -1.106 1 96.75 267 ALA B O 1
ATOM 5503 N N . CYS B 1 268 ? 3.84 11.094 -0.326 1 96.62 268 CYS B N 1
ATOM 5504 C CA . CYS B 1 268 ? 5.266 11.398 -0.397 1 96.62 268 CYS B CA 1
ATOM 5505 C C . CYS B 1 268 ? 6.043 10.617 0.655 1 96.62 268 CYS B C 1
ATOM 5507 O O . CYS B 1 268 ? 7.266 10.484 0.558 1 96.62 268 CYS B O 1
ATOM 5509 N N . SER B 1 269 ? 5.395 10.062 1.666 1 97.62 269 SER B N 1
ATOM 5510 C CA . SER B 1 269 ? 6.055 9.305 2.721 1 97.62 269 SER B CA 1
ATOM 5511 C C . SER B 1 269 ? 6.09 7.816 2.391 1 97.62 269 SER B C 1
ATOM 5513 O O . SER B 1 269 ? 6.555 7.008 3.195 1 97.62 269 SER B O 1
ATOM 5515 N N . SER B 1 270 ? 5.641 7.387 1.262 1 98.56 270 SER B N 1
ATOM 5516 C CA . SER B 1 270 ? 5.371 5.996 0.908 1 98.56 270 SER B CA 1
ATOM 5517 C C . SER B 1 270 ? 6.605 5.125 1.113 1 98.56 270 SER B C 1
ATOM 5519 O O . SER B 1 270 ? 6.516 4.047 1.7 1 98.56 270 SER B O 1
ATOM 5521 N N . SER B 1 271 ? 7.754 5.555 0.628 1 98.75 271 SER B N 1
ATOM 5522 C CA . SER B 1 271 ? 8.922 4.684 0.67 1 98.75 271 SER B CA 1
ATOM 5523 C C . SER B 1 271 ? 9.484 4.574 2.086 1 98.75 271 SER B C 1
ATOM 5525 O O . SER B 1 271 ? 10.062 3.551 2.453 1 98.75 271 SER B O 1
ATOM 5527 N N . LEU B 1 272 ? 9.32 5.602 2.936 1 98.38 272 LEU B N 1
ATOM 5528 C CA . LEU B 1 272 ? 9.75 5.484 4.324 1 98.38 272 LEU B CA 1
ATOM 5529 C C . LEU B 1 272 ? 8.805 4.578 5.109 1 98.38 272 LEU B C 1
ATOM 5531 O O . LEU B 1 272 ? 9.234 3.859 6.012 1 98.38 272 LEU B O 1
ATOM 5535 N N . VAL B 1 273 ? 7.516 4.668 4.789 1 98.69 273 VAL B N 1
ATOM 5536 C CA . VAL B 1 273 ? 6.562 3.748 5.398 1 98.69 273 VAL B CA 1
ATOM 5537 C C . VAL B 1 273 ? 6.867 2.318 4.957 1 98.69 273 VAL B C 1
ATOM 5539 O O . VAL B 1 273 ? 6.734 1.379 5.742 1 98.69 273 VAL B O 1
ATOM 5542 N N . ALA B 1 274 ? 7.293 2.174 3.693 1 98.81 274 ALA B N 1
ATOM 5543 C CA . ALA B 1 274 ? 7.727 0.86 3.223 1 98.81 274 ALA B CA 1
ATOM 5544 C C . ALA B 1 274 ? 8.891 0.333 4.059 1 98.81 274 ALA B C 1
ATOM 5546 O O . ALA B 1 274 ? 8.93 -0.853 4.395 1 98.81 274 ALA B O 1
ATOM 5547 N N . VAL B 1 275 ? 9.812 1.193 4.398 1 98.56 275 VAL B N 1
ATOM 5548 C CA . VAL B 1 275 ? 10.938 0.807 5.242 1 98.56 275 VAL B CA 1
ATOM 5549 C C . VAL B 1 275 ? 10.43 0.354 6.605 1 98.56 275 VAL B C 1
ATOM 5551 O O . VAL B 1 275 ? 10.867 -0.674 7.129 1 98.56 275 VAL B O 1
ATOM 5554 N N . HIS B 1 276 ? 9.516 1.107 7.176 1 97.88 276 HIS B N 1
ATOM 5555 C CA . HIS B 1 276 ? 8.93 0.761 8.469 1 97.88 276 HIS B CA 1
ATOM 5556 C C . HIS B 1 276 ? 8.297 -0.626 8.43 1 97.88 276 HIS B C 1
ATOM 5558 O O . HIS B 1 276 ? 8.547 -1.448 9.312 1 97.88 276 HIS B O 1
ATOM 5564 N N . LEU B 1 277 ? 7.551 -0.87 7.418 1 98 277 LEU B N 1
ATOM 5565 C CA . LEU B 1 277 ? 6.84 -2.141 7.316 1 98 277 LEU B CA 1
ATOM 5566 C C . LEU B 1 277 ? 7.812 -3.289 7.07 1 98 277 LEU B C 1
ATOM 5568 O O . LEU B 1 277 ? 7.605 -4.398 7.566 1 98 277 LEU B O 1
ATOM 5572 N N . ALA B 1 278 ? 8.836 -3.043 6.281 1 98.06 278 ALA B N 1
ATOM 5573 C CA . ALA B 1 278 ? 9.852 -4.066 6.062 1 98.06 278 ALA B CA 1
ATOM 5574 C C . ALA B 1 278 ? 10.57 -4.414 7.363 1 98.06 278 ALA B C 1
ATOM 5576 O O . ALA B 1 278 ? 10.836 -5.586 7.641 1 98.06 278 ALA B O 1
ATOM 5577 N N . CYS B 1 279 ? 10.883 -3.404 8.141 1 96.62 279 CYS B N 1
ATOM 5578 C CA . CYS B 1 279 ? 11.516 -3.646 9.438 1 96.62 279 CYS B CA 1
ATOM 5579 C C . CYS B 1 279 ? 10.617 -4.488 10.336 1 96.62 279 CYS B C 1
ATOM 5581 O O . CYS B 1 279 ? 11.086 -5.406 11.008 1 96.62 279 CYS B O 1
ATOM 5583 N N . ARG B 1 280 ? 9.328 -4.176 10.344 1 94 280 ARG B N 1
ATOM 5584 C CA . ARG B 1 280 ? 8.383 -4.965 11.133 1 94 280 ARG B CA 1
ATOM 5585 C C . ARG B 1 280 ? 8.328 -6.406 10.633 1 94 280 ARG B C 1
ATOM 5587 O O . ARG B 1 280 ? 8.273 -7.34 11.43 1 94 280 ARG B O 1
ATOM 5594 N N . SER B 1 281 ? 8.32 -6.566 9.297 1 94.94 281 SER B N 1
ATOM 5595 C CA . SER B 1 281 ? 8.281 -7.898 8.703 1 94.94 281 SER B CA 1
ATOM 5596 C C . SER B 1 281 ? 9.5 -8.719 9.094 1 94.94 281 SER B C 1
ATOM 5598 O O . SER B 1 281 ? 9.391 -9.922 9.359 1 94.94 281 SER B O 1
ATOM 5600 N N . LEU B 1 282 ? 10.633 -8.094 9.109 1 94.69 282 LEU B N 1
ATOM 5601 C CA . LEU B 1 282 ? 11.859 -8.75 9.539 1 94.69 282 LEU B CA 1
ATOM 5602 C C . LEU B 1 282 ? 11.789 -9.125 11.023 1 94.69 282 LEU B C 1
ATOM 5604 O O . LEU B 1 282 ? 12.195 -10.219 11.414 1 94.69 282 LEU B O 1
ATOM 5608 N N . SER B 1 283 ? 11.227 -8.242 11.789 1 89.75 283 SER B N 1
ATOM 5609 C CA . SER B 1 283 ? 11.148 -8.453 13.234 1 89.75 283 SER B CA 1
ATOM 5610 C C . SER B 1 283 ? 10.172 -9.57 13.578 1 89.75 283 SER B C 1
ATOM 5612 O O . SER B 1 283 ? 10.375 -10.297 14.547 1 89.75 283 SER B O 1
ATOM 5614 N N . THR B 1 284 ? 9.133 -9.648 12.773 1 86.56 284 THR B N 1
ATOM 5615 C CA . THR B 1 284 ? 8.109 -10.656 13.062 1 86.56 284 THR B CA 1
ATOM 5616 C C . THR B 1 284 ? 8.383 -11.945 12.289 1 86.56 284 THR B C 1
ATOM 5618 O O . THR B 1 284 ? 7.582 -12.875 12.328 1 86.56 284 THR B O 1
ATOM 5621 N N . TRP B 1 285 ? 9.461 -12 11.484 1 89.69 285 TRP B N 1
ATOM 5622 C CA . TRP B 1 285 ? 9.953 -13.172 10.773 1 89.69 285 TRP B CA 1
ATOM 5623 C C . TRP B 1 285 ? 9.023 -13.547 9.625 1 89.69 285 TRP B C 1
ATOM 5625 O O . TRP B 1 285 ? 8.93 -14.719 9.242 1 89.69 285 TRP B O 1
ATOM 5635 N N . ASP B 1 286 ? 8.328 -12.516 9.164 1 91.44 286 ASP B N 1
ATOM 5636 C CA . ASP B 1 286 ? 7.582 -12.734 7.93 1 91.44 286 ASP B CA 1
ATOM 5637 C C . ASP B 1 286 ? 8.523 -12.867 6.734 1 91.44 286 ASP B C 1
ATOM 5639 O O . ASP B 1 286 ? 8.164 -13.477 5.723 1 91.44 286 ASP B O 1
ATOM 5643 N N . CYS B 1 287 ? 9.688 -12.258 6.805 1 95.31 287 CYS B N 1
ATOM 5644 C CA . CYS B 1 287 ? 10.75 -12.406 5.809 1 95.31 287 CYS B CA 1
ATOM 5645 C C . CYS B 1 287 ? 12.125 -12.391 6.469 1 95.31 287 CYS B C 1
ATOM 5647 O O . CYS B 1 287 ? 12.25 -12.047 7.645 1 95.31 287 CYS B O 1
ATOM 5649 N N . ASP B 1 288 ? 13.133 -12.773 5.746 1 95.69 288 ASP B N 1
ATOM 5650 C CA . ASP B 1 288 ? 14.492 -12.859 6.27 1 95.69 288 ASP B CA 1
ATOM 5651 C C . ASP B 1 288 ? 15.383 -11.773 5.672 1 95.69 288 ASP B C 1
ATOM 5653 O O . ASP B 1 288 ? 16.359 -11.352 6.293 1 95.69 288 ASP B O 1
ATOM 5657 N N . ILE B 1 289 ? 15.133 -11.43 4.508 1 97.94 289 ILE B N 1
ATOM 5658 C CA . ILE B 1 289 ? 15.734 -10.328 3.766 1 97.94 289 ILE B CA 1
ATOM 5659 C C . ILE B 1 289 ? 14.648 -9.492 3.107 1 97.94 289 ILE B C 1
ATOM 5661 O O . ILE B 1 289 ? 13.562 -9.992 2.803 1 97.94 289 ILE B O 1
ATOM 5665 N N . ALA B 1 290 ? 14.867 -8.219 3.01 1 98.81 290 ALA B N 1
ATOM 5666 C CA . ALA B 1 290 ? 13.859 -7.371 2.375 1 98.81 290 ALA B CA 1
ATOM 5667 C C . ALA B 1 290 ? 14.508 -6.406 1.385 1 98.81 290 ALA B C 1
ATOM 5669 O O . ALA B 1 290 ? 15.523 -5.777 1.692 1 98.81 290 ALA B O 1
ATOM 5670 N N . LEU B 1 291 ? 14.039 -6.391 0.165 1 98.94 291 LEU B N 1
ATOM 5671 C CA . LEU B 1 291 ? 14.273 -5.289 -0.761 1 98.94 291 LEU B CA 1
ATOM 5672 C C . LEU B 1 291 ? 13.234 -4.188 -0.569 1 98.94 291 LEU B C 1
ATOM 5674 O O . LEU B 1 291 ? 12.031 -4.438 -0.68 1 98.94 291 LEU B O 1
ATOM 5678 N N . VAL B 1 292 ? 13.68 -3.01 -0.197 1 98.94 292 VAL B N 1
ATOM 5679 C CA . VAL B 1 292 ? 12.781 -1.896 0.069 1 98.94 292 VAL B CA 1
ATOM 5680 C C . VAL B 1 292 ? 13.117 -0.721 -0.844 1 98.94 292 VAL B C 1
ATOM 5682 O O . VAL B 1 292 ? 14.289 -0.337 -0.959 1 98.94 292 VAL B O 1
ATOM 5685 N N . GLY B 1 293 ? 12.133 -0.143 -1.491 1 98.38 293 GLY B N 1
ATOM 5686 C CA . GLY B 1 293 ? 12.469 0.947 -2.396 1 98.38 293 GLY B CA 1
ATOM 5687 C C . GLY B 1 293 ? 11.281 1.841 -2.713 1 98.38 293 GLY B C 1
ATOM 5688 O O . GLY B 1 293 ? 10.258 1.788 -2.029 1 98.38 293 GLY B O 1
ATOM 5689 N N . GLY B 1 294 ? 11.438 2.758 -3.547 1 98.62 294 GLY B N 1
ATOM 5690 C CA . GLY B 1 294 ? 10.461 3.676 -4.117 1 98.62 294 GLY B CA 1
ATOM 5691 C C . GLY B 1 294 ? 10.859 4.191 -5.484 1 98.62 294 GLY B C 1
ATOM 5692 O O . GLY B 1 294 ? 12.031 4.133 -5.863 1 98.62 294 GLY B O 1
ATOM 5693 N N . THR B 1 295 ? 9.875 4.629 -6.234 1 98.5 295 THR B N 1
ATOM 5694 C CA . THR B 1 295 ? 10.117 5.129 -7.586 1 98.5 295 THR B CA 1
ATOM 5695 C C . THR B 1 295 ? 9.117 6.23 -7.938 1 98.5 295 THR B C 1
ATOM 5697 O O . THR B 1 295 ? 8.062 6.34 -7.316 1 98.5 295 THR B O 1
ATOM 5700 N N . ASN B 1 296 ? 9.523 7.078 -8.789 1 98.06 296 ASN B N 1
ATOM 5701 C CA . ASN B 1 296 ? 8.688 8.125 -9.359 1 98.06 296 ASN B CA 1
ATOM 5702 C C . ASN B 1 296 ? 9.156 8.516 -10.758 1 98.06 296 ASN B C 1
ATOM 5704 O O . ASN B 1 296 ? 10.336 8.797 -10.969 1 98.06 296 ASN B O 1
ATOM 5708 N N . VAL B 1 297 ? 8.328 8.43 -11.695 1 95.88 297 VAL B N 1
ATOM 5709 C CA . VAL B 1 297 ? 8.594 8.859 -13.062 1 95.88 297 VAL B CA 1
ATOM 5710 C C . VAL B 1 297 ? 7.5 9.828 -13.523 1 95.88 297 VAL B C 1
ATOM 5712 O O . VAL B 1 297 ? 6.309 9.555 -13.344 1 95.88 297 VAL B O 1
ATOM 5715 N N . LEU B 1 298 ? 7.883 10.945 -14.062 1 93.56 298 LEU B N 1
ATOM 5716 C CA . LEU B 1 298 ? 6.98 12.023 -14.445 1 93.56 298 LEU B CA 1
ATOM 5717 C C . LEU B 1 298 ? 6.715 11.992 -15.945 1 93.56 298 LEU B C 1
ATOM 5719 O O . LEU B 1 298 ? 7.473 12.57 -16.734 1 93.56 298 LEU B O 1
ATOM 5723 N N . ILE B 1 299 ? 5.488 11.398 -16.328 1 90.12 299 ILE B N 1
ATOM 5724 C CA . ILE B 1 299 ? 5.266 11.242 -17.766 1 90.12 299 ILE B CA 1
ATOM 5725 C C . ILE B 1 299 ? 3.842 11.664 -18.109 1 90.12 299 ILE B C 1
ATOM 5727 O O . ILE B 1 299 ? 3.348 11.352 -19.203 1 90.12 299 ILE B O 1
ATOM 5731 N N . SER B 1 300 ? 3.129 12.266 -17.203 1 88.5 300 SER B N 1
ATOM 5732 C CA . SER B 1 300 ? 1.804 12.828 -17.453 1 88.5 300 SER B CA 1
ATOM 5733 C C . SER B 1 300 ? 1.708 14.266 -16.953 1 88.5 300 SER B C 1
ATOM 5735 O O . SER B 1 300 ? 2.174 14.586 -15.859 1 88.5 300 SER B O 1
ATOM 5737 N N . PRO B 1 301 ? 1.056 15.172 -17.641 1 84.06 301 PRO B N 1
ATOM 5738 C CA . PRO B 1 301 ? 0.969 16.578 -17.266 1 84.06 301 PRO B CA 1
ATOM 5739 C C . PRO B 1 301 ? -0.096 16.844 -16.203 1 84.06 301 PRO B C 1
ATOM 5741 O O . PRO B 1 301 ? -0.036 17.859 -15.508 1 84.06 301 PRO B O 1
ATOM 5744 N N . GLU B 1 302 ? -1.056 15.961 -16.047 1 85.62 302 GLU B N 1
ATOM 5745 C CA . GLU B 1 302 ? -2.258 16.234 -15.258 1 85.62 302 GLU B CA 1
ATOM 5746 C C . GLU B 1 302 ? -1.913 16.5 -13.797 1 85.62 302 GLU B C 1
ATOM 5748 O O . GLU B 1 302 ? -2.43 17.453 -13.195 1 85.62 302 GLU B O 1
ATOM 5753 N N . PRO B 1 303 ? -1.003 15.711 -13.242 1 89.31 303 PRO B N 1
ATOM 5754 C CA . PRO B 1 303 ? -0.673 16 -11.844 1 89.31 303 PRO B CA 1
ATOM 5755 C C . PRO B 1 303 ? -0.035 17.375 -11.656 1 89.31 303 PRO B C 1
ATOM 5757 O O . PRO B 1 303 ? -0.227 18.016 -10.625 1 89.31 303 PRO B O 1
ATOM 5760 N N . TRP B 1 304 ? 0.653 17.891 -12.641 1 89.62 304 TRP B N 1
ATOM 5761 C CA . TRP B 1 304 ? 1.249 19.219 -12.57 1 89.62 304 TRP B CA 1
ATOM 5762 C C . TRP B 1 304 ? 0.172 20.297 -12.445 1 89.62 304 TRP B C 1
ATOM 5764 O O . TRP B 1 304 ? 0.321 21.234 -11.672 1 89.62 304 TRP B O 1
ATOM 5774 N N . GLY B 1 305 ? -0.842 20.125 -13.297 1 87.25 305 GLY B N 1
ATOM 5775 C CA . GLY B 1 305 ? -1.945 21.078 -13.211 1 87.25 305 GLY B CA 1
ATOM 5776 C C . GLY B 1 305 ? -2.564 21.156 -11.836 1 87.25 305 GLY B C 1
ATOM 5777 O O . GLY B 1 305 ? -2.834 22.25 -11.328 1 87.25 305 GLY B O 1
ATOM 5778 N N . GLY B 1 306 ? -2.795 19.984 -11.234 1 88.62 306 GLY B N 1
ATOM 5779 C CA . GLY B 1 306 ? -3.35 19.938 -9.891 1 88.62 306 GLY B CA 1
ATOM 5780 C C . GLY B 1 306 ? -2.453 20.594 -8.852 1 88.62 306 GLY B C 1
ATOM 5781 O O . GLY B 1 306 ? -2.932 21.328 -7.988 1 88.62 306 GLY B O 1
ATOM 5782 N N . PHE B 1 307 ? -1.181 20.375 -8.922 1 90.56 307 PHE B N 1
ATOM 5783 C CA . PHE B 1 307 ? -0.23 20.938 -7.973 1 90.56 307 PHE B CA 1
ATOM 5784 C C . PHE B 1 307 ? -0.123 22.453 -8.148 1 90.56 307 PHE B C 1
ATOM 5786 O O . PHE B 1 307 ? 0.041 23.188 -7.172 1 90.56 307 PHE B O 1
ATOM 5793 N N . ARG B 1 308 ? -0.188 22.859 -9.359 1 88.75 308 ARG B N 1
ATOM 5794 C CA . ARG B 1 308 ? -0.156 24.281 -9.633 1 88.75 308 ARG B CA 1
ATOM 5795 C C . ARG B 1 308 ? -1.355 24.984 -9.008 1 88.75 308 ARG B C 1
ATOM 5797 O O . ARG B 1 308 ? -1.203 26.031 -8.352 1 88.75 308 ARG B O 1
ATOM 5804 N N . GLU B 1 309 ? -2.514 24.422 -9.266 1 88.31 309 GLU B N 1
ATOM 5805 C CA . GLU B 1 309 ? -3.74 25 -8.727 1 88.31 309 GLU B CA 1
ATOM 5806 C C . GLU B 1 309 ? -3.73 25 -7.199 1 88.31 309 GLU B C 1
ATOM 5808 O O . GLU B 1 309 ? -4.285 25.891 -6.562 1 88.31 309 GLU B O 1
ATOM 5813 N N . ALA B 1 310 ? -3.053 24 -6.656 1 85.69 310 ALA B N 1
ATOM 5814 C CA . ALA B 1 310 ? -2.963 23.906 -5.203 1 85.69 310 ALA B CA 1
ATOM 5815 C C . ALA B 1 310 ? -1.92 24.859 -4.645 1 85.69 310 ALA B C 1
ATOM 5817 O O . ALA B 1 310 ? -1.855 25.094 -3.436 1 85.69 310 ALA B O 1
ATOM 5818 N N . GLY B 1 311 ? -1.073 25.406 -5.473 1 85.5 311 GLY B N 1
ATOM 5819 C CA . GLY B 1 311 ? -0.095 26.406 -5.074 1 85.5 311 GLY B CA 1
ATOM 5820 C C . GLY B 1 311 ? 1.113 25.812 -4.375 1 85.5 311 GLY B C 1
ATOM 5821 O O . GLY B 1 311 ? 1.742 26.484 -3.545 1 85.5 311 GLY B O 1
ATOM 5822 N N . ILE B 1 312 ? 1.448 24.578 -4.73 1 88.81 312 ILE B N 1
ATOM 5823 C CA . ILE B 1 312 ? 2.514 23.953 -3.955 1 88.81 312 ILE B CA 1
ATOM 5824 C C . ILE B 1 312 ? 3.781 23.859 -4.801 1 88.81 312 ILE B C 1
ATOM 5826 O O . ILE B 1 312 ? 4.852 23.516 -4.289 1 88.81 312 ILE B O 1
ATOM 5830 N N . LEU B 1 313 ? 3.68 24.219 -6.086 1 92.5 313 LEU B N 1
ATOM 5831 C CA . LEU B 1 313 ? 4.859 24.188 -6.941 1 92.5 313 LEU B CA 1
ATOM 5832 C C . LEU B 1 313 ? 5.645 25.5 -6.832 1 92.5 313 LEU B C 1
ATOM 5834 O O . LEU B 1 313 ? 5.055 26.578 -6.734 1 92.5 313 LEU B O 1
ATOM 5838 N N . SER B 1 314 ? 6.91 25.312 -6.879 1 93.69 314 SER B N 1
ATOM 5839 C CA . SER B 1 314 ? 7.777 26.484 -6.879 1 93.69 314 SER B CA 1
ATOM 5840 C C . SER B 1 314 ? 7.543 27.344 -8.109 1 93.69 314 SER B C 1
ATOM 5842 O O . SER B 1 314 ? 7.469 26.844 -9.227 1 93.69 314 SER B O 1
ATOM 5844 N N . GLN B 1 315 ? 7.512 28.594 -7.895 1 88.62 315 GLN B N 1
ATOM 5845 C CA . GLN B 1 315 ? 7.352 29.547 -8.992 1 88.62 315 GLN B CA 1
ATOM 5846 C C . GLN B 1 315 ? 8.695 29.859 -9.641 1 88.62 315 GLN B C 1
ATOM 5848 O O . GLN B 1 315 ? 8.742 30.266 -10.805 1 88.62 315 GLN B O 1
ATOM 5853 N N . THR B 1 316 ? 9.727 29.641 -8.953 1 89 316 THR B N 1
ATOM 5854 C CA . THR B 1 316 ? 11.062 29.969 -9.453 1 89 316 THR B CA 1
ATOM 5855 C C . THR B 1 316 ? 11.719 28.734 -10.07 1 89 316 THR B C 1
ATOM 5857 O O . THR B 1 316 ? 12.766 28.828 -10.703 1 89 316 THR B O 1
ATOM 5860 N N . GLY B 1 317 ? 11.109 27.609 -9.805 1 89.5 317 GLY B N 1
ATOM 5861 C CA . GLY B 1 317 ? 11.641 26.375 -10.383 1 89.5 317 GLY B CA 1
ATOM 5862 C C . GLY B 1 317 ? 12.805 25.797 -9.594 1 89.5 317 GLY B C 1
ATOM 5863 O O . GLY B 1 317 ? 13.539 24.938 -10.094 1 89.5 317 GLY B O 1
ATOM 5864 N N . CYS B 1 318 ? 12.977 26.281 -8.43 1 90.81 318 CYS B N 1
ATOM 5865 C CA . CYS B 1 318 ? 14.016 25.781 -7.527 1 90.81 318 CYS B CA 1
ATOM 5866 C C . CYS B 1 318 ? 13.422 25.422 -6.172 1 90.81 318 CYS B C 1
ATOM 5868 O O . CYS B 1 318 ? 12.484 26.062 -5.703 1 90.81 318 CYS B O 1
ATOM 5870 N N . CYS B 1 319 ? 13.938 24.344 -5.672 1 93.12 319 CYS B N 1
ATOM 5871 C CA . CYS B 1 319 ? 13.531 23.953 -4.324 1 93.12 319 CYS B CA 1
ATOM 5872 C C . CYS B 1 319 ? 14.406 24.625 -3.275 1 93.12 319 CYS B C 1
ATOM 5874 O O . CYS B 1 319 ? 15.602 24.328 -3.182 1 93.12 319 CYS B O 1
ATOM 5876 N N . HIS B 1 320 ? 13.898 25.484 -2.49 1 93.62 320 HIS B N 1
ATOM 5877 C CA . HIS B 1 320 ? 14.617 26.234 -1.469 1 93.62 320 HIS B CA 1
ATOM 5878 C C . HIS B 1 320 ? 14.25 25.766 -0.068 1 93.62 320 HIS B C 1
ATOM 5880 O O . HIS B 1 320 ? 13.82 26.547 0.772 1 93.62 320 HIS B O 1
ATOM 5886 N N . ALA B 1 321 ? 14.539 24.531 0.206 1 94.81 321 ALA B N 1
ATOM 5887 C CA . ALA B 1 321 ? 14.133 23.922 1.472 1 94.81 321 ALA B CA 1
ATOM 5888 C C . ALA B 1 321 ? 14.703 24.688 2.656 1 94.81 321 ALA B C 1
ATOM 5890 O O . ALA B 1 321 ? 15.914 24.953 2.711 1 94.81 321 ALA B O 1
ATOM 5891 N N . PHE B 1 322 ? 13.852 25.141 3.596 1 93.62 322 PHE B N 1
ATOM 5892 C CA . PHE B 1 322 ? 14.148 25.781 4.871 1 93.62 322 PHE B CA 1
ATOM 5893 C C . PHE B 1 322 ? 14.789 27.141 4.652 1 93.62 322 PHE B C 1
ATOM 5895 O O . PHE B 1 322 ? 15.438 27.688 5.555 1 93.62 322 PHE B O 1
ATOM 5902 N N . ASP B 1 323 ? 14.688 27.656 3.465 1 93.38 323 ASP B N 1
ATOM 5903 C CA . ASP B 1 323 ? 15.164 28.984 3.146 1 93.38 323 ASP B CA 1
ATOM 5904 C C . ASP B 1 323 ? 14.023 30 3.199 1 93.38 323 ASP B C 1
ATOM 5906 O O . ASP B 1 323 ? 12.859 29.656 2.996 1 93.38 323 ASP B O 1
ATOM 5910 N N . LYS B 1 324 ? 14.383 31.203 3.451 1 92 324 LYS B N 1
ATOM 5911 C CA . LYS B 1 324 ? 13.391 32.281 3.471 1 92 324 LYS B CA 1
ATOM 5912 C C . LYS B 1 324 ? 12.711 32.406 2.111 1 92 324 LYS B C 1
ATOM 5914 O O . LYS B 1 324 ? 11.578 32.875 2.027 1 92 324 LYS B O 1
ATOM 5919 N N . SER B 1 325 ? 13.352 31.969 1.134 1 92.5 325 SER B N 1
ATOM 5920 C CA . SER B 1 325 ? 12.844 32.094 -0.228 1 92.5 325 SER B CA 1
ATOM 5921 C C . SER B 1 325 ? 12.023 30.875 -0.625 1 92.5 325 SER B C 1
ATOM 5923 O O . SER B 1 325 ? 11.633 30.719 -1.786 1 92.5 325 SER B O 1
ATOM 5925 N N . ALA B 1 326 ? 11.773 29.984 0.336 1 93.12 326 ALA B N 1
ATOM 5926 C CA . ALA B 1 326 ? 10.984 28.797 0.025 1 93.12 326 ALA B CA 1
ATOM 5927 C C . ALA B 1 326 ? 9.641 29.172 -0.586 1 93.12 326 ALA B C 1
ATOM 5929 O O . ALA B 1 326 ? 8.859 29.906 0.025 1 93.12 326 ALA B O 1
ATOM 5930 N N . ASP B 1 327 ? 9.383 28.656 -1.801 1 92.12 327 ASP B N 1
ATOM 5931 C CA . ASP B 1 327 ? 8.156 29.062 -2.49 1 92.12 327 ASP B CA 1
ATOM 5932 C C . ASP B 1 327 ? 7.453 27.844 -3.1 1 92.12 327 ASP B C 1
ATOM 5934 O O . ASP B 1 327 ? 6.57 28 -3.947 1 92.12 327 ASP B O 1
ATOM 5938 N N . GLY B 1 328 ? 7.93 26.656 -2.785 1 93.12 328 GLY B N 1
ATOM 5939 C CA . GLY B 1 328 ? 7.219 25.484 -3.287 1 93.12 328 GLY B CA 1
ATOM 5940 C C . GLY B 1 328 ? 8.141 24.344 -3.648 1 93.12 328 GLY B C 1
ATOM 5941 O O . GLY B 1 328 ? 9.359 24.5 -3.652 1 93.12 328 GLY B O 1
ATOM 5942 N N . MET B 1 329 ? 7.547 23.266 -3.99 1 94.56 329 MET B N 1
ATOM 5943 C CA . MET B 1 329 ? 8.305 22.062 -4.32 1 94.56 329 MET B CA 1
ATOM 5944 C C . MET B 1 329 ? 8.656 22.031 -5.805 1 94.56 329 MET B C 1
ATOM 5946 O O . MET B 1 329 ? 8.039 22.719 -6.609 1 94.56 329 MET B O 1
ATOM 5950 N N . VAL B 1 330 ? 9.664 21.359 -6.148 1 95.94 330 VAL B N 1
ATOM 5951 C CA . VAL B 1 330 ? 10.07 21 -7.504 1 95.94 330 VAL B CA 1
ATOM 5952 C C . VAL B 1 330 ? 10.047 19.484 -7.668 1 95.94 330 VAL B C 1
ATOM 5954 O O . VAL B 1 330 ? 10.727 18.766 -6.938 1 95.94 330 VAL B O 1
ATOM 5957 N N . ARG B 1 331 ? 9.258 19 -8.609 1 96.12 331 ARG B N 1
ATOM 5958 C CA . ARG B 1 331 ? 9.062 17.562 -8.742 1 96.12 331 ARG B CA 1
ATOM 5959 C C . ARG B 1 331 ? 10.32 16.891 -9.289 1 96.12 331 ARG B C 1
ATOM 5961 O O . ARG B 1 331 ? 11.141 17.547 -9.938 1 96.12 331 ARG B O 1
ATOM 5968 N N . GLY B 1 332 ? 10.492 15.664 -9.016 1 97.06 332 GLY B N 1
ATOM 5969 C CA . GLY B 1 332 ? 11.648 14.914 -9.477 1 97.06 332 GLY B CA 1
ATOM 5970 C C . GLY B 1 332 ? 11.336 13.453 -9.773 1 97.06 332 GLY B C 1
ATOM 5971 O O . GLY B 1 332 ? 10.32 12.93 -9.32 1 97.06 332 GLY B O 1
ATOM 5972 N N . GLU B 1 333 ? 12.203 12.875 -10.617 1 97.44 333 GLU B N 1
ATOM 5973 C CA . GLU B 1 333 ? 12.172 11.453 -10.953 1 97.44 333 GLU B CA 1
ATOM 5974 C C . GLU B 1 333 ? 13.281 10.688 -10.234 1 97.44 333 GLU B C 1
ATOM 5976 O O . GLU B 1 333 ? 14.273 11.281 -9.812 1 97.44 333 GLU B O 1
ATOM 5981 N N . GLY B 1 334 ? 13.008 9.359 -10.117 1 98.38 334 GLY B N 1
ATOM 5982 C CA . GLY B 1 334 ? 14.102 8.547 -9.617 1 98.38 334 GLY B CA 1
ATOM 5983 C C . GLY B 1 334 ? 13.641 7.258 -8.961 1 98.38 334 GLY B C 1
ATOM 5984 O O . GLY B 1 334 ? 12.445 6.949 -8.969 1 98.38 334 GLY B O 1
ATOM 5985 N N . CYS B 1 335 ? 14.602 6.547 -8.523 1 98.5 335 CYS B N 1
ATOM 5986 C CA . CYS B 1 335 ? 14.391 5.246 -7.891 1 98.5 335 CYS B CA 1
ATOM 5987 C C . CYS B 1 335 ? 15.484 4.953 -6.871 1 98.5 335 CYS B C 1
ATOM 5989 O O . CYS B 1 335 ? 16.656 5.258 -7.109 1 98.5 335 CYS B O 1
ATOM 5991 N N . GLY B 1 336 ? 15.117 4.527 -5.73 1 98.69 336 GLY B N 1
ATOM 5992 C CA . GLY B 1 336 ? 16.047 4.027 -4.719 1 98.69 336 GLY B CA 1
ATOM 5993 C C . GLY B 1 336 ? 15.617 2.693 -4.133 1 98.69 336 GLY B C 1
ATOM 5994 O O . GLY B 1 336 ? 14.422 2.438 -3.959 1 98.69 336 GLY B O 1
ATOM 5995 N N . VAL B 1 337 ? 16.594 1.806 -3.887 1 98.81 337 VAL B N 1
ATOM 5996 C CA . VAL B 1 337 ? 16.344 0.506 -3.271 1 98.81 337 VAL B CA 1
ATOM 5997 C C . VAL B 1 337 ? 17.422 0.216 -2.23 1 98.81 337 VAL B C 1
ATOM 5999 O O . VAL B 1 337 ? 18.609 0.463 -2.469 1 98.81 337 VAL B O 1
ATOM 6002 N N . ILE B 1 338 ? 17.031 -0.255 -1.079 1 98.75 338 ILE B N 1
ATOM 6003 C CA . ILE B 1 338 ? 17.969 -0.755 -0.086 1 98.75 338 ILE B CA 1
ATOM 6004 C C . ILE B 1 338 ? 17.672 -2.219 0.225 1 98.75 338 ILE B C 1
ATOM 6006 O O . ILE B 1 338 ? 16.547 -2.68 0.028 1 98.75 338 ILE B O 1
ATOM 6010 N N . VAL B 1 339 ? 18.672 -2.93 0.616 1 98.81 339 VAL B N 1
ATOM 6011 C CA . VAL B 1 339 ? 18.562 -4.316 1.059 1 98.81 339 VAL B CA 1
ATOM 6012 C C . VAL B 1 339 ? 18.703 -4.387 2.576 1 98.81 339 VAL B C 1
ATOM 6014 O O . VAL B 1 339 ? 19.703 -3.92 3.133 1 98.81 339 VAL B O 1
ATOM 6017 N N . LEU B 1 340 ? 17.719 -4.977 3.271 1 98.69 340 LEU B N 1
ATOM 6018 C CA . LEU B 1 340 ? 17.688 -5.043 4.727 1 98.69 340 LEU B CA 1
ATOM 6019 C C . LEU B 1 340 ? 17.781 -6.484 5.211 1 98.69 340 LEU B C 1
ATOM 6021 O O . LEU B 1 340 ? 17.281 -7.398 4.555 1 98.69 340 LEU B O 1
ATOM 6025 N N . GLN B 1 341 ? 18.391 -6.625 6.281 1 98.19 341 GLN B N 1
ATOM 6026 C CA . GLN B 1 341 ? 18.516 -7.898 6.984 1 98.19 341 GLN B CA 1
ATOM 6027 C C . GLN B 1 341 ? 18.594 -7.688 8.492 1 98.19 341 GLN B C 1
ATOM 6029 O O . GLN B 1 341 ? 19.094 -6.656 8.953 1 98.19 341 GLN B O 1
ATOM 6034 N N . ARG B 1 342 ? 17.969 -8.609 9.258 1 96.88 342 ARG B N 1
ATOM 6035 C CA . ARG B 1 342 ? 18.188 -8.516 10.703 1 96.88 342 ARG B CA 1
ATOM 6036 C C . ARG B 1 342 ? 19.672 -8.375 11.023 1 96.88 342 ARG B C 1
ATOM 6038 O O . ARG B 1 342 ? 20.5 -9.047 10.43 1 96.88 342 ARG B O 1
ATOM 6045 N N . LEU B 1 343 ? 20 -7.504 11.93 1 96.5 343 LEU B N 1
ATOM 6046 C CA . LEU B 1 343 ? 21.406 -7.211 12.242 1 96.5 343 LEU B CA 1
ATOM 6047 C C . LEU B 1 343 ? 22.141 -8.469 12.688 1 96.5 343 LEU B C 1
ATOM 6049 O O . LEU B 1 343 ? 23.281 -8.703 12.273 1 96.5 343 LEU B O 1
ATOM 6053 N N . SER B 1 344 ? 21.547 -9.281 13.523 1 95 344 SER B N 1
ATOM 6054 C CA . SER B 1 344 ? 22.172 -10.508 14.008 1 95 344 SER B CA 1
ATOM 6055 C C . SER B 1 344 ? 22.516 -11.445 12.852 1 95 344 SER B C 1
ATOM 6057 O O . SER B 1 344 ? 23.609 -12.016 12.82 1 95 344 SER B O 1
ATOM 6059 N N . ASP B 1 345 ? 21.594 -11.594 11.883 1 95.44 345 ASP B N 1
ATOM 6060 C CA . ASP B 1 345 ? 21.828 -12.445 10.727 1 95.44 345 ASP B CA 1
ATOM 6061 C C . ASP B 1 345 ? 22.953 -11.883 9.844 1 95.44 345 ASP B C 1
ATOM 6063 O O . ASP B 1 345 ? 23.781 -12.633 9.336 1 95.44 345 ASP B O 1
ATOM 6067 N N . ALA B 1 346 ? 22.906 -10.594 9.625 1 96.69 346 ALA B N 1
ATOM 6068 C CA . ALA B 1 346 ? 23.922 -9.938 8.805 1 96.69 346 ALA B CA 1
ATOM 6069 C C . ALA B 1 346 ? 25.312 -10.148 9.391 1 96.69 346 ALA B C 1
ATOM 6071 O O . ALA B 1 346 ? 26.266 -10.414 8.656 1 96.69 346 ALA B O 1
ATOM 6072 N N . ARG B 1 347 ? 25.422 -10.039 10.703 1 96.69 347 ARG B N 1
ATOM 6073 C CA . ARG B 1 347 ? 26.703 -10.242 11.383 1 96.69 347 ARG B CA 1
ATOM 6074 C C . ARG B 1 347 ? 27.141 -11.695 11.289 1 96.69 347 ARG B C 1
ATOM 6076 O O . ARG B 1 347 ? 28.312 -11.969 11.023 1 96.69 347 ARG B O 1
ATOM 6083 N N . LEU B 1 348 ? 26.234 -12.555 11.531 1 95.31 348 LEU B N 1
ATOM 6084 C CA . LEU B 1 348 ? 26.531 -13.984 11.477 1 95.31 348 LEU B CA 1
ATOM 6085 C C . LEU B 1 348 ? 27.062 -14.375 10.094 1 95.31 348 LEU B C 1
ATOM 6087 O O . LEU B 1 348 ? 27.938 -15.227 9.977 1 95.31 348 LEU B O 1
ATOM 6091 N N . GLU B 1 349 ? 26.516 -13.742 9.086 1 94.94 349 GLU B N 1
ATOM 6092 C CA . GLU B 1 349 ? 26.859 -14.094 7.715 1 94.94 349 GLU B CA 1
ATOM 6093 C C . GLU B 1 349 ? 28.031 -13.266 7.219 1 94.94 349 GLU B C 1
ATOM 6095 O O . GLU B 1 349 ? 28.453 -13.398 6.066 1 94.94 349 GLU B O 1
ATOM 6100 N N . GLY B 1 350 ? 28.547 -12.352 8.023 1 96.44 350 GLY B N 1
ATOM 6101 C CA . GLY B 1 350 ? 29.719 -11.555 7.68 1 96.44 350 GLY B CA 1
ATOM 6102 C C . GLY B 1 350 ? 29.438 -10.523 6.605 1 96.44 350 GLY B C 1
ATOM 6103 O O . GLY B 1 350 ? 30.312 -10.227 5.781 1 96.44 350 GLY B O 1
ATOM 6104 N N . ARG B 1 351 ? 28.25 -9.984 6.547 1 96.19 351 ARG B N 1
ATOM 6105 C CA . ARG B 1 351 ? 27.875 -8.984 5.555 1 96.19 351 ARG B CA 1
ATOM 6106 C C . ARG B 1 351 ? 28.5 -7.637 5.875 1 96.19 351 ARG B C 1
ATOM 6108 O O . ARG B 1 351 ? 28.719 -7.305 7.039 1 96.19 351 ARG B O 1
ATOM 6115 N N . ARG B 1 352 ? 28.781 -6.949 4.82 1 95.62 352 ARG B N 1
ATOM 6116 C CA . ARG B 1 352 ? 29.078 -5.535 5.008 1 95.62 352 ARG B CA 1
ATOM 6117 C C . ARG B 1 352 ? 27.844 -4.773 5.48 1 95.62 352 ARG B C 1
ATOM 6119 O O . ARG B 1 352 ? 26.781 -4.887 4.883 1 95.62 352 ARG B O 1
ATOM 6126 N N . ILE B 1 353 ? 27.938 -3.998 6.535 1 97.12 353 ILE B N 1
ATOM 6127 C CA . ILE B 1 353 ? 26.844 -3.227 7.098 1 97.12 353 ILE B CA 1
ATOM 6128 C C . ILE B 1 353 ? 27.047 -1.742 6.812 1 97.12 353 ILE B C 1
ATOM 6130 O O . ILE B 1 353 ? 28.016 -1.146 7.289 1 97.12 353 ILE B O 1
ATOM 6134 N N . LEU B 1 354 ? 26.172 -1.126 6.078 1 97 354 LEU B N 1
ATOM 6135 C CA . LEU B 1 354 ? 26.281 0.272 5.676 1 97 354 LEU B CA 1
ATOM 6136 C C . LEU B 1 354 ? 25.688 1.192 6.738 1 97 354 LEU B C 1
ATOM 6138 O O . LEU B 1 354 ? 26.188 2.299 6.953 1 97 354 LEU B O 1
ATOM 6142 N N . ALA B 1 355 ? 24.609 0.824 7.344 1 97.25 355 ALA B N 1
ATOM 6143 C CA . ALA B 1 355 ? 23.891 1.553 8.375 1 97.25 355 ALA B CA 1
ATOM 6144 C C . ALA B 1 355 ? 23.031 0.607 9.211 1 97.25 355 ALA B C 1
ATOM 6146 O O . ALA B 1 355 ? 22.766 -0.53 8.805 1 97.25 355 ALA B O 1
ATOM 6147 N N . ILE B 1 356 ? 22.688 0.998 10.391 1 97.38 356 ILE B N 1
ATOM 6148 C CA . ILE B 1 356 ? 21.797 0.239 11.273 1 97.38 356 ILE B CA 1
ATOM 6149 C C . ILE B 1 356 ? 20.547 1.044 11.562 1 97.38 356 ILE B C 1
ATOM 6151 O O . ILE B 1 356 ? 20.609 2.184 12.023 1 97.38 356 ILE B O 1
ATOM 6155 N N . LEU B 1 357 ? 19.422 0.54 11.164 1 97.06 357 LEU B N 1
ATOM 6156 C CA . LEU B 1 357 ? 18.125 1.099 11.539 1 97.06 357 LEU B CA 1
ATOM 6157 C C . LEU B 1 357 ? 17.703 0.609 12.914 1 97.06 357 LEU B C 1
ATOM 6159 O O . LEU B 1 357 ? 17.438 -0.581 13.102 1 97.06 357 LEU B O 1
ATOM 6163 N N . THR B 1 358 ? 17.562 1.514 13.852 1 95.62 358 THR B N 1
ATOM 6164 C CA . THR B 1 358 ? 17.375 1.122 15.242 1 95.62 358 THR B CA 1
ATOM 6165 C C . THR B 1 358 ? 15.914 1.295 15.664 1 95.62 358 THR B C 1
ATOM 6167 O O . THR B 1 358 ? 15.484 0.746 16.672 1 95.62 358 THR B O 1
ATOM 6170 N N . GLY B 1 359 ? 15.203 2.064 14.859 1 94.31 359 GLY B N 1
ATOM 6171 C CA . GLY B 1 359 ? 13.797 2.289 15.164 1 94.31 359 GLY B CA 1
ATOM 6172 C C . GLY B 1 359 ? 13.07 3.053 14.07 1 94.31 359 GLY B C 1
ATOM 6173 O O . GLY B 1 359 ? 13.695 3.617 13.172 1 94.31 359 GLY B O 1
ATOM 6174 N N . SER B 1 360 ? 11.805 3.039 14.109 1 95.75 360 SER B N 1
ATOM 6175 C CA . SER B 1 360 ? 10.938 3.76 13.18 1 95.75 360 SER B CA 1
ATOM 6176 C C . SER B 1 360 ? 9.562 4 13.789 1 95.75 360 SER B C 1
ATOM 6178 O O . SER B 1 360 ? 9.18 3.354 14.766 1 95.75 360 SER B O 1
ATOM 6180 N N . ALA B 1 361 ? 8.875 4.957 13.234 1 96.25 361 ALA B N 1
ATOM 6181 C CA . ALA B 1 361 ? 7.504 5.254 13.656 1 96.25 361 ALA B CA 1
ATOM 6182 C C . ALA B 1 361 ? 6.676 5.781 12.484 1 96.25 361 ALA B C 1
ATOM 6184 O O . ALA B 1 361 ? 7.215 6.383 11.555 1 96.25 361 ALA B O 1
ATOM 6185 N N . VAL B 1 362 ? 5.445 5.492 12.492 1 97.44 362 VAL B N 1
ATOM 6186 C CA . VAL B 1 362 ? 4.492 5.957 11.492 1 97.44 362 VAL B CA 1
ATOM 6187 C C . VAL B 1 362 ? 3.244 6.504 12.188 1 97.44 362 VAL B C 1
ATOM 6189 O O . VAL B 1 362 ? 2.775 5.938 13.172 1 97.44 362 VAL B O 1
ATOM 6192 N N . ASN B 1 363 ? 2.791 7.629 11.773 1 96.31 363 ASN B N 1
ATOM 6193 C CA . ASN B 1 363 ? 1.493 8.164 12.172 1 96.31 363 ASN B CA 1
ATOM 6194 C C . ASN B 1 363 ? 0.843 8.961 11.039 1 96.31 363 ASN B C 1
ATOM 6196 O O . ASN B 1 363 ? 1.191 8.773 9.867 1 96.31 363 ASN B O 1
ATOM 6200 N N . GLN B 1 364 ? -0.198 9.602 11.289 1 94.44 364 GLN B N 1
ATOM 6201 C CA . GLN B 1 364 ? -0.915 10.469 10.359 1 94.44 364 GLN B CA 1
ATOM 6202 C C . GLN B 1 364 ? -1.307 11.789 11.031 1 94.44 364 GLN B C 1
ATOM 6204 O O . GLN B 1 364 ? -1.369 11.875 12.258 1 94.44 364 GLN B O 1
ATOM 6209 N N . ASP B 1 365 ? -1.587 12.75 10.25 1 91.31 365 ASP B N 1
ATOM 6210 C CA . ASP B 1 365 ? -1.812 14.117 10.719 1 91.31 365 ASP B CA 1
ATOM 6211 C C . ASP B 1 365 ? -3.139 14.227 11.469 1 91.31 365 ASP B C 1
ATOM 6213 O O . ASP B 1 365 ? -3.287 15.062 12.359 1 91.31 365 ASP B O 1
ATOM 6217 N N . GLY B 1 366 ? -4.078 13.352 11.227 1 91.88 366 GLY B N 1
ATOM 6218 C CA . GLY B 1 366 ? -5.449 13.633 11.617 1 91.88 366 GLY B CA 1
ATOM 6219 C C . GLY B 1 366 ? -6.043 14.82 10.891 1 91.88 366 GLY B C 1
ATOM 6220 O O . GLY B 1 366 ? -5.809 15 9.695 1 91.88 366 GLY B O 1
ATOM 6221 N N . LYS B 1 367 ? -6.879 15.477 11.602 1 86.81 367 LYS B N 1
ATOM 6222 C CA . LYS B 1 367 ? -7.453 16.672 11.008 1 86.81 367 LYS B CA 1
ATOM 6223 C C . LYS B 1 367 ? -6.453 17.828 11.016 1 86.81 367 LYS B C 1
ATOM 6225 O O . LYS B 1 367 ? -5.75 18.031 12.008 1 86.81 367 LYS B O 1
ATOM 6230 N N . SER B 1 368 ? -6.23 18.438 9.883 1 84.06 368 SER B N 1
ATOM 6231 C CA . SER B 1 368 ? -5.367 19.594 9.695 1 84.06 368 SER B CA 1
ATOM 6232 C C . SER B 1 368 ? -6.07 20.688 8.883 1 84.06 368 SER B C 1
ATOM 6234 O O . SER B 1 368 ? -7.246 20.547 8.539 1 84.06 368 SER B O 1
ATOM 6236 N N . ASN B 1 369 ? -5.461 21.812 8.711 1 80.38 369 ASN B N 1
ATOM 6237 C CA . ASN B 1 369 ? -6.07 22.875 7.918 1 80.38 369 ASN B CA 1
ATOM 6238 C C . ASN B 1 369 ? -5.992 22.562 6.422 1 80.38 369 ASN B C 1
ATOM 6240 O O . ASN B 1 369 ? -5.43 23.344 5.652 1 80.38 369 ASN B O 1
ATOM 6244 N N . GLY B 1 370 ? -6.617 21.516 6.125 1 80.44 370 GLY B N 1
ATOM 6245 C CA . GLY B 1 370 ? -6.605 20.938 4.793 1 80.44 370 GLY B CA 1
ATOM 6246 C C . GLY B 1 370 ? -5.949 19.578 4.742 1 80.44 370 GLY B C 1
ATOM 6247 O O . GLY B 1 370 ? -4.926 19.344 5.395 1 80.44 370 GLY B O 1
ATOM 6248 N N . ILE B 1 371 ? -6.441 18.703 3.951 1 82.06 371 ILE B N 1
ATOM 6249 C CA . ILE B 1 371 ? -6.031 17.297 3.943 1 82.06 371 ILE B CA 1
ATOM 6250 C C . ILE B 1 371 ? -4.586 17.188 3.473 1 82.06 371 ILE B C 1
ATOM 6252 O O . ILE B 1 371 ? -3.893 16.219 3.795 1 82.06 371 ILE B O 1
ATOM 6256 N N . MET B 1 372 ? -4.102 18.219 2.762 1 80.88 372 MET B N 1
ATOM 6257 C CA . MET B 1 372 ? -2.736 18.172 2.252 1 80.88 372 MET B CA 1
ATOM 6258 C C . MET B 1 372 ? -1.777 18.875 3.207 1 80.88 372 MET B C 1
ATOM 6260 O O . MET B 1 372 ? -0.559 18.812 3.031 1 80.88 372 MET B O 1
ATOM 6264 N N . ALA B 1 373 ? -2.32 19.547 4.203 1 81.19 373 ALA B N 1
ATOM 6265 C CA . ALA B 1 373 ? -1.473 20.312 5.125 1 81.19 373 ALA B CA 1
ATOM 6266 C C . ALA B 1 373 ? -0.974 19.422 6.262 1 81.19 373 ALA B C 1
ATOM 6268 O O . ALA B 1 373 ? -1.709 18.562 6.762 1 81.19 373 ALA B O 1
ATOM 6269 N N . PRO B 1 374 ? 0.195 19.688 6.668 1 87 374 PRO B N 1
ATOM 6270 C CA . PRO B 1 374 ? 0.711 18.953 7.824 1 87 374 PRO B CA 1
ATOM 6271 C C . PRO B 1 374 ? 0.117 19.438 9.148 1 87 374 PRO B C 1
ATOM 6273 O O . PRO B 1 374 ? -0.554 20.484 9.18 1 87 374 PRO B O 1
ATOM 6276 N N . ASN B 1 375 ? 0.277 18.688 10.156 1 88.56 375 ASN B N 1
ATOM 6277 C CA . ASN B 1 375 ? -0.083 19 11.531 1 88.56 375 ASN B CA 1
ATOM 6278 C C . ASN B 1 375 ? 1.142 19.016 12.445 1 88.56 375 ASN B C 1
ATOM 6280 O O . ASN B 1 375 ? 1.812 17.984 12.602 1 88.56 375 ASN B O 1
ATOM 6284 N N . PRO B 1 376 ? 1.447 20.172 13.07 1 86.88 376 PRO B N 1
ATOM 6285 C CA . PRO B 1 376 ? 2.672 20.281 13.867 1 86.88 376 PRO B CA 1
ATOM 6286 C C . PRO B 1 376 ? 2.73 19.266 15 1 86.88 376 PRO B C 1
ATOM 6288 O O . PRO B 1 376 ? 3.76 18.609 15.195 1 86.88 376 PRO B O 1
ATOM 6291 N N . SER B 1 377 ? 1.669 19.094 15.695 1 86.62 377 SER B N 1
ATOM 6292 C CA . SER B 1 377 ? 1.648 18.172 16.828 1 86.62 377 SER B CA 1
ATOM 6293 C C . SER B 1 377 ? 1.855 16.734 16.375 1 86.62 377 SER B C 1
ATOM 6295 O O . SER B 1 377 ? 2.508 15.945 17.078 1 86.62 377 SER B O 1
ATOM 6297 N N . ALA B 1 378 ? 1.242 16.375 15.289 1 91.1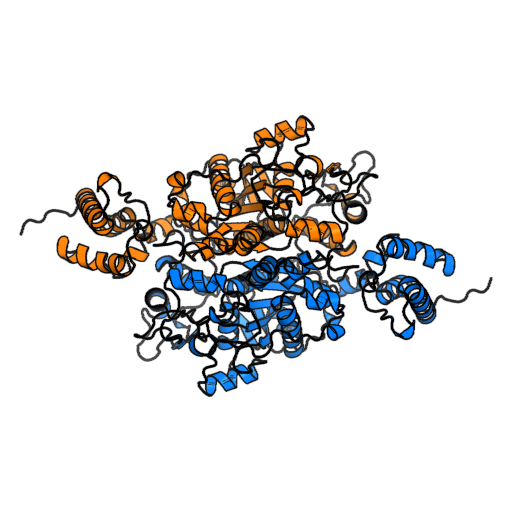9 378 ALA B N 1
ATOM 6298 C CA . ALA B 1 378 ? 1.438 15.023 14.75 1 91.19 378 ALA B CA 1
ATOM 6299 C C . ALA B 1 378 ? 2.895 14.805 14.352 1 91.19 378 ALA B C 1
ATOM 6301 O O . ALA B 1 378 ? 3.432 13.711 14.539 1 91.19 378 ALA B O 1
ATOM 6302 N N . GLN B 1 379 ? 3.52 15.805 13.773 1 93.69 379 GLN B N 1
ATOM 6303 C CA . GLN B 1 379 ? 4.926 15.695 13.398 1 93.69 379 GLN B CA 1
ATOM 6304 C C . GLN B 1 379 ? 5.812 15.547 14.633 1 93.69 379 GLN B C 1
ATOM 6306 O O . GLN B 1 379 ? 6.762 14.758 14.633 1 93.69 379 GLN B O 1
ATOM 6311 N N . ILE B 1 380 ? 5.516 16.344 15.688 1 92.31 380 ILE B N 1
ATOM 6312 C CA . ILE B 1 380 ? 6.242 16.203 16.938 1 92.31 380 ILE B CA 1
ATOM 6313 C C . ILE B 1 380 ? 6.074 14.773 17.469 1 92.31 380 ILE B C 1
ATOM 6315 O O . ILE B 1 380 ? 7.055 14.125 17.844 1 92.31 380 ILE B O 1
ATOM 6319 N N . GLY B 1 381 ? 4.844 14.273 17.438 1 92.94 381 GLY B N 1
ATOM 6320 C CA . GLY B 1 381 ? 4.535 12.945 17.938 1 92.94 381 GLY B CA 1
ATOM 6321 C C . GLY B 1 381 ? 5.32 11.844 17.234 1 92.94 381 GLY B C 1
ATOM 6322 O O . GLY B 1 381 ? 5.836 10.938 17.891 1 92.94 381 GLY B O 1
ATOM 6323 N N . VAL B 1 382 ? 5.414 11.875 15.906 1 96.31 382 VAL B N 1
ATOM 6324 C CA . VAL B 1 382 ? 6.082 10.805 15.172 1 96.31 382 VAL B CA 1
ATOM 6325 C C . VAL B 1 382 ? 7.582 10.844 15.453 1 96.31 382 VAL B C 1
ATOM 6327 O O . VAL B 1 382 ? 8.242 9.805 15.492 1 96.31 382 VAL B O 1
ATOM 6330 N N . LEU B 1 383 ? 8.203 12.055 15.617 1 96.25 383 LEU B N 1
ATOM 6331 C CA . LEU B 1 383 ? 9.609 12.188 15.961 1 96.25 383 LEU B CA 1
ATOM 6332 C C . LEU B 1 383 ? 9.891 11.609 17.344 1 96.25 383 LEU B C 1
ATOM 6334 O O . LEU B 1 383 ? 10.875 10.883 17.531 1 96.25 383 LEU B O 1
ATOM 6338 N N . GLU B 1 384 ? 9.039 11.906 18.281 1 94.19 384 GLU B N 1
ATOM 6339 C CA . GLU B 1 384 ? 9.188 11.383 19.641 1 94.19 384 GLU B CA 1
ATOM 6340 C C . GLU B 1 384 ? 9.055 9.859 19.656 1 94.19 384 GLU B C 1
ATOM 6342 O O . GLU B 1 384 ? 9.844 9.172 20.312 1 94.19 384 GLU B O 1
ATOM 6347 N N . ASN B 1 385 ? 8.07 9.375 18.938 1 94.75 385 ASN B N 1
ATOM 6348 C CA . ASN B 1 385 ? 7.84 7.938 18.891 1 94.75 385 ASN B CA 1
ATOM 6349 C C . ASN B 1 385 ? 9 7.203 18.234 1 94.75 385 ASN B C 1
ATOM 6351 O O . ASN B 1 385 ? 9.32 6.074 18.594 1 94.75 385 ASN B O 1
ATOM 6355 N N . ALA B 1 386 ? 9.555 7.848 17.188 1 95.5 386 ALA B N 1
ATOM 6356 C CA . ALA B 1 386 ? 10.719 7.246 16.547 1 95.5 386 ALA B CA 1
ATOM 6357 C C . ALA B 1 386 ? 11.891 7.137 17.516 1 95.5 386 ALA B C 1
ATOM 6359 O O . ALA B 1 386 ? 12.586 6.121 17.547 1 95.5 386 ALA B O 1
ATOM 6360 N N . CYS B 1 387 ? 12.133 8.164 18.312 1 94.88 387 CYS B N 1
ATOM 6361 C CA . CYS B 1 387 ? 13.188 8.141 19.312 1 94.88 387 CYS B CA 1
ATOM 6362 C C . CYS B 1 387 ? 12.922 7.074 20.359 1 94.88 387 CYS B C 1
ATOM 6364 O O . CYS B 1 387 ? 13.836 6.344 20.75 1 94.88 387 CYS B O 1
ATOM 6366 N N . LYS B 1 388 ? 11.695 6.98 20.781 1 92.81 388 LYS B N 1
ATOM 6367 C CA . LYS B 1 388 ? 11.312 5.977 21.766 1 92.81 388 LYS B CA 1
ATOM 6368 C C . LYS B 1 388 ? 11.523 4.562 21.234 1 92.81 388 LYS B C 1
ATOM 6370 O O . LYS B 1 388 ? 12.062 3.701 21.922 1 92.81 388 LYS B O 1
ATOM 6375 N N . SER B 1 389 ? 11.078 4.398 20 1 92 389 SER B N 1
ATOM 6376 C CA . SER B 1 389 ? 11.227 3.094 19.359 1 92 389 SER B CA 1
ATOM 6377 C C . SER B 1 389 ? 12.688 2.691 19.25 1 92 389 SER B C 1
ATOM 6379 O O . SER B 1 389 ? 13.031 1.514 19.359 1 92 389 SER B O 1
ATOM 6381 N N . ALA B 1 390 ? 13.516 3.656 19.016 1 93.69 390 ALA B N 1
ATOM 6382 C CA . ALA B 1 390 ? 14.945 3.42 18.844 1 93.69 390 ALA B CA 1
ATOM 6383 C C . ALA B 1 390 ? 15.664 3.406 20.188 1 93.69 390 ALA B C 1
ATOM 6385 O O . ALA B 1 390 ? 16.844 3.051 20.281 1 93.69 390 ALA B O 1
ATOM 6386 N N . ARG B 1 391 ? 14.977 3.852 21.25 1 93.31 391 ARG B N 1
ATOM 6387 C CA . ARG B 1 391 ? 15.578 4.012 22.578 1 93.31 391 ARG B CA 1
ATOM 6388 C C . ARG B 1 391 ? 16.781 4.941 22.531 1 93.31 391 ARG B C 1
ATOM 6390 O O . ARG B 1 391 ? 17.859 4.605 23.047 1 93.31 391 ARG B O 1
ATOM 6397 N N . VAL B 1 392 ? 16.562 6.031 21.859 1 94.44 392 VAL B N 1
ATOM 6398 C CA . VAL B 1 392 ? 17.625 7.023 21.734 1 94.44 392 VAL B CA 1
ATOM 6399 C C . VAL B 1 392 ? 17.156 8.352 22.328 1 94.44 392 VAL B C 1
ATOM 6401 O O . VAL B 1 392 ? 16 8.75 22.156 1 94.44 392 VAL B O 1
ATOM 6404 N N . ASP B 1 393 ? 18.062 8.984 22.984 1 94.31 393 ASP B N 1
ATOM 6405 C CA . ASP B 1 393 ? 17.812 10.352 23.453 1 94.31 393 ASP B CA 1
ATOM 6406 C C . ASP B 1 393 ? 17.844 11.336 22.281 1 94.31 393 ASP B C 1
ATOM 6408 O O . ASP B 1 393 ? 18.781 11.336 21.484 1 94.31 393 ASP B O 1
ATOM 6412 N N . PRO B 1 394 ? 16.844 12.148 22.203 1 94.81 394 PRO B N 1
ATOM 6413 C CA . PRO B 1 394 ? 16.812 13.125 21.109 1 94.81 394 PRO B CA 1
ATOM 6414 C C . PRO B 1 394 ? 18.094 13.945 21.016 1 94.81 394 PRO B C 1
ATOM 6416 O O . PRO B 1 394 ? 18.484 14.367 19.922 1 94.81 394 PRO B O 1
ATOM 6419 N N . LEU B 1 395 ? 18.781 14.141 22.078 1 93.12 395 LEU B N 1
ATOM 6420 C CA . LEU B 1 395 ? 20 14.938 22.109 1 93.12 395 LEU B CA 1
ATOM 6421 C C . LEU B 1 395 ? 21.141 14.203 21.438 1 93.12 395 LEU B C 1
ATOM 6423 O O . LEU B 1 395 ? 22.172 14.812 21.109 1 93.12 395 LEU B O 1
ATOM 6427 N N . GLU B 1 396 ? 20.984 12.969 21.25 1 93.62 396 GLU B N 1
ATOM 6428 C CA . GLU B 1 396 ? 22.031 12.164 20.625 1 93.62 396 GLU B CA 1
ATOM 6429 C C . GLU B 1 396 ? 21.953 12.266 19.094 1 93.62 396 GLU B C 1
ATOM 6431 O O . GLU B 1 396 ? 22.891 11.875 18.391 1 93.62 396 GLU B O 1
ATOM 6436 N N . ILE B 1 397 ? 20.891 12.812 18.609 1 95.31 397 ILE B N 1
ATOM 6437 C CA . ILE B 1 397 ? 20.734 12.945 17.172 1 95.31 397 ILE B CA 1
ATOM 6438 C C . ILE B 1 397 ? 21.594 14.094 16.656 1 95.31 397 ILE B C 1
ATOM 6440 O O . ILE B 1 397 ? 21.469 15.227 17.125 1 95.31 397 ILE B O 1
ATOM 6444 N N . GLY B 1 398 ? 22.453 13.773 15.711 1 93.75 398 GLY B N 1
ATOM 6445 C CA . GLY B 1 398 ? 23.375 14.789 15.203 1 93.75 398 GLY B CA 1
ATOM 6446 C C . GLY B 1 398 ? 22.922 15.375 13.875 1 93.75 398 GLY B C 1
ATOM 6447 O O . GLY B 1 398 ? 23.312 16.484 13.523 1 93.75 398 GLY B O 1
ATOM 6448 N N . TYR B 1 399 ? 22.156 14.672 13.109 1 95.62 399 TYR B N 1
ATOM 6449 C CA . TYR B 1 399 ? 21.734 15.078 11.773 1 95.62 399 TYR B CA 1
ATOM 6450 C C . TYR B 1 399 ? 20.328 14.57 11.469 1 95.62 399 TYR B C 1
ATOM 6452 O O . TYR B 1 399 ? 19.969 13.445 11.828 1 95.62 399 TYR B O 1
ATOM 6460 N N . VAL B 1 400 ? 19.516 15.438 10.906 1 96.88 400 VAL B N 1
ATOM 6461 C CA . VAL B 1 400 ? 18.203 15.039 10.422 1 96.88 400 VAL B CA 1
ATOM 6462 C C . VAL B 1 400 ? 18.109 15.289 8.914 1 96.88 400 VAL B C 1
ATOM 6464 O O . VAL B 1 400 ? 18.281 16.422 8.453 1 96.88 400 VAL B O 1
ATOM 6467 N N . GLU B 1 401 ? 17.953 14.266 8.125 1 97.62 401 GLU B N 1
ATOM 6468 C CA . GLU B 1 401 ? 17.484 14.422 6.75 1 97.62 401 GLU B CA 1
ATOM 6469 C C . GLU B 1 401 ? 15.977 14.648 6.699 1 97.62 401 GLU B C 1
ATOM 6471 O O . GLU B 1 401 ? 15.195 13.695 6.816 1 97.62 401 GLU B O 1
ATOM 6476 N N . ALA B 1 402 ? 15.555 15.852 6.48 1 97.62 402 ALA B N 1
ATOM 6477 C CA . ALA B 1 402 ? 14.156 16.266 6.582 1 97.62 402 ALA B CA 1
ATOM 6478 C C . ALA B 1 402 ? 13.422 16.016 5.27 1 97.62 402 ALA B C 1
ATOM 6480 O O . ALA B 1 402 ? 14.039 15.727 4.242 1 97.62 402 ALA B O 1
ATOM 6481 N N . HIS B 1 403 ? 12.117 16 5.375 1 96.5 403 HIS B N 1
ATOM 6482 C CA . HIS B 1 403 ? 11.297 16.016 4.168 1 96.5 403 HIS B CA 1
ATOM 6483 C C . HIS B 1 403 ? 11.594 17.25 3.32 1 96.5 403 HIS B C 1
ATOM 6485 O O . HIS B 1 403 ? 11.898 17.141 2.131 1 96.5 403 HIS B O 1
ATOM 6491 N N . GLY B 1 404 ? 11.555 18.484 3.961 1 95.81 404 GLY B N 1
ATOM 6492 C CA . GLY B 1 404 ? 12.008 19.703 3.318 1 95.81 404 GLY B CA 1
ATOM 6493 C C . GLY B 1 404 ? 11.406 19.922 1.941 1 95.81 404 GLY B C 1
ATOM 6494 O O . GLY B 1 404 ? 12.133 19.953 0.943 1 95.81 404 GLY B O 1
ATOM 6495 N N . THR B 1 405 ? 10.188 20.125 1.852 1 92.62 405 THR B N 1
ATOM 6496 C CA . THR B 1 405 ? 9.484 20.203 0.576 1 92.62 405 THR B CA 1
ATOM 6497 C C . THR B 1 405 ? 9.805 21.5 -0.146 1 92.62 405 THR B C 1
ATOM 6499 O O . THR B 1 405 ? 9.594 21.625 -1.354 1 92.62 405 THR B O 1
ATOM 6502 N N . GLY B 1 406 ? 10.242 22.484 0.603 1 93.06 406 GLY B N 1
ATOM 6503 C CA . GLY B 1 406 ? 10.5 23.797 0.009 1 93.06 406 GLY B CA 1
ATOM 6504 C C . GLY B 1 406 ? 9.273 24.688 -0.019 1 93.06 406 GLY B C 1
ATOM 6505 O O . GLY B 1 406 ? 9.289 25.75 -0.653 1 93.06 406 GLY B O 1
ATOM 6506 N N . THR B 1 407 ? 8.227 24.25 0.601 1 89.62 407 THR B N 1
ATOM 6507 C CA . THR B 1 407 ? 7.07 25.109 0.781 1 89.62 407 THR B CA 1
ATOM 6508 C C . THR B 1 407 ? 7.215 25.953 2.051 1 89.62 407 THR B C 1
ATOM 6510 O O . THR B 1 407 ? 7.734 25.469 3.061 1 89.62 407 THR B O 1
ATOM 6513 N N . SER B 1 408 ? 6.723 27.141 1.979 1 85.88 408 SER B N 1
ATOM 6514 C CA . SER B 1 408 ? 6.863 28.047 3.113 1 85.88 408 SER B CA 1
ATOM 6515 C C . SER B 1 408 ? 6.215 27.469 4.367 1 85.88 408 SER B C 1
ATOM 6517 O O . SER B 1 408 ? 6.836 27.438 5.43 1 85.88 408 SER B O 1
ATOM 6519 N N . LEU B 1 409 ? 5.035 27.016 4.238 1 82.56 409 LEU B N 1
ATOM 6520 C CA . LEU B 1 409 ? 4.297 26.469 5.375 1 82.56 409 LEU B CA 1
ATOM 6521 C C . LEU B 1 409 ? 4.883 25.141 5.828 1 82.56 409 LEU B C 1
ATOM 6523 O O . LEU B 1 409 ? 5.117 24.938 7.023 1 82.56 409 LEU B O 1
ATOM 6527 N N . GLY B 1 410 ? 5.09 24.203 4.914 1 88.69 410 GLY B N 1
ATOM 6528 C CA . GLY B 1 410 ? 5.605 22.891 5.25 1 88.69 410 GLY B CA 1
ATOM 6529 C C . GLY B 1 410 ? 6.945 22.938 5.957 1 88.69 410 GLY B C 1
ATOM 6530 O O . GLY B 1 410 ? 7.145 22.25 6.965 1 88.69 410 GLY B O 1
ATOM 6531 N N . ASP B 1 411 ? 7.82 23.75 5.449 1 92.38 411 ASP B N 1
ATOM 6532 C CA . ASP B 1 411 ? 9.156 23.859 6.027 1 92.38 411 ASP B CA 1
ATOM 6533 C C . ASP B 1 411 ? 9.094 24.469 7.426 1 92.38 411 ASP B C 1
ATOM 6535 O O . ASP B 1 411 ? 9.836 24.062 8.32 1 92.38 411 ASP B O 1
ATOM 6539 N N . ARG B 1 412 ? 8.25 25.453 7.613 1 88.44 412 ARG B N 1
ATOM 6540 C CA . ARG B 1 412 ? 8.117 26.094 8.914 1 88.44 412 ARG B CA 1
ATOM 6541 C C . ARG B 1 412 ? 7.582 25.125 9.953 1 88.44 412 ARG B C 1
ATOM 6543 O O . ARG B 1 412 ? 8.078 25.078 11.086 1 88.44 412 ARG B O 1
ATOM 6550 N N . ILE B 1 413 ? 6.602 24.391 9.578 1 89.31 413 ILE B N 1
ATOM 6551 C CA . ILE B 1 413 ? 5.996 23.422 10.492 1 89.31 413 ILE B CA 1
ATOM 6552 C C . ILE B 1 413 ? 7.008 22.328 10.828 1 89.31 413 ILE B C 1
ATOM 6554 O O . ILE B 1 413 ? 7.141 21.938 11.984 1 89.31 413 ILE B O 1
ATOM 6558 N N . GLU B 1 414 ? 7.68 21.844 9.805 1 94.62 414 GLU B N 1
ATOM 6559 C CA . GLU B 1 414 ? 8.672 20.797 10.023 1 94.62 414 GLU B CA 1
ATOM 6560 C C . GLU B 1 414 ? 9.82 21.297 10.891 1 94.62 414 GLU B C 1
ATOM 6562 O O . GLU B 1 414 ? 10.266 20.609 11.805 1 94.62 414 GLU B O 1
ATOM 6567 N N . ALA B 1 415 ? 10.352 22.516 10.617 1 93.69 415 ALA B N 1
ATOM 6568 C CA . ALA B 1 415 ? 11.414 23.094 11.43 1 93.69 415 ALA B CA 1
ATOM 6569 C C . ALA B 1 415 ? 10.969 23.25 12.883 1 93.69 415 ALA B C 1
ATOM 6571 O O . ALA B 1 415 ? 11.75 23.016 13.805 1 93.69 415 ALA B O 1
ATOM 6572 N N . HIS B 1 416 ? 9.742 23.672 13.055 1 90.31 416 HIS B N 1
ATOM 6573 C CA . HIS B 1 416 ? 9.18 23.812 14.391 1 90.31 416 HIS B CA 1
ATOM 6574 C C . HIS B 1 416 ? 9.172 22.469 15.125 1 90.31 416 HIS B C 1
ATOM 6576 O O . HIS B 1 416 ? 9.594 22.391 16.281 1 90.31 416 HIS B O 1
ATOM 6582 N N . ALA B 1 417 ? 8.719 21.438 14.469 1 92.69 417 ALA B N 1
ATOM 6583 C CA . ALA B 1 417 ? 8.664 20.109 15.07 1 92.69 417 ALA B CA 1
ATOM 6584 C C . ALA B 1 417 ? 10.055 19.609 15.438 1 92.69 417 ALA B C 1
ATOM 6586 O O . ALA B 1 417 ? 10.266 19.078 16.531 1 92.69 417 ALA B O 1
ATOM 6587 N N . LEU B 1 418 ? 11.016 19.812 14.547 1 95.25 418 LEU B N 1
ATOM 6588 C CA . LEU B 1 418 ? 12.391 19.422 14.805 1 95.25 418 LEU B CA 1
ATOM 6589 C C . LEU B 1 418 ? 12.961 20.172 16 1 95.25 418 LEU B C 1
ATOM 6591 O O . LEU B 1 418 ? 13.664 19.594 16.828 1 95.25 418 LEU B O 1
ATOM 6595 N N . GLY B 1 419 ? 12.68 21.484 16.078 1 93.44 419 GLY B N 1
ATOM 6596 C CA . GLY B 1 419 ? 13.125 22.281 17.203 1 93.44 419 GLY B CA 1
ATOM 6597 C C . GLY B 1 419 ? 12.555 21.828 18.531 1 93.44 419 GLY B C 1
ATOM 6598 O O . GLY B 1 419 ? 13.273 21.781 19.531 1 93.44 419 GLY B O 1
ATOM 6599 N N . MET B 1 420 ? 11.312 21.438 18.516 1 90.12 420 MET B N 1
ATOM 6600 C CA . MET B 1 420 ? 10.625 21.031 19.734 1 90.12 420 MET B CA 1
ATOM 6601 C C . MET B 1 420 ? 11.172 19.703 20.25 1 90.12 420 MET B C 1
ATOM 6603 O O . MET B 1 420 ? 11.266 19.5 21.453 1 90.12 420 MET B O 1
ATOM 6607 N N . VAL B 1 421 ? 11.555 18.797 19.344 1 94.19 421 VAL B N 1
ATOM 6608 C CA . VAL B 1 421 ? 11.938 17.453 19.75 1 94.19 421 VAL B CA 1
ATOM 6609 C C . VAL B 1 421 ? 13.453 17.375 19.938 1 94.19 421 VAL B C 1
ATOM 6611 O O . VAL B 1 421 ? 13.938 16.766 20.906 1 94.19 421 VAL B O 1
ATOM 6614 N N . PHE B 1 422 ? 14.18 18.016 19.047 1 94.62 422 PHE B N 1
ATOM 6615 C CA . PHE B 1 422 ? 15.625 17.812 19.031 1 94.62 422 PHE B CA 1
ATOM 6616 C C . PHE B 1 422 ? 16.359 19.078 19.484 1 94.62 422 PHE B C 1
ATOM 6618 O O . PHE B 1 422 ? 17.547 19.031 19.781 1 94.62 422 PHE B O 1
ATOM 6625 N N . GLY B 1 423 ? 15.766 20.141 19.484 1 91.19 423 GLY B N 1
ATOM 6626 C CA . GLY B 1 423 ? 16.438 21.406 19.703 1 91.19 423 GLY B CA 1
ATOM 6627 C C . GLY B 1 423 ? 16.359 21.891 21.141 1 91.19 423 GLY B C 1
ATOM 6628 O O . GLY B 1 423 ? 17.234 22.609 21.609 1 91.19 423 GLY B O 1
ATOM 6629 N N . ARG B 1 424 ? 15.32 21.391 21.766 1 84.25 424 ARG B N 1
ATOM 6630 C CA . ARG B 1 424 ? 15.117 21.875 23.125 1 84.25 424 ARG B CA 1
ATOM 6631 C C . ARG B 1 424 ? 16.266 21.422 24.031 1 84.25 424 ARG B C 1
ATOM 6633 O O . ARG B 1 424 ? 16.688 20.266 24 1 84.25 424 ARG B O 1
ATOM 6640 N N . LYS B 1 425 ? 16.844 22.203 24.703 1 84.56 425 LYS B N 1
ATOM 6641 C CA . LYS B 1 425 ? 17.875 21.938 25.703 1 84.56 425 LYS B CA 1
ATOM 6642 C C . LYS B 1 425 ? 19.234 21.688 25.047 1 84.56 425 LYS B C 1
ATOM 6644 O O . LYS B 1 425 ? 20.188 21.266 25.719 1 84.56 425 LYS B O 1
ATOM 6649 N N . ARG B 1 426 ? 19.219 21.672 23.734 1 88.81 426 ARG B N 1
ATOM 6650 C CA . ARG B 1 426 ? 20.469 21.453 23.031 1 88.81 426 ARG B CA 1
ATOM 6651 C C . ARG B 1 426 ? 21.438 22.625 23.266 1 88.81 426 ARG B C 1
ATOM 6653 O O . ARG B 1 426 ? 21.047 23.781 23.172 1 88.81 426 ARG B O 1
ATOM 6660 N N . PRO B 1 427 ? 22.656 22.281 23.719 1 85.38 427 PRO B N 1
ATOM 6661 C CA . PRO B 1 427 ? 23.625 23.359 23.891 1 85.38 427 PRO B CA 1
ATOM 6662 C C . PRO B 1 427 ? 23.984 24.031 22.562 1 85.38 427 PRO B C 1
ATOM 6664 O O . PRO B 1 427 ? 24 23.391 21.516 1 85.38 427 PRO B O 1
ATOM 6667 N N . GLY B 1 428 ? 24.234 25.312 22.609 1 81.31 428 GLY B N 1
ATOM 6668 C CA . GLY B 1 428 ? 24.578 26.062 21.422 1 81.31 428 GLY B CA 1
ATOM 6669 C C . GLY B 1 428 ? 25.812 25.531 20.719 1 81.31 428 GLY B C 1
ATOM 6670 O O . GLY B 1 428 ? 25.953 25.688 19.5 1 81.31 428 GLY B O 1
ATOM 6671 N N . SER B 1 429 ? 26.688 24.859 21.375 1 86.12 429 SER B N 1
ATOM 6672 C CA . SER B 1 429 ? 27.953 24.375 20.828 1 86.12 429 SER B CA 1
ATOM 6673 C C . SER B 1 429 ? 27.75 23.094 20.031 1 86.12 429 SER B C 1
ATOM 6675 O O . SER B 1 429 ? 28.625 22.688 19.266 1 86.12 429 SER B O 1
ATOM 6677 N N . GLY B 1 430 ? 26.578 22.531 20.062 1 88.06 430 GLY B N 1
ATOM 6678 C CA . GLY B 1 430 ? 26.297 21.297 19.344 1 88.06 430 GLY B CA 1
ATOM 6679 C C . GLY B 1 430 ? 24.969 21.344 18.609 1 88.06 430 GLY B C 1
ATOM 6680 O O . GLY B 1 430 ? 24.062 20.547 18.891 1 88.06 430 GLY B O 1
ATOM 6681 N N . PRO B 1 431 ? 24.938 22.094 17.594 1 90.56 431 PRO B N 1
ATOM 6682 C CA . PRO B 1 431 ? 23.656 22.281 16.922 1 90.56 431 PRO B CA 1
ATOM 6683 C C . PRO B 1 431 ? 23.203 21.047 16.141 1 90.56 431 PRO B C 1
ATOM 6685 O O . PRO B 1 431 ? 24.031 20.234 15.734 1 90.56 431 PRO B O 1
ATOM 6688 N N . LEU B 1 432 ? 21.906 20.891 16.031 1 94.19 432 LEU B N 1
ATOM 6689 C CA . LEU B 1 432 ? 21.344 19.891 15.141 1 94.19 432 LEU B CA 1
ATOM 6690 C C . LEU B 1 432 ? 21.531 20.281 13.68 1 94.19 432 LEU B C 1
ATOM 6692 O O . LEU B 1 432 ? 21.156 21.391 13.281 1 94.19 432 LEU B O 1
ATOM 6696 N N . MET B 1 433 ? 22.188 19.469 12.938 1 94.62 433 MET B N 1
ATOM 6697 C CA . MET B 1 433 ? 22.281 19.703 11.5 1 94.62 433 MET B CA 1
ATOM 6698 C C . MET B 1 433 ? 21.047 19.188 10.773 1 94.62 433 MET B C 1
ATOM 6700 O O . MET B 1 433 ? 20.562 18.094 11.07 1 94.62 433 MET B O 1
ATOM 6704 N N . ILE B 1 434 ? 20.484 20.016 9.938 1 95.44 434 ILE B N 1
ATOM 6705 C CA . ILE B 1 434 ? 19.312 19.656 9.156 1 95.44 434 ILE B CA 1
ATOM 6706 C C . ILE B 1 434 ? 19.625 19.766 7.664 1 95.44 434 ILE B C 1
ATOM 6708 O O . ILE B 1 434 ? 20.281 20.703 7.227 1 95.44 434 ILE B O 1
ATOM 6712 N N . GLY B 1 435 ? 19.203 18.781 6.883 1 94.88 435 GLY B N 1
ATOM 6713 C CA . GLY B 1 435 ? 19.375 18.797 5.438 1 94.88 435 GLY B CA 1
ATOM 6714 C C . GLY B 1 435 ? 18.188 18.219 4.699 1 94.88 435 GLY B C 1
ATOM 6715 O O . GLY B 1 435 ? 17.266 17.688 5.32 1 94.88 435 GLY B O 1
ATOM 6716 N N . SER B 1 436 ? 18.156 18.438 3.426 1 96.88 436 SER B N 1
ATOM 6717 C CA . SER B 1 436 ? 17.219 17.828 2.492 1 96.88 436 SER B CA 1
ATOM 6718 C C . SER B 1 436 ? 17.859 17.625 1.12 1 96.88 436 SER B C 1
ATOM 6720 O O . SER B 1 436 ? 18.625 18.469 0.654 1 96.88 436 SER B O 1
ATOM 6722 N N . ILE B 1 437 ? 17.547 16.562 0.532 1 97.44 437 ILE B N 1
ATOM 6723 C CA . ILE B 1 437 ? 18.156 16.234 -0.754 1 97.44 437 ILE B CA 1
ATOM 6724 C C . ILE B 1 437 ? 17.375 16.922 -1.879 1 97.44 437 ILE B C 1
ATOM 6726 O O . ILE B 1 437 ? 17.859 17.016 -3.008 1 97.44 437 ILE B O 1
ATOM 6730 N N . LYS B 1 438 ? 16.203 17.422 -1.621 1 97.25 438 LYS B N 1
ATOM 6731 C CA . LYS B 1 438 ? 15.242 17.844 -2.641 1 97.25 438 LYS B CA 1
ATOM 6732 C C . LYS B 1 438 ? 15.781 19.031 -3.438 1 97.25 438 LYS B C 1
ATOM 6734 O O . LYS B 1 438 ? 15.531 19.141 -4.641 1 97.25 438 LYS B O 1
ATOM 6739 N N . PRO B 1 439 ? 16.547 19.969 -2.818 1 96.88 439 PRO B N 1
ATOM 6740 C CA . PRO B 1 439 ? 17.109 21.047 -3.643 1 96.88 439 PRO B CA 1
ATOM 6741 C C . PRO B 1 439 ? 18.062 20.516 -4.711 1 96.88 439 PRO B C 1
ATOM 6743 O O . PRO B 1 439 ? 18.281 21.172 -5.734 1 96.88 439 PRO B O 1
ATOM 6746 N N . ASN B 1 440 ? 18.672 19.328 -4.5 1 97.69 440 ASN B N 1
ATOM 6747 C CA . ASN B 1 440 ? 19.656 18.781 -5.426 1 97.69 440 ASN B CA 1
ATOM 6748 C C . ASN B 1 440 ? 18.969 18 -6.559 1 97.69 440 ASN B C 1
ATOM 6750 O O . ASN B 1 440 ? 19.391 18.109 -7.715 1 97.69 440 ASN B O 1
ATOM 6754 N N . ILE B 1 441 ? 17.906 17.234 -6.234 1 98 441 ILE B N 1
ATOM 6755 C CA . ILE B 1 441 ? 17.453 16.281 -7.246 1 98 441 ILE B CA 1
ATOM 6756 C C . ILE B 1 441 ? 15.953 16.422 -7.449 1 98 441 ILE B C 1
ATOM 6758 O O . ILE B 1 441 ? 15.359 15.703 -8.258 1 98 441 ILE B O 1
ATOM 6762 N N . GLY B 1 442 ? 15.305 17.328 -6.75 1 97.31 442 GLY B N 1
ATOM 6763 C CA . GLY B 1 442 ? 13.859 17.469 -6.805 1 97.31 442 GLY B CA 1
ATOM 6764 C C . GLY B 1 442 ? 13.141 16.562 -5.828 1 97.31 442 GLY B C 1
ATOM 6765 O O . GLY B 1 442 ? 13.773 15.797 -5.102 1 97.31 442 GLY B O 1
ATOM 6766 N N . HIS B 1 443 ? 11.828 16.766 -5.707 1 97.81 443 HIS B N 1
ATOM 6767 C CA . HIS B 1 443 ? 10.945 15.961 -4.871 1 97.81 443 HIS B CA 1
ATOM 6768 C C . HIS B 1 443 ? 10.484 14.711 -5.609 1 97.81 443 HIS B C 1
ATOM 6770 O O . HIS B 1 443 ? 9.648 14.789 -6.512 1 97.81 443 HIS B O 1
ATOM 6776 N N . LEU B 1 444 ? 10.922 13.578 -5.137 1 98.19 444 LEU B N 1
ATOM 6777 C CA . LEU B 1 444 ? 10.695 12.336 -5.859 1 98.19 444 LEU B CA 1
ATOM 6778 C C . LEU B 1 444 ? 9.359 11.711 -5.465 1 98.19 444 LEU B C 1
ATOM 6780 O O . LEU B 1 444 ? 9.094 10.547 -5.773 1 98.19 444 LEU B O 1
ATOM 6784 N N . GLU B 1 445 ? 8.531 12.391 -4.719 1 96.69 445 GLU B N 1
ATOM 6785 C CA . GLU B 1 445 ? 7.199 11.945 -4.32 1 96.69 445 GLU B CA 1
ATOM 6786 C C . GLU B 1 445 ? 7.25 10.57 -3.65 1 96.69 445 GLU B C 1
ATOM 6788 O O . GLU B 1 445 ? 7.934 10.398 -2.641 1 96.69 445 GLU B O 1
ATOM 6793 N N . GLY B 1 446 ? 6.734 9.547 -4.223 1 96.94 446 GLY B N 1
ATOM 6794 C CA . GLY B 1 446 ? 6.734 8.242 -3.584 1 96.94 446 GLY B CA 1
ATOM 6795 C C . GLY B 1 446 ? 8.125 7.742 -3.248 1 96.94 446 GLY B C 1
ATOM 6796 O O . GLY B 1 446 ? 8.289 6.887 -2.373 1 96.94 446 GLY B O 1
ATOM 6797 N N . ALA B 1 447 ? 9.133 8.281 -3.873 1 98.5 447 ALA B N 1
ATOM 6798 C CA . ALA B 1 447 ? 10.508 7.848 -3.654 1 98.5 447 ALA B CA 1
ATOM 6799 C C . ALA B 1 447 ? 11.281 8.867 -2.82 1 98.5 447 ALA B C 1
ATOM 6801 O O . ALA B 1 447 ? 12.492 8.727 -2.621 1 98.5 447 ALA B O 1
ATOM 6802 N N . ALA B 1 448 ? 10.602 9.883 -2.285 1 98.25 448 ALA B N 1
ATOM 6803 C CA . ALA B 1 448 ? 11.273 10.945 -1.545 1 98.25 448 ALA B CA 1
ATOM 6804 C C . ALA B 1 448 ? 11.945 10.398 -0.287 1 98.25 448 ALA B C 1
ATOM 6806 O O . ALA B 1 448 ? 13.094 10.734 0.007 1 98.25 448 ALA B O 1
ATOM 6807 N N . GLY B 1 449 ? 11.227 9.523 0.415 1 97.81 449 GLY B N 1
ATOM 6808 C CA . GLY B 1 449 ? 11.734 8.977 1.662 1 97.81 449 GLY B CA 1
ATOM 6809 C C . GLY B 1 449 ? 12.992 8.141 1.478 1 97.81 449 GLY B C 1
ATOM 6810 O O . GLY B 1 449 ? 13.961 8.297 2.227 1 97.81 449 GLY B O 1
ATOM 6811 N N . ILE B 1 450 ? 12.992 7.289 0.499 1 98.5 450 ILE B N 1
ATOM 6812 C CA . ILE B 1 450 ? 14.109 6.383 0.281 1 98.5 450 ILE B CA 1
ATOM 6813 C C . ILE B 1 450 ? 15.328 7.18 -0.188 1 98.5 450 ILE B C 1
ATOM 6815 O O . ILE B 1 450 ? 16.469 6.828 0.132 1 98.5 450 ILE B O 1
ATOM 6819 N N . ALA B 1 451 ? 15.117 8.211 -1.028 1 98.44 451 ALA B N 1
ATOM 6820 C CA . ALA B 1 451 ? 16.219 9.07 -1.46 1 98.44 451 ALA B CA 1
ATOM 6821 C C . ALA B 1 451 ? 16.891 9.742 -0.267 1 98.44 451 ALA B C 1
ATOM 6823 O O . ALA B 1 451 ? 18.109 9.797 -0.19 1 98.44 451 ALA B O 1
ATOM 6824 N N . GLY B 1 452 ? 16.062 10.281 0.648 1 97.94 452 GLY B N 1
ATOM 6825 C CA . GLY B 1 452 ? 16.594 10.883 1.856 1 97.94 452 GLY B CA 1
ATOM 6826 C C . GLY B 1 452 ? 17.344 9.898 2.732 1 97.94 452 GLY B C 1
ATOM 6827 O O . GLY B 1 452 ? 18.391 10.227 3.289 1 97.94 452 GLY B O 1
ATOM 6828 N N . LEU B 1 453 ? 16.812 8.711 2.883 1 98.06 453 LEU B N 1
ATOM 6829 C CA . LEU B 1 453 ? 17.453 7.684 3.705 1 98.06 453 LEU B CA 1
ATOM 6830 C C . LEU B 1 453 ? 18.797 7.281 3.131 1 98.06 453 LEU B C 1
ATOM 6832 O O . LEU B 1 453 ? 19.766 7.105 3.875 1 98.06 453 LEU B O 1
ATOM 6836 N N . ILE B 1 454 ? 18.859 7.094 1.799 1 98.31 454 ILE B N 1
ATOM 6837 C CA . ILE B 1 454 ? 20.109 6.73 1.141 1 98.31 454 ILE B CA 1
ATOM 6838 C C . ILE B 1 454 ? 21.156 7.832 1.359 1 98.31 454 ILE B C 1
ATOM 6840 O O . ILE B 1 454 ? 22.297 7.551 1.704 1 98.31 454 ILE B O 1
ATOM 6844 N N . LYS B 1 455 ? 20.719 9.055 1.189 1 97.56 455 LYS B N 1
ATOM 6845 C CA . LYS B 1 455 ? 21.625 10.172 1.437 1 97.56 455 LYS B CA 1
ATOM 6846 C C . LYS B 1 455 ? 22.156 10.133 2.865 1 97.56 455 LYS B C 1
ATOM 6848 O O . LYS B 1 455 ? 23.359 10.273 3.088 1 97.56 455 LYS B O 1
ATOM 6853 N N . ALA B 1 456 ? 21.234 9.938 3.818 1 95.38 456 ALA B N 1
ATOM 6854 C CA . ALA B 1 456 ? 21.594 9.969 5.23 1 95.38 456 ALA B CA 1
ATOM 6855 C C . ALA B 1 456 ? 22.562 8.836 5.574 1 95.38 456 ALA B C 1
ATOM 6857 O O . ALA B 1 456 ? 23.375 8.961 6.488 1 95.38 456 ALA B O 1
ATOM 6858 N N . GLY B 1 457 ? 22.391 7.648 4.891 1 86.19 457 GLY B N 1
ATOM 6859 C CA . GLY B 1 457 ? 23.219 6.48 5.156 1 86.19 457 GLY B CA 1
ATOM 6860 C C . GLY B 1 457 ? 24.547 6.508 4.426 1 86.19 457 GLY B C 1
ATOM 6861 O O . GLY B 1 457 ? 25.438 5.719 4.73 1 86.19 457 GLY B O 1
ATOM 6862 N N . VAL B 1 458 ? 24.641 7.199 3.336 1 69.62 458 VAL B N 1
ATOM 6863 C CA . VAL B 1 458 ? 25.844 7.266 2.527 1 69.62 458 VAL B CA 1
ATOM 6864 C C . VAL B 1 458 ? 26.906 8.086 3.258 1 69.62 458 VAL B C 1
ATOM 6866 O O . VAL B 1 458 ? 26.672 9.227 3.645 1 69.62 458 VAL B O 1
ATOM 6869 N N . ASP B 1 459 ? 27.578 7.34 4.184 1 58.19 459 ASP B N 1
ATOM 6870 C CA . ASP B 1 459 ? 28.719 7.949 4.859 1 58.19 459 ASP B CA 1
ATOM 6871 C C . ASP B 1 459 ? 29.844 8.25 3.873 1 58.19 459 ASP B C 1
ATOM 6873 O O . ASP B 1 459 ? 30.016 7.531 2.889 1 58.19 459 ASP B O 1
ATOM 6877 N N . GLY B 1 460 ? 30.188 9.523 3.494 1 42.66 460 GLY B N 1
ATOM 6878 C CA . GLY B 1 460 ? 31.531 9.641 2.945 1 42.66 460 GLY B CA 1
ATOM 6879 C C . GLY B 1 460 ? 32.531 8.734 3.633 1 42.66 460 GLY B C 1
ATOM 6880 O O . GLY B 1 460 ? 32.281 8.266 4.746 1 42.66 460 GLY B O 1
#

Sequence (920 aa):
MTDGSVTADKLQKWFREYLSTHIECHPNEVSLDVPIRDLGLKSIDVLAIPGDLGDRFGFCIPDLAVWDNPSANDLIDSLLNQRSADSLRESHGHADRNTQGRGSINEPVAVIGVGCRFPGDIDGPERLWDFLTEKKCAITAYPDRGFTNAGTFAESGGFLKDVAGFDNRFFDIPPDEALRMDPQQRLLLEVSWEALEHAGIIPESLRLSRTGVFVGVSSTDYVRLVSASAQQKSTIWDNTGGSSSIIANRISYFLDIQGPSIVIDTACSSSLVAVHLACRSLSTWDCDIALVGGTNVLISPEPWGGFREAGILSQTGCCHAFDKSADGMVRGEGCGVIVLQRLSDARLEGRRILAILTGSAVNQDGKSNGIMAPNPSAQIGVLENACKSARVDPLEIGYVEAHGTGTSLGDRIEAHALGMVFGRKRPGSGPLMIGSIKPNIGHLEGAAGIAGLIKAGVDGMTDGSVTADKLQKWFREYLSTHIECHPNEVSLDVPIRDLGLKSIDVLAIPGDLGDRFGFCIPDLAVWDNPSANDLIDSLLNQRSADSLRESHGHADRNTQGRGSINEPVAVIGVGCRFPGDIDGPERLWDFLTEKKCAITAYPDRGFTNAGTFAESGGFLKDVAGFDNRFFDIPPDEALRMDPQQRLLLEVSWEALEHAGIIPESLRLSRTGVFVGVSSTDYVRLVSASAQQKSTIWDNTGGSSSIIANRISYFLDIQGPSIVIDTACSSSLVAVHLACRSLSTWDCDIALVGGTNVLISPEPWGGFREAGILSQTGCCHAFDKSADGMVRGEGCGVIVLQRLSDARLEGRRILAILTGSAVNQDGKSNGIMAPNPSAQIGVLENACKSARVDPLEIGYVEAHGTGTSLGDRIEAHALGMVFGRKRPGSGPLMIGSIKPNIGHLEGAAGIAGLIKAGVDG

Solvent-accessible surface area (backbone atoms only — not comparable to full-atom values): 46439 Å² total; per-residue (Å²): 128,89,79,76,74,87,43,70,66,58,50,50,52,48,49,28,51,54,47,19,66,73,53,72,47,62,46,88,74,56,65,48,79,43,28,48,37,74,66,63,47,48,72,70,59,56,55,42,45,36,57,52,45,18,72,74,72,66,48,90,51,58,75,59,45,52,33,60,18,21,13,56,50,47,38,49,38,41,71,71,58,63,55,31,76,58,52,50,32,52,70,53,46,70,62,73,55,77,76,60,65,65,62,46,83,68,59,39,33,22,32,38,20,52,14,33,38,38,22,68,83,19,74,26,65,69,48,42,51,52,42,58,78,66,68,52,63,26,59,37,70,59,76,89,77,75,51,86,65,44,80,73,42,77,48,35,24,6,51,58,92,70,67,79,78,72,68,36,72,82,69,72,39,56,68,76,50,53,74,46,40,31,50,57,40,56,51,50,47,53,30,44,53,46,9,34,54,60,40,69,46,62,62,77,77,41,44,54,19,41,37,20,30,26,26,2,44,54,80,59,29,57,41,32,42,58,42,48,43,72,93,66,81,69,35,60,40,52,49,59,18,56,35,69,26,41,46,24,39,51,45,31,29,72,46,21,16,28,6,35,42,34,22,27,18,46,36,50,48,6,10,44,51,19,46,48,52,46,51,48,32,45,32,71,59,55,19,62,34,30,45,30,23,13,32,26,66,87,70,47,54,64,62,54,42,12,37,52,61,59,60,46,44,25,84,82,46,48,31,31,49,81,40,94,75,18,49,2,30,21,48,20,20,30,36,26,24,37,31,37,28,44,36,69,58,36,57,75,69,66,53,65,71,66,40,72,48,51,53,58,60,64,49,34,52,21,48,19,43,32,93,87,41,71,18,40,60,40,51,34,49,36,54,52,44,20,30,58,54,39,70,46,61,49,79,72,54,59,67,44,68,44,80,40,54,2,25,55,65,61,22,50,41,50,50,49,23,48,39,66,61,44,43,60,88,49,55,86,91,59,64,72,43,74,46,50,60,26,53,31,26,22,40,18,39,9,15,35,33,32,49,37,49,51,58,68,45,55,67,130,129,89,77,77,74,86,43,70,66,58,50,51,52,49,48,29,52,53,49,18,67,75,56,70,46,61,46,88,73,57,65,47,79,43,29,48,37,74,65,64,48,49,72,71,59,57,56,43,43,36,57,52,46,18,73,74,72,65,50,90,52,59,75,60,46,51,32,62,18,21,13,56,49,46,37,49,38,41,71,71,59,64,56,32,76,59,51,49,31,52,69,54,46,69,64,73,54,76,76,58,65,66,62,44,82,68,59,40,33,23,33,36,20,52,14,31,38,39,22,69,82,19,74,25,65,67,48,43,50,52,42,56,76,66,67,50,63,25,60,38,71,59,75,90,77,75,51,88,65,45,80,71,42,78,49,38,23,7,52,56,93,70,68,78,78,73,67,36,72,83,69,72,39,56,68,75,51,52,74,44,40,32,51,58,40,55,50,49,47,54,30,45,51,46,9,34,54,60,41,70,46,61,61,79,77,40,43,55,18,42,37,20,29,25,27,2,44,54,79,60,28,58,42,32,40,58,43,49,44,70,92,66,80,69,38,59,41,52,49,60,19,57,34,67,28,41,45,24,39,51,48,32,28,73,47,21,16,29,6,37,43,34,23,26,18,46,36,49,47,7,11,44,51,21,46,46,51,46,53,50,31,45,32,71,59,54,20,63,35,31,42,32,21,13,32,26,66,87,72,46,51,66,62,53,41,12,37,51,60,58,60,47,41,23,84,83,46,49,33,31,49,80,39,95,75,20,49,2,31,20,48,21,19,32,36,26,25,38,29,37,28,43,36,68,59,36,58,74,69,66,53,63,69,65,42,74,48,51,52,57,60,66,49,33,52,23,47,19,43,33,93,86,42,71,17,42,60,41,51,34,48,36,54,52,43,21,29,59,55,37,71,46,62,50,79,71,54,59,68,43,68,44,81,40,55,3,26,54,66,60,24,51,42,50,52,50,24,47,39,66,63,44,42,60,88,50,55,86,91,60,64,72,44,75,46,51,60,26,52,32,26,23,41,18,39,8,16,33,32,32,48,36,49,50,57,69,46,55,68,131